Protein 2LAW (pdb70)

B-factor: mean 15.0, std 0.0, range [15.0, 15.0]

Radius of gyration: 9.53 Å; Cα contacts (8 Å, |Δi|>4): 78; chains: 2; bounding box: 22×23×19 Å

Organism: Homo sapiens (NCBI:txid9606)

GO terms:
  GO:0005634 nucleus (C, IDA)
  GO:0035329 hippo signaling (P, IDA)
  GO:0003712 transcription coregulator activity (F, IDA)
  GO:0030307 positive regulation of cell growth (P, IDA)
  GO:0005515 protein binding (F, IPI)
  GO:0003713 transcription coactivator activity (F, IDA)
  GO:0030859 polarized epithelial cell differentiation (P, IC)
  GO:0010628 positive regulation of gene expression (P, IMP)
  GO:0010629 negative regulation of gene expression (P, IMP)
  GO:1904036 negative regulation of epithelial cell apoptotic process (P, IMP)
  GO:0050679 positive regulation of epithelial cell proliferation (P, IMP)
  GO:0045599 negative regulation of fat cell differentiation (P, IMP)
  GO:0045669 positive regulation of osteoblast differentiation (P, IMP)
  GO:0072091 regulation of stem cell proliferation (P, IDA)
  GO:0050767 regulation of neurogenesis (P, IDA)
  GO:0005737 cytoplasm (C, IDA)
  GO:0003714 transcription corepressor activity (F, IDA)
  GO:0032570 response to progesterone (P, IDA)
  GO:0005634 nucleus (C, EXP)
  GO:0005737 cytoplasm (C, EXP)

Sequence (46 aa):
GPLPDGWEQAMTQDGEIYYINHKNKTTSWLDPRLTPPPAYLPPEDPGPLPDGWEQAMTQDGEIYYINHKNKTTSWLDPRLTPPPAYLPPEDPGPLPDGWEQAMTQDGEIYYINHKNKTTSWLDPRLTPPPAYLPPEDPGPLPDGWEQAMTQDGEIYYINHKNKTTSWLDPRLTPPPAYLPPEDPGPLPDGWEQAMTQDGEIYYINHKNKTTSWLDPRLTPPPAYLPPEDPGPLPDGWEQAMTQDGEIYYINHKNKTTSWLDPRLTPPPAYLPPEDPGPLPDGWEQAMTQDGEIYYINHKNKTTSWLDPRLTPPPAYLPPEDPGPLPDGWEQAMTQDGEIYYINHKNKTTSWLDPRLTPPPAYLPPEDPGPLPDGWEQAMTQDGEIYYINHKNKTTSWLDPRLTPPPAYLPPEDPGPLPDGWEQAMTQDGEIYYINHKNKTTSWLDPRLTPPPAYLPPEDPGPLPDGWEQAMTQDGEIYYINHKNKTTSWLDPRLTPPPAYLPPEDPGPLPDGWEQAMTQDGEIYYINHKNKTTSWLDPRLTPPPAYLPPEDPGPLPDGWEQAMTQDGEIYYINHKNKTTSWLDPRLTPPPAYLPPEDPGPLPDGWEQAMTQDGEIYYINHKNKTTSWLDPRLTPPPAYLPPEDPGPLPDGWEQAMTQDGEIYYINHKNKTTSWLDPRLTPPPAYLPPEDPGPLPDGWEQAMTQDGEIYYINHKNKTTSWLDPRLTPPPAYLPPEDPGPLPDGWEQAMTQDGEIYYINHKNKTTSWLDPRLTPPPAYLPPEDPGPLPDGWEQAMTQDGEIYYINHKNKTTSWLDPRLTPPPAYLPPEDPGPLPDGWEQAMTQDGEIYYINHKNKTTSWLDPRLTPPPAYLPPEDPGPLPDGWEQAMTQDGEIYYINHKNKTTSWLDPRLTPPPAYLPPEDP

Nearest PDB structures (foldseek):
  2law-assembly1_A  TM=9.724E-01  e=6.490E-06  Homo sapiens
  2ltv-assembly1_A  TM=7.700E-01  e=6.273E-05  Homo sapiens
  7lp3-assembly2_C  TM=6.851E-01  e=1.088E-02  Homo sapiens
  2lb1-assembly1_A  TM=6.375E-01  e=1.432E-02  Homo sapiens
  2dmv-assembly1_A  TM=6.911E-01  e=2.849E-02  Homo sapiens

Solvent-accessible surface area: 3447 Å² total; per-residue (Å²): 98,95,44,72,72,60,19,78,58,4,128,23,190,107,61,52,70,1,4,4,7,104,156,63,145,64,21,46,57,103,30,56,102,180,151,119,29,41,72,80,68,96,72,66,117,162

InterPro domains:
  IPR001202 WW domain [PF00397] (173-202)
  IPR001202 WW domain [PF00397] (232-261)
  IPR001202 WW domain [PS01159] (177-202)
  IPR001202 WW domain [PS01159] (236-261)
  IPR001202 WW domain [PS50020] (171-204)
  IPR001202 WW domain [PS50020] (230-263)
  IPR001202 WW domain [SM00456] (172-204)
  IPR001202 WW domain [SM00456] (231-263)
  IPR001202 WW domain [cd00201] (174-203)
  IPR001202 WW domain [cd00201] (233-263)
  IPR036020 WW domain superfamily [SSF51045] (167-207)
  IPR036020 WW domain superfamily [SSF51045] (223-263)
  IPR051583 Yes-associated protein 1 [PTHR17616] (23-504)
  IPR053819 TEAD interacting region 3, omega loop [PF15238] (84-99)

Secondary structure (DSSP, 8-state):
---SSS--EEEETTTEEEEEETTTTEEESS-TT-/---S-S-S----

Structure (mmCIF, N/CA/C/O backbone):
data_2LAW
#
_entry.id   2LAW
#
_cell.length_a   1.000
_cell.length_b   1.000
_cell.length_c   1.000
_cell.angle_alpha   90.00
_cell.angle_beta   90.00
_cell.angle_gamma   90.00
#
_symmetry.space_group_name_H-M   'P 1'
#
loop_
_entity.id
_entity.type
_entity.pdbx_description
1 polymer 'Yorkie homolog'
2 polymer 'Mothers against decapentaplegic homolog 1'
#
loop_
_atom_site.group_PDB
_atom_site.id
_atom_site.type_symbol
_atom_site.label_atom_id
_atom_site.label_alt_id
_atom_site.label_comp_id
_atom_site.label_asym_id
_atom_site.label_entity_id
_atom_site.label_seq_id
_atom_site.pdbx_PDB_ins_code
_atom_site.Cartn_x
_atom_site.Cartn_y
_atom_site.Cartn_z
_atom_site.occupancy
_atom_site.B_iso_or_equiv
_atom_site.auth_seq_id
_atom_site.auth_comp_id
_atom_site.auth_asym_id
_atom_site.auth_atom_id
_atom_site.pdbx_PDB_model_num
ATOM 1 N N . GLY A 1 5 ? 6.631 4.034 9.674 1.00 15.00 230 GLY A N 1
ATOM 2 C CA . GLY A 1 5 ? 7.008 4.061 8.243 1.00 15.00 230 GLY A CA 1
ATOM 3 C C . GLY A 1 5 ? 6.815 5.437 7.649 1.00 15.00 230 GLY A C 1
ATOM 4 O O . GLY A 1 5 ? 5.743 6.029 7.786 1.00 15.00 230 GLY A O 1
ATOM 8 N N . PRO A 1 6 ? 7.838 5.987 6.983 1.00 15.00 231 PRO A N 1
ATOM 9 C CA . PRO A 1 6 ? 7.806 7.308 6.404 1.00 15.00 231 PRO A CA 1
ATOM 10 C C . PRO A 1 6 ? 7.556 7.211 4.913 1.00 15.00 231 PRO A C 1
ATOM 11 O O . PRO A 1 6 ? 8.468 6.894 4.145 1.00 15.00 231 PRO A O 1
ATOM 22 N N . LEU A 1 7 ? 6.319 7.405 4.485 1.00 15.00 232 LEU A N 1
ATOM 23 C CA . LEU A 1 7 ? 6.004 7.075 3.113 1.00 15.00 232 LEU A CA 1
ATOM 24 C C . LEU A 1 7 ? 6.459 8.174 2.188 1.00 15.00 232 LEU A C 1
ATOM 25 O O . LEU A 1 7 ? 6.644 9.312 2.614 1.00 15.00 232 LEU A O 1
ATOM 41 N N . PRO A 1 8 ? 6.617 7.855 0.902 1.00 15.00 233 PRO A N 1
ATOM 42 C CA . PRO A 1 8 ? 7.142 8.802 -0.077 1.00 15.00 233 PRO A CA 1
ATOM 43 C C . PRO A 1 8 ? 6.259 10.041 -0.200 1.00 15.00 233 PRO A C 1
ATOM 44 O O . PRO A 1 8 ? 6.709 11.174 -0.019 1.00 15.00 233 PRO A O 1
ATOM 55 N N . ASP A 1 9 ? 4.994 9.800 -0.507 1.00 15.00 234 ASP A N 1
ATOM 56 C CA . ASP A 1 9 ? 4.004 10.857 -0.651 1.00 15.00 234 ASP A CA 1
ATOM 57 C C . ASP A 1 9 ? 3.146 10.930 0.599 1.00 15.00 234 ASP A C 1
ATOM 58 O O . ASP A 1 9 ? 2.336 11.841 0.765 1.00 15.00 234 ASP A O 1
ATOM 67 N N . GLY A 1 10 ? 3.308 9.936 1.458 1.00 15.00 235 GLY A N 1
ATOM 68 C CA . GLY A 1 10 ? 2.446 9.799 2.611 1.00 15.00 235 GLY A CA 1
ATOM 69 C C . GLY A 1 10 ? 1.240 8.949 2.286 1.00 15.00 235 GLY A C 1
ATOM 70 O O . GLY A 1 10 ? 0.101 9.405 2.377 1.00 15.00 235 GLY A O 1
ATOM 74 N N . TRP A 1 11 ? 1.496 7.713 1.878 1.00 15.00 236 TRP A N 1
ATOM 75 C CA . TRP A 1 11 ? 0.437 6.815 1.458 1.00 15.00 236 TRP A CA 1
ATOM 76 C C . TRP A 1 11 ? 0.540 5.463 2.148 1.00 15.00 236 TRP A C 1
ATOM 77 O O . TRP A 1 11 ? 1.626 4.937 2.310 1.00 15.00 236 TRP A O 1
ATOM 98 N N . GLU A 1 12 ? -0.592 4.820 2.378 1.00 15.00 237 GLU A N 1
ATOM 99 C CA . GLU A 1 12 ? -0.744 3.978 3.556 1.00 15.00 237 GLU A CA 1
ATOM 100 C C . GLU A 1 12 ? -0.314 2.552 3.340 1.00 15.00 237 GLU A C 1
ATOM 101 O O . GLU A 1 12 ? -0.524 1.942 2.289 1.00 15.00 237 GLU A O 1
ATOM 113 N N . GLN A 1 13 ? 0.264 2.056 4.413 1.00 15.00 238 GLN A N 1
ATOM 114 C CA . GLN A 1 13 ? 0.801 0.718 4.503 1.00 15.00 238 GLN A CA 1
ATOM 115 C C . GLN A 1 13 ? -0.082 -0.085 5.434 1.00 15.00 238 GLN A C 1
ATOM 116 O O . GLN A 1 13 ? -0.292 0.294 6.589 1.00 15.00 238 GLN A O 1
ATOM 130 N N . ALA A 1 14 ? -0.608 -1.179 4.933 1.00 15.00 239 ALA A N 1
ATOM 131 C CA . ALA A 1 14 ? -1.554 -1.960 5.694 1.00 15.00 239 ALA A CA 1
ATOM 132 C C . ALA A 1 14 ? -1.216 -3.438 5.662 1.00 15.00 239 ALA A C 1
ATOM 133 O O . ALA A 1 14 ? -0.665 -3.940 4.682 1.00 15.00 239 ALA A O 1
ATOM 140 N N . MET A 1 15 ? -1.571 -4.131 6.730 1.00 15.00 240 MET A N 1
ATOM 141 C CA . MET A 1 15 ? -1.267 -5.544 6.863 1.00 15.00 240 MET A CA 1
ATOM 142 C C . MET A 1 15 ? -2.398 -6.384 6.288 1.00 15.00 240 MET A C 1
ATOM 143 O O . MET A 1 15 ? -3.488 -6.444 6.853 1.00 15.00 240 MET A O 1
ATOM 157 N N . THR A 1 16 ? -2.147 -7.001 5.147 1.00 15.00 241 THR A N 1
ATOM 158 C CA . THR A 1 16 ? -3.122 -7.890 4.541 1.00 15.00 241 THR A CA 1
ATOM 159 C C . THR A 1 16 ? -2.798 -9.339 4.898 1.00 15.00 241 THR A C 1
ATOM 160 O O . THR A 1 16 ? -1.630 -9.685 5.112 1.00 15.00 241 THR A O 1
ATOM 171 N N . GLN A 1 17 ? -3.837 -10.169 4.963 1.00 15.00 242 GLN A N 1
ATOM 172 C CA . GLN A 1 17 ? -3.742 -11.546 5.463 1.00 15.00 242 GLN A CA 1
ATOM 173 C C . GLN A 1 17 ? -2.769 -12.383 4.647 1.00 15.00 242 GLN A C 1
ATOM 174 O O . GLN A 1 17 ? -2.252 -13.401 5.114 1.00 15.00 242 GLN A O 1
ATOM 188 N N . ASP A 1 18 ? -2.558 -11.957 3.418 1.00 15.00 243 ASP A N 1
ATOM 189 C CA . ASP A 1 18 ? -1.570 -12.572 2.528 1.00 15.00 243 ASP A CA 1
ATOM 190 C C . ASP A 1 18 ? -0.168 -12.486 3.132 1.00 15.00 243 ASP A C 1
ATOM 191 O O . ASP A 1 18 ? 0.750 -13.200 2.734 1.00 15.00 243 ASP A O 1
ATOM 200 N N . GLY A 1 19 ? -0.031 -11.609 4.109 1.00 15.00 244 GLY A N 1
ATOM 201 C CA . GLY A 1 19 ? 1.229 -11.427 4.802 1.00 15.00 244 GLY A CA 1
ATOM 202 C C . GLY A 1 19 ? 2.077 -10.368 4.144 1.00 15.00 244 GLY A C 1
ATOM 203 O O . GLY A 1 19 ? 3.303 -10.459 4.122 1.00 15.00 244 GLY A O 1
ATOM 207 N N . GLU A 1 20 ? 1.406 -9.347 3.632 1.00 15.00 245 GLU A N 1
ATOM 208 C CA . GLU A 1 20 ? 2.065 -8.242 2.956 1.00 15.00 245 GLU A CA 1
ATOM 209 C C . GLU A 1 20 ? 1.655 -6.923 3.585 1.00 15.00 245 GLU A C 1
ATOM 210 O O . GLU A 1 20 ? 0.472 -6.693 3.850 1.00 15.00 245 GLU A O 1
ATOM 222 N N . ILE A 1 21 ? 2.628 -6.064 3.824 1.00 15.00 246 ILE A N 1
ATOM 223 C CA . ILE A 1 21 ? 2.341 -4.704 4.231 1.00 15.00 246 ILE A CA 1
ATOM 224 C C . ILE A 1 21 ? 2.269 -3.833 2.980 1.00 15.00 246 ILE A C 1
ATOM 225 O O . ILE A 1 21 ? 3.284 -3.401 2.447 1.00 15.00 246 ILE A O 1
ATOM 241 N N . TYR A 1 22 ? 1.059 -3.572 2.512 1.00 15.00 247 TYR A N 1
ATOM 242 C CA . TYR A 1 22 ? 0.883 -3.015 1.182 1.00 15.00 247 TYR A CA 1
ATOM 243 C C . TYR A 1 22 ? 0.902 -1.494 1.230 1.00 15.00 247 TYR A C 1
ATOM 244 O O . TYR A 1 22 ? 0.514 -0.888 2.221 1.00 15.00 247 TYR A O 1
ATOM 262 N N . TYR A 1 23 ? 1.357 -0.908 0.146 1.00 15.00 248 TYR A N 1
ATOM 263 C CA . TYR A 1 23 ? 1.363 0.528 -0.051 1.00 15.00 248 TYR A CA 1
ATOM 264 C C . TYR A 1 23 ? 0.390 0.908 -1.162 1.00 15.00 248 TYR A C 1
ATOM 265 O O . TYR A 1 23 ? 0.569 0.518 -2.315 1.00 15.00 248 TYR A O 1
ATOM 283 N N . ILE A 1 24 ? -0.664 1.647 -0.814 1.00 15.00 249 ILE A N 1
ATOM 284 C CA . ILE A 1 24 ? -1.571 2.185 -1.826 1.00 15.00 249 ILE A CA 1
ATOM 285 C C . ILE A 1 24 ? -1.654 3.697 -1.730 1.00 15.00 249 ILE A C 1
ATOM 286 O O . ILE A 1 24 ? -1.761 4.270 -0.641 1.00 15.00 249 ILE A O 1
ATOM 302 N N . ASN A 1 25 ? -1.589 4.339 -2.878 1.00 15.00 250 ASN A N 1
ATOM 303 C CA . ASN A 1 25 ? -1.589 5.788 -2.947 1.00 15.00 250 ASN A CA 1
ATOM 304 C C . ASN A 1 25 ? -2.757 6.249 -3.795 1.00 15.00 250 ASN A C 1
ATOM 305 O O . ASN A 1 25 ? -2.964 5.730 -4.896 1.00 15.00 250 ASN A O 1
ATOM 316 N N . HIS A 1 26 ? -3.505 7.225 -3.296 1.00 15.00 251 HIS A N 1
ATOM 317 C CA . HIS A 1 26 ? -4.601 7.815 -4.057 1.00 15.00 251 HIS A CA 1
ATOM 318 C C . HIS A 1 26 ? -4.056 8.822 -5.059 1.00 15.00 251 HIS A C 1
ATOM 319 O O . HIS A 1 26 ? -4.730 9.204 -6.013 1.00 15.00 251 HIS A O 1
ATOM 334 N N . LYS A 1 27 ? -2.823 9.250 -4.825 1.00 15.00 252 LYS A N 1
ATOM 335 C CA . LYS A 1 27 ? -2.108 10.098 -5.767 1.00 15.00 252 LYS A CA 1
ATOM 336 C C . LYS A 1 27 ? -1.458 9.233 -6.845 1.00 15.00 252 LYS A C 1
ATOM 337 O O . LYS A 1 27 ? -1.166 9.700 -7.945 1.00 15.00 252 LYS A O 1
ATOM 356 N N . ASN A 1 28 ? -1.241 7.960 -6.522 1.00 15.00 253 ASN A N 1
ATOM 357 C CA . ASN A 1 28 ? -0.663 7.017 -7.474 1.00 15.00 253 ASN A CA 1
ATOM 358 C C . ASN A 1 28 ? -1.747 6.199 -8.156 1.00 15.00 253 ASN A C 1
ATOM 359 O O . ASN A 1 28 ? -1.521 5.630 -9.222 1.00 15.00 253 ASN A O 1
ATOM 370 N N . LYS A 1 29 ? -2.915 6.129 -7.517 1.00 15.00 254 LYS A N 1
ATOM 371 C CA . LYS A 1 29 ? -4.057 5.379 -8.041 1.00 15.00 254 LYS A CA 1
ATOM 372 C C . LYS A 1 29 ? -3.691 3.901 -8.204 1.00 15.00 254 LYS A C 1
ATOM 373 O O . LYS A 1 29 ? -4.258 3.188 -9.029 1.00 15.00 254 LYS A O 1
ATOM 392 N N . THR A 1 30 ? -2.783 3.418 -7.369 1.00 15.00 255 THR A N 1
ATOM 393 C CA . THR A 1 30 ? -2.307 2.050 -7.516 1.00 15.00 255 THR A CA 1
ATOM 394 C C . THR A 1 30 ? -1.906 1.403 -6.233 1.00 15.00 255 THR A C 1
ATOM 395 O O . THR A 1 30 ? -1.509 2.043 -5.253 1.00 15.00 255 THR A O 1
ATOM 406 N N . THR A 1 31 ? -2.070 0.119 -6.284 1.00 15.00 256 THR A N 1
ATOM 407 C CA . THR A 1 31 ? -1.769 -0.761 -5.179 1.00 15.00 256 THR A CA 1
ATOM 408 C C . THR A 1 31 ? -0.430 -1.461 -5.407 1.00 15.00 256 THR A C 1
ATOM 409 O O . THR A 1 31 ? -0.281 -2.274 -6.325 1.00 15.00 256 THR A O 1
ATOM 420 N N . SER A 1 32 ? 0.534 -1.131 -4.570 1.00 15.00 257 SER A N 1
ATOM 421 C CA . SER A 1 32 ? 1.869 -1.691 -4.655 1.00 15.00 257 SER A CA 1
ATOM 422 C C . SER A 1 32 ? 2.161 -2.493 -3.384 1.00 15.00 257 SER A C 1
ATOM 423 O O . SER A 1 32 ? 1.628 -2.182 -2.324 1.00 15.00 257 SER A O 1
ATOM 431 N N . TRP A 1 33 ? 2.989 -3.528 -3.489 1.00 15.00 258 TRP A N 1
ATOM 432 C CA . TRP A 1 33 ? 3.225 -4.426 -2.360 1.00 15.00 258 TRP A CA 1
ATOM 433 C C . TRP A 1 33 ? 4.058 -3.781 -1.253 1.00 15.00 258 TRP A C 1
ATOM 434 O O . TRP A 1 33 ? 3.545 -3.452 -0.195 1.00 15.00 258 TRP A O 1
ATOM 455 N N . LEU A 1 34 ? 5.332 -3.565 -1.535 1.00 15.00 259 LEU A N 1
ATOM 456 C CA . LEU A 1 34 ? 6.329 -3.332 -0.496 1.00 15.00 259 LEU A CA 1
ATOM 457 C C . LEU A 1 34 ? 6.799 -1.882 -0.392 1.00 15.00 259 LEU A C 1
ATOM 458 O O . LEU A 1 34 ? 6.630 -1.096 -1.326 1.00 15.00 259 LEU A O 1
ATOM 474 N N . ASP A 1 35 ? 7.400 -1.542 0.763 1.00 15.00 260 ASP A N 1
ATOM 475 C CA . ASP A 1 35 ? 7.650 -0.168 1.152 1.00 15.00 260 ASP A CA 1
ATOM 476 C C . ASP A 1 35 ? 8.525 0.557 0.138 1.00 15.00 260 ASP A C 1
ATOM 477 O O . ASP A 1 35 ? 9.675 0.199 -0.116 1.00 15.00 260 ASP A O 1
ATOM 486 N N . PRO A 1 36 ? 7.954 1.631 -0.428 1.00 15.00 261 PRO A N 1
ATOM 487 C CA . PRO A 1 36 ? 8.481 2.341 -1.577 1.00 15.00 261 PRO A CA 1
ATOM 488 C C . PRO A 1 36 ? 9.515 3.323 -1.239 1.00 15.00 261 PRO A C 1
ATOM 489 O O . PRO A 1 36 ? 10.184 3.984 -2.032 1.00 15.00 261 PRO A O 1
ATOM 500 N N . ARG A 1 37 ? 9.521 3.369 -0.036 1.00 15.00 262 ARG A N 1
ATOM 501 C CA . ARG A 1 37 ? 10.302 4.312 0.755 1.00 15.00 262 ARG A CA 1
ATOM 502 C C . ARG A 1 37 ? 11.701 3.761 1.015 1.00 15.00 262 ARG A C 1
ATOM 503 O O . ARG A 1 37 ? 12.582 4.467 1.507 1.00 15.00 262 ARG A O 1
ATOM 524 N N . LEU A 1 38 ? 11.891 2.494 0.680 1.00 15.00 263 LEU A N 1
ATOM 525 C CA . LEU A 1 38 ? 13.189 1.860 0.794 1.00 15.00 263 LEU A CA 1
ATOM 526 C C . LEU A 1 38 ? 13.893 1.959 -0.553 1.00 15.00 263 LEU A C 1
ATOM 527 O O . LEU A 1 38 ? 14.656 2.927 -0.753 1.00 15.00 263 LEU A O 1
ATOM 544 N N . THR B 2 1 ? 2.506 -11.002 -8.159 1.00 15.00 222 THR B N 1
ATOM 545 C CA . THR B 2 1 ? 1.068 -11.262 -7.956 1.00 15.00 222 THR B CA 1
ATOM 546 C C . THR B 2 1 ? 0.309 -9.952 -7.760 1.00 15.00 222 THR B C 1
ATOM 547 O O . THR B 2 1 ? 0.918 -8.921 -7.459 1.00 15.00 222 THR B O 1
ATOM 560 N N . PRO B 2 2 ? -1.024 -9.950 -7.953 1.00 15.00 223 PRO B N 1
ATOM 561 C CA . PRO B 2 2 ? -1.848 -8.774 -7.694 1.00 15.00 223 PRO B CA 1
ATOM 562 C C . PRO B 2 2 ? -2.177 -8.632 -6.201 1.00 15.00 223 PRO B C 1
ATOM 563 O O . PRO B 2 2 ? -2.577 -9.615 -5.573 1.00 15.00 223 PRO B O 1
ATOM 574 N N . PRO B 2 3 ? -2.033 -7.433 -5.589 1.00 15.00 224 PRO B N 1
ATOM 575 C CA . PRO B 2 3 ? -2.506 -7.189 -4.236 1.00 15.00 224 PRO B CA 1
ATOM 576 C C . PRO B 2 3 ? -3.961 -6.722 -4.296 1.00 15.00 224 PRO B C 1
ATOM 577 O O . PRO B 2 3 ? -4.530 -6.658 -5.393 1.00 15.00 224 PRO B O 1
ATOM 588 N N . PRO B 2 4 ? -4.606 -6.430 -3.154 1.00 15.00 225 PRO B N 1
ATOM 589 C CA . PRO B 2 4 ? -5.962 -5.868 -3.154 1.00 15.00 225 PRO B CA 1
ATOM 590 C C . PRO B 2 4 ? -6.066 -4.682 -4.113 1.00 15.00 225 PRO B C 1
ATOM 591 O O . PRO B 2 4 ? -5.108 -3.936 -4.279 1.00 15.00 225 PRO B O 1
ATOM 602 N N . ALA B 2 5 ? -7.223 -4.517 -4.746 1.00 15.00 226 ALA B N 1
ATOM 603 C CA . ALA B 2 5 ? -7.403 -3.491 -5.775 1.00 15.00 226 ALA B CA 1
ATOM 604 C C . ALA B 2 5 ? -7.138 -2.087 -5.233 1.00 15.00 226 ALA B C 1
ATOM 605 O O . ALA B 2 5 ? -6.846 -1.909 -4.052 1.00 15.00 226 ALA B O 1
ATOM 612 N N . TYR B 2 6 ? -7.240 -1.085 -6.097 1.00 15.00 227 TYR B N 1
ATOM 613 C CA . TYR B 2 6 ? -7.052 0.287 -5.661 1.00 15.00 227 TYR B CA 1
ATOM 614 C C . TYR B 2 6 ? -8.233 0.691 -4.780 1.00 15.00 227 TYR B C 1
ATOM 615 O O . TYR B 2 6 ? -9.396 0.689 -5.196 1.00 15.00 227 TYR B O 1
ATOM 633 N N . LEU B 2 7 ? -7.878 1.049 -3.564 1.00 15.00 228 LEU B N 1
ATOM 634 C CA . LEU B 2 7 ? -8.739 0.948 -2.401 1.00 15.00 228 LEU B CA 1
ATOM 635 C C . LEU B 2 7 ? -8.394 2.040 -1.399 1.00 15.00 228 LEU B C 1
ATOM 636 O O . LEU B 2 7 ? -7.274 2.536 -1.412 1.00 15.00 228 LEU B O 1
ATOM 652 N N . PRO B 2 8 ? -9.335 2.502 -0.565 1.00 15.00 229 PRO B N 1
ATOM 653 C CA . PRO B 2 8 ? -8.963 3.354 0.547 1.00 15.00 229 PRO B CA 1
ATOM 654 C C . PRO B 2 8 ? -8.624 2.445 1.728 1.00 15.00 229 PRO B C 1
ATOM 655 O O . PRO B 2 8 ? -9.196 1.360 1.875 1.00 15.00 229 PRO B O 1
ATOM 666 N N . PRO B 2 9 ? -7.720 2.882 2.609 1.00 15.00 230 PRO B N 1
ATOM 667 C CA . PRO B 2 9 ? -6.768 1.988 3.260 1.00 15.00 230 PRO B CA 1
ATOM 668 C C . PRO B 2 9 ? -7.254 1.361 4.555 1.00 15.00 230 PRO B C 1
ATOM 669 O O . PRO B 2 9 ? -8.026 1.946 5.319 1.00 15.00 230 PRO B O 1
ATOM 680 N N . GLU B 2 10 ? -6.731 0.165 4.795 1.00 15.00 231 GLU B N 1
ATOM 681 C CA . GLU B 2 10 ? -7.250 -0.749 5.804 1.00 15.00 231 GLU B CA 1
ATOM 682 C C . GLU B 2 10 ? -6.308 -0.872 6.986 1.00 15.00 231 GLU B C 1
ATOM 683 O O . GLU B 2 10 ? -5.099 -0.714 6.859 1.00 15.00 231 GLU B O 1
ATOM 695 N N . ASP B 2 11 ? -6.881 -1.137 8.139 1.00 15.00 232 ASP B N 1
ATOM 696 C CA . ASP B 2 11 ? -6.120 -1.160 9.386 1.00 15.00 232 ASP B CA 1
ATOM 697 C C . ASP B 2 11 ? -6.186 -2.529 10.078 1.00 15.00 232 ASP B C 1
ATOM 698 O O . ASP B 2 11 ? -5.146 -3.107 10.394 1.00 15.00 232 ASP B O 1
ATOM 707 N N . PRO B 2 12 ? -7.399 -3.064 10.349 1.00 15.00 233 PRO B N 1
ATOM 708 C CA . PRO B 2 12 ? -7.556 -4.346 11.043 1.00 15.00 233 PRO B CA 1
ATOM 709 C C . PRO B 2 12 ? -7.177 -5.530 10.162 1.00 15.00 233 PRO B C 1
ATOM 710 O O . PRO B 2 12 ? -6.123 -6.153 10.422 1.00 15.00 233 PRO B O 1
ATOM 722 N N . GLY A 1 5 ? 4.289 3.222 8.599 1.00 15.00 230 GLY A N 2
ATOM 723 C CA . GLY A 1 5 ? 5.629 3.482 8.022 1.00 15.00 230 GLY A CA 2
ATOM 724 C C . GLY A 1 5 ? 5.770 4.911 7.552 1.00 15.00 230 GLY A C 2
ATOM 725 O O . GLY A 1 5 ? 4.822 5.690 7.653 1.00 15.00 230 GLY A O 2
ATOM 729 N N . PRO A 1 6 ? 6.939 5.295 7.017 1.00 15.00 231 PRO A N 2
ATOM 730 C CA . PRO A 1 6 ? 7.200 6.631 6.536 1.00 15.00 231 PRO A CA 2
ATOM 731 C C . PRO A 1 6 ? 7.069 6.662 5.024 1.00 15.00 231 PRO A C 2
ATOM 732 O O . PRO A 1 6 ? 8.008 6.314 4.306 1.00 15.00 231 PRO A O 2
ATOM 743 N N . LEU A 1 7 ? 5.888 6.997 4.529 1.00 15.00 232 LEU A N 2
ATOM 744 C CA . LEU A 1 7 ? 5.624 6.758 3.125 1.00 15.00 232 LEU A CA 2
ATOM 745 C C . LEU A 1 7 ? 6.118 7.908 2.276 1.00 15.00 232 LEU A C 2
ATOM 746 O O . LEU A 1 7 ? 6.285 9.019 2.769 1.00 15.00 232 LEU A O 2
ATOM 762 N N . PRO A 1 8 ? 6.315 7.662 0.974 1.00 15.00 233 PRO A N 2
ATOM 763 C CA . PRO A 1 8 ? 6.907 8.646 0.066 1.00 15.00 233 PRO A CA 2
ATOM 764 C C . PRO A 1 8 ? 6.030 9.886 -0.100 1.00 15.00 233 PRO A C 2
ATOM 765 O O . PRO A 1 8 ? 6.504 11.021 -0.062 1.00 15.00 233 PRO A O 2
ATOM 776 N N . ASP A 1 9 ? 4.745 9.647 -0.301 1.00 15.00 234 ASP A N 2
ATOM 777 C CA . ASP A 1 9 ? 3.771 10.718 -0.463 1.00 15.00 234 ASP A CA 2
ATOM 778 C C . ASP A 1 9 ? 2.863 10.797 0.750 1.00 15.00 234 ASP A C 2
ATOM 779 O O . ASP A 1 9 ? 2.053 11.717 0.877 1.00 15.00 234 ASP A O 2
ATOM 788 N N . GLY A 1 10 ? 2.974 9.797 1.614 1.00 15.00 235 GLY A N 2
ATOM 789 C CA . GLY A 1 10 ? 2.028 9.643 2.700 1.00 15.00 235 GLY A CA 2
ATOM 790 C C . GLY A 1 10 ? 0.862 8.781 2.276 1.00 15.00 235 GLY A C 2
ATOM 791 O O . GLY A 1 10 ? -0.295 9.161 2.430 1.00 15.00 235 GLY A O 2
ATOM 795 N N . TRP A 1 11 ? 1.179 7.618 1.725 1.00 15.00 236 TRP A N 2
ATOM 796 C CA . TRP A 1 11 ? 0.168 6.721 1.197 1.00 15.00 236 TRP A CA 2
ATOM 797 C C . TRP A 1 11 ? 0.252 5.355 1.847 1.00 15.00 236 TRP A C 2
ATOM 798 O O . TRP A 1 11 ? 1.336 4.856 2.067 1.00 15.00 236 TRP A O 2
ATOM 819 N N . GLU A 1 12 ? -0.863 4.660 1.962 1.00 15.00 237 GLU A N 2
ATOM 820 C CA . GLU A 1 12 ? -1.075 3.813 3.123 1.00 15.00 237 GLU A CA 2
ATOM 821 C C . GLU A 1 12 ? -0.538 2.426 2.941 1.00 15.00 237 GLU A C 2
ATOM 822 O O . GLU A 1 12 ? -0.678 1.779 1.903 1.00 15.00 237 GLU A O 2
ATOM 834 N N . GLN A 1 13 ? 0.043 2.003 4.036 1.00 15.00 238 GLN A N 2
ATOM 835 C CA . GLN A 1 13 ? 0.800 0.781 4.135 1.00 15.00 238 GLN A CA 2
ATOM 836 C C . GLN A 1 13 ? 0.258 -0.065 5.274 1.00 15.00 238 GLN A C 2
ATOM 837 O O . GLN A 1 13 ? 0.361 0.296 6.448 1.00 15.00 238 GLN A O 2
ATOM 851 N N . ALA A 1 14 ? -0.325 -1.190 4.913 1.00 15.00 239 ALA A N 2
ATOM 852 C CA . ALA A 1 14 ? -1.039 -2.021 5.858 1.00 15.00 239 ALA A CA 2
ATOM 853 C C . ALA A 1 14 ? -0.750 -3.491 5.604 1.00 15.00 239 ALA A C 2
ATOM 854 O O . ALA A 1 14 ? -0.469 -3.888 4.476 1.00 15.00 239 ALA A O 2
ATOM 861 N N . MET A 1 15 ? -0.801 -4.291 6.656 1.00 15.00 240 MET A N 2
ATOM 862 C CA . MET A 1 15 ? -0.430 -5.694 6.564 1.00 15.00 240 MET A CA 2
ATOM 863 C C . MET A 1 15 ? -1.630 -6.563 6.205 1.00 15.00 240 MET A C 2
ATOM 864 O O . MET A 1 15 ? -2.665 -6.523 6.867 1.00 15.00 240 MET A O 2
ATOM 878 N N . THR A 1 16 ? -1.463 -7.354 5.159 1.00 15.00 241 THR A N 2
ATOM 879 C CA . THR A 1 16 ? -2.478 -8.291 4.720 1.00 15.00 241 THR A CA 2
ATOM 880 C C . THR A 1 16 ? -2.264 -9.609 5.427 1.00 15.00 241 THR A C 2
ATOM 881 O O . THR A 1 16 ? -1.123 -9.945 5.759 1.00 15.00 241 THR A O 2
ATOM 892 N N . GLN A 1 17 ? -3.352 -10.340 5.647 1.00 15.00 242 GLN A N 2
ATOM 893 C CA . GLN A 1 17 ? -3.317 -11.660 6.280 1.00 15.00 242 GLN A CA 2
ATOM 894 C C . GLN A 1 17 ? -2.460 -12.605 5.460 1.00 15.00 242 GLN A C 2
ATOM 895 O O . GLN A 1 17 ? -1.848 -13.543 5.975 1.00 15.00 242 GLN A O 2
ATOM 909 N N . ASP A 1 18 ? -2.479 -12.357 4.164 1.00 15.00 243 ASP A N 2
ATOM 910 C CA . ASP A 1 18 ? -1.607 -13.040 3.203 1.00 15.00 243 ASP A CA 2
ATOM 911 C C . ASP A 1 18 ? -0.136 -12.787 3.540 1.00 15.00 243 ASP A C 2
ATOM 912 O O . ASP A 1 18 ? 0.768 -13.470 3.057 1.00 15.00 243 ASP A O 2
ATOM 921 N N . GLY A 1 19 ? 0.075 -11.784 4.366 1.00 15.00 244 GLY A N 2
ATOM 922 C CA . GLY A 1 19 ? 1.392 -11.455 4.860 1.00 15.00 244 GLY A CA 2
ATOM 923 C C . GLY A 1 19 ? 2.109 -10.466 3.976 1.00 15.00 244 GLY A C 2
ATOM 924 O O . GLY A 1 19 ? 3.279 -10.654 3.654 1.00 15.00 244 GLY A O 2
ATOM 928 N N . GLU A 1 20 ? 1.413 -9.397 3.593 1.00 15.00 245 GLU A N 2
ATOM 929 C CA . GLU A 1 20 ? 2.029 -8.372 2.749 1.00 15.00 245 GLU A CA 2
ATOM 930 C C . GLU A 1 20 ? 1.748 -6.983 3.280 1.00 15.00 245 GLU A C 2
ATOM 931 O O . GLU A 1 20 ? 0.602 -6.598 3.458 1.00 15.00 245 GLU A O 2
ATOM 943 N N . ILE A 1 21 ? 2.790 -6.223 3.516 1.00 15.00 246 ILE A N 2
ATOM 944 C CA . ILE A 1 21 ? 2.631 -4.867 3.992 1.00 15.00 246 ILE A CA 2
ATOM 945 C C . ILE A 1 21 ? 2.553 -3.905 2.788 1.00 15.00 246 ILE A C 2
ATOM 946 O O . ILE A 1 21 ? 3.558 -3.398 2.297 1.00 15.00 246 ILE A O 2
ATOM 962 N N . TYR A 1 22 ? 1.318 -3.672 2.332 1.00 15.00 247 TYR A N 2
ATOM 963 C CA . TYR A 1 22 ? 1.048 -3.089 1.010 1.00 15.00 247 TYR A CA 2
ATOM 964 C C . TYR A 1 22 ? 0.985 -1.557 1.055 1.00 15.00 247 TYR A C 2
ATOM 965 O O . TYR A 1 22 ? 0.596 -0.982 2.061 1.00 15.00 247 TYR A O 2
ATOM 983 N N . TYR A 1 23 ? 1.352 -0.926 -0.059 1.00 15.00 248 TYR A N 2
ATOM 984 C CA . TYR A 1 23 ? 1.267 0.531 -0.240 1.00 15.00 248 TYR A CA 2
ATOM 985 C C . TYR A 1 23 ? 0.220 0.911 -1.299 1.00 15.00 248 TYR A C 2
ATOM 986 O O . TYR A 1 23 ? 0.331 0.504 -2.449 1.00 15.00 248 TYR A O 2
ATOM 1004 N N . ILE A 1 24 ? -0.811 1.674 -0.907 1.00 15.00 249 ILE A N 2
ATOM 1005 C CA . ILE A 1 24 ? -1.766 2.245 -1.876 1.00 15.00 249 ILE A CA 2
ATOM 1006 C C . ILE A 1 24 ? -1.802 3.763 -1.777 1.00 15.00 249 ILE A C 2
ATOM 1007 O O . ILE A 1 24 ? -1.825 4.327 -0.681 1.00 15.00 249 ILE A O 2
ATOM 1023 N N . ASN A 1 25 ? -1.822 4.426 -2.923 1.00 15.00 250 ASN A N 2
ATOM 1024 C CA . ASN A 1 25 ? -1.758 5.881 -2.960 1.00 15.00 250 ASN A CA 2
ATOM 1025 C C . ASN A 1 25 ? -2.955 6.461 -3.697 1.00 15.00 250 ASN A C 2
ATOM 1026 O O . ASN A 1 25 ? -3.240 6.071 -4.828 1.00 15.00 250 ASN A O 2
ATOM 1037 N N . HIS A 1 26 ? -3.629 7.415 -3.057 1.00 15.00 251 HIS A N 2
ATOM 1038 C CA . HIS A 1 26 ? -4.772 8.105 -3.657 1.00 15.00 251 HIS A CA 2
ATOM 1039 C C . HIS A 1 26 ? -4.313 9.220 -4.590 1.00 15.00 251 HIS A C 2
ATOM 1040 O O . HIS A 1 26 ? -5.080 9.715 -5.415 1.00 15.00 251 HIS A O 2
ATOM 1055 N N . LYS A 1 27 ? -3.058 9.610 -4.449 1.00 15.00 252 LYS A N 2
ATOM 1056 C CA . LYS A 1 27 ? -2.453 10.577 -5.348 1.00 15.00 252 LYS A CA 2
ATOM 1057 C C . LYS A 1 27 ? -1.726 9.851 -6.475 1.00 15.00 252 LYS A C 2
ATOM 1058 O O . LYS A 1 27 ? -1.298 10.467 -7.446 1.00 15.00 252 LYS A O 2
ATOM 1077 N N . ASN A 1 28 ? -1.589 8.534 -6.332 1.00 15.00 253 ASN A N 2
ATOM 1078 C CA . ASN A 1 28 ? -0.902 7.733 -7.340 1.00 15.00 253 ASN A CA 2
ATOM 1079 C C . ASN A 1 28 ? -1.863 6.825 -8.097 1.00 15.00 253 ASN A C 2
ATOM 1080 O O . ASN A 1 28 ? -1.553 6.387 -9.207 1.00 15.00 253 ASN A O 2
ATOM 1091 N N . LYS A 1 29 ? -3.014 6.518 -7.488 1.00 15.00 254 LYS A N 2
ATOM 1092 C CA . LYS A 1 29 ? -3.981 5.590 -8.083 1.00 15.00 254 LYS A CA 2
ATOM 1093 C C . LYS A 1 29 ? -3.328 4.206 -8.233 1.00 15.00 254 LYS A C 2
ATOM 1094 O O . LYS A 1 29 ? -3.679 3.410 -9.099 1.00 15.00 254 LYS A O 2
ATOM 1113 N N . THR A 1 30 ? -2.411 3.902 -7.323 1.00 15.00 255 THR A N 2
ATOM 1114 C CA . THR A 1 30 ? -1.580 2.709 -7.454 1.00 15.00 255 THR A CA 2
ATOM 1115 C C . THR A 1 30 ? -1.535 1.897 -6.176 1.00 15.00 255 THR A C 2
ATOM 1116 O O . THR A 1 30 ? -1.664 2.424 -5.067 1.00 15.00 255 THR A O 2
ATOM 1127 N N . THR A 1 31 ? -1.357 0.617 -6.378 1.00 15.00 256 THR A N 2
ATOM 1128 C CA . THR A 1 31 ? -1.055 -0.321 -5.321 1.00 15.00 256 THR A CA 2
ATOM 1129 C C . THR A 1 31 ? 0.282 -0.997 -5.616 1.00 15.00 256 THR A C 2
ATOM 1130 O O . THR A 1 31 ? 0.511 -1.487 -6.725 1.00 15.00 256 THR A O 2
ATOM 1141 N N . SER A 1 32 ? 1.159 -1.004 -4.633 1.00 15.00 257 SER A N 2
ATOM 1142 C CA . SER A 1 32 ? 2.451 -1.648 -4.746 1.00 15.00 257 SER A CA 2
ATOM 1143 C C . SER A 1 32 ? 2.657 -2.553 -3.534 1.00 15.00 257 SER A C 2
ATOM 1144 O O . SER A 1 32 ? 2.279 -2.190 -2.418 1.00 15.00 257 SER A O 2
ATOM 1152 N N . TRP A 1 33 ? 3.255 -3.721 -3.757 1.00 15.00 258 TRP A N 2
ATOM 1153 C CA . TRP A 1 33 ? 3.420 -4.720 -2.703 1.00 15.00 258 TRP A CA 2
ATOM 1154 C C . TRP A 1 33 ? 4.234 -4.199 -1.530 1.00 15.00 258 TRP A C 2
ATOM 1155 O O . TRP A 1 33 ? 3.769 -4.182 -0.398 1.00 15.00 258 TRP A O 2
ATOM 1176 N N . LEU A 1 34 ? 5.452 -3.790 -1.822 1.00 15.00 259 LEU A N 2
ATOM 1177 C CA . LEU A 1 34 ? 6.435 -3.528 -0.790 1.00 15.00 259 LEU A CA 2
ATOM 1178 C C . LEU A 1 34 ? 6.949 -2.095 -0.780 1.00 15.00 259 LEU A C 2
ATOM 1179 O O . LEU A 1 34 ? 6.812 -1.363 -1.765 1.00 15.00 259 LEU A O 2
ATOM 1195 N N . ASP A 1 35 ? 7.545 -1.719 0.353 1.00 15.00 260 ASP A N 2
ATOM 1196 C CA . ASP A 1 35 ? 7.745 -0.342 0.743 1.00 15.00 260 ASP A CA 2
ATOM 1197 C C . ASP A 1 35 ? 8.576 0.446 -0.251 1.00 15.00 260 ASP A C 2
ATOM 1198 O O . ASP A 1 35 ? 9.715 0.110 -0.578 1.00 15.00 260 ASP A O 2
ATOM 1207 N N . PRO A 1 36 ? 7.975 1.551 -0.713 1.00 15.00 261 PRO A N 2
ATOM 1208 C CA . PRO A 1 36 ? 8.531 2.442 -1.703 1.00 15.00 261 PRO A CA 2
ATOM 1209 C C . PRO A 1 36 ? 9.490 3.405 -1.130 1.00 15.00 261 PRO A C 2
ATOM 1210 O O . PRO A 1 36 ? 10.171 4.217 -1.753 1.00 15.00 261 PRO A O 2
ATOM 1221 N N . ARG A 1 37 ? 9.407 3.249 0.071 1.00 15.00 262 ARG A N 2
ATOM 1222 C CA . ARG A 1 37 ? 10.042 4.086 1.091 1.00 15.00 262 ARG A CA 2
ATOM 1223 C C . ARG A 1 37 ? 11.507 3.696 1.265 1.00 15.00 262 ARG A C 2
ATOM 1224 O O . ARG A 1 37 ? 12.282 4.416 1.896 1.00 15.00 262 ARG A O 2
ATOM 1245 N N . LEU A 1 38 ? 11.864 2.538 0.733 1.00 15.00 263 LEU A N 2
ATOM 1246 C CA . LEU A 1 38 ? 13.201 2.003 0.899 1.00 15.00 263 LEU A CA 2
ATOM 1247 C C . LEU A 1 38 ? 14.097 2.474 -0.237 1.00 15.00 263 LEU A C 2
ATOM 1248 O O . LEU A 1 38 ? 14.003 1.909 -1.344 1.00 15.00 263 LEU A O 2
ATOM 1265 N N . THR B 2 1 ? 0.609 -13.212 -7.305 1.00 15.00 222 THR B N 2
ATOM 1266 C CA . THR B 2 1 ? -0.782 -12.715 -7.351 1.00 15.00 222 THR B CA 2
ATOM 1267 C C . THR B 2 1 ? -0.809 -11.200 -7.171 1.00 15.00 222 THR B C 2
ATOM 1268 O O . THR B 2 1 ? 0.168 -10.620 -6.696 1.00 15.00 222 THR B O 2
ATOM 1281 N N . PRO B 2 2 ? -1.904 -10.524 -7.571 1.00 15.00 223 PRO B N 2
ATOM 1282 C CA . PRO B 2 2 ? -2.038 -9.079 -7.387 1.00 15.00 223 PRO B CA 2
ATOM 1283 C C . PRO B 2 2 ? -2.343 -8.723 -5.925 1.00 15.00 223 PRO B C 2
ATOM 1284 O O . PRO B 2 2 ? -2.843 -9.568 -5.181 1.00 15.00 223 PRO B O 2
ATOM 1295 N N . PRO B 2 3 ? -2.084 -7.469 -5.483 1.00 15.00 224 PRO B N 2
ATOM 1296 C CA . PRO B 2 3 ? -2.406 -7.026 -4.136 1.00 15.00 224 PRO B CA 2
ATOM 1297 C C . PRO B 2 3 ? -3.819 -6.461 -4.084 1.00 15.00 224 PRO B C 2
ATOM 1298 O O . PRO B 2 3 ? -4.524 -6.471 -5.097 1.00 15.00 224 PRO B O 2
ATOM 1309 N N . PRO B 2 4 ? -4.279 -6.003 -2.911 1.00 15.00 225 PRO B N 2
ATOM 1310 C CA . PRO B 2 4 ? -5.492 -5.201 -2.823 1.00 15.00 225 PRO B CA 2
ATOM 1311 C C . PRO B 2 4 ? -5.441 -4.069 -3.843 1.00 15.00 225 PRO B C 2
ATOM 1312 O O . PRO B 2 4 ? -4.516 -3.266 -3.819 1.00 15.00 225 PRO B O 2
ATOM 1323 N N . ALA B 2 5 ? -6.405 -4.039 -4.760 1.00 15.00 226 ALA B N 2
ATOM 1324 C CA . ALA B 2 5 ? -6.423 -3.039 -5.833 1.00 15.00 226 ALA B CA 2
ATOM 1325 C C . ALA B 2 5 ? -6.409 -1.624 -5.262 1.00 15.00 226 ALA B C 2
ATOM 1326 O O . ALA B 2 5 ? -6.430 -1.441 -4.045 1.00 15.00 226 ALA B O 2
ATOM 1333 N N . TYR B 2 6 ? -6.385 -0.612 -6.120 1.00 15.00 227 TYR B N 2
ATOM 1334 C CA . TYR B 2 6 ? -6.371 0.744 -5.612 1.00 15.00 227 TYR B CA 2
ATOM 1335 C C . TYR B 2 6 ? -7.728 1.061 -4.982 1.00 15.00 227 TYR B C 2
ATOM 1336 O O . TYR B 2 6 ? -8.765 1.153 -5.644 1.00 15.00 227 TYR B O 2
ATOM 1354 N N . LEU B 2 7 ? -7.659 1.225 -3.676 1.00 15.00 228 LEU B N 2
ATOM 1355 C CA . LEU B 2 7 ? -8.770 1.066 -2.759 1.00 15.00 228 LEU B CA 2
ATOM 1356 C C . LEU B 2 7 ? -8.550 1.994 -1.578 1.00 15.00 228 LEU B C 2
ATOM 1357 O O . LEU B 2 7 ? -7.406 2.343 -1.310 1.00 15.00 228 LEU B O 2
ATOM 1373 N N . PRO B 2 8 ? -9.578 2.480 -0.874 1.00 15.00 229 PRO B N 2
ATOM 1374 C CA . PRO B 2 8 ? -9.325 3.353 0.249 1.00 15.00 229 PRO B CA 2
ATOM 1375 C C . PRO B 2 8 ? -9.119 2.481 1.478 1.00 15.00 229 PRO B C 2
ATOM 1376 O O . PRO B 2 8 ? -9.807 1.478 1.682 1.00 15.00 229 PRO B O 2
ATOM 1387 N N . PRO B 2 9 ? -8.180 2.891 2.336 1.00 15.00 230 PRO B N 2
ATOM 1388 C CA . PRO B 2 9 ? -7.226 1.980 2.966 1.00 15.00 230 PRO B CA 2
ATOM 1389 C C . PRO B 2 9 ? -7.658 1.356 4.275 1.00 15.00 230 PRO B C 2
ATOM 1390 O O . PRO B 2 9 ? -8.414 1.927 5.063 1.00 15.00 230 PRO B O 2
ATOM 1401 N N . GLU B 2 10 ? -7.128 0.160 4.478 1.00 15.00 231 GLU B N 2
ATOM 1402 C CA . GLU B 2 10 ? -7.492 -0.698 5.589 1.00 15.00 231 GLU B CA 2
ATOM 1403 C C . GLU B 2 10 ? -6.521 -0.523 6.741 1.00 15.00 231 GLU B C 2
ATOM 1404 O O . GLU B 2 10 ? -5.343 -0.227 6.540 1.00 15.00 231 GLU B O 2
ATOM 1416 N N . ASP B 2 11 ? -7.025 -0.727 7.940 1.00 15.00 232 ASP B N 2
ATOM 1417 C CA . ASP B 2 11 ? -6.267 -0.432 9.155 1.00 15.00 232 ASP B CA 2
ATOM 1418 C C . ASP B 2 11 ? -5.940 -1.688 9.976 1.00 15.00 232 ASP B C 2
ATOM 1419 O O . ASP B 2 11 ? -4.785 -1.872 10.368 1.00 15.00 232 ASP B O 2
ATOM 1428 N N . PRO B 2 12 ? -6.933 -2.556 10.284 1.00 15.00 233 PRO B N 2
ATOM 1429 C CA . PRO B 2 12 ? -6.704 -3.754 11.094 1.00 15.00 233 PRO B CA 2
ATOM 1430 C C . PRO B 2 12 ? -6.082 -4.893 10.290 1.00 15.00 233 PRO B C 2
ATOM 1431 O O . PRO B 2 12 ? -6.842 -5.706 9.722 1.00 15.00 233 PRO B O 2
ATOM 1443 N N . GLY A 1 5 ? 6.313 4.047 8.769 1.00 15.00 230 GLY A N 3
ATOM 1444 C CA . GLY A 1 5 ? 7.385 4.356 7.792 1.00 15.00 230 GLY A CA 3
ATOM 1445 C C . GLY A 1 5 ? 7.217 5.731 7.186 1.00 15.00 230 GLY A C 3
ATOM 1446 O O . GLY A 1 5 ? 6.191 6.377 7.403 1.00 15.00 230 GLY A O 3
ATOM 1450 N N . PRO A 1 6 ? 8.203 6.207 6.414 1.00 15.00 231 PRO A N 3
ATOM 1451 C CA . PRO A 1 6 ? 8.176 7.498 5.767 1.00 15.00 231 PRO A CA 3
ATOM 1452 C C . PRO A 1 6 ? 7.819 7.334 4.300 1.00 15.00 231 PRO A C 3
ATOM 1453 O O . PRO A 1 6 ? 8.650 6.896 3.501 1.00 15.00 231 PRO A O 3
ATOM 1464 N N . LEU A 1 7 ? 6.579 7.607 3.940 1.00 15.00 232 LEU A N 3
ATOM 1465 C CA . LEU A 1 7 ? 6.134 7.245 2.610 1.00 15.00 232 LEU A CA 3
ATOM 1466 C C . LEU A 1 7 ? 6.507 8.318 1.621 1.00 15.00 232 LEU A C 3
ATOM 1467 O O . LEU A 1 7 ? 6.738 9.467 1.999 1.00 15.00 232 LEU A O 3
ATOM 1483 N N . PRO A 1 8 ? 6.540 7.972 0.332 1.00 15.00 233 PRO A N 3
ATOM 1484 C CA . PRO A 1 8 ? 6.962 8.906 -0.707 1.00 15.00 233 PRO A CA 3
ATOM 1485 C C . PRO A 1 8 ? 6.047 10.127 -0.783 1.00 15.00 233 PRO A C 3
ATOM 1486 O O . PRO A 1 8 ? 6.505 11.262 -0.893 1.00 15.00 233 PRO A O 3
ATOM 1497 N N . ASP A 1 9 ? 4.749 9.870 -0.742 1.00 15.00 234 ASP A N 3
ATOM 1498 C CA . ASP A 1 9 ? 3.743 10.927 -0.746 1.00 15.00 234 ASP A CA 3
ATOM 1499 C C . ASP A 1 9 ? 3.008 10.976 0.588 1.00 15.00 234 ASP A C 3
ATOM 1500 O O . ASP A 1 9 ? 2.220 11.887 0.846 1.00 15.00 234 ASP A O 3
ATOM 1509 N N . GLY A 1 10 ? 3.247 9.971 1.421 1.00 15.00 235 GLY A N 3
ATOM 1510 C CA . GLY A 1 10 ? 2.465 9.800 2.627 1.00 15.00 235 GLY A CA 3
ATOM 1511 C C . GLY A 1 10 ? 1.259 8.927 2.371 1.00 15.00 235 GLY A C 3
ATOM 1512 O O . GLY A 1 10 ? 0.128 9.304 2.674 1.00 15.00 235 GLY A O 3
ATOM 1516 N N . TRP A 1 11 ? 1.507 7.756 1.798 1.00 15.00 236 TRP A N 3
ATOM 1517 C CA . TRP A 1 11 ? 0.443 6.843 1.419 1.00 15.00 236 TRP A CA 3
ATOM 1518 C C . TRP A 1 11 ? 0.541 5.501 2.129 1.00 15.00 236 TRP A C 3
ATOM 1519 O O . TRP A 1 11 ? 1.626 4.982 2.334 1.00 15.00 236 TRP A O 3
ATOM 1540 N N . GLU A 1 12 ? -0.598 4.855 2.345 1.00 15.00 237 GLU A N 3
ATOM 1541 C CA . GLU A 1 12 ? -0.791 4.028 3.530 1.00 15.00 237 GLU A CA 3
ATOM 1542 C C . GLU A 1 12 ? -0.344 2.603 3.334 1.00 15.00 237 GLU A C 3
ATOM 1543 O O . GLU A 1 12 ? -0.540 1.976 2.290 1.00 15.00 237 GLU A O 3
ATOM 1555 N N . GLN A 1 13 ? 0.223 2.128 4.420 1.00 15.00 238 GLN A N 3
ATOM 1556 C CA . GLN A 1 13 ? 0.847 0.826 4.513 1.00 15.00 238 GLN A CA 3
ATOM 1557 C C . GLN A 1 13 ? 0.139 0.031 5.590 1.00 15.00 238 GLN A C 3
ATOM 1558 O O . GLN A 1 13 ? 0.183 0.379 6.771 1.00 15.00 238 GLN A O 3
ATOM 1572 N N . ALA A 1 14 ? -0.533 -1.017 5.179 1.00 15.00 239 ALA A N 3
ATOM 1573 C CA . ALA A 1 14 ? -1.331 -1.806 6.088 1.00 15.00 239 ALA A CA 3
ATOM 1574 C C . ALA A 1 14 ? -1.127 -3.283 5.813 1.00 15.00 239 ALA A C 3
ATOM 1575 O O . ALA A 1 14 ? -0.826 -3.674 4.684 1.00 15.00 239 ALA A O 3
ATOM 1582 N N . MET A 1 15 ? -1.263 -4.092 6.848 1.00 15.00 240 MET A N 3
ATOM 1583 C CA . MET A 1 15 ? -1.000 -5.514 6.737 1.00 15.00 240 MET A CA 3
ATOM 1584 C C . MET A 1 15 ? -2.256 -6.262 6.340 1.00 15.00 240 MET A C 3
ATOM 1585 O O . MET A 1 15 ? -3.246 -6.264 7.063 1.00 15.00 240 MET A O 3
ATOM 1599 N N . THR A 1 16 ? -2.189 -6.910 5.196 1.00 15.00 241 THR A N 3
ATOM 1600 C CA . THR A 1 16 ? -3.294 -7.697 4.697 1.00 15.00 241 THR A CA 3
ATOM 1601 C C . THR A 1 16 ? -3.166 -9.126 5.211 1.00 15.00 241 THR A C 3
ATOM 1602 O O . THR A 1 16 ? -2.052 -9.609 5.446 1.00 15.00 241 THR A O 3
ATOM 1613 N N . GLN A 1 17 ? -4.308 -9.785 5.386 1.00 15.00 242 GLN A N 3
ATOM 1614 C CA . GLN A 1 17 ? -4.375 -11.098 6.032 1.00 15.00 242 GLN A CA 3
ATOM 1615 C C . GLN A 1 17 ? -3.551 -12.144 5.294 1.00 15.00 242 GLN A C 3
ATOM 1616 O O . GLN A 1 17 ? -3.125 -13.137 5.880 1.00 15.00 242 GLN A O 3
ATOM 1630 N N . ASP A 1 18 ? -3.369 -11.921 4.002 1.00 15.00 243 ASP A N 3
ATOM 1631 C CA . ASP A 1 18 ? -2.507 -12.769 3.167 1.00 15.00 243 ASP A CA 3
ATOM 1632 C C . ASP A 1 18 ? -1.067 -12.762 3.687 1.00 15.00 243 ASP A C 3
ATOM 1633 O O . ASP A 1 18 ? -0.242 -13.604 3.331 1.00 15.00 243 ASP A O 3
ATOM 1642 N N . GLY A 1 19 ? -0.787 -11.791 4.530 1.00 15.00 244 GLY A N 3
ATOM 1643 C CA . GLY A 1 19 ? 0.502 -11.689 5.179 1.00 15.00 244 GLY A CA 3
ATOM 1644 C C . GLY A 1 19 ? 1.491 -10.862 4.393 1.00 15.00 244 GLY A C 3
ATOM 1645 O O . GLY A 1 19 ? 2.624 -11.277 4.174 1.00 15.00 244 GLY A O 3
ATOM 1649 N N . GLU A 1 20 ? 1.045 -9.683 3.987 1.00 15.00 245 GLU A N 3
ATOM 1650 C CA . GLU A 1 20 ? 1.912 -8.693 3.342 1.00 15.00 245 GLU A CA 3
ATOM 1651 C C . GLU A 1 20 ? 1.545 -7.312 3.827 1.00 15.00 245 GLU A C 3
ATOM 1652 O O . GLU A 1 20 ? 0.390 -7.051 4.146 1.00 15.00 245 GLU A O 3
ATOM 1664 N N . ILE A 1 21 ? 2.513 -6.429 3.866 1.00 15.00 246 ILE A N 3
ATOM 1665 C CA . ILE A 1 21 ? 2.213 -5.026 4.007 1.00 15.00 246 ILE A CA 3
ATOM 1666 C C . ILE A 1 21 ? 2.060 -4.474 2.603 1.00 15.00 246 ILE A C 3
ATOM 1667 O O . ILE A 1 21 ? 2.649 -5.017 1.672 1.00 15.00 246 ILE A O 3
ATOM 1683 N N . TYR A 1 22 ? 1.244 -3.458 2.425 1.00 15.00 247 TYR A N 3
ATOM 1684 C CA . TYR A 1 22 ? 1.062 -2.899 1.100 1.00 15.00 247 TYR A CA 3
ATOM 1685 C C . TYR A 1 22 ? 1.027 -1.382 1.159 1.00 15.00 247 TYR A C 3
ATOM 1686 O O . TYR A 1 22 ? 0.631 -0.795 2.162 1.00 15.00 247 TYR A O 3
ATOM 1704 N N . TYR A 1 23 ? 1.466 -0.779 0.082 1.00 15.00 248 TYR A N 3
ATOM 1705 C CA . TYR A 1 23 ? 1.390 0.652 -0.131 1.00 15.00 248 TYR A CA 3
ATOM 1706 C C . TYR A 1 23 ? 0.315 0.988 -1.169 1.00 15.00 248 TYR A C 3
ATOM 1707 O O . TYR A 1 23 ? 0.380 0.529 -2.311 1.00 15.00 248 TYR A O 3
ATOM 1725 N N . ILE A 1 24 ? -0.693 1.772 -0.757 1.00 15.00 249 ILE A N 3
ATOM 1726 C CA . ILE A 1 24 ? -1.680 2.324 -1.696 1.00 15.00 249 ILE A CA 3
ATOM 1727 C C . ILE A 1 24 ? -1.775 3.836 -1.559 1.00 15.00 249 ILE A C 3
ATOM 1728 O O . ILE A 1 24 ? -1.808 4.378 -0.448 1.00 15.00 249 ILE A O 3
ATOM 1744 N N . ASN A 1 25 ? -1.817 4.519 -2.691 1.00 15.00 250 ASN A N 3
ATOM 1745 C CA . ASN A 1 25 ? -1.864 5.972 -2.695 1.00 15.00 250 ASN A CA 3
ATOM 1746 C C . ASN A 1 25 ? -3.068 6.464 -3.471 1.00 15.00 250 ASN A C 3
ATOM 1747 O O . ASN A 1 25 ? -3.312 6.017 -4.592 1.00 15.00 250 ASN A O 3
ATOM 1758 N N . HIS A 1 26 ? -3.791 7.404 -2.883 1.00 15.00 251 HIS A N 3
ATOM 1759 C CA . HIS A 1 26 ? -4.906 8.062 -3.555 1.00 15.00 251 HIS A CA 3
ATOM 1760 C C . HIS A 1 26 ? -4.395 9.153 -4.489 1.00 15.00 251 HIS A C 3
ATOM 1761 O O . HIS A 1 26 ? -5.121 9.643 -5.351 1.00 15.00 251 HIS A O 3
ATOM 1776 N N . LYS A 1 27 ? -3.142 9.535 -4.290 1.00 15.00 252 LYS A N 3
ATOM 1777 C CA . LYS A 1 27 ? -2.479 10.512 -5.143 1.00 15.00 252 LYS A CA 3
ATOM 1778 C C . LYS A 1 27 ? -1.703 9.799 -6.249 1.00 15.00 252 LYS A C 3
ATOM 1779 O O . LYS A 1 27 ? -1.315 10.404 -7.246 1.00 15.00 252 LYS A O 3
ATOM 1798 N N . ASN A 1 28 ? -1.474 8.503 -6.060 1.00 15.00 253 ASN A N 3
ATOM 1799 C CA . ASN A 1 28 ? -0.788 7.694 -7.066 1.00 15.00 253 ASN A CA 3
ATOM 1800 C C . ASN A 1 28 ? -1.774 6.816 -7.816 1.00 15.00 253 ASN A C 3
ATOM 1801 O O . ASN A 1 28 ? -1.504 6.395 -8.942 1.00 15.00 253 ASN A O 3
ATOM 1812 N N . LYS A 1 29 ? -2.904 6.520 -7.170 1.00 15.00 254 LYS A N 3
ATOM 1813 C CA . LYS A 1 29 ? -3.935 5.665 -7.750 1.00 15.00 254 LYS A CA 3
ATOM 1814 C C . LYS A 1 29 ? -3.354 4.269 -7.991 1.00 15.00 254 LYS A C 3
ATOM 1815 O O . LYS A 1 29 ? -3.714 3.578 -8.941 1.00 15.00 254 LYS A O 3
ATOM 1834 N N . THR A 1 30 ? -2.483 3.847 -7.075 1.00 15.00 255 THR A N 3
ATOM 1835 C CA . THR A 1 30 ? -1.691 2.630 -7.258 1.00 15.00 255 THR A CA 3
ATOM 1836 C C . THR A 1 30 ? -1.622 1.801 -5.986 1.00 15.00 255 THR A C 3
ATOM 1837 O O . THR A 1 30 ? -1.693 2.328 -4.872 1.00 15.00 255 THR A O 3
ATOM 1848 N N . THR A 1 31 ? -1.488 0.508 -6.189 1.00 15.00 256 THR A N 3
ATOM 1849 C CA . THR A 1 31 ? -1.242 -0.441 -5.121 1.00 15.00 256 THR A CA 3
ATOM 1850 C C . THR A 1 31 ? 0.039 -1.220 -5.408 1.00 15.00 256 THR A C 3
ATOM 1851 O O . THR A 1 31 ? 0.133 -1.922 -6.416 1.00 15.00 256 THR A O 3
ATOM 1862 N N . SER A 1 32 ? 1.018 -1.091 -4.534 1.00 15.00 257 SER A N 3
ATOM 1863 C CA . SER A 1 32 ? 2.257 -1.844 -4.657 1.00 15.00 257 SER A CA 3
ATOM 1864 C C . SER A 1 32 ? 2.514 -2.572 -3.341 1.00 15.00 257 SER A C 3
ATOM 1865 O O . SER A 1 32 ? 2.150 -2.067 -2.289 1.00 15.00 257 SER A O 3
ATOM 1873 N N . TRP A 1 33 ? 3.143 -3.742 -3.402 1.00 15.00 258 TRP A N 3
ATOM 1874 C CA . TRP A 1 33 ? 3.362 -4.551 -2.200 1.00 15.00 258 TRP A CA 3
ATOM 1875 C C . TRP A 1 33 ? 4.197 -3.810 -1.159 1.00 15.00 258 TRP A C 3
ATOM 1876 O O . TRP A 1 33 ? 3.696 -3.352 -0.142 1.00 15.00 258 TRP A O 3
ATOM 1897 N N . LEU A 1 34 ? 5.454 -3.633 -1.478 1.00 15.00 259 LEU A N 3
ATOM 1898 C CA . LEU A 1 34 ? 6.466 -3.335 -0.492 1.00 15.00 259 LEU A CA 3
ATOM 1899 C C . LEU A 1 34 ? 6.927 -1.889 -0.544 1.00 15.00 259 LEU A C 3
ATOM 1900 O O . LEU A 1 34 ? 6.726 -1.206 -1.548 1.00 15.00 259 LEU A O 3
ATOM 1916 N N . ASP A 1 35 ? 7.554 -1.435 0.545 1.00 15.00 260 ASP A N 3
ATOM 1917 C CA . ASP A 1 35 ? 7.746 -0.025 0.804 1.00 15.00 260 ASP A CA 3
ATOM 1918 C C . ASP A 1 35 ? 8.537 0.652 -0.309 1.00 15.00 260 ASP A C 3
ATOM 1919 O O . ASP A 1 35 ? 9.664 0.283 -0.631 1.00 15.00 260 ASP A O 3
ATOM 1928 N N . PRO A 1 36 ? 7.915 1.690 -0.897 1.00 15.00 261 PRO A N 3
ATOM 1929 C CA . PRO A 1 36 ? 8.385 2.360 -2.091 1.00 15.00 261 PRO A CA 3
ATOM 1930 C C . PRO A 1 36 ? 9.450 3.328 -1.813 1.00 15.00 261 PRO A C 3
ATOM 1931 O O . PRO A 1 36 ? 10.088 3.977 -2.638 1.00 15.00 261 PRO A O 3
ATOM 1942 N N . ARG A 1 37 ? 9.506 3.379 -0.607 1.00 15.00 262 ARG A N 3
ATOM 1943 C CA . ARG A 1 37 ? 10.288 4.332 0.161 1.00 15.00 262 ARG A CA 3
ATOM 1944 C C . ARG A 1 37 ? 11.728 3.844 0.278 1.00 15.00 262 ARG A C 3
ATOM 1945 O O . ARG A 1 37 ? 12.613 4.566 0.740 1.00 15.00 262 ARG A O 3
ATOM 1966 N N . LEU A 1 38 ? 11.935 2.598 -0.126 1.00 15.00 263 LEU A N 3
ATOM 1967 C CA . LEU A 1 38 ? 13.235 1.965 -0.051 1.00 15.00 263 LEU A CA 3
ATOM 1968 C C . LEU A 1 38 ? 13.897 2.022 -1.421 1.00 15.00 263 LEU A C 3
ATOM 1969 O O . LEU A 1 38 ? 13.398 1.357 -2.353 1.00 15.00 263 LEU A O 3
ATOM 1986 N N . THR B 2 1 ? 2.232 -12.700 -7.189 1.00 15.00 222 THR B N 3
ATOM 1987 C CA . THR B 2 1 ? 0.783 -12.413 -7.164 1.00 15.00 222 THR B CA 3
ATOM 1988 C C . THR B 2 1 ? 0.542 -10.906 -7.177 1.00 15.00 222 THR B C 3
ATOM 1989 O O . THR B 2 1 ? 1.428 -10.143 -6.787 1.00 15.00 222 THR B O 3
ATOM 2002 N N . PRO B 2 2 ? -0.629 -10.436 -7.649 1.00 15.00 223 PRO B N 3
ATOM 2003 C CA . PRO B 2 2 ? -1.011 -9.038 -7.506 1.00 15.00 223 PRO B CA 3
ATOM 2004 C C . PRO B 2 2 ? -1.657 -8.789 -6.134 1.00 15.00 223 PRO B C 3
ATOM 2005 O O . PRO B 2 2 ? -2.218 -9.718 -5.550 1.00 15.00 223 PRO B O 3
ATOM 2016 N N . PRO B 2 3 ? -1.627 -7.546 -5.599 1.00 15.00 224 PRO B N 3
ATOM 2017 C CA . PRO B 2 3 ? -2.209 -7.227 -4.307 1.00 15.00 224 PRO B CA 3
ATOM 2018 C C . PRO B 2 3 ? -3.660 -6.789 -4.451 1.00 15.00 224 PRO B C 3
ATOM 2019 O O . PRO B 2 3 ? -4.198 -6.772 -5.565 1.00 15.00 224 PRO B O 3
ATOM 2030 N N . PRO B 2 4 ? -4.326 -6.459 -3.332 1.00 15.00 225 PRO B N 3
ATOM 2031 C CA . PRO B 2 4 ? -5.623 -5.787 -3.370 1.00 15.00 225 PRO B CA 3
ATOM 2032 C C . PRO B 2 4 ? -5.573 -4.589 -4.314 1.00 15.00 225 PRO B C 3
ATOM 2033 O O . PRO B 2 4 ? -4.545 -3.926 -4.419 1.00 15.00 225 PRO B O 3
ATOM 2044 N N . ALA B 2 5 ? -6.671 -4.325 -5.007 1.00 15.00 226 ALA B N 3
ATOM 2045 C CA . ALA B 2 5 ? -6.735 -3.214 -5.957 1.00 15.00 226 ALA B CA 3
ATOM 2046 C C . ALA B 2 5 ? -6.484 -1.878 -5.262 1.00 15.00 226 ALA B C 3
ATOM 2047 O O . ALA B 2 5 ? -6.256 -1.827 -4.054 1.00 15.00 226 ALA B O 3
ATOM 2054 N N . TYR B 2 6 ? -6.514 -0.789 -6.017 1.00 15.00 227 TYR B N 3
ATOM 2055 C CA . TYR B 2 6 ? -6.363 0.521 -5.413 1.00 15.00 227 TYR B CA 3
ATOM 2056 C C . TYR B 2 6 ? -7.605 0.836 -4.587 1.00 15.00 227 TYR B C 3
ATOM 2057 O O . TYR B 2 6 ? -8.746 0.749 -5.051 1.00 15.00 227 TYR B O 3
ATOM 2075 N N . LEU B 2 7 ? -7.330 1.242 -3.369 1.00 15.00 228 LEU B N 3
ATOM 2076 C CA . LEU B 2 7 ? -8.213 1.060 -2.239 1.00 15.00 228 LEU B CA 3
ATOM 2077 C C . LEU B 2 7 ? -8.043 2.186 -1.232 1.00 15.00 228 LEU B C 3
ATOM 2078 O O . LEU B 2 7 ? -6.995 2.827 -1.192 1.00 15.00 228 LEU B O 3
ATOM 2094 N N . PRO B 2 8 ? -9.083 2.507 -0.462 1.00 15.00 229 PRO B N 3
ATOM 2095 C CA . PRO B 2 8 ? -8.884 3.284 0.741 1.00 15.00 229 PRO B CA 3
ATOM 2096 C C . PRO B 2 8 ? -8.582 2.290 1.859 1.00 15.00 229 PRO B C 3
ATOM 2097 O O . PRO B 2 8 ? -9.076 1.161 1.840 1.00 15.00 229 PRO B O 3
ATOM 2108 N N . PRO B 2 9 ? -7.800 2.689 2.868 1.00 15.00 230 PRO B N 3
ATOM 2109 C CA . PRO B 2 9 ? -6.856 1.786 3.529 1.00 15.00 230 PRO B CA 3
ATOM 2110 C C . PRO B 2 9 ? -7.440 1.009 4.691 1.00 15.00 230 PRO B C 3
ATOM 2111 O O . PRO B 2 9 ? -8.334 1.469 5.405 1.00 15.00 230 PRO B O 3
ATOM 2122 N N . GLU B 2 10 ? -6.870 -0.178 4.878 1.00 15.00 231 GLU B N 3
ATOM 2123 C CA . GLU B 2 10 ? -7.558 -1.268 5.570 1.00 15.00 231 GLU B CA 3
ATOM 2124 C C . GLU B 2 10 ? -7.109 -1.422 7.015 1.00 15.00 231 GLU B C 3
ATOM 2125 O O . GLU B 2 10 ? -5.964 -1.137 7.368 1.00 15.00 231 GLU B O 3
ATOM 2137 N N . ASP B 2 11 ? -8.036 -1.897 7.831 1.00 15.00 232 ASP B N 3
ATOM 2138 C CA . ASP B 2 11 ? -7.876 -1.915 9.281 1.00 15.00 232 ASP B CA 3
ATOM 2139 C C . ASP B 2 11 ? -7.416 -3.270 9.839 1.00 15.00 232 ASP B C 3
ATOM 2140 O O . ASP B 2 11 ? -6.523 -3.288 10.684 1.00 15.00 232 ASP B O 3
ATOM 2149 N N . PRO B 2 12 ? -8.041 -4.411 9.422 1.00 15.00 233 PRO B N 3
ATOM 2150 C CA . PRO B 2 12 ? -7.734 -5.751 9.961 1.00 15.00 233 PRO B CA 3
ATOM 2151 C C . PRO B 2 12 ? -6.248 -5.993 10.228 1.00 15.00 233 PRO B C 3
ATOM 2152 O O . PRO B 2 12 ? -5.497 -6.223 9.266 1.00 15.00 233 PRO B O 3
ATOM 2164 N N . GLY A 1 5 ? 7.117 4.636 9.699 1.00 15.00 230 GLY A N 4
ATOM 2165 C CA . GLY A 1 5 ? 7.214 4.434 8.231 1.00 15.00 230 GLY A CA 4
ATOM 2166 C C . GLY A 1 5 ? 7.000 5.729 7.473 1.00 15.00 230 GLY A C 4
ATOM 2167 O O . GLY A 1 5 ? 5.936 6.336 7.578 1.00 15.00 230 GLY A O 4
ATOM 2171 N N . PRO A 1 6 ? 7.993 6.181 6.695 1.00 15.00 231 PRO A N 4
ATOM 2172 C CA . PRO A 1 6 ? 7.955 7.439 5.986 1.00 15.00 231 PRO A CA 4
ATOM 2173 C C . PRO A 1 6 ? 7.652 7.219 4.516 1.00 15.00 231 PRO A C 4
ATOM 2174 O O . PRO A 1 6 ? 8.529 6.804 3.753 1.00 15.00 231 PRO A O 4
ATOM 2185 N N . LEU A 1 7 ? 6.415 7.433 4.105 1.00 15.00 232 LEU A N 4
ATOM 2186 C CA . LEU A 1 7 ? 6.051 7.033 2.762 1.00 15.00 232 LEU A CA 4
ATOM 2187 C C . LEU A 1 7 ? 6.467 8.086 1.766 1.00 15.00 232 LEU A C 4
ATOM 2188 O O . LEU A 1 7 ? 6.654 9.247 2.123 1.00 15.00 232 LEU A O 4
ATOM 2204 N N . PRO A 1 8 ? 6.576 7.698 0.491 1.00 15.00 233 PRO A N 4
ATOM 2205 C CA . PRO A 1 8 ? 7.072 8.585 -0.556 1.00 15.00 233 PRO A CA 4
ATOM 2206 C C . PRO A 1 8 ? 6.199 9.826 -0.709 1.00 15.00 233 PRO A C 4
ATOM 2207 O O . PRO A 1 8 ? 6.684 10.955 -0.779 1.00 15.00 233 PRO A O 4
ATOM 2218 N N . ASP A 1 9 ? 4.902 9.588 -0.782 1.00 15.00 234 ASP A N 4
ATOM 2219 C CA . ASP A 1 9 ? 3.917 10.651 -0.910 1.00 15.00 234 ASP A CA 4
ATOM 2220 C C . ASP A 1 9 ? 3.131 10.798 0.382 1.00 15.00 234 ASP A C 4
ATOM 2221 O O . ASP A 1 9 ? 2.343 11.727 0.541 1.00 15.00 234 ASP A O 4
ATOM 2230 N N . GLY A 1 10 ? 3.324 9.843 1.285 1.00 15.00 235 GLY A N 4
ATOM 2231 C CA . GLY A 1 10 ? 2.494 9.755 2.467 1.00 15.00 235 GLY A CA 4
ATOM 2232 C C . GLY A 1 10 ? 1.287 8.883 2.203 1.00 15.00 235 GLY A C 4
ATOM 2233 O O . GLY A 1 10 ? 0.146 9.320 2.346 1.00 15.00 235 GLY A O 4
ATOM 2237 N N . TRP A 1 11 ? 1.544 7.650 1.781 1.00 15.00 236 TRP A N 4
ATOM 2238 C CA . TRP A 1 11 ? 0.474 6.742 1.402 1.00 15.00 236 TRP A CA 4
ATOM 2239 C C . TRP A 1 11 ? 0.590 5.392 2.084 1.00 15.00 236 TRP A C 4
ATOM 2240 O O . TRP A 1 11 ? 1.677 4.870 2.240 1.00 15.00 236 TRP A O 4
ATOM 2261 N N . GLU A 1 12 ? -0.538 4.740 2.316 1.00 15.00 237 GLU A N 4
ATOM 2262 C CA . GLU A 1 12 ? -0.682 3.905 3.497 1.00 15.00 237 GLU A CA 4
ATOM 2263 C C . GLU A 1 12 ? -0.231 2.488 3.279 1.00 15.00 237 GLU A C 4
ATOM 2264 O O . GLU A 1 12 ? -0.463 1.861 2.244 1.00 15.00 237 GLU A O 4
ATOM 2276 N N . GLN A 1 13 ? 0.385 2.019 4.341 1.00 15.00 238 GLN A N 4
ATOM 2277 C CA . GLN A 1 13 ? 0.997 0.713 4.414 1.00 15.00 238 GLN A CA 4
ATOM 2278 C C . GLN A 1 13 ? 0.321 -0.090 5.501 1.00 15.00 238 GLN A C 4
ATOM 2279 O O . GLN A 1 13 ? 0.487 0.176 6.695 1.00 15.00 238 GLN A O 4
ATOM 2293 N N . ALA A 1 14 ? -0.443 -1.062 5.088 1.00 15.00 239 ALA A N 4
ATOM 2294 C CA . ALA A 1 14 ? -1.228 -1.838 6.013 1.00 15.00 239 ALA A CA 4
ATOM 2295 C C . ALA A 1 14 ? -0.914 -3.311 5.874 1.00 15.00 239 ALA A C 4
ATOM 2296 O O . ALA A 1 14 ? -0.544 -3.779 4.796 1.00 15.00 239 ALA A O 4
ATOM 2303 N N . MET A 1 15 ? -1.052 -4.036 6.965 1.00 15.00 240 MET A N 4
ATOM 2304 C CA . MET A 1 15 ? -0.707 -5.440 6.977 1.00 15.00 240 MET A CA 4
ATOM 2305 C C . MET A 1 15 ? -1.917 -6.263 6.582 1.00 15.00 240 MET A C 4
ATOM 2306 O O . MET A 1 15 ? -2.886 -6.369 7.331 1.00 15.00 240 MET A O 4
ATOM 2320 N N . THR A 1 16 ? -1.854 -6.822 5.389 1.00 15.00 241 THR A N 4
ATOM 2321 C CA . THR A 1 16 ? -2.934 -7.624 4.866 1.00 15.00 241 THR A CA 4
ATOM 2322 C C . THR A 1 16 ? -2.700 -9.070 5.287 1.00 15.00 241 THR A C 4
ATOM 2323 O O . THR A 1 16 ? -1.551 -9.474 5.476 1.00 15.00 241 THR A O 4
ATOM 2334 N N . GLN A 1 17 ? -3.781 -9.827 5.452 1.00 15.00 242 GLN A N 4
ATOM 2335 C CA . GLN A 1 17 ? -3.748 -11.111 6.162 1.00 15.00 242 GLN A CA 4
ATOM 2336 C C . GLN A 1 17 ? -2.797 -12.110 5.511 1.00 15.00 242 GLN A C 4
ATOM 2337 O O . GLN A 1 17 ? -2.294 -13.019 6.168 1.00 15.00 242 GLN A O 4
ATOM 2351 N N . ASP A 1 18 ? -2.597 -11.960 4.213 1.00 15.00 243 ASP A N 4
ATOM 2352 C CA . ASP A 1 18 ? -1.632 -12.773 3.466 1.00 15.00 243 ASP A CA 4
ATOM 2353 C C . ASP A 1 18 ? -0.206 -12.559 3.980 1.00 15.00 243 ASP A C 4
ATOM 2354 O O . ASP A 1 18 ? 0.703 -13.340 3.701 1.00 15.00 243 ASP A O 4
ATOM 2363 N N . GLY A 1 19 ? -0.041 -11.494 4.734 1.00 15.00 244 GLY A N 4
ATOM 2364 C CA . GLY A 1 19 ? 1.243 -11.154 5.325 1.00 15.00 244 GLY A CA 4
ATOM 2365 C C . GLY A 1 19 ? 2.073 -10.253 4.435 1.00 15.00 244 GLY A C 4
ATOM 2366 O O . GLY A 1 19 ? 3.284 -10.424 4.308 1.00 15.00 244 GLY A O 4
ATOM 2370 N N . GLU A 1 20 ? 1.408 -9.268 3.844 1.00 15.00 245 GLU A N 4
ATOM 2371 C CA . GLU A 1 20 ? 2.072 -8.252 3.032 1.00 15.00 245 GLU A CA 4
ATOM 2372 C C . GLU A 1 20 ? 1.692 -6.866 3.533 1.00 15.00 245 GLU A C 4
ATOM 2373 O O . GLU A 1 20 ? 0.511 -6.580 3.751 1.00 15.00 245 GLU A O 4
ATOM 2385 N N . ILE A 1 21 ? 2.688 -6.015 3.721 1.00 15.00 246 ILE A N 4
ATOM 2386 C CA . ILE A 1 21 ? 2.437 -4.632 4.090 1.00 15.00 246 ILE A CA 4
ATOM 2387 C C . ILE A 1 21 ? 2.301 -3.792 2.824 1.00 15.00 246 ILE A C 4
ATOM 2388 O O . ILE A 1 21 ? 3.283 -3.308 2.269 1.00 15.00 246 ILE A O 4
ATOM 2404 N N . TYR A 1 22 ? 1.073 -3.596 2.376 1.00 15.00 247 TYR A N 4
ATOM 2405 C CA . TYR A 1 22 ? 0.854 -3.046 1.049 1.00 15.00 247 TYR A CA 4
ATOM 2406 C C . TYR A 1 22 ? 0.799 -1.526 1.110 1.00 15.00 247 TYR A C 4
ATOM 2407 O O . TYR A 1 22 ? 0.397 -0.943 2.116 1.00 15.00 247 TYR A O 4
ATOM 2425 N N . TYR A 1 23 ? 1.212 -0.918 0.023 1.00 15.00 248 TYR A N 4
ATOM 2426 C CA . TYR A 1 23 ? 1.188 0.521 -0.157 1.00 15.00 248 TYR A CA 4
ATOM 2427 C C . TYR A 1 23 ? 0.139 0.915 -1.195 1.00 15.00 248 TYR A C 4
ATOM 2428 O O . TYR A 1 23 ? 0.196 0.468 -2.332 1.00 15.00 248 TYR A O 4
ATOM 2446 N N . ILE A 1 24 ? -0.837 1.732 -0.794 1.00 15.00 249 ILE A N 4
ATOM 2447 C CA . ILE A 1 24 ? -1.794 2.299 -1.751 1.00 15.00 249 ILE A CA 4
ATOM 2448 C C . ILE A 1 24 ? -1.863 3.811 -1.621 1.00 15.00 249 ILE A C 4
ATOM 2449 O O . ILE A 1 24 ? -1.842 4.358 -0.513 1.00 15.00 249 ILE A O 4
ATOM 2465 N N . ASN A 1 25 ? -1.946 4.488 -2.755 1.00 15.00 250 ASN A N 4
ATOM 2466 C CA . ASN A 1 25 ? -1.932 5.940 -2.769 1.00 15.00 250 ASN A CA 4
ATOM 2467 C C . ASN A 1 25 ? -3.051 6.485 -3.637 1.00 15.00 250 ASN A C 4
ATOM 2468 O O . ASN A 1 25 ? -3.190 6.098 -4.803 1.00 15.00 250 ASN A O 4
ATOM 2479 N N . HIS A 1 26 ? -3.824 7.401 -3.053 1.00 15.00 251 HIS A N 4
ATOM 2480 C CA . HIS A 1 26 ? -4.916 8.079 -3.748 1.00 15.00 251 HIS A CA 4
ATOM 2481 C C . HIS A 1 26 ? -4.363 9.140 -4.682 1.00 15.00 251 HIS A C 4
ATOM 2482 O O . HIS A 1 26 ? -5.056 9.638 -5.565 1.00 15.00 251 HIS A O 4
ATOM 2497 N N . LYS A 1 27 ? -3.110 9.495 -4.454 1.00 15.00 252 LYS A N 4
ATOM 2498 C CA . LYS A 1 27 ? -2.404 10.427 -5.314 1.00 15.00 252 LYS A CA 4
ATOM 2499 C C . LYS A 1 27 ? -1.631 9.653 -6.386 1.00 15.00 252 LYS A C 4
ATOM 2500 O O . LYS A 1 27 ? -1.090 10.228 -7.327 1.00 15.00 252 LYS A O 4
ATOM 2519 N N . ASN A 1 28 ? -1.574 8.333 -6.223 1.00 15.00 253 ASN A N 4
ATOM 2520 C CA . ASN A 1 28 ? -0.879 7.471 -7.178 1.00 15.00 253 ASN A CA 4
ATOM 2521 C C . ASN A 1 28 ? -1.857 6.671 -8.031 1.00 15.00 253 ASN A C 4
ATOM 2522 O O . ASN A 1 28 ? -1.530 6.305 -9.161 1.00 15.00 253 ASN A O 4
ATOM 2533 N N . LYS A 1 29 ? -3.040 6.372 -7.469 1.00 15.00 254 LYS A N 4
ATOM 2534 C CA . LYS A 1 29 ? -4.033 5.521 -8.138 1.00 15.00 254 LYS A CA 4
ATOM 2535 C C . LYS A 1 29 ? -3.497 4.083 -8.198 1.00 15.00 254 LYS A C 4
ATOM 2536 O O . LYS A 1 29 ? -3.920 3.273 -9.021 1.00 15.00 254 LYS A O 4
ATOM 2555 N N . THR A 1 30 ? -2.604 3.756 -7.263 1.00 15.00 255 THR A N 4
ATOM 2556 C CA . THR A 1 30 ? -1.826 2.515 -7.356 1.00 15.00 255 THR A CA 4
ATOM 2557 C C . THR A 1 30 ? -1.791 1.733 -6.048 1.00 15.00 255 THR A C 4
ATOM 2558 O O . THR A 1 30 ? -1.880 2.298 -4.954 1.00 15.00 255 THR A O 4
ATOM 2569 N N . THR A 1 31 ? -1.665 0.431 -6.210 1.00 15.00 256 THR A N 4
ATOM 2570 C CA . THR A 1 31 ? -1.416 -0.499 -5.124 1.00 15.00 256 THR A CA 4
ATOM 2571 C C . THR A 1 31 ? -0.111 -1.256 -5.399 1.00 15.00 256 THR A C 4
ATOM 2572 O O . THR A 1 31 ? 0.064 -1.832 -6.473 1.00 15.00 256 THR A O 4
ATOM 2583 N N . SER A 1 32 ? 0.795 -1.238 -4.439 1.00 15.00 257 SER A N 4
ATOM 2584 C CA . SER A 1 32 ? 2.080 -1.909 -4.569 1.00 15.00 257 SER A CA 4
ATOM 2585 C C . SER A 1 32 ? 2.342 -2.770 -3.331 1.00 15.00 257 SER A C 4
ATOM 2586 O O . SER A 1 32 ? 1.912 -2.423 -2.227 1.00 15.00 257 SER A O 4
ATOM 2594 N N . TRP A 1 33 ? 3.050 -3.882 -3.519 1.00 15.00 258 TRP A N 4
ATOM 2595 C CA . TRP A 1 33 ? 3.286 -4.847 -2.446 1.00 15.00 258 TRP A CA 4
ATOM 2596 C C . TRP A 1 33 ? 4.120 -4.286 -1.307 1.00 15.00 258 TRP A C 4
ATOM 2597 O O . TRP A 1 33 ? 3.715 -4.339 -0.151 1.00 15.00 258 TRP A O 4
ATOM 2618 N N . LEU A 1 34 ? 5.297 -3.788 -1.636 1.00 15.00 259 LEU A N 4
ATOM 2619 C CA . LEU A 1 34 ? 6.313 -3.526 -0.633 1.00 15.00 259 LEU A CA 4
ATOM 2620 C C . LEU A 1 34 ? 6.744 -2.062 -0.569 1.00 15.00 259 LEU A C 4
ATOM 2621 O O . LEU A 1 34 ? 6.516 -1.293 -1.504 1.00 15.00 259 LEU A O 4
ATOM 2637 N N . ASP A 1 35 ? 7.361 -1.690 0.562 1.00 15.00 260 ASP A N 4
ATOM 2638 C CA . ASP A 1 35 ? 7.599 -0.309 0.915 1.00 15.00 260 ASP A CA 4
ATOM 2639 C C . ASP A 1 35 ? 8.442 0.427 -0.115 1.00 15.00 260 ASP A C 4
ATOM 2640 O O . ASP A 1 35 ? 9.595 0.086 -0.384 1.00 15.00 260 ASP A O 4
ATOM 2649 N N . PRO A 1 36 ? 7.849 1.494 -0.675 1.00 15.00 261 PRO A N 4
ATOM 2650 C CA . PRO A 1 36 ? 8.431 2.303 -1.725 1.00 15.00 261 PRO A CA 4
ATOM 2651 C C . PRO A 1 36 ? 9.393 3.295 -1.216 1.00 15.00 261 PRO A C 4
ATOM 2652 O O . PRO A 1 36 ? 10.103 4.044 -1.887 1.00 15.00 261 PRO A O 4
ATOM 2663 N N . ARG A 1 37 ? 9.290 3.233 -0.007 1.00 15.00 262 ARG A N 4
ATOM 2664 C CA . ARG A 1 37 ? 9.925 4.127 0.955 1.00 15.00 262 ARG A CA 4
ATOM 2665 C C . ARG A 1 37 ? 11.406 3.786 1.084 1.00 15.00 262 ARG A C 4
ATOM 2666 O O . ARG A 1 37 ? 12.214 4.609 1.514 1.00 15.00 262 ARG A O 4
ATOM 2687 N N . LEU A 1 38 ? 11.743 2.557 0.727 1.00 15.00 263 LEU A N 4
ATOM 2688 C CA . LEU A 1 38 ? 13.087 2.050 0.904 1.00 15.00 263 LEU A CA 4
ATOM 2689 C C . LEU A 1 38 ? 13.751 1.884 -0.456 1.00 15.00 263 LEU A C 4
ATOM 2690 O O . LEU A 1 38 ? 14.496 2.796 -0.868 1.00 15.00 263 LEU A O 4
ATOM 2707 N N . THR B 2 1 ? 1.238 -12.960 -8.086 1.00 15.00 222 THR B N 4
ATOM 2708 C CA . THR B 2 1 ? -0.040 -12.320 -8.452 1.00 15.00 222 THR B CA 4
ATOM 2709 C C . THR B 2 1 ? -0.090 -10.892 -7.923 1.00 15.00 222 THR B C 4
ATOM 2710 O O . THR B 2 1 ? 0.747 -10.507 -7.105 1.00 15.00 222 THR B O 4
ATOM 2723 N N . PRO B 2 2 ? -1.047 -10.076 -8.392 1.00 15.00 223 PRO B N 4
ATOM 2724 C CA . PRO B 2 2 ? -1.199 -8.696 -7.935 1.00 15.00 223 PRO B CA 4
ATOM 2725 C C . PRO B 2 2 ? -1.862 -8.616 -6.551 1.00 15.00 223 PRO B C 4
ATOM 2726 O O . PRO B 2 2 ? -2.465 -9.590 -6.092 1.00 15.00 223 PRO B O 4
ATOM 2737 N N . PRO B 2 3 ? -1.794 -7.446 -5.878 1.00 15.00 224 PRO B N 4
ATOM 2738 C CA . PRO B 2 3 ? -2.393 -7.226 -4.575 1.00 15.00 224 PRO B CA 4
ATOM 2739 C C . PRO B 2 3 ? -3.832 -6.746 -4.713 1.00 15.00 224 PRO B C 4
ATOM 2740 O O . PRO B 2 3 ? -4.346 -6.641 -5.834 1.00 15.00 224 PRO B O 4
ATOM 2751 N N . PRO B 2 4 ? -4.517 -6.493 -3.585 1.00 15.00 225 PRO B N 4
ATOM 2752 C CA . PRO B 2 4 ? -5.837 -5.861 -3.600 1.00 15.00 225 PRO B CA 4
ATOM 2753 C C . PRO B 2 4 ? -5.825 -4.618 -4.484 1.00 15.00 225 PRO B C 4
ATOM 2754 O O . PRO B 2 4 ? -4.793 -3.961 -4.616 1.00 15.00 225 PRO B O 4
ATOM 2765 N N . ALA B 2 5 ? -6.962 -4.295 -5.083 1.00 15.00 226 ALA B N 4
ATOM 2766 C CA . ALA B 2 5 ? -7.044 -3.180 -6.024 1.00 15.00 226 ALA B CA 4
ATOM 2767 C C . ALA B 2 5 ? -6.710 -1.860 -5.340 1.00 15.00 226 ALA B C 4
ATOM 2768 O O . ALA B 2 5 ? -6.429 -1.825 -4.142 1.00 15.00 226 ALA B O 4
ATOM 2775 N N . TYR B 2 6 ? -6.729 -0.769 -6.088 1.00 15.00 227 TYR B N 4
ATOM 2776 C CA . TYR B 2 6 ? -6.508 0.525 -5.478 1.00 15.00 227 TYR B CA 4
ATOM 2777 C C . TYR B 2 6 ? -7.714 0.870 -4.610 1.00 15.00 227 TYR B C 4
ATOM 2778 O O . TYR B 2 6 ? -8.872 0.763 -5.024 1.00 15.00 227 TYR B O 4
ATOM 2796 N N . LEU B 2 7 ? -7.394 1.311 -3.412 1.00 15.00 228 LEU B N 4
ATOM 2797 C CA . LEU B 2 7 ? -8.238 1.154 -2.247 1.00 15.00 228 LEU B CA 4
ATOM 2798 C C . LEU B 2 7 ? -8.034 2.297 -1.262 1.00 15.00 228 LEU B C 4
ATOM 2799 O O . LEU B 2 7 ? -6.984 2.940 -1.267 1.00 15.00 228 LEU B O 4
ATOM 2815 N N . PRO B 2 8 ? -9.049 2.631 -0.467 1.00 15.00 229 PRO B N 4
ATOM 2816 C CA . PRO B 2 8 ? -8.816 3.416 0.727 1.00 15.00 229 PRO B CA 4
ATOM 2817 C C . PRO B 2 8 ? -8.493 2.428 1.842 1.00 15.00 229 PRO B C 4
ATOM 2818 O O . PRO B 2 8 ? -8.986 1.299 1.835 1.00 15.00 229 PRO B O 4
ATOM 2829 N N . PRO B 2 9 ? -7.684 2.822 2.832 1.00 15.00 230 PRO B N 4
ATOM 2830 C CA . PRO B 2 9 ? -6.745 1.910 3.480 1.00 15.00 230 PRO B CA 4
ATOM 2831 C C . PRO B 2 9 ? -7.319 1.148 4.662 1.00 15.00 230 PRO B C 4
ATOM 2832 O O . PRO B 2 9 ? -8.196 1.625 5.383 1.00 15.00 230 PRO B O 4
ATOM 2843 N N . GLU B 2 10 ? -6.767 -0.048 4.847 1.00 15.00 231 GLU B N 4
ATOM 2844 C CA . GLU B 2 10 ? -7.404 -1.094 5.641 1.00 15.00 231 GLU B CA 4
ATOM 2845 C C . GLU B 2 10 ? -6.743 -1.244 6.997 1.00 15.00 231 GLU B C 4
ATOM 2846 O O . GLU B 2 10 ? -5.547 -1.001 7.155 1.00 15.00 231 GLU B O 4
ATOM 2858 N N . ASP B 2 11 ? -7.539 -1.661 7.959 1.00 15.00 232 ASP B N 4
ATOM 2859 C CA . ASP B 2 11 ? -7.104 -1.719 9.353 1.00 15.00 232 ASP B CA 4
ATOM 2860 C C . ASP B 2 11 ? -7.152 -3.143 9.917 1.00 15.00 232 ASP B C 4
ATOM 2861 O O . ASP B 2 11 ? -6.173 -3.605 10.504 1.00 15.00 232 ASP B O 4
ATOM 2870 N N . PRO B 2 12 ? -8.292 -3.858 9.797 1.00 15.00 233 PRO B N 4
ATOM 2871 C CA . PRO B 2 12 ? -8.416 -5.216 10.310 1.00 15.00 233 PRO B CA 4
ATOM 2872 C C . PRO B 2 12 ? -7.873 -6.249 9.327 1.00 15.00 233 PRO B C 4
ATOM 2873 O O . PRO B 2 12 ? -6.738 -6.734 9.532 1.00 15.00 233 PRO B O 4
ATOM 2885 N N . GLY A 1 5 ? 7.824 3.660 9.214 1.00 15.00 230 GLY A N 5
ATOM 2886 C CA . GLY A 1 5 ? 8.255 4.049 7.850 1.00 15.00 230 GLY A CA 5
ATOM 2887 C C . GLY A 1 5 ? 7.636 5.358 7.413 1.00 15.00 230 GLY A C 5
ATOM 2888 O O . GLY A 1 5 ? 6.458 5.602 7.667 1.00 15.00 230 GLY A O 5
ATOM 2892 N N . PRO A 1 6 ? 8.415 6.228 6.758 1.00 15.00 231 PRO A N 5
ATOM 2893 C CA . PRO A 1 6 ? 7.972 7.522 6.282 1.00 15.00 231 PRO A CA 5
ATOM 2894 C C . PRO A 1 6 ? 7.663 7.451 4.797 1.00 15.00 231 PRO A C 5
ATOM 2895 O O . PRO A 1 6 ? 8.563 7.219 3.987 1.00 15.00 231 PRO A O 5
ATOM 2906 N N . LEU A 1 7 ? 6.407 7.605 4.418 1.00 15.00 232 LEU A N 5
ATOM 2907 C CA . LEU A 1 7 ? 6.047 7.258 3.056 1.00 15.00 232 LEU A CA 5
ATOM 2908 C C . LEU A 1 7 ? 6.430 8.366 2.102 1.00 15.00 232 LEU A C 5
ATOM 2909 O O . LEU A 1 7 ? 6.588 9.515 2.511 1.00 15.00 232 LEU A O 5
ATOM 2925 N N . PRO A 1 8 ? 6.544 8.044 0.808 1.00 15.00 233 PRO A N 5
ATOM 2926 C CA . PRO A 1 8 ? 6.971 9.015 -0.188 1.00 15.00 233 PRO A CA 5
ATOM 2927 C C . PRO A 1 8 ? 5.975 10.166 -0.330 1.00 15.00 233 PRO A C 5
ATOM 2928 O O . PRO A 1 8 ? 6.341 11.336 -0.240 1.00 15.00 233 PRO A O 5
ATOM 2939 N N . ASP A 1 9 ? 4.714 9.818 -0.552 1.00 15.00 234 ASP A N 5
ATOM 2940 C CA . ASP A 1 9 ? 3.641 10.806 -0.666 1.00 15.00 234 ASP A CA 5
ATOM 2941 C C . ASP A 1 9 ? 2.873 10.896 0.647 1.00 15.00 234 ASP A C 5
ATOM 2942 O O . ASP A 1 9 ? 2.021 11.767 0.831 1.00 15.00 234 ASP A O 5
ATOM 2951 N N . GLY A 1 10 ? 3.161 9.963 1.545 1.00 15.00 235 GLY A N 5
ATOM 2952 C CA . GLY A 1 10 ? 2.379 9.830 2.759 1.00 15.00 235 GLY A CA 5
ATOM 2953 C C . GLY A 1 10 ? 1.203 8.903 2.539 1.00 15.00 235 GLY A C 5
ATOM 2954 O O . GLY A 1 10 ? 0.065 9.232 2.863 1.00 15.00 235 GLY A O 5
ATOM 2958 N N . TRP A 1 11 ? 1.494 7.738 1.986 1.00 15.00 236 TRP A N 5
ATOM 2959 C CA . TRP A 1 11 ? 0.466 6.812 1.553 1.00 15.00 236 TRP A CA 5
ATOM 2960 C C . TRP A 1 11 ? 0.581 5.463 2.233 1.00 15.00 236 TRP A C 5
ATOM 2961 O O . TRP A 1 11 ? 1.675 4.967 2.435 1.00 15.00 236 TRP A O 5
ATOM 2982 N N . GLU A 1 12 ? -0.535 4.778 2.409 1.00 15.00 237 GLU A N 5
ATOM 2983 C CA . GLU A 1 12 ? -0.718 3.948 3.584 1.00 15.00 237 GLU A CA 5
ATOM 2984 C C . GLU A 1 12 ? -0.203 2.550 3.392 1.00 15.00 237 GLU A C 5
ATOM 2985 O O . GLU A 1 12 ? -0.425 1.874 2.383 1.00 15.00 237 GLU A O 5
ATOM 2997 N N . GLN A 1 13 ? 0.475 2.172 4.447 1.00 15.00 238 GLN A N 5
ATOM 2998 C CA . GLN A 1 13 ? 1.181 0.925 4.581 1.00 15.00 238 GLN A CA 5
ATOM 2999 C C . GLN A 1 13 ? 0.346 0.012 5.453 1.00 15.00 238 GLN A C 5
ATOM 3000 O O . GLN A 1 13 ? 0.393 0.087 6.682 1.00 15.00 238 GLN A O 5
ATOM 3014 N N . ALA A 1 14 ? -0.468 -0.795 4.818 1.00 15.00 239 ALA A N 5
ATOM 3015 C CA . ALA A 1 14 ? -1.478 -1.544 5.529 1.00 15.00 239 ALA A CA 5
ATOM 3016 C C . ALA A 1 14 ? -1.251 -3.036 5.420 1.00 15.00 239 ALA A C 5
ATOM 3017 O O . ALA A 1 14 ? -0.707 -3.525 4.427 1.00 15.00 239 ALA A O 5
ATOM 3024 N N . MET A 1 15 ? -1.664 -3.754 6.446 1.00 15.00 240 MET A N 5
ATOM 3025 C CA . MET A 1 15 ? -1.522 -5.192 6.469 1.00 15.00 240 MET A CA 5
ATOM 3026 C C . MET A 1 15 ? -2.749 -5.825 5.856 1.00 15.00 240 MET A C 5
ATOM 3027 O O . MET A 1 15 ? -3.851 -5.700 6.386 1.00 15.00 240 MET A O 5
ATOM 3041 N N . THR A 1 16 ? -2.570 -6.481 4.731 1.00 15.00 241 THR A N 5
ATOM 3042 C CA . THR A 1 16 ? -3.664 -7.193 4.119 1.00 15.00 241 THR A CA 5
ATOM 3043 C C . THR A 1 16 ? -3.670 -8.612 4.670 1.00 15.00 241 THR A C 5
ATOM 3044 O O . THR A 1 16 ? -2.606 -9.149 4.994 1.00 15.00 241 THR A O 5
ATOM 3055 N N . GLN A 1 17 ? -4.858 -9.210 4.772 1.00 15.00 242 GLN A N 5
ATOM 3056 C CA . GLN A 1 17 ? -5.046 -10.466 5.506 1.00 15.00 242 GLN A CA 5
ATOM 3057 C C . GLN A 1 17 ? -4.199 -11.592 4.926 1.00 15.00 242 GLN A C 5
ATOM 3058 O O . GLN A 1 17 ? -3.861 -12.555 5.616 1.00 15.00 242 GLN A O 5
ATOM 3072 N N . ASP A 1 18 ? -3.901 -11.472 3.643 1.00 15.00 243 ASP A N 5
ATOM 3073 C CA . ASP A 1 18 ? -3.000 -12.394 2.946 1.00 15.00 243 ASP A CA 5
ATOM 3074 C C . ASP A 1 18 ? -1.607 -12.392 3.580 1.00 15.00 243 ASP A C 5
ATOM 3075 O O . ASP A 1 18 ? -0.789 -13.281 3.345 1.00 15.00 243 ASP A O 5
ATOM 3084 N N . GLY A 1 19 ? -1.360 -11.376 4.380 1.00 15.00 244 GLY A N 5
ATOM 3085 C CA . GLY A 1 19 ? -0.107 -11.250 5.097 1.00 15.00 244 GLY A CA 5
ATOM 3086 C C . GLY A 1 19 ? 0.935 -10.480 4.320 1.00 15.00 244 GLY A C 5
ATOM 3087 O O . GLY A 1 19 ? 2.116 -10.826 4.332 1.00 15.00 244 GLY A O 5
ATOM 3091 N N . GLU A 1 20 ? 0.499 -9.414 3.664 1.00 15.00 245 GLU A N 5
ATOM 3092 C CA . GLU A 1 20 ? 1.417 -8.520 2.967 1.00 15.00 245 GLU A CA 5
ATOM 3093 C C . GLU A 1 20 ? 1.218 -7.102 3.457 1.00 15.00 245 GLU A C 5
ATOM 3094 O O . GLU A 1 20 ? 0.083 -6.644 3.615 1.00 15.00 245 GLU A O 5
ATOM 3106 N N . ILE A 1 21 ? 2.316 -6.411 3.685 1.00 15.00 246 ILE A N 5
ATOM 3107 C CA . ILE A 1 21 ? 2.265 -5.029 4.106 1.00 15.00 246 ILE A CA 5
ATOM 3108 C C . ILE A 1 21 ? 2.358 -4.108 2.878 1.00 15.00 246 ILE A C 5
ATOM 3109 O O . ILE A 1 21 ? 3.440 -3.785 2.399 1.00 15.00 246 ILE A O 5
ATOM 3125 N N . TYR A 1 22 ? 1.197 -3.710 2.372 1.00 15.00 247 TYR A N 5
ATOM 3126 C CA . TYR A 1 22 ? 1.095 -3.047 1.073 1.00 15.00 247 TYR A CA 5
ATOM 3127 C C . TYR A 1 22 ? 1.085 -1.518 1.210 1.00 15.00 247 TYR A C 5
ATOM 3128 O O . TYR A 1 22 ? 0.647 -0.974 2.225 1.00 15.00 247 TYR A O 5
ATOM 3146 N N . TYR A 1 23 ? 1.590 -0.854 0.186 1.00 15.00 248 TYR A N 5
ATOM 3147 C CA . TYR A 1 23 ? 1.508 0.598 0.032 1.00 15.00 248 TYR A CA 5
ATOM 3148 C C . TYR A 1 23 ? 0.488 0.980 -1.047 1.00 15.00 248 TYR A C 5
ATOM 3149 O O . TYR A 1 23 ? 0.621 0.577 -2.197 1.00 15.00 248 TYR A O 5
ATOM 3167 N N . ILE A 1 24 ? -0.540 1.754 -0.676 1.00 15.00 249 ILE A N 5
ATOM 3168 C CA . ILE A 1 24 ? -1.465 2.321 -1.671 1.00 15.00 249 ILE A CA 5
ATOM 3169 C C . ILE A 1 24 ? -1.652 3.818 -1.467 1.00 15.00 249 ILE A C 5
ATOM 3170 O O . ILE A 1 24 ? -1.635 4.317 -0.336 1.00 15.00 249 ILE A O 5
ATOM 3186 N N . ASN A 1 25 ? -1.832 4.530 -2.570 1.00 15.00 250 ASN A N 5
ATOM 3187 C CA . ASN A 1 25 ? -2.013 5.974 -2.532 1.00 15.00 250 ASN A CA 5
ATOM 3188 C C . ASN A 1 25 ? -3.119 6.396 -3.489 1.00 15.00 250 ASN A C 5
ATOM 3189 O O . ASN A 1 25 ? -3.282 5.796 -4.558 1.00 15.00 250 ASN A O 5
ATOM 3200 N N . HIS A 1 26 ? -3.840 7.453 -3.112 1.00 15.00 251 HIS A N 5
ATOM 3201 C CA . HIS A 1 26 ? -5.020 7.901 -3.851 1.00 15.00 251 HIS A CA 5
ATOM 3202 C C . HIS A 1 26 ? -4.696 8.916 -4.951 1.00 15.00 251 HIS A C 5
ATOM 3203 O O . HIS A 1 26 ? -5.510 9.141 -5.843 1.00 15.00 251 HIS A O 5
ATOM 3218 N N . LYS A 1 27 ? -3.524 9.540 -4.896 1.00 15.00 252 LYS A N 5
ATOM 3219 C CA . LYS A 1 27 ? -3.080 10.380 -6.008 1.00 15.00 252 LYS A CA 5
ATOM 3220 C C . LYS A 1 27 ? -2.150 9.578 -6.909 1.00 15.00 252 LYS A C 5
ATOM 3221 O O . LYS A 1 27 ? -1.841 9.984 -8.028 1.00 15.00 252 LYS A O 5
ATOM 3240 N N . ASN A 1 28 ? -1.688 8.444 -6.394 1.00 15.00 253 ASN A N 5
ATOM 3241 C CA . ASN A 1 28 ? -0.893 7.512 -7.179 1.00 15.00 253 ASN A CA 5
ATOM 3242 C C . ASN A 1 28 ? -1.805 6.471 -7.818 1.00 15.00 253 ASN A C 5
ATOM 3243 O O . ASN A 1 28 ? -1.449 5.852 -8.820 1.00 15.00 253 ASN A O 5
ATOM 3254 N N . LYS A 1 29 ? -2.982 6.297 -7.211 1.00 15.00 254 LYS A N 5
ATOM 3255 C CA . LYS A 1 29 ? -4.023 5.388 -7.705 1.00 15.00 254 LYS A CA 5
ATOM 3256 C C . LYS A 1 29 ? -3.465 3.981 -7.924 1.00 15.00 254 LYS A C 5
ATOM 3257 O O . LYS A 1 29 ? -3.799 3.307 -8.901 1.00 15.00 254 LYS A O 5
ATOM 3276 N N . THR A 1 30 ? -2.645 3.512 -6.998 1.00 15.00 255 THR A N 5
ATOM 3277 C CA . THR A 1 30 ? -2.009 2.213 -7.183 1.00 15.00 255 THR A CA 5
ATOM 3278 C C . THR A 1 30 ? -1.713 1.482 -5.911 1.00 15.00 255 THR A C 5
ATOM 3279 O O . THR A 1 30 ? -1.505 2.062 -4.841 1.00 15.00 255 THR A O 5
ATOM 3290 N N . THR A 1 31 ? -1.735 0.189 -6.086 1.00 15.00 256 THR A N 5
ATOM 3291 C CA . THR A 1 31 ? -1.460 -0.754 -5.025 1.00 15.00 256 THR A CA 5
ATOM 3292 C C . THR A 1 31 ? -0.099 -1.406 -5.252 1.00 15.00 256 THR A C 5
ATOM 3293 O O . THR A 1 31 ? 0.051 -2.302 -6.086 1.00 15.00 256 THR A O 5
ATOM 3304 N N . SER A 1 32 ? 0.888 -0.925 -4.525 1.00 15.00 257 SER A N 5
ATOM 3305 C CA . SER A 1 32 ? 2.249 -1.414 -4.624 1.00 15.00 257 SER A CA 5
ATOM 3306 C C . SER A 1 32 ? 2.537 -2.308 -3.417 1.00 15.00 257 SER A C 5
ATOM 3307 O O . SER A 1 32 ? 2.112 -1.997 -2.308 1.00 15.00 257 SER A O 5
ATOM 3315 N N . TRP A 1 33 ? 3.255 -3.407 -3.629 1.00 15.00 258 TRP A N 5
ATOM 3316 C CA . TRP A 1 33 ? 3.487 -4.389 -2.567 1.00 15.00 258 TRP A CA 5
ATOM 3317 C C . TRP A 1 33 ? 4.211 -3.800 -1.363 1.00 15.00 258 TRP A C 5
ATOM 3318 O O . TRP A 1 33 ? 3.643 -3.653 -0.293 1.00 15.00 258 TRP A O 5
ATOM 3339 N N . LEU A 1 34 ? 5.461 -3.458 -1.570 1.00 15.00 259 LEU A N 5
ATOM 3340 C CA . LEU A 1 34 ? 6.402 -3.229 -0.488 1.00 15.00 259 LEU A CA 5
ATOM 3341 C C . LEU A 1 34 ? 6.943 -1.809 -0.458 1.00 15.00 259 LEU A C 5
ATOM 3342 O O . LEU A 1 34 ? 6.852 -1.078 -1.450 1.00 15.00 259 LEU A O 5
ATOM 3358 N N . ASP A 1 35 ? 7.499 -1.426 0.696 1.00 15.00 260 ASP A N 5
ATOM 3359 C CA . ASP A 1 35 ? 7.707 -0.040 1.064 1.00 15.00 260 ASP A CA 5
ATOM 3360 C C . ASP A 1 35 ? 8.587 0.689 0.060 1.00 15.00 260 ASP A C 5
ATOM 3361 O O . ASP A 1 35 ? 9.729 0.323 -0.205 1.00 15.00 260 ASP A O 5
ATOM 3370 N N . PRO A 1 36 ? 8.021 1.775 -0.494 1.00 15.00 261 PRO A N 5
ATOM 3371 C CA . PRO A 1 36 ? 8.550 2.496 -1.633 1.00 15.00 261 PRO A CA 5
ATOM 3372 C C . PRO A 1 36 ? 9.578 3.474 -1.276 1.00 15.00 261 PRO A C 5
ATOM 3373 O O . PRO A 1 36 ? 10.241 4.153 -2.052 1.00 15.00 261 PRO A O 5
ATOM 3384 N N . ARG A 1 37 ? 9.580 3.505 -0.073 1.00 15.00 262 ARG A N 5
ATOM 3385 C CA . ARG A 1 37 ? 10.323 4.467 0.730 1.00 15.00 262 ARG A CA 5
ATOM 3386 C C . ARG A 1 37 ? 11.731 3.950 1.008 1.00 15.00 262 ARG A C 5
ATOM 3387 O O . ARG A 1 37 ? 12.587 4.676 1.519 1.00 15.00 262 ARG A O 5
ATOM 3408 N N . LEU A 1 38 ? 11.950 2.686 0.672 1.00 15.00 263 LEU A N 5
ATOM 3409 C CA . LEU A 1 38 ? 13.232 2.037 0.883 1.00 15.00 263 LEU A CA 5
ATOM 3410 C C . LEU A 1 38 ? 14.125 2.238 -0.335 1.00 15.00 263 LEU A C 5
ATOM 3411 O O . LEU A 1 38 ? 15.101 3.010 -0.241 1.00 15.00 263 LEU A O 5
ATOM 3428 N N . THR B 2 1 ? 1.845 -13.050 -8.297 1.00 15.00 222 THR B N 5
ATOM 3429 C CA . THR B 2 1 ? 0.454 -12.777 -7.887 1.00 15.00 222 THR B CA 5
ATOM 3430 C C . THR B 2 1 ? 0.327 -11.325 -7.424 1.00 15.00 222 THR B C 5
ATOM 3431 O O . THR B 2 1 ? 1.087 -10.877 -6.570 1.00 15.00 222 THR B O 5
ATOM 3444 N N . PRO B 2 2 ? -0.607 -10.560 -8.015 1.00 15.00 223 PRO B N 5
ATOM 3445 C CA . PRO B 2 2 ? -0.797 -9.137 -7.687 1.00 15.00 223 PRO B CA 5
ATOM 3446 C C . PRO B 2 2 ? -1.433 -8.927 -6.303 1.00 15.00 223 PRO B C 5
ATOM 3447 O O . PRO B 2 2 ? -1.976 -9.868 -5.717 1.00 15.00 223 PRO B O 5
ATOM 3458 N N . PRO B 2 3 ? -1.415 -7.681 -5.775 1.00 15.00 224 PRO B N 5
ATOM 3459 C CA . PRO B 2 3 ? -1.973 -7.345 -4.474 1.00 15.00 224 PRO B CA 5
ATOM 3460 C C . PRO B 2 3 ? -3.444 -6.954 -4.625 1.00 15.00 224 PRO B C 5
ATOM 3461 O O . PRO B 2 3 ? -3.978 -6.993 -5.737 1.00 15.00 224 PRO B O 5
ATOM 3472 N N . PRO B 2 4 ? -4.131 -6.607 -3.525 1.00 15.00 225 PRO B N 5
ATOM 3473 C CA . PRO B 2 4 ? -5.491 -6.061 -3.591 1.00 15.00 225 PRO B CA 5
ATOM 3474 C C . PRO B 2 4 ? -5.589 -4.927 -4.610 1.00 15.00 225 PRO B C 5
ATOM 3475 O O . PRO B 2 4 ? -4.589 -4.279 -4.923 1.00 15.00 225 PRO B O 5
ATOM 3486 N N . ALA B 2 5 ? -6.783 -4.687 -5.131 1.00 15.00 226 ALA B N 5
ATOM 3487 C CA . ALA B 2 5 ? -6.988 -3.596 -6.081 1.00 15.00 226 ALA B CA 5
ATOM 3488 C C . ALA B 2 5 ? -6.703 -2.246 -5.430 1.00 15.00 226 ALA B C 5
ATOM 3489 O O . ALA B 2 5 ? -6.378 -2.178 -4.244 1.00 15.00 226 ALA B O 5
ATOM 3496 N N . TYR B 2 6 ? -6.834 -1.170 -6.190 1.00 15.00 227 TYR B N 5
ATOM 3497 C CA . TYR B 2 6 ? -6.640 0.155 -5.631 1.00 15.00 227 TYR B CA 5
ATOM 3498 C C . TYR B 2 6 ? -7.793 0.461 -4.686 1.00 15.00 227 TYR B C 5
ATOM 3499 O O . TYR B 2 6 ? -8.970 0.441 -5.056 1.00 15.00 227 TYR B O 5
ATOM 3517 N N . LEU B 2 7 ? -7.402 0.771 -3.474 1.00 15.00 228 LEU B N 5
ATOM 3518 C CA . LEU B 2 7 ? -8.212 0.586 -2.288 1.00 15.00 228 LEU B CA 5
ATOM 3519 C C . LEU B 2 7 ? -8.093 1.769 -1.338 1.00 15.00 228 LEU B C 5
ATOM 3520 O O . LEU B 2 7 ? -7.096 2.488 -1.367 1.00 15.00 228 LEU B O 5
ATOM 3536 N N . PRO B 2 8 ? -9.124 2.042 -0.536 1.00 15.00 229 PRO B N 5
ATOM 3537 C CA . PRO B 2 8 ? -8.928 2.850 0.650 1.00 15.00 229 PRO B CA 5
ATOM 3538 C C . PRO B 2 8 ? -8.533 1.895 1.775 1.00 15.00 229 PRO B C 5
ATOM 3539 O O . PRO B 2 8 ? -8.995 0.751 1.818 1.00 15.00 229 PRO B O 5
ATOM 3550 N N . PRO B 2 9 ? -7.702 2.351 2.719 1.00 15.00 230 PRO B N 5
ATOM 3551 C CA . PRO B 2 9 ? -6.699 1.498 3.355 1.00 15.00 230 PRO B CA 5
ATOM 3552 C C . PRO B 2 9 ? -7.179 0.753 4.590 1.00 15.00 230 PRO B C 5
ATOM 3553 O O . PRO B 2 9 ? -8.028 1.229 5.350 1.00 15.00 230 PRO B O 5
ATOM 3564 N N . GLU B 2 10 ? -6.570 -0.413 4.791 1.00 15.00 231 GLU B N 5
ATOM 3565 C CA . GLU B 2 10 ? -7.064 -1.405 5.741 1.00 15.00 231 GLU B CA 5
ATOM 3566 C C . GLU B 2 10 ? -6.277 -1.373 7.039 1.00 15.00 231 GLU B C 5
ATOM 3567 O O . GLU B 2 10 ? -5.095 -1.038 7.059 1.00 15.00 231 GLU B O 5
ATOM 3579 N N . ASP B 2 11 ? -6.953 -1.729 8.114 1.00 15.00 232 ASP B N 5
ATOM 3580 C CA . ASP B 2 11 ? -6.459 -1.476 9.463 1.00 15.00 232 ASP B CA 5
ATOM 3581 C C . ASP B 2 11 ? -5.825 -2.713 10.123 1.00 15.00 232 ASP B C 5
ATOM 3582 O O . ASP B 2 11 ? -4.695 -2.632 10.601 1.00 15.00 232 ASP B O 5
ATOM 3591 N N . PRO B 2 12 ? -6.528 -3.866 10.186 1.00 15.00 233 PRO B N 5
ATOM 3592 C CA . PRO B 2 12 ? -6.040 -5.037 10.903 1.00 15.00 233 PRO B CA 5
ATOM 3593 C C . PRO B 2 12 ? -5.259 -6.009 10.016 1.00 15.00 233 PRO B C 5
ATOM 3594 O O . PRO B 2 12 ? -5.876 -6.956 9.482 1.00 15.00 233 PRO B O 5
ATOM 3606 N N . GLY A 1 5 ? 6.065 3.050 8.965 1.00 15.00 230 GLY A N 6
ATOM 3607 C CA . GLY A 1 5 ? 7.020 3.447 7.901 1.00 15.00 230 GLY A CA 6
ATOM 3608 C C . GLY A 1 5 ? 6.866 4.903 7.507 1.00 15.00 230 GLY A C 6
ATOM 3609 O O . GLY A 1 5 ? 5.836 5.518 7.794 1.00 15.00 230 GLY A O 6
ATOM 3613 N N . PRO A 1 6 ? 7.885 5.491 6.861 1.00 15.00 231 PRO A N 6
ATOM 3614 C CA . PRO A 1 6 ? 7.866 6.857 6.381 1.00 15.00 231 PRO A CA 6
ATOM 3615 C C . PRO A 1 6 ? 7.606 6.885 4.883 1.00 15.00 231 PRO A C 6
ATOM 3616 O O . PRO A 1 6 ? 8.497 6.575 4.091 1.00 15.00 231 PRO A O 6
ATOM 3627 N N . LEU A 1 7 ? 6.387 7.197 4.477 1.00 15.00 232 LEU A N 6
ATOM 3628 C CA . LEU A 1 7 ? 6.024 6.952 3.092 1.00 15.00 232 LEU A CA 6
ATOM 3629 C C . LEU A 1 7 ? 6.420 8.109 2.208 1.00 15.00 232 LEU A C 6
ATOM 3630 O O . LEU A 1 7 ? 6.601 9.230 2.683 1.00 15.00 232 LEU A O 6
ATOM 3646 N N . PRO A 1 8 ? 6.522 7.855 0.895 1.00 15.00 233 PRO A N 6
ATOM 3647 C CA . PRO A 1 8 ? 6.992 8.857 -0.060 1.00 15.00 233 PRO A CA 6
ATOM 3648 C C . PRO A 1 8 ? 6.104 10.100 -0.065 1.00 15.00 233 PRO A C 6
ATOM 3649 O O . PRO A 1 8 ? 6.560 11.215 0.183 1.00 15.00 233 PRO A O 6
ATOM 3660 N N . ASP A 1 9 ? 4.825 9.882 -0.334 1.00 15.00 234 ASP A N 6
ATOM 3661 C CA . ASP A 1 9 ? 3.836 10.951 -0.335 1.00 15.00 234 ASP A CA 6
ATOM 3662 C C . ASP A 1 9 ? 3.052 10.923 0.970 1.00 15.00 234 ASP A C 6
ATOM 3663 O O . ASP A 1 9 ? 2.265 11.822 1.258 1.00 15.00 234 ASP A O 6
ATOM 3672 N N . GLY A 1 10 ? 3.261 9.861 1.741 1.00 15.00 235 GLY A N 6
ATOM 3673 C CA . GLY A 1 10 ? 2.471 9.632 2.935 1.00 15.00 235 GLY A CA 6
ATOM 3674 C C . GLY A 1 10 ? 1.242 8.805 2.627 1.00 15.00 235 GLY A C 6
ATOM 3675 O O . GLY A 1 10 ? 0.112 9.241 2.841 1.00 15.00 235 GLY A O 6
ATOM 3679 N N . TRP A 1 11 ? 1.468 7.601 2.122 1.00 15.00 236 TRP A N 6
ATOM 3680 C CA . TRP A 1 11 ? 0.385 6.731 1.700 1.00 15.00 236 TRP A CA 6
ATOM 3681 C C . TRP A 1 11 ? 0.511 5.343 2.302 1.00 15.00 236 TRP A C 6
ATOM 3682 O O . TRP A 1 11 ? 1.603 4.816 2.408 1.00 15.00 236 TRP A O 6
ATOM 3703 N N . GLU A 1 12 ? -0.609 4.679 2.522 1.00 15.00 237 GLU A N 6
ATOM 3704 C CA . GLU A 1 12 ? -0.736 3.805 3.680 1.00 15.00 237 GLU A CA 6
ATOM 3705 C C . GLU A 1 12 ? -0.281 2.388 3.423 1.00 15.00 237 GLU A C 6
ATOM 3706 O O . GLU A 1 12 ? -0.543 1.776 2.387 1.00 15.00 237 GLU A O 6
ATOM 3718 N N . GLN A 1 13 ? 0.375 1.907 4.460 1.00 15.00 238 GLN A N 6
ATOM 3719 C CA . GLN A 1 13 ? 1.006 0.595 4.511 1.00 15.00 238 GLN A CA 6
ATOM 3720 C C . GLN A 1 13 ? 0.247 -0.272 5.494 1.00 15.00 238 GLN A C 6
ATOM 3721 O O . GLN A 1 13 ? 0.066 0.100 6.654 1.00 15.00 238 GLN A O 6
ATOM 3735 N N . ALA A 1 14 ? -0.181 -1.426 5.051 1.00 15.00 239 ALA A N 6
ATOM 3736 C CA . ALA A 1 14 ? -1.037 -2.249 5.867 1.00 15.00 239 ALA A CA 6
ATOM 3737 C C . ALA A 1 14 ? -0.720 -3.719 5.729 1.00 15.00 239 ALA A C 6
ATOM 3738 O O . ALA A 1 14 ? -0.269 -4.173 4.678 1.00 15.00 239 ALA A O 6
ATOM 3745 N N . MET A 1 15 ? -0.967 -4.452 6.799 1.00 15.00 240 MET A N 6
ATOM 3746 C CA . MET A 1 15 ? -0.650 -5.862 6.857 1.00 15.00 240 MET A CA 6
ATOM 3747 C C . MET A 1 15 ? -1.830 -6.690 6.371 1.00 15.00 240 MET A C 6
ATOM 3748 O O . MET A 1 15 ? -2.838 -6.826 7.064 1.00 15.00 240 MET A O 6
ATOM 3762 N N . THR A 1 16 ? -1.709 -7.226 5.172 1.00 15.00 241 THR A N 6
ATOM 3763 C CA . THR A 1 16 ? -2.729 -8.103 4.633 1.00 15.00 241 THR A CA 6
ATOM 3764 C C . THR A 1 16 ? -2.415 -9.543 5.018 1.00 15.00 241 THR A C 6
ATOM 3765 O O . THR A 1 16 ? -1.250 -9.899 5.208 1.00 15.00 241 THR A O 6
ATOM 3776 N N . GLN A 1 17 ? -3.463 -10.350 5.158 1.00 15.00 242 GLN A N 6
ATOM 3777 C CA . GLN A 1 17 ? -3.357 -11.721 5.669 1.00 15.00 242 GLN A CA 6
ATOM 3778 C C . GLN A 1 17 ? -2.446 -12.576 4.802 1.00 15.00 242 GLN A C 6
ATOM 3779 O O . GLN A 1 17 ? -1.904 -13.588 5.246 1.00 15.00 242 GLN A O 6
ATOM 3793 N N . ASP A 1 18 ? -2.332 -12.172 3.551 1.00 15.00 243 ASP A N 6
ATOM 3794 C CA . ASP A 1 18 ? -1.411 -12.793 2.593 1.00 15.00 243 ASP A CA 6
ATOM 3795 C C . ASP A 1 18 ? 0.040 -12.663 3.059 1.00 15.00 243 ASP A C 6
ATOM 3796 O O . ASP A 1 18 ? 0.940 -13.334 2.556 1.00 15.00 243 ASP A O 6
ATOM 3805 N N . GLY A 1 19 ? 0.242 -11.774 4.012 1.00 15.00 244 GLY A N 6
ATOM 3806 C CA . GLY A 1 19 ? 1.550 -11.571 4.613 1.00 15.00 244 GLY A CA 6
ATOM 3807 C C . GLY A 1 19 ? 2.360 -10.513 3.896 1.00 15.00 244 GLY A C 6
ATOM 3808 O O . GLY A 1 19 ? 3.563 -10.668 3.686 1.00 15.00 244 GLY A O 6
ATOM 3812 N N . GLU A 1 20 ? 1.695 -9.418 3.554 1.00 15.00 245 GLU A N 6
ATOM 3813 C CA . GLU A 1 20 ? 2.335 -8.303 2.861 1.00 15.00 245 GLU A CA 6
ATOM 3814 C C . GLU A 1 20 ? 1.939 -6.980 3.493 1.00 15.00 245 GLU A C 6
ATOM 3815 O O . GLU A 1 20 ? 0.802 -6.812 3.937 1.00 15.00 245 GLU A O 6
ATOM 3827 N N . ILE A 1 21 ? 2.876 -6.046 3.530 1.00 15.00 246 ILE A N 6
ATOM 3828 C CA . ILE A 1 21 ? 2.573 -4.689 3.946 1.00 15.00 246 ILE A CA 6
ATOM 3829 C C . ILE A 1 21 ? 2.402 -3.814 2.706 1.00 15.00 246 ILE A C 6
ATOM 3830 O O . ILE A 1 21 ? 3.372 -3.330 2.132 1.00 15.00 246 ILE A O 6
ATOM 3846 N N . TYR A 1 22 ? 1.161 -3.587 2.311 1.00 15.00 247 TYR A N 6
ATOM 3847 C CA . TYR A 1 22 ? 0.892 -3.019 0.999 1.00 15.00 247 TYR A CA 6
ATOM 3848 C C . TYR A 1 22 ? 0.874 -1.498 1.074 1.00 15.00 247 TYR A C 6
ATOM 3849 O O . TYR A 1 22 ? 0.543 -0.919 2.105 1.00 15.00 247 TYR A O 6
ATOM 3867 N N . TYR A 1 23 ? 1.248 -0.879 -0.025 1.00 15.00 248 TYR A N 6
ATOM 3868 C CA . TYR A 1 23 ? 1.241 0.565 -0.182 1.00 15.00 248 TYR A CA 6
ATOM 3869 C C . TYR A 1 23 ? 0.225 0.980 -1.240 1.00 15.00 248 TYR A C 6
ATOM 3870 O O . TYR A 1 23 ? 0.349 0.604 -2.401 1.00 15.00 248 TYR A O 6
ATOM 3888 N N . ILE A 1 24 ? -0.801 1.732 -0.834 1.00 15.00 249 ILE A N 6
ATOM 3889 C CA . ILE A 1 24 ? -1.747 2.304 -1.795 1.00 15.00 249 ILE A CA 6
ATOM 3890 C C . ILE A 1 24 ? -1.879 3.808 -1.606 1.00 15.00 249 ILE A C 6
ATOM 3891 O O . ILE A 1 24 ? -2.026 4.306 -0.485 1.00 15.00 249 ILE A O 6
ATOM 3907 N N . ASN A 1 25 ? -1.798 4.530 -2.710 1.00 15.00 250 ASN A N 6
ATOM 3908 C CA . ASN A 1 25 ? -1.908 5.976 -2.686 1.00 15.00 250 ASN A CA 6
ATOM 3909 C C . ASN A 1 25 ? -3.055 6.411 -3.576 1.00 15.00 250 ASN A C 6
ATOM 3910 O O . ASN A 1 25 ? -3.230 5.872 -4.668 1.00 15.00 250 ASN A O 6
ATOM 3921 N N . HIS A 1 26 ? -3.809 7.396 -3.115 1.00 15.00 251 HIS A N 6
ATOM 3922 C CA . HIS A 1 26 ? -4.893 7.973 -3.897 1.00 15.00 251 HIS A CA 6
ATOM 3923 C C . HIS A 1 26 ? -4.353 9.040 -4.842 1.00 15.00 251 HIS A C 6
ATOM 3924 O O . HIS A 1 26 ? -5.022 9.450 -5.791 1.00 15.00 251 HIS A O 6
ATOM 3939 N N . LYS A 1 27 ? -3.141 9.495 -4.558 1.00 15.00 252 LYS A N 6
ATOM 3940 C CA . LYS A 1 27 ? -2.421 10.388 -5.452 1.00 15.00 252 LYS A CA 6
ATOM 3941 C C . LYS A 1 27 ? -1.740 9.578 -6.551 1.00 15.00 252 LYS A C 6
ATOM 3942 O O . LYS A 1 27 ? -1.609 10.028 -7.691 1.00 15.00 252 LYS A O 6
ATOM 3961 N N . ASN A 1 28 ? -1.310 8.374 -6.192 1.00 15.00 253 ASN A N 6
ATOM 3962 C CA . ASN A 1 28 ? -0.633 7.486 -7.131 1.00 15.00 253 ASN A CA 6
ATOM 3963 C C . ASN A 1 28 ? -1.641 6.584 -7.828 1.00 15.00 253 ASN A C 6
ATOM 3964 O O . ASN A 1 28 ? -1.350 6.003 -8.872 1.00 15.00 253 ASN A O 6
ATOM 3975 N N . LYS A 1 29 ? -2.822 6.460 -7.220 1.00 15.00 254 LYS A N 6
ATOM 3976 C CA . LYS A 1 29 ? -3.923 5.670 -7.767 1.00 15.00 254 LYS A CA 6
ATOM 3977 C C . LYS A 1 29 ? -3.483 4.219 -7.999 1.00 15.00 254 LYS A C 6
ATOM 3978 O O . LYS A 1 29 ? -3.978 3.544 -8.899 1.00 15.00 254 LYS A O 6
ATOM 3997 N N . THR A 1 30 ? -2.598 3.716 -7.147 1.00 15.00 255 THR A N 6
ATOM 3998 C CA . THR A 1 30 ? -2.042 2.386 -7.366 1.00 15.00 255 THR A CA 6
ATOM 3999 C C . THR A 1 30 ? -1.671 1.651 -6.119 1.00 15.00 255 THR A C 6
ATOM 4000 O O . THR A 1 30 ? -1.347 2.223 -5.073 1.00 15.00 255 THR A O 6
ATOM 4011 N N . THR A 1 31 ? -1.764 0.365 -6.287 1.00 15.00 256 THR A N 6
ATOM 4012 C CA . THR A 1 31 ? -1.462 -0.597 -5.245 1.00 15.00 256 THR A CA 6
ATOM 4013 C C . THR A 1 31 ? -0.101 -1.247 -5.506 1.00 15.00 256 THR A C 6
ATOM 4014 O O . THR A 1 31 ? 0.126 -1.842 -6.562 1.00 15.00 256 THR A O 6
ATOM 4025 N N . SER A 1 32 ? 0.796 -1.111 -4.549 1.00 15.00 257 SER A N 6
ATOM 4026 C CA . SER A 1 32 ? 2.129 -1.676 -4.642 1.00 15.00 257 SER A CA 6
ATOM 4027 C C . SER A 1 32 ? 2.379 -2.589 -3.440 1.00 15.00 257 SER A C 6
ATOM 4028 O O . SER A 1 32 ? 1.926 -2.297 -2.335 1.00 15.00 257 SER A O 6
ATOM 4036 N N . TRP A 1 33 ? 3.093 -3.688 -3.663 1.00 15.00 258 TRP A N 6
ATOM 4037 C CA . TRP A 1 33 ? 3.339 -4.674 -2.611 1.00 15.00 258 TRP A CA 6
ATOM 4038 C C . TRP A 1 33 ? 4.158 -4.122 -1.452 1.00 15.00 258 TRP A C 6
ATOM 4039 O O . TRP A 1 33 ? 3.738 -4.184 -0.307 1.00 15.00 258 TRP A O 6
ATOM 4060 N N . LEU A 1 34 ? 5.335 -3.611 -1.764 1.00 15.00 259 LEU A N 6
ATOM 4061 C CA . LEU A 1 34 ? 6.343 -3.342 -0.752 1.00 15.00 259 LEU A CA 6
ATOM 4062 C C . LEU A 1 34 ? 6.754 -1.873 -0.680 1.00 15.00 259 LEU A C 6
ATOM 4063 O O . LEU A 1 34 ? 6.537 -1.113 -1.627 1.00 15.00 259 LEU A O 6
ATOM 4079 N N . ASP A 1 35 ? 7.367 -1.492 0.450 1.00 15.00 260 ASP A N 6
ATOM 4080 C CA . ASP A 1 35 ? 7.575 -0.103 0.810 1.00 15.00 260 ASP A CA 6
ATOM 4081 C C . ASP A 1 35 ? 8.398 0.631 -0.235 1.00 15.00 260 ASP A C 6
ATOM 4082 O O . ASP A 1 35 ? 9.521 0.257 -0.566 1.00 15.00 260 ASP A O 6
ATOM 4091 N N . PRO A 1 36 ? 7.815 1.722 -0.751 1.00 15.00 261 PRO A N 6
ATOM 4092 C CA . PRO A 1 36 ? 8.318 2.468 -1.888 1.00 15.00 261 PRO A CA 6
ATOM 4093 C C . PRO A 1 36 ? 9.363 3.436 -1.540 1.00 15.00 261 PRO A C 6
ATOM 4094 O O . PRO A 1 36 ? 10.012 4.123 -2.325 1.00 15.00 261 PRO A O 6
ATOM 4105 N N . ARG A 1 37 ? 9.396 3.444 -0.336 1.00 15.00 262 ARG A N 6
ATOM 4106 C CA . ARG A 1 37 ? 10.186 4.370 0.472 1.00 15.00 262 ARG A CA 6
ATOM 4107 C C . ARG A 1 37 ? 11.580 3.811 0.728 1.00 15.00 262 ARG A C 6
ATOM 4108 O O . ARG A 1 37 ? 12.452 4.501 1.253 1.00 15.00 262 ARG A O 6
ATOM 4129 N N . LEU A 1 38 ? 11.764 2.545 0.375 1.00 15.00 263 LEU A N 6
ATOM 4130 C CA . LEU A 1 38 ? 13.026 1.863 0.585 1.00 15.00 263 LEU A CA 6
ATOM 4131 C C . LEU A 1 38 ? 14.091 2.414 -0.352 1.00 15.00 263 LEU A C 6
ATOM 4132 O O . LEU A 1 38 ? 14.018 2.135 -1.566 1.00 15.00 263 LEU A O 6
ATOM 4149 N N . THR B 2 1 ? 1.857 -12.458 -7.996 1.00 15.00 222 THR B N 6
ATOM 4150 C CA . THR B 2 1 ? 0.419 -12.479 -7.655 1.00 15.00 222 THR B CA 6
ATOM 4151 C C . THR B 2 1 ? -0.001 -11.087 -7.190 1.00 15.00 222 THR B C 6
ATOM 4152 O O . THR B 2 1 ? 0.642 -10.524 -6.319 1.00 15.00 222 THR B O 6
ATOM 4165 N N . PRO B 2 2 ? -1.050 -10.494 -7.788 1.00 15.00 223 PRO B N 6
ATOM 4166 C CA . PRO B 2 2 ? -1.441 -9.106 -7.487 1.00 15.00 223 PRO B CA 6
ATOM 4167 C C . PRO B 2 2 ? -1.988 -8.919 -6.054 1.00 15.00 223 PRO B C 6
ATOM 4168 O O . PRO B 2 2 ? -2.531 -9.865 -5.475 1.00 15.00 223 PRO B O 6
ATOM 4179 N N . PRO B 2 3 ? -1.908 -7.688 -5.472 1.00 15.00 224 PRO B N 6
ATOM 4180 C CA . PRO B 2 3 ? -2.433 -7.381 -4.148 1.00 15.00 224 PRO B CA 6
ATOM 4181 C C . PRO B 2 3 ? -3.872 -6.886 -4.253 1.00 15.00 224 PRO B C 6
ATOM 4182 O O . PRO B 2 3 ? -4.420 -6.834 -5.355 1.00 15.00 224 PRO B O 6
ATOM 4193 N N . PRO B 2 4 ? -4.518 -6.546 -3.127 1.00 15.00 225 PRO B N 6
ATOM 4194 C CA . PRO B 2 4 ? -5.840 -5.912 -3.157 1.00 15.00 225 PRO B CA 6
ATOM 4195 C C . PRO B 2 4 ? -5.857 -4.736 -4.134 1.00 15.00 225 PRO B C 6
ATOM 4196 O O . PRO B 2 4 ? -4.866 -4.019 -4.261 1.00 15.00 225 PRO B O 6
ATOM 4207 N N . ALA B 2 5 ? -6.970 -4.567 -4.842 1.00 15.00 226 ALA B N 6
ATOM 4208 C CA . ALA B 2 5 ? -7.105 -3.522 -5.864 1.00 15.00 226 ALA B CA 6
ATOM 4209 C C . ALA B 2 5 ? -6.843 -2.126 -5.298 1.00 15.00 226 ALA B C 6
ATOM 4210 O O . ALA B 2 5 ? -6.559 -1.968 -4.111 1.00 15.00 226 ALA B O 6
ATOM 4217 N N . TYR B 2 6 ? -6.941 -1.104 -6.141 1.00 15.00 227 TYR B N 6
ATOM 4218 C CA . TYR B 2 6 ? -6.746 0.256 -5.672 1.00 15.00 227 TYR B CA 6
ATOM 4219 C C . TYR B 2 6 ? -7.917 0.637 -4.779 1.00 15.00 227 TYR B C 6
ATOM 4220 O O . TYR B 2 6 ? -9.087 0.546 -5.156 1.00 15.00 227 TYR B O 6
ATOM 4238 N N . LEU B 2 7 ? -7.553 1.084 -3.599 1.00 15.00 228 LEU B N 6
ATOM 4239 C CA . LEU B 2 7 ? -8.385 1.005 -2.422 1.00 15.00 228 LEU B CA 6
ATOM 4240 C C . LEU B 2 7 ? -8.141 2.186 -1.499 1.00 15.00 228 LEU B C 6
ATOM 4241 O O . LEU B 2 7 ? -7.066 2.784 -1.525 1.00 15.00 228 LEU B O 6
ATOM 4257 N N . PRO B 2 8 ? -9.142 2.585 -0.715 1.00 15.00 229 PRO B N 6
ATOM 4258 C CA . PRO B 2 8 ? -8.891 3.444 0.420 1.00 15.00 229 PRO B CA 6
ATOM 4259 C C . PRO B 2 8 ? -8.573 2.533 1.593 1.00 15.00 229 PRO B C 6
ATOM 4260 O O . PRO B 2 8 ? -9.092 1.414 1.670 1.00 15.00 229 PRO B O 6
ATOM 4271 N N . PRO B 2 9 ? -7.754 2.976 2.551 1.00 15.00 230 PRO B N 6
ATOM 4272 C CA . PRO B 2 9 ? -6.863 2.071 3.253 1.00 15.00 230 PRO B CA 6
ATOM 4273 C C . PRO B 2 9 ? -7.505 1.444 4.464 1.00 15.00 230 PRO B C 6
ATOM 4274 O O . PRO B 2 9 ? -8.344 2.039 5.143 1.00 15.00 230 PRO B O 6
ATOM 4285 N N . GLU B 2 10 ? -7.056 0.233 4.730 1.00 15.00 231 GLU B N 6
ATOM 4286 C CA . GLU B 2 10 ? -7.842 -0.726 5.488 1.00 15.00 231 GLU B CA 6
ATOM 4287 C C . GLU B 2 10 ? -7.777 -0.449 6.980 1.00 15.00 231 GLU B C 6
ATOM 4288 O O . GLU B 2 10 ? -6.777 0.055 7.498 1.00 15.00 231 GLU B O 6
ATOM 4300 N N . ASP B 2 11 ? -8.860 -0.811 7.648 1.00 15.00 232 ASP B N 6
ATOM 4301 C CA . ASP B 2 11 ? -9.160 -0.341 8.999 1.00 15.00 232 ASP B CA 6
ATOM 4302 C C . ASP B 2 11 ? -8.152 -0.801 10.061 1.00 15.00 232 ASP B C 6
ATOM 4303 O O . ASP B 2 11 ? -7.604 0.037 10.780 1.00 15.00 232 ASP B O 6
ATOM 4312 N N . PRO B 2 12 ? -7.899 -2.120 10.208 1.00 15.00 233 PRO B N 6
ATOM 4313 C CA . PRO B 2 12 ? -7.059 -2.637 11.288 1.00 15.00 233 PRO B CA 6
ATOM 4314 C C . PRO B 2 12 ? -5.568 -2.481 11.000 1.00 15.00 233 PRO B C 6
ATOM 4315 O O . PRO B 2 12 ? -5.029 -1.374 11.216 1.00 15.00 233 PRO B O 6
ATOM 4327 N N . GLY A 1 5 ? 7.953 4.756 9.883 1.00 15.00 230 GLY A N 7
ATOM 4328 C CA . GLY A 1 5 ? 7.635 4.484 8.459 1.00 15.00 230 GLY A CA 7
ATOM 4329 C C . GLY A 1 5 ? 7.215 5.741 7.728 1.00 15.00 230 GLY A C 7
ATOM 4330 O O . GLY A 1 5 ? 6.130 6.265 7.970 1.00 15.00 230 GLY A O 7
ATOM 4334 N N . PRO A 1 6 ? 8.064 6.255 6.828 1.00 15.00 231 PRO A N 7
ATOM 4335 C CA . PRO A 1 6 ? 7.840 7.490 6.108 1.00 15.00 231 PRO A CA 7
ATOM 4336 C C . PRO A 1 6 ? 7.490 7.218 4.651 1.00 15.00 231 PRO A C 7
ATOM 4337 O O . PRO A 1 6 ? 8.319 6.703 3.897 1.00 15.00 231 PRO A O 7
ATOM 4348 N N . LEU A 1 7 ? 6.272 7.510 4.232 1.00 15.00 232 LEU A N 7
ATOM 4349 C CA . LEU A 1 7 ? 5.912 7.135 2.878 1.00 15.00 232 LEU A CA 7
ATOM 4350 C C . LEU A 1 7 ? 6.335 8.213 1.911 1.00 15.00 232 LEU A C 7
ATOM 4351 O O . LEU A 1 7 ? 6.515 9.363 2.300 1.00 15.00 232 LEU A O 7
ATOM 4367 N N . PRO A 1 8 ? 6.455 7.865 0.629 1.00 15.00 233 PRO A N 7
ATOM 4368 C CA . PRO A 1 8 ? 6.962 8.788 -0.383 1.00 15.00 233 PRO A CA 7
ATOM 4369 C C . PRO A 1 8 ? 6.085 10.032 -0.502 1.00 15.00 233 PRO A C 7
ATOM 4370 O O . PRO A 1 8 ? 6.548 11.161 -0.330 1.00 15.00 233 PRO A O 7
ATOM 4381 N N . ASP A 1 9 ? 4.813 9.803 -0.787 1.00 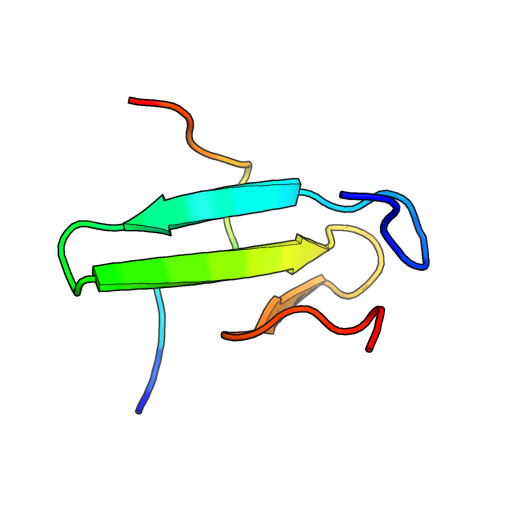15.00 234 ASP A N 7
ATOM 4382 C CA . ASP A 1 9 ? 3.823 10.870 -0.871 1.00 15.00 234 ASP A CA 7
ATOM 4383 C C . ASP A 1 9 ? 3.034 10.944 0.427 1.00 15.00 234 ASP A C 7
ATOM 4384 O O . ASP A 1 9 ? 2.257 11.871 0.650 1.00 15.00 234 ASP A O 7
ATOM 4393 N N . GLY A 1 10 ? 3.230 9.943 1.275 1.00 15.00 235 GLY A N 7
ATOM 4394 C CA . GLY A 1 10 ? 2.415 9.800 2.466 1.00 15.00 235 GLY A CA 7
ATOM 4395 C C . GLY A 1 10 ? 1.195 8.950 2.189 1.00 15.00 235 GLY A C 7
ATOM 4396 O O . GLY A 1 10 ? 0.059 9.405 2.316 1.00 15.00 235 GLY A O 7
ATOM 4400 N N . TRP A 1 11 ? 1.443 7.708 1.800 1.00 15.00 236 TRP A N 7
ATOM 4401 C CA . TRP A 1 11 ? 0.386 6.802 1.393 1.00 15.00 236 TRP A CA 7
ATOM 4402 C C . TRP A 1 11 ? 0.534 5.440 2.036 1.00 15.00 236 TRP A C 7
ATOM 4403 O O . TRP A 1 11 ? 1.634 4.941 2.171 1.00 15.00 236 TRP A O 7
ATOM 4424 N N . GLU A 1 12 ? -0.571 4.758 2.256 1.00 15.00 237 GLU A N 7
ATOM 4425 C CA . GLU A 1 12 ? -0.704 3.931 3.438 1.00 15.00 237 GLU A CA 7
ATOM 4426 C C . GLU A 1 12 ? -0.202 2.532 3.245 1.00 15.00 237 GLU A C 7
ATOM 4427 O O . GLU A 1 12 ? -0.466 1.850 2.251 1.00 15.00 237 GLU A O 7
ATOM 4439 N N . GLN A 1 13 ? 0.510 2.148 4.279 1.00 15.00 238 GLN A N 7
ATOM 4440 C CA . GLN A 1 13 ? 1.103 0.840 4.412 1.00 15.00 238 GLN A CA 7
ATOM 4441 C C . GLN A 1 13 ? 0.193 0.024 5.290 1.00 15.00 238 GLN A C 7
ATOM 4442 O O . GLN A 1 13 ? 0.086 0.248 6.496 1.00 15.00 238 GLN A O 7
ATOM 4456 N N . ALA A 1 14 ? -0.507 -0.880 4.672 1.00 15.00 239 ALA A N 7
ATOM 4457 C CA . ALA A 1 14 ? -1.532 -1.608 5.345 1.00 15.00 239 ALA A CA 7
ATOM 4458 C C . ALA A 1 14 ? -1.181 -3.074 5.427 1.00 15.00 239 ALA A C 7
ATOM 4459 O O . ALA A 1 14 ? -0.695 -3.660 4.462 1.00 15.00 239 ALA A O 7
ATOM 4466 N N . MET A 1 15 ? -1.440 -3.667 6.570 1.00 15.00 240 MET A N 7
ATOM 4467 C CA . MET A 1 15 ? -1.123 -5.059 6.771 1.00 15.00 240 MET A CA 7
ATOM 4468 C C . MET A 1 15 ? -2.310 -5.894 6.349 1.00 15.00 240 MET A C 7
ATOM 4469 O O . MET A 1 15 ? -3.334 -5.928 7.029 1.00 15.00 240 MET A O 7
ATOM 4483 N N . THR A 1 16 ? -2.183 -6.538 5.206 1.00 15.00 241 THR A N 7
ATOM 4484 C CA . THR A 1 16 ? -3.279 -7.306 4.672 1.00 15.00 241 THR A CA 7
ATOM 4485 C C . THR A 1 16 ? -3.187 -8.730 5.202 1.00 15.00 241 THR A C 7
ATOM 4486 O O . THR A 1 16 ? -2.086 -9.235 5.449 1.00 15.00 241 THR A O 7
ATOM 4497 N N . GLN A 1 17 ? -4.345 -9.351 5.391 1.00 15.00 242 GLN A N 7
ATOM 4498 C CA . GLN A 1 17 ? -4.455 -10.643 6.069 1.00 15.00 242 GLN A CA 7
ATOM 4499 C C . GLN A 1 17 ? -3.717 -11.722 5.302 1.00 15.00 242 GLN A C 7
ATOM 4500 O O . GLN A 1 17 ? -3.240 -12.703 5.868 1.00 15.00 242 GLN A O 7
ATOM 4514 N N . ASP A 1 18 ? -3.682 -11.534 3.999 1.00 15.00 243 ASP A N 7
ATOM 4515 C CA . ASP A 1 18 ? -2.912 -12.391 3.089 1.00 15.00 243 ASP A CA 7
ATOM 4516 C C . ASP A 1 18 ? -1.422 -12.363 3.444 1.00 15.00 243 ASP A C 7
ATOM 4517 O O . ASP A 1 18 ? -0.630 -13.176 2.973 1.00 15.00 243 ASP A O 7
ATOM 4526 N N . GLY A 1 19 ? -1.066 -11.397 4.266 1.00 15.00 244 GLY A N 7
ATOM 4527 C CA . GLY A 1 19 ? 0.267 -11.319 4.828 1.00 15.00 244 GLY A CA 7
ATOM 4528 C C . GLY A 1 19 ? 1.227 -10.509 3.987 1.00 15.00 244 GLY A C 7
ATOM 4529 O O . GLY A 1 19 ? 2.270 -11.007 3.575 1.00 15.00 244 GLY A O 7
ATOM 4533 N N . GLU A 1 20 ? 0.862 -9.255 3.740 1.00 15.00 245 GLU A N 7
ATOM 4534 C CA . GLU A 1 20 ? 1.736 -8.296 3.057 1.00 15.00 245 GLU A CA 7
ATOM 4535 C C . GLU A 1 20 ? 1.433 -6.888 3.546 1.00 15.00 245 GLU A C 7
ATOM 4536 O O . GLU A 1 20 ? 0.278 -6.567 3.836 1.00 15.00 245 GLU A O 7
ATOM 4548 N N . ILE A 1 21 ? 2.455 -6.050 3.627 1.00 15.00 246 ILE A N 7
ATOM 4549 C CA . ILE A 1 21 ? 2.261 -4.662 4.015 1.00 15.00 246 ILE A CA 7
ATOM 4550 C C . ILE A 1 21 ? 2.218 -3.780 2.764 1.00 15.00 246 ILE A C 7
ATOM 4551 O O . ILE A 1 21 ? 3.235 -3.299 2.275 1.00 15.00 246 ILE A O 7
ATOM 4567 N N . TYR A 1 22 ? 1.018 -3.556 2.257 1.00 15.00 247 TYR A N 7
ATOM 4568 C CA . TYR A 1 22 ? 0.857 -2.972 0.937 1.00 15.00 247 TYR A CA 7
ATOM 4569 C C . TYR A 1 22 ? 0.807 -1.454 1.026 1.00 15.00 247 TYR A C 7
ATOM 4570 O O . TYR A 1 22 ? 0.374 -0.889 2.023 1.00 15.00 247 TYR A O 7
ATOM 4588 N N . TYR A 1 23 ? 1.265 -0.821 -0.028 1.00 15.00 248 TYR A N 7
ATOM 4589 C CA . TYR A 1 23 ? 1.220 0.622 -0.184 1.00 15.00 248 TYR A CA 7
ATOM 4590 C C . TYR A 1 23 ? 0.181 1.018 -1.229 1.00 15.00 248 TYR A C 7
ATOM 4591 O O . TYR A 1 23 ? 0.284 0.627 -2.389 1.00 15.00 248 TYR A O 7
ATOM 4609 N N . ILE A 1 24 ? -0.843 1.768 -0.808 1.00 15.00 249 ILE A N 7
ATOM 4610 C CA . ILE A 1 24 ? -1.768 2.387 -1.762 1.00 15.00 249 ILE A CA 7
ATOM 4611 C C . ILE A 1 24 ? -1.813 3.888 -1.585 1.00 15.00 249 ILE A C 7
ATOM 4612 O O . ILE A 1 24 ? -1.841 4.405 -0.464 1.00 15.00 249 ILE A O 7
ATOM 4628 N N . ASN A 1 25 ? -1.821 4.587 -2.699 1.00 15.00 250 ASN A N 7
ATOM 4629 C CA . ASN A 1 25 ? -1.883 6.031 -2.689 1.00 15.00 250 ASN A CA 7
ATOM 4630 C C . ASN A 1 25 ? -3.101 6.485 -3.457 1.00 15.00 250 ASN A C 7
ATOM 4631 O O . ASN A 1 25 ? -3.428 5.912 -4.493 1.00 15.00 250 ASN A O 7
ATOM 4642 N N . HIS A 1 26 ? -3.770 7.504 -2.943 1.00 15.00 251 HIS A N 7
ATOM 4643 C CA . HIS A 1 26 ? -4.904 8.105 -3.630 1.00 15.00 251 HIS A CA 7
ATOM 4644 C C . HIS A 1 26 ? -4.434 9.178 -4.610 1.00 15.00 251 HIS A C 7
ATOM 4645 O O . HIS A 1 26 ? -5.212 9.689 -5.410 1.00 15.00 251 HIS A O 7
ATOM 4660 N N . LYS A 1 27 ? -3.154 9.519 -4.530 1.00 15.00 252 LYS A N 7
ATOM 4661 C CA . LYS A 1 27 ? -2.525 10.401 -5.510 1.00 15.00 252 LYS A CA 7
ATOM 4662 C C . LYS A 1 27 ? -1.931 9.565 -6.647 1.00 15.00 252 LYS A C 7
ATOM 4663 O O . LYS A 1 27 ? -2.179 9.825 -7.824 1.00 15.00 252 LYS A O 7
ATOM 4682 N N . ASN A 1 28 ? -1.142 8.560 -6.279 1.00 15.00 253 ASN A N 7
ATOM 4683 C CA . ASN A 1 28 ? -0.600 7.602 -7.242 1.00 15.00 253 ASN A CA 7
ATOM 4684 C C . ASN A 1 28 ? -1.702 6.711 -7.806 1.00 15.00 253 ASN A C 7
ATOM 4685 O O . ASN A 1 28 ? -1.601 6.216 -8.928 1.00 15.00 253 ASN A O 7
ATOM 4696 N N . LYS A 1 29 ? -2.744 6.513 -7.003 1.00 15.00 254 LYS A N 7
ATOM 4697 C CA . LYS A 1 29 ? -3.826 5.578 -7.309 1.00 15.00 254 LYS A CA 7
ATOM 4698 C C . LYS A 1 29 ? -3.261 4.220 -7.709 1.00 15.00 254 LYS A C 7
ATOM 4699 O O . LYS A 1 29 ? -3.404 3.767 -8.845 1.00 15.00 254 LYS A O 7
ATOM 4718 N N . THR A 1 30 ? -2.569 3.605 -6.767 1.00 15.00 255 THR A N 7
ATOM 4719 C CA . THR A 1 30 ? -1.833 2.375 -7.034 1.00 15.00 255 THR A CA 7
ATOM 4720 C C . THR A 1 30 ? -1.752 1.512 -5.796 1.00 15.00 255 THR A C 7
ATOM 4721 O O . THR A 1 30 ? -1.768 2.019 -4.676 1.00 15.00 255 THR A O 7
ATOM 4732 N N . THR A 1 31 ? -1.675 0.224 -6.020 1.00 15.00 256 THR A N 7
ATOM 4733 C CA . THR A 1 31 ? -1.437 -0.739 -4.962 1.00 15.00 256 THR A CA 7
ATOM 4734 C C . THR A 1 31 ? -0.126 -1.482 -5.221 1.00 15.00 256 THR A C 7
ATOM 4735 O O . THR A 1 31 ? -0.015 -2.260 -6.170 1.00 15.00 256 THR A O 7
ATOM 4746 N N . SER A 1 32 ? 0.867 -1.220 -4.392 1.00 15.00 257 SER A N 7
ATOM 4747 C CA . SER A 1 32 ? 2.168 -1.859 -4.518 1.00 15.00 257 SER A CA 7
ATOM 4748 C C . SER A 1 32 ? 2.429 -2.748 -3.302 1.00 15.00 257 SER A C 7
ATOM 4749 O O . SER A 1 32 ? 2.024 -2.409 -2.193 1.00 15.00 257 SER A O 7
ATOM 4757 N N . TRP A 1 33 ? 3.112 -3.870 -3.517 1.00 15.00 258 TRP A N 7
ATOM 4758 C CA . TRP A 1 33 ? 3.363 -4.844 -2.453 1.00 15.00 258 TRP A CA 7
ATOM 4759 C C . TRP A 1 33 ? 4.158 -4.263 -1.294 1.00 15.00 258 TRP A C 7
ATOM 4760 O O . TRP A 1 33 ? 3.705 -4.271 -0.156 1.00 15.00 258 TRP A O 7
ATOM 4781 N N . LEU A 1 34 ? 5.350 -3.784 -1.594 1.00 15.00 259 LEU A N 7
ATOM 4782 C CA . LEU A 1 34 ? 6.329 -3.466 -0.571 1.00 15.00 259 LEU A CA 7
ATOM 4783 C C . LEU A 1 34 ? 6.756 -2.000 -0.571 1.00 15.00 259 LEU A C 7
ATOM 4784 O O . LEU A 1 34 ? 6.571 -1.287 -1.560 1.00 15.00 259 LEU A O 7
ATOM 4800 N N . ASP A 1 35 ? 7.335 -1.567 0.555 1.00 15.00 260 ASP A N 7
ATOM 4801 C CA . ASP A 1 35 ? 7.521 -0.168 0.872 1.00 15.00 260 ASP A CA 7
ATOM 4802 C C . ASP A 1 35 ? 8.359 0.561 -0.164 1.00 15.00 260 ASP A C 7
ATOM 4803 O O . ASP A 1 35 ? 9.480 0.175 -0.485 1.00 15.00 260 ASP A O 7
ATOM 4812 N N . PRO A 1 36 ? 7.795 1.662 -0.678 1.00 15.00 261 PRO A N 7
ATOM 4813 C CA . PRO A 1 36 ? 8.383 2.478 -1.715 1.00 15.00 261 PRO A CA 7
ATOM 4814 C C . PRO A 1 36 ? 9.359 3.454 -1.201 1.00 15.00 261 PRO A C 7
ATOM 4815 O O . PRO A 1 36 ? 10.077 4.192 -1.872 1.00 15.00 261 PRO A O 7
ATOM 4826 N N . ARG A 1 37 ? 9.266 3.386 0.006 1.00 15.00 262 ARG A N 7
ATOM 4827 C CA . ARG A 1 37 ? 9.935 4.263 0.965 1.00 15.00 262 ARG A CA 7
ATOM 4828 C C . ARG A 1 37 ? 11.408 3.882 1.048 1.00 15.00 262 ARG A C 7
ATOM 4829 O O . ARG A 1 37 ? 12.249 4.655 1.506 1.00 15.00 262 ARG A O 7
ATOM 4850 N N . LEU A 1 38 ? 11.690 2.662 0.615 1.00 15.00 263 LEU A N 7
ATOM 4851 C CA . LEU A 1 38 ? 13.011 2.083 0.731 1.00 15.00 263 LEU A CA 7
ATOM 4852 C C . LEU A 1 38 ? 13.876 2.515 -0.445 1.00 15.00 263 LEU A C 7
ATOM 4853 O O . LEU A 1 38 ? 14.828 3.294 -0.233 1.00 15.00 263 LEU A O 7
ATOM 4870 N N . THR B 2 1 ? 1.742 -12.966 -8.683 1.00 15.00 222 THR B N 7
ATOM 4871 C CA . THR B 2 1 ? 0.462 -12.664 -8.019 1.00 15.00 222 THR B CA 7
ATOM 4872 C C . THR B 2 1 ? 0.390 -11.193 -7.619 1.00 15.00 222 THR B C 7
ATOM 4873 O O . THR B 2 1 ? 1.316 -10.660 -7.007 1.00 15.00 222 THR B O 7
ATOM 4886 N N . PRO B 2 2 ? -0.698 -10.508 -8.001 1.00 15.00 223 PRO B N 7
ATOM 4887 C CA . PRO B 2 2 ? -0.904 -9.102 -7.671 1.00 15.00 223 PRO B CA 7
ATOM 4888 C C . PRO B 2 2 ? -1.590 -8.919 -6.310 1.00 15.00 223 PRO B C 7
ATOM 4889 O O . PRO B 2 2 ? -2.173 -9.868 -5.777 1.00 15.00 223 PRO B O 7
ATOM 4900 N N . PRO B 2 3 ? -1.565 -7.695 -5.737 1.00 15.00 224 PRO B N 7
ATOM 4901 C CA . PRO B 2 3 ? -2.174 -7.391 -4.455 1.00 15.00 224 PRO B CA 7
ATOM 4902 C C . PRO B 2 3 ? -3.618 -6.937 -4.644 1.00 15.00 224 PRO B C 7
ATOM 4903 O O . PRO B 2 3 ? -4.114 -6.915 -5.772 1.00 15.00 224 PRO B O 7
ATOM 4914 N N . PRO B 2 4 ? -4.328 -6.611 -3.553 1.00 15.00 225 PRO B N 7
ATOM 4915 C CA . PRO B 2 4 ? -5.652 -5.995 -3.646 1.00 15.00 225 PRO B CA 7
ATOM 4916 C C . PRO B 2 4 ? -5.640 -4.811 -4.611 1.00 15.00 225 PRO B C 7
ATOM 4917 O O . PRO B 2 4 ? -4.628 -4.132 -4.751 1.00 15.00 225 PRO B O 7
ATOM 4928 N N . ALA B 2 5 ? -6.761 -4.572 -5.277 1.00 15.00 226 ALA B N 7
ATOM 4929 C CA . ALA B 2 5 ? -6.880 -3.457 -6.214 1.00 15.00 226 ALA B CA 7
ATOM 4930 C C . ALA B 2 5 ? -6.659 -2.122 -5.502 1.00 15.00 226 ALA B C 7
ATOM 4931 O O . ALA B 2 5 ? -6.413 -2.089 -4.298 1.00 15.00 226 ALA B O 7
ATOM 4938 N N . TYR B 2 6 ? -6.744 -1.020 -6.231 1.00 15.00 227 TYR B N 7
ATOM 4939 C CA . TYR B 2 6 ? -6.619 0.284 -5.600 1.00 15.00 227 TYR B CA 7
ATOM 4940 C C . TYR B 2 6 ? -7.845 0.552 -4.728 1.00 15.00 227 TYR B C 7
ATOM 4941 O O . TYR B 2 6 ? -8.996 0.380 -5.137 1.00 15.00 227 TYR B O 7
ATOM 4959 N N . LEU B 2 7 ? -7.533 1.019 -3.535 1.00 15.00 228 LEU B N 7
ATOM 4960 C CA . LEU B 2 7 ? -8.332 0.813 -2.346 1.00 15.00 228 LEU B CA 7
ATOM 4961 C C . LEU B 2 7 ? -8.177 1.978 -1.377 1.00 15.00 228 LEU B C 7
ATOM 4962 O O . LEU B 2 7 ? -7.182 2.698 -1.433 1.00 15.00 228 LEU B O 7
ATOM 4978 N N . PRO B 2 8 ? -9.186 2.252 -0.547 1.00 15.00 229 PRO B N 7
ATOM 4979 C CA . PRO B 2 8 ? -8.949 3.038 0.649 1.00 15.00 229 PRO B CA 7
ATOM 4980 C C . PRO B 2 8 ? -8.545 2.059 1.757 1.00 15.00 229 PRO B C 7
ATOM 4981 O O . PRO B 2 8 ? -8.981 0.906 1.760 1.00 15.00 229 PRO B O 7
ATOM 4992 N N . PRO B 2 9 ? -7.721 2.496 2.718 1.00 15.00 230 PRO B N 7
ATOM 4993 C CA . PRO B 2 9 ? -6.736 1.626 3.363 1.00 15.00 230 PRO B CA 7
ATOM 4994 C C . PRO B 2 9 ? -7.234 0.869 4.586 1.00 15.00 230 PRO B C 7
ATOM 4995 O O . PRO B 2 9 ? -8.090 1.334 5.340 1.00 15.00 230 PRO B O 7
ATOM 5006 N N . GLU B 2 10 ? -6.632 -0.301 4.777 1.00 15.00 231 GLU B N 7
ATOM 5007 C CA . GLU B 2 10 ? -7.112 -1.298 5.730 1.00 15.00 231 GLU B CA 7
ATOM 5008 C C . GLU B 2 10 ? -6.095 -1.532 6.829 1.00 15.00 231 GLU B C 7
ATOM 5009 O O . GLU B 2 10 ? -4.897 -1.376 6.626 1.00 15.00 231 GLU B O 7
ATOM 5021 N N . ASP B 2 11 ? -6.580 -1.887 7.994 1.00 15.00 232 ASP B N 7
ATOM 5022 C CA . ASP B 2 11 ? -5.719 -1.987 9.170 1.00 15.00 232 ASP B CA 7
ATOM 5023 C C . ASP B 2 11 ? -5.693 -3.395 9.798 1.00 15.00 232 ASP B C 7
ATOM 5024 O O . ASP B 2 11 ? -4.616 -3.892 10.124 1.00 15.00 232 ASP B O 7
ATOM 5033 N N . PRO B 2 12 ? -6.865 -4.041 10.029 1.00 15.00 233 PRO B N 7
ATOM 5034 C CA . PRO B 2 12 ? -6.921 -5.353 10.704 1.00 15.00 233 PRO B CA 7
ATOM 5035 C C . PRO B 2 12 ? -6.347 -6.497 9.867 1.00 15.00 233 PRO B C 7
ATOM 5036 O O . PRO B 2 12 ? -5.185 -6.881 10.109 1.00 15.00 233 PRO B O 7
ATOM 5048 N N . GLY A 1 5 ? 4.593 4.009 8.826 1.00 15.00 230 GLY A N 8
ATOM 5049 C CA . GLY A 1 5 ? 5.926 4.239 8.218 1.00 15.00 230 GLY A CA 8
ATOM 5050 C C . GLY A 1 5 ? 6.056 5.635 7.655 1.00 15.00 230 GLY A C 8
ATOM 5051 O O . GLY A 1 5 ? 5.110 6.418 7.733 1.00 15.00 230 GLY A O 8
ATOM 5055 N N . PRO A 1 6 ? 7.211 5.982 7.064 1.00 15.00 231 PRO A N 8
ATOM 5056 C CA . PRO A 1 6 ? 7.476 7.291 6.514 1.00 15.00 231 PRO A CA 8
ATOM 5057 C C . PRO A 1 6 ? 7.371 7.245 4.998 1.00 15.00 231 PRO A C 8
ATOM 5058 O O . PRO A 1 6 ? 8.340 6.919 4.310 1.00 15.00 231 PRO A O 8
ATOM 5069 N N . LEU A 1 7 ? 6.185 7.489 4.463 1.00 15.00 232 LEU A N 8
ATOM 5070 C CA . LEU A 1 7 ? 5.962 7.128 3.080 1.00 15.00 232 LEU A CA 8
ATOM 5071 C C . LEU A 1 7 ? 6.416 8.219 2.138 1.00 15.00 232 LEU A C 8
ATOM 5072 O O . LEU A 1 7 ? 6.510 9.382 2.522 1.00 15.00 232 LEU A O 8
ATOM 5088 N N . PRO A 1 8 ? 6.646 7.853 0.867 1.00 15.00 233 PRO A N 8
ATOM 5089 C CA . PRO A 1 8 ? 7.193 8.769 -0.130 1.00 15.00 233 PRO A CA 8
ATOM 5090 C C . PRO A 1 8 ? 6.296 9.983 -0.352 1.00 15.00 233 PRO A C 8
ATOM 5091 O O . PRO A 1 8 ? 6.754 11.126 -0.382 1.00 15.00 233 PRO A O 8
ATOM 5102 N N . ASP A 1 9 ? 5.017 9.706 -0.538 1.00 15.00 234 ASP A N 8
ATOM 5103 C CA . ASP A 1 9 ? 4.014 10.738 -0.773 1.00 15.00 234 ASP A CA 8
ATOM 5104 C C . ASP A 1 9 ? 3.103 10.876 0.433 1.00 15.00 234 ASP A C 8
ATOM 5105 O O . ASP A 1 9 ? 2.275 11.778 0.498 1.00 15.00 234 ASP A O 8
ATOM 5114 N N . GLY A 1 10 ? 3.237 9.943 1.363 1.00 15.00 235 GLY A N 8
ATOM 5115 C CA . GLY A 1 10 ? 2.296 9.846 2.458 1.00 15.00 235 GLY A CA 8
ATOM 5116 C C . GLY A 1 10 ? 1.152 8.929 2.094 1.00 15.00 235 GLY A C 8
ATOM 5117 O O . GLY A 1 10 ? -0.013 9.323 2.130 1.00 15.00 235 GLY A O 8
ATOM 5121 N N . TRP A 1 11 ? 1.495 7.708 1.706 1.00 15.00 236 TRP A N 8
ATOM 5122 C CA . TRP A 1 11 ? 0.503 6.742 1.270 1.00 15.00 236 TRP A CA 8
ATOM 5123 C C . TRP A 1 11 ? 0.702 5.400 1.944 1.00 15.00 236 TRP A C 8
ATOM 5124 O O . TRP A 1 11 ? 1.817 4.923 2.045 1.00 15.00 236 TRP A O 8
ATOM 5145 N N . GLU A 1 12 ? -0.381 4.701 2.224 1.00 15.00 237 GLU A N 8
ATOM 5146 C CA . GLU A 1 12 ? -0.429 3.866 3.410 1.00 15.00 237 GLU A CA 8
ATOM 5147 C C . GLU A 1 12 ? 0.070 2.471 3.183 1.00 15.00 237 GLU A C 8
ATOM 5148 O O . GLU A 1 12 ? -0.190 1.820 2.168 1.00 15.00 237 GLU A O 8
ATOM 5160 N N . GLN A 1 13 ? 0.762 2.044 4.212 1.00 15.00 238 GLN A N 8
ATOM 5161 C CA . GLN A 1 13 ? 1.302 0.710 4.313 1.00 15.00 238 GLN A CA 8
ATOM 5162 C C . GLN A 1 13 ? 0.333 -0.098 5.132 1.00 15.00 238 GLN A C 8
ATOM 5163 O O . GLN A 1 13 ? 0.400 -0.130 6.362 1.00 15.00 238 GLN A O 8
ATOM 5177 N N . ALA A 1 14 ? -0.598 -0.697 4.456 1.00 15.00 239 ALA A N 8
ATOM 5178 C CA . ALA A 1 14 ? -1.689 -1.340 5.120 1.00 15.00 239 ALA A CA 8
ATOM 5179 C C . ALA A 1 14 ? -1.518 -2.839 5.067 1.00 15.00 239 ALA A C 8
ATOM 5180 O O . ALA A 1 14 ? -1.064 -3.392 4.064 1.00 15.00 239 ALA A O 8
ATOM 5187 N N . MET A 1 15 ? -1.867 -3.489 6.154 1.00 15.00 240 MET A N 8
ATOM 5188 C CA . MET A 1 15 ? -1.628 -4.908 6.291 1.00 15.00 240 MET A CA 8
ATOM 5189 C C . MET A 1 15 ? -2.811 -5.695 5.772 1.00 15.00 240 MET A C 8
ATOM 5190 O O . MET A 1 15 ? -3.914 -5.620 6.313 1.00 15.00 240 MET A O 8
ATOM 5204 N N . THR A 1 16 ? -2.579 -6.440 4.708 1.00 15.00 241 THR A N 8
ATOM 5205 C CA . THR A 1 16 ? -3.598 -7.320 4.187 1.00 15.00 241 THR A CA 8
ATOM 5206 C C . THR A 1 16 ? -3.456 -8.674 4.862 1.00 15.00 241 THR A C 8
ATOM 5207 O O . THR A 1 16 ? -2.344 -9.073 5.234 1.00 15.00 241 THR A O 8
ATOM 5218 N N . GLN A 1 17 ? -4.581 -9.369 5.003 1.00 15.00 242 GLN A N 8
ATOM 5219 C CA . GLN A 1 17 ? -4.664 -10.603 5.784 1.00 15.00 242 GLN A CA 8
AT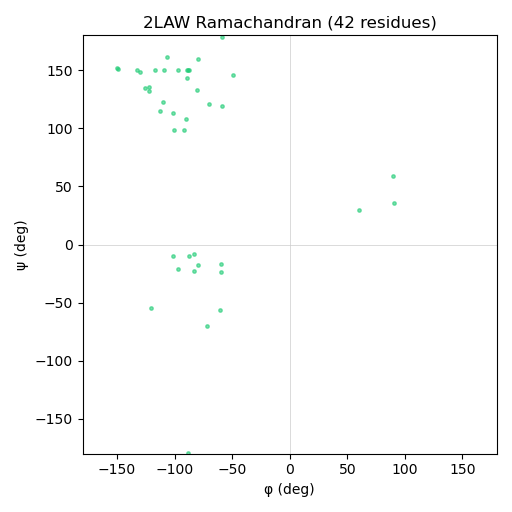OM 5220 C C . GLN A 1 17 ? -3.734 -11.678 5.247 1.00 15.00 242 GLN A C 8
ATOM 5221 O O . GLN A 1 17 ? -3.353 -12.605 5.960 1.00 15.00 242 GLN A O 8
ATOM 5235 N N . ASP A 1 18 ? -3.413 -11.564 3.972 1.00 15.00 243 ASP A N 8
ATOM 5236 C CA . ASP A 1 18 ? -2.442 -12.452 3.327 1.00 15.00 243 ASP A CA 8
ATOM 5237 C C . ASP A 1 18 ? -1.079 -12.353 4.007 1.00 15.00 243 ASP A C 8
ATOM 5238 O O . ASP A 1 18 ? -0.235 -13.238 3.886 1.00 15.00 243 ASP A O 8
ATOM 5247 N N . GLY A 1 19 ? -0.893 -11.272 4.739 1.00 15.00 244 GLY A N 8
ATOM 5248 C CA . GLY A 1 19 ? 0.346 -11.041 5.448 1.00 15.00 244 GLY A CA 8
ATOM 5249 C C . GLY A 1 19 ? 1.343 -10.274 4.614 1.00 15.00 244 GLY A C 8
ATOM 5250 O O . GLY A 1 19 ? 2.506 -10.657 4.510 1.00 15.00 244 GLY A O 8
ATOM 5254 N N . GLU A 1 20 ? 0.879 -9.179 4.027 1.00 15.00 245 GLU A N 8
ATOM 5255 C CA . GLU A 1 20 ? 1.744 -8.289 3.256 1.00 15.00 245 GLU A CA 8
ATOM 5256 C C . GLU A 1 20 ? 1.475 -6.847 3.644 1.00 15.00 245 GLU A C 8
ATOM 5257 O O . GLU A 1 20 ? 0.318 -6.441 3.776 1.00 15.00 245 GLU A O 8
ATOM 5269 N N . ILE A 1 21 ? 2.534 -6.071 3.817 1.00 15.00 246 ILE A N 8
ATOM 5270 C CA . ILE A 1 21 ? 2.382 -4.652 4.070 1.00 15.00 246 ILE A CA 8
ATOM 5271 C C . ILE A 1 21 ? 2.370 -3.908 2.740 1.00 15.00 246 ILE A C 8
ATOM 5272 O O . ILE A 1 21 ? 3.408 -3.594 2.164 1.00 15.00 246 ILE A O 8
ATOM 5288 N N . TYR A 1 22 ? 1.180 -3.652 2.238 1.00 15.00 247 TYR A N 8
ATOM 5289 C CA . TYR A 1 22 ? 1.041 -3.100 0.908 1.00 15.00 247 TYR A CA 8
ATOM 5290 C C . TYR A 1 22 ? 1.052 -1.580 0.973 1.00 15.00 247 TYR A C 8
ATOM 5291 O O . TYR A 1 22 ? 0.635 -0.986 1.963 1.00 15.00 247 TYR A O 8
ATOM 5309 N N . TYR A 1 23 ? 1.531 -0.973 -0.084 1.00 15.00 248 TYR A N 8
ATOM 5310 C CA . TYR A 1 23 ? 1.523 0.468 -0.239 1.00 15.00 248 TYR A CA 8
ATOM 5311 C C . TYR A 1 23 ? 0.536 0.885 -1.324 1.00 15.00 248 TYR A C 8
ATOM 5312 O O . TYR A 1 23 ? 0.693 0.529 -2.484 1.00 15.00 248 TYR A O 8
ATOM 5330 N N . ILE A 1 24 ? -0.504 1.620 -0.940 1.00 15.00 249 ILE A N 8
ATOM 5331 C CA . ILE A 1 24 ? -1.428 2.192 -1.918 1.00 15.00 249 ILE A CA 8
ATOM 5332 C C . ILE A 1 24 ? -1.554 3.689 -1.719 1.00 15.00 249 ILE A C 8
ATOM 5333 O O . ILE A 1 24 ? -1.549 4.187 -0.591 1.00 15.00 249 ILE A O 8
ATOM 5349 N N . ASN A 1 25 ? -1.660 4.404 -2.818 1.00 15.00 250 ASN A N 8
ATOM 5350 C CA . ASN A 1 25 ? -1.755 5.846 -2.768 1.00 15.00 250 ASN A CA 8
ATOM 5351 C C . ASN A 1 25 ? -3.000 6.305 -3.499 1.00 15.00 250 ASN A C 8
ATOM 5352 O O . ASN A 1 25 ? -3.251 5.881 -4.629 1.00 15.00 250 ASN A O 8
ATOM 5363 N N . HIS A 1 26 ? -3.761 7.181 -2.856 1.00 15.00 251 HIS A N 8
ATOM 5364 C CA . HIS A 1 26 ? -4.949 7.767 -3.467 1.00 15.00 251 HIS A CA 8
ATOM 5365 C C . HIS A 1 26 ? -4.563 8.880 -4.428 1.00 15.00 251 HIS A C 8
ATOM 5366 O O . HIS A 1 26 ? -5.356 9.293 -5.269 1.00 15.00 251 HIS A O 8
ATOM 5381 N N . LYS A 1 27 ? -3.340 9.374 -4.289 1.00 15.00 252 LYS A N 8
ATOM 5382 C CA . LYS A 1 27 ? -2.825 10.380 -5.200 1.00 15.00 252 LYS A CA 8
ATOM 5383 C C . LYS A 1 27 ? -2.083 9.705 -6.349 1.00 15.00 252 LYS A C 8
ATOM 5384 O O . LYS A 1 27 ? -1.944 10.274 -7.428 1.00 15.00 252 LYS A O 8
ATOM 5403 N N . ASN A 1 28 ? -1.605 8.486 -6.101 1.00 15.00 253 ASN A N 8
ATOM 5404 C CA . ASN A 1 28 ? -0.917 7.707 -7.130 1.00 15.00 253 ASN A CA 8
ATOM 5405 C C . ASN A 1 28 ? -1.895 6.793 -7.852 1.00 15.00 253 ASN A C 8
ATOM 5406 O O . ASN A 1 28 ? -1.610 6.312 -8.946 1.00 15.00 253 ASN A O 8
ATOM 5417 N N . LYS A 1 29 ? -3.040 6.541 -7.210 1.00 15.00 254 LYS A N 8
ATOM 5418 C CA . LYS A 1 29 ? -4.132 5.779 -7.817 1.00 15.00 254 LYS A CA 8
ATOM 5419 C C . LYS A 1 29 ? -3.718 4.319 -8.056 1.00 15.00 254 LYS A C 8
ATOM 5420 O O . LYS A 1 29 ? -4.260 3.639 -8.926 1.00 15.00 254 LYS A O 8
ATOM 5439 N N . THR A 1 30 ? -2.802 3.809 -7.245 1.00 15.00 255 THR A N 8
ATOM 5440 C CA . THR A 1 30 ? -2.271 2.473 -7.500 1.00 15.00 255 THR A CA 8
ATOM 5441 C C . THR A 1 30 ? -1.840 1.723 -6.280 1.00 15.00 255 THR A C 8
ATOM 5442 O O . THR A 1 30 ? -1.455 2.282 -5.247 1.00 15.00 255 THR A O 8
ATOM 5453 N N . THR A 1 31 ? -1.957 0.438 -6.451 1.00 15.00 256 THR A N 8
ATOM 5454 C CA . THR A 1 31 ? -1.584 -0.530 -5.443 1.00 15.00 256 THR A CA 8
ATOM 5455 C C . THR A 1 31 ? -0.211 -1.129 -5.761 1.00 15.00 256 THR A C 8
ATOM 5456 O O . THR A 1 31 ? -0.023 -1.776 -6.793 1.00 15.00 256 THR A O 8
ATOM 5467 N N . SER A 1 32 ? 0.736 -0.898 -4.871 1.00 15.00 257 SER A N 8
ATOM 5468 C CA . SER A 1 32 ? 2.091 -1.391 -5.021 1.00 15.00 257 SER A CA 8
ATOM 5469 C C . SER A 1 32 ? 2.452 -2.235 -3.792 1.00 15.00 257 SER A C 8
ATOM 5470 O O . SER A 1 32 ? 2.116 -1.869 -2.669 1.00 15.00 257 SER A O 8
ATOM 5478 N N . TRP A 1 33 ? 3.135 -3.358 -4.006 1.00 15.00 258 TRP A N 8
ATOM 5479 C CA . TRP A 1 33 ? 3.364 -4.345 -2.941 1.00 15.00 258 TRP A CA 8
ATOM 5480 C C . TRP A 1 33 ? 4.133 -3.798 -1.742 1.00 15.00 258 TRP A C 8
ATOM 5481 O O . TRP A 1 33 ? 3.575 -3.597 -0.671 1.00 15.00 258 TRP A O 8
ATOM 5502 N N . LEU A 1 34 ? 5.405 -3.531 -1.957 1.00 15.00 259 LEU A N 8
ATOM 5503 C CA . LEU A 1 34 ? 6.367 -3.398 -0.874 1.00 15.00 259 LEU A CA 8
ATOM 5504 C C . LEU A 1 34 ? 6.906 -1.984 -0.713 1.00 15.00 259 LEU A C 8
ATOM 5505 O O . LEU A 1 34 ? 6.810 -1.166 -1.630 1.00 15.00 259 LEU A O 8
ATOM 5521 N N . ASP A 1 35 ? 7.477 -1.715 0.468 1.00 15.00 260 ASP A N 8
ATOM 5522 C CA . ASP A 1 35 ? 7.732 -0.371 0.938 1.00 15.00 260 ASP A CA 8
ATOM 5523 C C . ASP A 1 35 ? 8.635 0.407 -0.005 1.00 15.00 260 ASP A C 8
ATOM 5524 O O . ASP A 1 35 ? 9.768 0.028 -0.293 1.00 15.00 260 ASP A O 8
ATOM 5533 N N . PRO A 1 36 ? 8.100 1.541 -0.486 1.00 15.00 261 PRO A N 8
ATOM 5534 C CA . PRO A 1 36 ? 8.712 2.385 -1.488 1.00 15.00 261 PRO A CA 8
ATOM 5535 C C . PRO A 1 36 ? 9.723 3.297 -0.936 1.00 15.00 261 PRO A C 8
ATOM 5536 O O . PRO A 1 36 ? 10.449 4.056 -1.574 1.00 15.00 261 PRO A O 8
ATOM 5547 N N . ARG A 1 37 ? 9.633 3.174 0.267 1.00 15.00 262 ARG A N 8
ATOM 5548 C CA . ARG A 1 37 ? 10.365 3.951 1.263 1.00 15.00 262 ARG A CA 8
ATOM 5549 C C . ARG A 1 37 ? 11.810 3.466 1.313 1.00 15.00 262 ARG A C 8
ATOM 5550 O O . ARG A 1 37 ? 12.689 4.127 1.869 1.00 15.00 262 ARG A O 8
ATOM 5571 N N . LEU A 1 38 ? 12.025 2.290 0.739 1.00 15.00 263 LEU A N 8
ATOM 5572 C CA . LEU A 1 38 ? 13.308 1.623 0.779 1.00 15.00 263 LEU A CA 8
ATOM 5573 C C . LEU A 1 38 ? 14.054 1.869 -0.527 1.00 15.00 263 LEU A C 8
ATOM 5574 O O . LEU A 1 38 ? 15.118 2.521 -0.489 1.00 15.00 263 LEU A O 8
ATOM 5591 N N . THR B 2 1 ? 2.529 -12.434 -7.698 1.00 15.00 222 THR B N 8
ATOM 5592 C CA . THR B 2 1 ? 1.085 -12.326 -7.395 1.00 15.00 222 THR B CA 8
ATOM 5593 C C . THR B 2 1 ? 0.631 -10.872 -7.422 1.00 15.00 222 THR B C 8
ATOM 5594 O O . THR B 2 1 ? 1.434 -9.963 -7.205 1.00 15.00 222 THR B O 8
ATOM 5607 N N . PRO B 2 2 ? -0.653 -10.626 -7.725 1.00 15.00 223 PRO B N 8
ATOM 5608 C CA . PRO B 2 2 ? -1.234 -9.291 -7.655 1.00 15.00 223 PRO B CA 8
ATOM 5609 C C . PRO B 2 2 ? -1.776 -8.981 -6.248 1.00 15.00 223 PRO B C 8
ATOM 5610 O O . PRO B 2 2 ? -2.233 -9.897 -5.561 1.00 15.00 223 PRO B O 8
ATOM 5621 N N . PRO B 2 3 ? -1.772 -7.707 -5.785 1.00 15.00 224 PRO B N 8
ATOM 5622 C CA . PRO B 2 3 ? -2.303 -7.345 -4.481 1.00 15.00 224 PRO B CA 8
ATOM 5623 C C . PRO B 2 3 ? -3.761 -6.905 -4.600 1.00 15.00 224 PRO B C 8
ATOM 5624 O O . PRO B 2 3 ? -4.326 -6.927 -5.697 1.00 15.00 224 PRO B O 8
ATOM 5635 N N . PRO B 2 4 ? -4.406 -6.534 -3.484 1.00 15.00 225 PRO B N 8
ATOM 5636 C CA . PRO B 2 4 ? -5.727 -5.905 -3.523 1.00 15.00 225 PRO B CA 8
ATOM 5637 C C . PRO B 2 4 ? -5.773 -4.749 -4.526 1.00 15.00 225 PRO B C 8
ATOM 5638 O O . PRO B 2 4 ? -4.786 -4.042 -4.706 1.00 15.00 225 PRO B O 8
ATOM 5649 N N . ALA B 2 5 ? -6.918 -4.565 -5.173 1.00 15.00 226 ALA B N 8
ATOM 5650 C CA . ALA B 2 5 ? -7.105 -3.477 -6.138 1.00 15.00 226 ALA B CA 8
ATOM 5651 C C . ALA B 2 5 ? -6.899 -2.106 -5.484 1.00 15.00 226 ALA B C 8
ATOM 5652 O O . ALA B 2 5 ? -6.605 -2.019 -4.293 1.00 15.00 226 ALA B O 8
ATOM 5659 N N . TYR B 2 6 ? -7.049 -1.033 -6.258 1.00 15.00 227 TYR B N 8
ATOM 5660 C CA . TYR B 2 6 ? -6.918 0.307 -5.701 1.00 15.00 227 TYR B CA 8
ATOM 5661 C C . TYR B 2 6 ? -8.111 0.577 -4.786 1.00 15.00 227 TYR B C 8
ATOM 5662 O O . TYR B 2 6 ? -9.272 0.548 -5.191 1.00 15.00 227 TYR B O 8
ATOM 5680 N N . LEU B 2 7 ? -7.757 0.848 -3.546 1.00 15.00 228 LEU B N 8
ATOM 5681 C CA . LEU B 2 7 ? -8.581 0.590 -2.379 1.00 15.00 228 LEU B CA 8
ATOM 5682 C C . LEU B 2 7 ? -8.276 1.607 -1.285 1.00 15.00 228 LEU B C 8
ATOM 5683 O O . LEU B 2 7 ? -7.198 2.188 -1.299 1.00 15.00 228 LEU B O 8
ATOM 5699 N N . PRO B 2 8 ? -9.213 1.937 -0.383 1.00 15.00 229 PRO B N 8
ATOM 5700 C CA . PRO B 2 8 ? -8.858 2.754 0.767 1.00 15.00 229 PRO B CA 8
ATOM 5701 C C . PRO B 2 8 ? -8.378 1.827 1.891 1.00 15.00 229 PRO B C 8
ATOM 5702 O O . PRO B 2 8 ? -8.839 0.692 2.011 1.00 15.00 229 PRO B O 8
ATOM 5713 N N . PRO B 2 9 ? -7.471 2.315 2.754 1.00 15.00 230 PRO B N 8
ATOM 5714 C CA . PRO B 2 9 ? -6.433 1.496 3.381 1.00 15.00 230 PRO B CA 8
ATOM 5715 C C . PRO B 2 9 ? -6.841 0.839 4.690 1.00 15.00 230 PRO B C 8
ATOM 5716 O O . PRO B 2 9 ? -7.648 1.363 5.462 1.00 15.00 230 PRO B O 8
ATOM 5727 N N . GLU B 2 10 ? -6.225 -0.314 4.933 1.00 15.00 231 GLU B N 8
ATOM 5728 C CA . GLU B 2 10 ? -6.716 -1.264 5.926 1.00 15.00 231 GLU B CA 8
ATOM 5729 C C . GLU B 2 10 ? -5.802 -1.336 7.136 1.00 15.00 231 GLU B C 8
ATOM 5730 O O . GLU B 2 10 ? -4.588 -1.155 7.042 1.00 15.00 231 GLU B O 8
ATOM 5742 N N . ASP B 2 11 ? -6.406 -1.635 8.268 1.00 15.00 232 ASP B N 8
ATOM 5743 C CA . ASP B 2 11 ? -5.770 -1.433 9.567 1.00 15.00 232 ASP B CA 8
ATOM 5744 C C . ASP B 2 11 ? -5.389 -2.737 10.296 1.00 15.00 232 ASP B C 8
ATOM 5745 O O . ASP B 2 11 ? -4.328 -2.787 10.916 1.00 15.00 232 ASP B O 8
ATOM 5754 N N . PRO B 2 12 ? -6.240 -3.793 10.286 1.00 15.00 233 PRO B N 8
ATOM 5755 C CA . PRO B 2 12 ? -5.969 -5.020 11.046 1.00 15.00 233 PRO B CA 8
ATOM 5756 C C . PRO B 2 12 ? -4.839 -5.860 10.447 1.00 15.00 233 PRO B C 8
ATOM 5757 O O . PRO B 2 12 ? -5.131 -6.771 9.643 1.00 15.00 233 PRO B O 8
ATOM 5769 N N . GLY A 1 5 ? 5.607 3.063 9.033 1.00 15.00 230 GLY A N 9
ATOM 5770 C CA . GLY A 1 5 ? 6.675 3.382 8.055 1.00 15.00 230 GLY A CA 9
ATOM 5771 C C . GLY A 1 5 ? 6.604 4.824 7.604 1.00 15.00 230 GLY A C 9
ATOM 5772 O O . GLY A 1 5 ? 5.608 5.500 7.864 1.00 15.00 230 GLY A O 9
ATOM 5776 N N . PRO A 1 6 ? 7.645 5.331 6.925 1.00 15.00 231 PRO A N 9
ATOM 5777 C CA . PRO A 1 6 ? 7.711 6.691 6.439 1.00 15.00 231 PRO A CA 9
ATOM 5778 C C . PRO A 1 6 ? 7.450 6.731 4.940 1.00 15.00 231 PRO A C 9
ATOM 5779 O O . PRO A 1 6 ? 8.341 6.419 4.145 1.00 15.00 231 PRO A O 9
ATOM 5790 N N . LEU A 1 7 ? 6.234 7.053 4.533 1.00 15.00 232 LEU A N 9
ATOM 5791 C CA . LEU A 1 7 ? 5.888 6.854 3.137 1.00 15.00 232 LEU A CA 9
ATOM 5792 C C . LEU A 1 7 ? 6.297 8.049 2.308 1.00 15.00 232 LEU A C 9
ATOM 5793 O O . LEU A 1 7 ? 6.471 9.147 2.836 1.00 15.00 232 LEU A O 9
ATOM 5809 N N . PRO A 1 8 ? 6.421 7.857 0.988 1.00 15.00 233 PRO A N 9
ATOM 5810 C CA . PRO A 1 8 ? 6.933 8.892 0.092 1.00 15.00 233 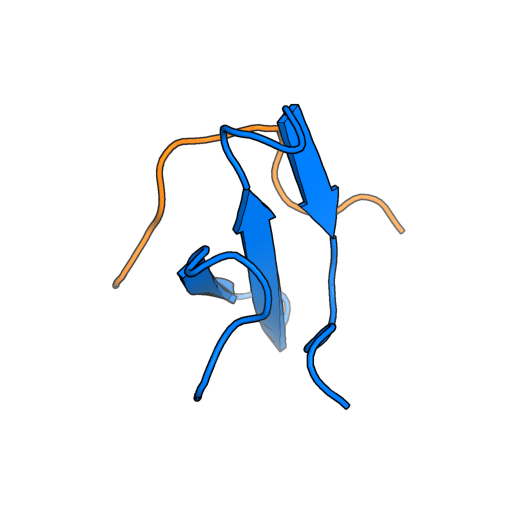PRO A CA 9
ATOM 5811 C C . PRO A 1 8 ? 6.033 10.124 0.074 1.00 15.00 233 PRO A C 9
ATOM 5812 O O . PRO A 1 8 ? 6.454 11.225 0.422 1.00 15.00 233 PRO A O 9
ATOM 5823 N N . ASP A 1 9 ? 4.785 9.910 -0.310 1.00 15.00 234 ASP A N 9
ATOM 5824 C CA . ASP A 1 9 ? 3.797 10.978 -0.385 1.00 15.00 234 ASP A CA 9
ATOM 5825 C C . ASP A 1 9 ? 2.947 10.987 0.875 1.00 15.00 234 ASP A C 9
ATOM 5826 O O . ASP A 1 9 ? 2.153 11.900 1.105 1.00 15.00 234 ASP A O 9
ATOM 5835 N N . GLY A 1 10 ? 3.107 9.946 1.676 1.00 15.00 235 GLY A N 9
ATOM 5836 C CA . GLY A 1 10 ? 2.235 9.741 2.813 1.00 15.00 235 GLY A CA 9
ATOM 5837 C C . GLY A 1 10 ? 1.037 8.901 2.427 1.00 15.00 235 GLY A C 9
ATOM 5838 O O . GLY A 1 10 ? -0.110 9.334 2.545 1.00 15.00 235 GLY A O 9
ATOM 5842 N N . TRP A 1 11 ? 1.315 7.696 1.949 1.00 15.00 236 TRP A N 9
ATOM 5843 C CA . TRP A 1 11 ? 0.277 6.800 1.475 1.00 15.00 236 TRP A CA 9
ATOM 5844 C C . TRP A 1 11 ? 0.392 5.443 2.123 1.00 15.00 236 TRP A C 9
ATOM 5845 O O . TRP A 1 11 ? 1.485 4.943 2.293 1.00 15.00 236 TRP A O 9
ATOM 5866 N N . GLU A 1 12 ? -0.717 4.751 2.292 1.00 15.00 237 GLU A N 9
ATOM 5867 C CA . GLU A 1 12 ? -0.873 3.922 3.469 1.00 15.00 237 GLU A CA 9
ATOM 5868 C C . GLU A 1 12 ? -0.340 2.532 3.279 1.00 15.00 237 GLU A C 9
ATOM 5869 O O . GLU A 1 12 ? -0.593 1.833 2.294 1.00 15.00 237 GLU A O 9
ATOM 5881 N N . GLN A 1 13 ? 0.389 2.187 4.311 1.00 15.00 238 GLN A N 9
ATOM 5882 C CA . GLN A 1 13 ? 1.155 0.971 4.415 1.00 15.00 238 GLN A CA 9
ATOM 5883 C C . GLN A 1 13 ? 0.490 0.088 5.454 1.00 15.00 238 GLN A C 9
ATOM 5884 O O . GLN A 1 13 ? 0.542 0.362 6.656 1.00 15.00 238 GLN A O 9
ATOM 5898 N N . ALA A 1 14 ? -0.160 -0.949 4.985 1.00 15.00 239 ALA A N 9
ATOM 5899 C CA . ALA A 1 14 ? -1.070 -1.704 5.815 1.00 15.00 239 ALA A CA 9
ATOM 5900 C C . ALA A 1 14 ? -0.817 -3.195 5.722 1.00 15.00 239 ALA A C 9
ATOM 5901 O O . ALA A 1 14 ? -0.354 -3.693 4.693 1.00 15.00 239 ALA A O 9
ATOM 5908 N N . MET A 1 15 ? -1.118 -3.900 6.801 1.00 15.00 240 MET A N 9
ATOM 5909 C CA . MET A 1 15 ? -0.894 -5.332 6.862 1.00 15.00 240 MET A CA 9
ATOM 5910 C C . MET A 1 15 ? -2.133 -6.048 6.350 1.00 15.00 240 MET A C 9
ATOM 5911 O O . MET A 1 15 ? -3.160 -6.118 7.028 1.00 15.00 240 MET A O 9
ATOM 5925 N N . THR A 1 16 ? -2.026 -6.562 5.139 1.00 15.00 241 THR A N 9
ATOM 5926 C CA . THR A 1 16 ? -3.156 -7.159 4.459 1.00 15.00 241 THR A CA 9
ATOM 5927 C C . THR A 1 16 ? -3.237 -8.642 4.787 1.00 15.00 241 THR A C 9
ATOM 5928 O O . THR A 1 16 ? -2.214 -9.279 5.053 1.00 15.00 241 THR A O 9
ATOM 5939 N N . GLN A 1 17 ? -4.457 -9.173 4.773 1.00 15.00 242 GLN A N 9
ATOM 5940 C CA . GLN A 1 17 ? -4.750 -10.517 5.281 1.00 15.00 242 GLN A CA 9
ATOM 5941 C C . GLN A 1 17 ? -3.959 -11.589 4.540 1.00 15.00 242 GLN A C 9
ATOM 5942 O O . GLN A 1 17 ? -3.712 -12.671 5.069 1.00 15.00 242 GLN A O 9
ATOM 5956 N N . ASP A 1 18 ? -3.602 -11.292 3.302 1.00 15.00 243 ASP A N 9
ATOM 5957 C CA . ASP A 1 18 ? -2.755 -12.178 2.497 1.00 15.00 243 ASP A CA 9
ATOM 5958 C C . ASP A 1 18 ? -1.373 -12.348 3.132 1.00 15.00 243 ASP A C 9
ATOM 5959 O O . ASP A 1 18 ? -0.618 -13.261 2.803 1.00 15.00 243 ASP A O 9
ATOM 5968 N N . GLY A 1 19 ? -1.063 -11.447 4.037 1.00 15.00 244 GLY A N 9
ATOM 5969 C CA . GLY A 1 19 ? 0.198 -11.481 4.747 1.00 15.00 244 GLY A CA 9
ATOM 5970 C C . GLY A 1 19 ? 1.271 -10.691 4.038 1.00 15.00 244 GLY A C 9
ATOM 5971 O O . GLY A 1 19 ? 2.368 -11.189 3.796 1.00 15.00 244 GLY A O 9
ATOM 5975 N N . GLU A 1 20 ? 0.937 -9.445 3.717 1.00 15.00 245 GLU A N 9
ATOM 5976 C CA . GLU A 1 20 ? 1.868 -8.515 3.080 1.00 15.00 245 GLU A CA 9
ATOM 5977 C C . GLU A 1 20 ? 1.631 -7.111 3.597 1.00 15.00 245 GLU A C 9
ATOM 5978 O O . GLU A 1 20 ? 0.500 -6.744 3.920 1.00 15.00 245 GLU A O 9
ATOM 5990 N N . ILE A 1 21 ? 2.688 -6.326 3.656 1.00 15.00 246 ILE A N 9
ATOM 5991 C CA . ILE A 1 21 ? 2.574 -4.938 4.054 1.00 15.00 246 ILE A CA 9
ATOM 5992 C C . ILE A 1 21 ? 2.551 -4.041 2.807 1.00 15.00 246 ILE A C 9
ATOM 5993 O O . ILE A 1 21 ? 3.591 -3.676 2.262 1.00 15.00 246 ILE A O 9
ATOM 6009 N N . TYR A 1 22 ? 1.344 -3.706 2.359 1.00 15.00 247 TYR A N 9
ATOM 6010 C CA . TYR A 1 22 ? 1.137 -3.066 1.055 1.00 15.00 247 TYR A CA 9
ATOM 6011 C C . TYR A 1 22 ? 1.152 -1.533 1.155 1.00 15.00 247 TYR A C 9
ATOM 6012 O O . TYR A 1 22 ? 0.803 -0.961 2.188 1.00 15.00 247 TYR A O 9
ATOM 6030 N N . TYR A 1 23 ? 1.578 -0.899 0.072 1.00 15.00 248 TYR A N 9
ATOM 6031 C CA . TYR A 1 23 ? 1.494 0.551 -0.118 1.00 15.00 248 TYR A CA 9
ATOM 6032 C C . TYR A 1 23 ? 0.454 0.904 -1.189 1.00 15.00 248 TYR A C 9
ATOM 6033 O O . TYR A 1 23 ? 0.587 0.502 -2.344 1.00 15.00 248 TYR A O 9
ATOM 6051 N N . ILE A 1 24 ? -0.596 1.642 -0.804 1.00 15.00 249 ILE A N 9
ATOM 6052 C CA . ILE A 1 24 ? -1.556 2.176 -1.786 1.00 15.00 249 ILE A CA 9
ATOM 6053 C C . ILE A 1 24 ? -1.706 3.684 -1.650 1.00 15.00 249 ILE A C 9
ATOM 6054 O O . ILE A 1 24 ? -1.838 4.223 -0.545 1.00 15.00 249 ILE A O 9
ATOM 6070 N N . ASN A 1 25 ? -1.679 4.364 -2.783 1.00 15.00 250 ASN A N 9
ATOM 6071 C CA . ASN A 1 25 ? -1.747 5.816 -2.806 1.00 15.00 250 ASN A CA 9
ATOM 6072 C C . ASN A 1 25 ? -2.949 6.269 -3.613 1.00 15.00 250 ASN A C 9
ATOM 6073 O O . ASN A 1 25 ? -3.176 5.775 -4.715 1.00 15.00 250 ASN A O 9
ATOM 6084 N N . HIS A 1 26 ? -3.702 7.218 -3.069 1.00 15.00 251 HIS A N 9
ATOM 6085 C CA . HIS A 1 26 ? -4.833 7.810 -3.779 1.00 15.00 251 HIS A CA 9
ATOM 6086 C C . HIS A 1 26 ? -4.354 8.890 -4.742 1.00 15.00 251 HIS A C 9
ATOM 6087 O O . HIS A 1 26 ? -5.043 9.245 -5.696 1.00 15.00 251 HIS A O 9
ATOM 6102 N N . LYS A 1 27 ? -3.165 9.412 -4.482 1.00 15.00 252 LYS A N 9
ATOM 6103 C CA . LYS A 1 27 ? -2.537 10.388 -5.361 1.00 15.00 252 LYS A CA 9
ATOM 6104 C C . LYS A 1 27 ? -1.774 9.661 -6.465 1.00 15.00 252 LYS A C 9
ATOM 6105 O O . LYS A 1 27 ? -1.385 10.250 -7.470 1.00 15.00 252 LYS A O 9
ATOM 6124 N N . ASN A 1 28 ? -1.540 8.372 -6.253 1.00 15.00 253 ASN A N 9
ATOM 6125 C CA . ASN A 1 28 ? -0.848 7.546 -7.241 1.00 15.00 253 ASN A CA 9
ATOM 6126 C C . ASN A 1 28 ? -1.820 6.576 -7.905 1.00 15.00 253 ASN A C 9
ATOM 6127 O O . ASN A 1 28 ? -1.525 6.015 -8.960 1.00 15.00 253 ASN A O 9
ATOM 6138 N N . LYS A 1 29 ? -2.973 6.375 -7.258 1.00 15.00 254 LYS A N 9
ATOM 6139 C CA . LYS A 1 29 ? -4.036 5.504 -7.766 1.00 15.00 254 LYS A CA 9
ATOM 6140 C C . LYS A 1 29 ? -3.502 4.091 -8.038 1.00 15.00 254 LYS A C 9
ATOM 6141 O O . LYS A 1 29 ? -3.991 3.375 -8.912 1.00 15.00 254 LYS A O 9
ATOM 6160 N N . THR A 1 30 ? -2.542 3.663 -7.230 1.00 15.00 255 THR A N 9
ATOM 6161 C CA . THR A 1 30 ? -1.909 2.371 -7.452 1.00 15.00 255 THR A CA 9
ATOM 6162 C C . THR A 1 30 ? -1.566 1.638 -6.196 1.00 15.00 255 THR A C 9
ATOM 6163 O O . THR A 1 30 ? -1.326 2.213 -5.126 1.00 15.00 255 THR A O 9
ATOM 6174 N N . THR A 1 31 ? -1.584 0.353 -6.379 1.00 15.00 256 THR A N 9
ATOM 6175 C CA . THR A 1 31 ? -1.276 -0.600 -5.337 1.00 15.00 256 THR A CA 9
ATOM 6176 C C . THR A 1 31 ? 0.095 -1.223 -5.585 1.00 15.00 256 THR A C 9
ATOM 6177 O O . THR A 1 31 ? 0.299 -1.928 -6.577 1.00 15.00 256 THR A O 9
ATOM 6188 N N . SER A 1 32 ? 1.027 -0.948 -4.694 1.00 15.00 257 SER A N 9
ATOM 6189 C CA . SER A 1 32 ? 2.369 -1.492 -4.784 1.00 15.00 257 SER A CA 9
ATOM 6190 C C . SER A 1 32 ? 2.642 -2.324 -3.529 1.00 15.00 257 SER A C 9
ATOM 6191 O O . SER A 1 32 ? 2.269 -1.916 -2.433 1.00 15.00 257 SER A O 9
ATOM 6199 N N . TRP A 1 33 ? 3.275 -3.485 -3.682 1.00 15.00 258 TRP A N 9
ATOM 6200 C CA . TRP A 1 33 ? 3.503 -4.385 -2.545 1.00 15.00 258 TRP A CA 9
ATOM 6201 C C . TRP A 1 33 ? 4.331 -3.732 -1.444 1.00 15.00 258 TRP A C 9
ATOM 6202 O O . TRP A 1 33 ? 3.826 -3.383 -0.386 1.00 15.00 258 TRP A O 9
ATOM 6223 N N . LEU A 1 34 ? 5.595 -3.528 -1.748 1.00 15.00 259 LEU A N 9
ATOM 6224 C CA . LEU A 1 34 ? 6.610 -3.246 -0.746 1.00 15.00 259 LEU A CA 9
ATOM 6225 C C . LEU A 1 34 ? 7.149 -1.829 -0.811 1.00 15.00 259 LEU A C 9
ATOM 6226 O O . LEU A 1 34 ? 7.005 -1.142 -1.825 1.00 15.00 259 LEU A O 9
ATOM 6242 N N . ASP A 1 35 ? 7.781 -1.408 0.290 1.00 15.00 260 ASP A N 9
ATOM 6243 C CA . ASP A 1 35 ? 7.954 -0.010 0.629 1.00 15.00 260 ASP A CA 9
ATOM 6244 C C . ASP A 1 35 ? 8.706 0.754 -0.445 1.00 15.00 260 ASP A C 9
ATOM 6245 O O . ASP A 1 35 ? 9.807 0.403 -0.864 1.00 15.00 260 ASP A O 9
ATOM 6254 N N . PRO A 1 36 ? 8.064 1.837 -0.894 1.00 15.00 261 PRO A N 9
ATOM 6255 C CA . PRO A 1 36 ? 8.500 2.659 -2.001 1.00 15.00 261 PRO A CA 9
ATOM 6256 C C . PRO A 1 36 ? 9.507 3.655 -1.617 1.00 15.00 261 PRO A C 9
ATOM 6257 O O . PRO A 1 36 ? 10.133 4.399 -2.371 1.00 15.00 261 PRO A O 9
ATOM 6268 N N . ARG A 1 37 ? 9.558 3.595 -0.412 1.00 15.00 262 ARG A N 9
ATOM 6269 C CA . ARG A 1 37 ? 10.284 4.522 0.444 1.00 15.00 262 ARG A CA 9
ATOM 6270 C C . ARG A 1 37 ? 11.747 4.113 0.527 1.00 15.00 262 ARG A C 9
ATOM 6271 O O . ARG A 1 37 ? 12.585 4.856 1.043 1.00 15.00 262 ARG A O 9
ATOM 6292 N N . LEU A 1 38 ? 12.038 2.924 0.029 1.00 15.00 263 LEU A N 9
ATOM 6293 C CA . LEU A 1 38 ? 13.374 2.367 0.085 1.00 15.00 263 LEU A CA 9
ATOM 6294 C C . LEU A 1 38 ? 14.202 2.871 -1.093 1.00 15.00 263 LEU A C 9
ATOM 6295 O O . LEU A 1 38 ? 15.241 3.524 -0.857 1.00 15.00 263 LEU A O 9
ATOM 6312 N N . THR B 2 1 ? 2.044 -12.920 -7.194 1.00 15.00 222 THR B N 9
ATOM 6313 C CA . THR B 2 1 ? 0.592 -12.659 -7.205 1.00 15.00 222 THR B CA 9
ATOM 6314 C C . THR B 2 1 ? 0.328 -11.160 -7.083 1.00 15.00 222 THR B C 9
ATOM 6315 O O . THR B 2 1 ? 1.231 -10.404 -6.724 1.00 15.00 222 THR B O 9
ATOM 6328 N N . PRO B 2 2 ? -0.887 -10.690 -7.421 1.00 15.00 223 PRO B N 9
ATOM 6329 C CA . PRO B 2 2 ? -1.255 -9.287 -7.257 1.00 15.00 223 PRO B CA 9
ATOM 6330 C C . PRO B 2 2 ? -1.773 -9.004 -5.840 1.00 15.00 223 PRO B C 9
ATOM 6331 O O . PRO B 2 2 ? -2.269 -9.917 -5.179 1.00 15.00 223 PRO B O 9
ATOM 6342 N N . PRO B 2 3 ? -1.710 -7.743 -5.350 1.00 15.00 224 PRO B N 9
ATOM 6343 C CA . PRO B 2 3 ? -2.204 -7.382 -4.033 1.00 15.00 224 PRO B CA 9
ATOM 6344 C C . PRO B 2 3 ? -3.648 -6.898 -4.132 1.00 15.00 224 PRO B C 9
ATOM 6345 O O . PRO B 2 3 ? -4.220 -6.892 -5.227 1.00 15.00 224 PRO B O 9
ATOM 6356 N N . PRO B 2 4 ? -4.278 -6.517 -3.008 1.00 15.00 225 PRO B N 9
ATOM 6357 C CA . PRO B 2 4 ? -5.584 -5.859 -3.048 1.00 15.00 225 PRO B CA 9
ATOM 6358 C C . PRO B 2 4 ? -5.580 -4.708 -4.051 1.00 15.00 225 PRO B C 9
ATOM 6359 O O . PRO B 2 4 ? -4.626 -3.937 -4.104 1.00 15.00 225 PRO B O 9
ATOM 6370 N N . ALA B 2 5 ? -6.637 -4.608 -4.850 1.00 15.00 226 ALA B N 9
ATOM 6371 C CA . ALA B 2 5 ? -6.734 -3.580 -5.889 1.00 15.00 226 ALA B CA 9
ATOM 6372 C C . ALA B 2 5 ? -6.648 -2.173 -5.295 1.00 15.00 226 ALA B C 9
ATOM 6373 O O . ALA B 2 5 ? -6.509 -2.009 -4.084 1.00 15.00 226 ALA B O 9
ATOM 6380 N N . TYR B 2 6 ? -6.729 -1.150 -6.137 1.00 15.00 227 TYR B N 9
ATOM 6381 C CA . TYR B 2 6 ? -6.665 0.211 -5.635 1.00 15.00 227 TYR B CA 9
ATOM 6382 C C . TYR B 2 6 ? -7.939 0.514 -4.853 1.00 15.00 227 TYR B C 9
ATOM 6383 O O . TYR B 2 6 ? -9.056 0.504 -5.376 1.00 15.00 227 TYR B O 9
ATOM 6401 N N . LEU B 2 7 ? -7.713 0.775 -3.582 1.00 15.00 228 LEU B N 9
ATOM 6402 C CA . LEU B 2 7 ? -8.683 0.614 -2.520 1.00 15.00 228 LEU B CA 9
ATOM 6403 C C . LEU B 2 7 ? -8.393 1.630 -1.429 1.00 15.00 228 LEU B C 9
ATOM 6404 O O . LEU B 2 7 ? -7.261 2.083 -1.325 1.00 15.00 228 LEU B O 9
ATOM 6420 N N . PRO B 2 8 ? -9.375 2.083 -0.638 1.00 15.00 229 PRO B N 9
ATOM 6421 C CA . PRO B 2 8 ? -9.051 2.943 0.482 1.00 15.00 229 PRO B CA 9
ATOM 6422 C C . PRO B 2 8 ? -8.741 2.048 1.678 1.00 15.00 229 PRO B C 9
ATOM 6423 O O . PRO B 2 8 ? -9.297 0.953 1.808 1.00 15.00 229 PRO B O 9
ATOM 6434 N N . PRO B 2 9 ? -7.871 2.510 2.582 1.00 15.00 230 PRO B N 9
ATOM 6435 C CA . PRO B 2 9 ? -6.897 1.648 3.245 1.00 15.00 230 PRO B CA 9
ATOM 6436 C C . PRO B 2 9 ? -7.379 0.991 4.523 1.00 15.00 230 PRO B C 9
ATOM 6437 O O . PRO B 2 9 ? -8.196 1.532 5.271 1.00 15.00 230 PRO B O 9
ATOM 6448 N N . GLU B 2 10 ? -6.808 -0.184 4.762 1.00 15.00 231 GLU B N 9
ATOM 6449 C CA . GLU B 2 10 ? -7.299 -1.108 5.776 1.00 15.00 231 GLU B CA 9
ATOM 6450 C C . GLU B 2 10 ? -6.454 -1.051 7.035 1.00 15.00 231 GLU B C 9
ATOM 6451 O O . GLU B 2 10 ? -5.250 -0.800 6.987 1.00 15.00 231 GLU B O 9
ATOM 6463 N N . ASP B 2 11 ? -7.099 -1.326 8.152 1.00 15.00 232 ASP B N 9
ATOM 6464 C CA . ASP B 2 11 ? -6.499 -1.102 9.463 1.00 15.00 232 ASP B CA 9
ATOM 6465 C C . ASP B 2 11 ? -6.287 -2.405 10.246 1.00 15.00 232 ASP B C 9
ATOM 6466 O O . ASP B 2 11 ? -5.180 -2.648 10.729 1.00 15.00 232 ASP B O 9
ATOM 6475 N N . PRO B 2 12 ? -7.333 -3.252 10.411 1.00 15.00 233 PRO B N 9
ATOM 6476 C CA . PRO B 2 12 ? -7.206 -4.509 11.162 1.00 15.00 233 PRO B CA 9
ATOM 6477 C C . PRO B 2 12 ? -6.261 -5.505 10.487 1.00 15.00 233 PRO B C 9
ATOM 6478 O O . PRO B 2 12 ? -6.655 -6.114 9.472 1.00 15.00 233 PRO B O 9
ATOM 6490 N N . GLY A 1 5 ? 4.889 3.063 8.764 1.00 15.00 230 GLY A N 10
ATOM 6491 C CA . GLY A 1 5 ? 6.069 3.482 7.972 1.00 15.00 230 GLY A CA 10
ATOM 6492 C C . GLY A 1 5 ? 5.986 4.935 7.561 1.00 15.00 230 GLY A C 10
ATOM 6493 O O . GLY A 1 5 ? 4.931 5.556 7.692 1.00 15.00 230 GLY A O 10
ATOM 6497 N N . PRO A 1 6 ? 7.088 5.513 7.060 1.00 15.00 231 PRO A N 10
ATOM 6498 C CA . PRO A 1 6 ? 7.151 6.883 6.598 1.00 15.00 231 PRO A CA 10
ATOM 6499 C C . PRO A 1 6 ? 7.071 6.918 5.081 1.00 15.00 231 PRO A C 10
ATOM 6500 O O . PRO A 1 6 ? 8.037 6.578 4.396 1.00 15.00 231 PRO A O 10
ATOM 6511 N N . LEU A 1 7 ? 5.915 7.262 4.541 1.00 15.00 232 LEU A N 10
ATOM 6512 C CA . LEU A 1 7 ? 5.702 6.996 3.134 1.00 15.00 232 LEU A CA 10
ATOM 6513 C C . LEU A 1 7 ? 6.213 8.133 2.278 1.00 15.00 232 LEU A C 10
ATOM 6514 O O . LEU A 1 7 ? 6.360 9.259 2.750 1.00 15.00 232 LEU A O 10
ATOM 6530 N N . PRO A 1 8 ? 6.455 7.856 0.988 1.00 15.00 233 PRO A N 10
ATOM 6531 C CA . PRO A 1 8 ? 7.059 8.829 0.076 1.00 15.00 233 PRO A CA 10
ATOM 6532 C C . PRO A 1 8 ? 6.182 10.063 -0.101 1.00 15.00 233 PRO A C 10
ATOM 6533 O O . PRO A 1 8 ? 6.634 11.199 0.052 1.00 15.00 233 PRO A O 10
ATOM 6544 N N . ASP A 1 9 ? 4.922 9.814 -0.421 1.00 15.00 234 ASP A N 10
ATOM 6545 C CA . ASP A 1 9 ? 3.941 10.870 -0.635 1.00 15.00 234 ASP A CA 10
ATOM 6546 C C . ASP A 1 9 ? 3.008 10.967 0.560 1.00 15.00 234 ASP A C 10
ATOM 6547 O O . ASP A 1 9 ? 2.207 11.892 0.663 1.00 15.00 234 ASP A O 10
ATOM 6556 N N . GLY A 1 10 ? 3.108 9.990 1.452 1.00 15.00 235 GLY A N 10
ATOM 6557 C CA . GLY A 1 10 ? 2.141 9.859 2.524 1.00 15.00 235 GLY A CA 10
ATOM 6558 C C . GLY A 1 10 ? 0.984 8.977 2.110 1.00 15.00 235 GLY A C 10
ATOM 6559 O O . GLY A 1 10 ? -0.181 9.334 2.271 1.00 15.00 235 GLY A O 10
ATOM 6563 N N . TRP A 1 11 ? 1.321 7.816 1.568 1.00 15.00 236 TRP A N 10
ATOM 6564 C CA . TRP A 1 11 ? 0.330 6.877 1.078 1.00 15.00 236 TRP A CA 10
ATOM 6565 C C . TRP A 1 11 ? 0.489 5.535 1.757 1.00 15.00 236 TRP A C 10
ATOM 6566 O O . TRP A 1 11 ? 1.590 5.019 1.833 1.00 15.00 236 TRP A O 10
ATOM 6587 N N . GLU A 1 12 ? -0.612 4.878 2.069 1.00 15.00 237 GLU A N 10
ATOM 6588 C CA . GLU A 1 12 ? -0.669 4.091 3.287 1.00 15.00 237 GLU A CA 10
ATOM 6589 C C . GLU A 1 12 ? -0.202 2.672 3.108 1.00 15.00 237 GLU A C 10
ATOM 6590 O O . GLU A 1 12 ? -0.446 2.006 2.099 1.00 15.00 237 GLU A O 10
ATOM 6602 N N . GLN A 1 13 ? 0.440 2.248 4.172 1.00 15.00 238 GLN A N 10
ATOM 6603 C CA . GLN A 1 13 ? 1.108 0.974 4.270 1.00 15.00 238 GLN A CA 10
ATOM 6604 C C . GLN A 1 13 ? 0.399 0.113 5.302 1.00 15.00 238 GLN A C 10
ATOM 6605 O O . GLN A 1 13 ? 0.428 0.401 6.502 1.00 15.00 238 GLN A O 10
ATOM 6619 N N . ALA A 1 14 ? -0.249 -0.930 4.831 1.00 15.00 239 ALA A N 10
ATOM 6620 C CA . ALA A 1 14 ? -1.073 -1.755 5.686 1.00 15.00 239 ALA A CA 10
ATOM 6621 C C . ALA A 1 14 ? -0.972 -3.216 5.287 1.00 15.00 239 ALA A C 10
ATOM 6622 O O . ALA A 1 14 ? -0.739 -3.534 4.124 1.00 15.00 239 ALA A O 10
ATOM 6629 N N . MET A 1 15 ? -1.130 -4.100 6.252 1.00 15.00 240 MET A N 10
ATOM 6630 C CA . MET A 1 15 ? -0.964 -5.518 6.003 1.00 15.00 240 MET A CA 10
ATOM 6631 C C . MET A 1 15 ? -2.271 -6.175 5.584 1.00 15.00 240 MET A C 10
ATOM 6632 O O . MET A 1 15 ? -3.293 -6.067 6.260 1.00 15.00 240 MET A O 10
ATOM 6646 N N . THR A 1 16 ? -2.196 -6.893 4.479 1.00 15.00 241 THR A N 10
ATOM 6647 C CA . THR A 1 16 ? -3.298 -7.702 3.996 1.00 15.00 241 THR A CA 10
ATOM 6648 C C . THR A 1 16 ? -3.160 -9.085 4.616 1.00 15.00 241 THR A C 10
ATOM 6649 O O . THR A 1 16 ? -2.043 -9.510 4.910 1.00 15.00 241 THR A O 10
ATOM 6660 N N . GLN A 1 17 ? -4.285 -9.769 4.824 1.00 15.00 242 GLN A N 10
ATOM 6661 C CA . GLN A 1 17 ? -4.346 -10.931 5.719 1.00 15.00 242 GLN A CA 10
ATOM 6662 C C . GLN A 1 17 ? -3.401 -12.053 5.292 1.00 15.00 242 GLN A C 10
ATOM 6663 O O . GLN A 1 17 ? -2.936 -12.832 6.124 1.00 15.00 242 GLN A O 10
ATOM 6677 N N . ASP A 1 18 ? -3.144 -12.145 3.996 1.00 15.00 243 ASP A N 10
ATOM 6678 C CA . ASP A 1 18 ? -2.192 -13.127 3.454 1.00 15.00 243 ASP A CA 10
ATOM 6679 C C . ASP A 1 18 ? -0.776 -12.834 3.945 1.00 15.00 243 ASP A C 10
ATOM 6680 O O . ASP A 1 18 ? 0.138 -13.642 3.816 1.00 15.00 243 ASP A O 10
ATOM 6689 N N . GLY A 1 19 ? -0.636 -11.659 4.510 1.00 15.00 244 GLY A N 10
ATOM 6690 C CA . GLY A 1 19 ? 0.595 -11.234 5.145 1.00 15.00 244 GLY A CA 10
ATOM 6691 C C . GLY A 1 19 ? 1.549 -10.509 4.218 1.00 15.00 244 GLY A C 10
ATOM 6692 O O . GLY A 1 19 ? 2.734 -10.827 4.157 1.00 15.00 244 GLY A O 10
ATOM 6696 N N . GLU A 1 20 ? 1.025 -9.504 3.523 1.00 15.00 245 GLU A N 10
ATOM 6697 C CA . GLU A 1 20 ? 1.858 -8.553 2.785 1.00 15.00 245 GLU A CA 10
ATOM 6698 C C . GLU A 1 20 ? 1.574 -7.145 3.273 1.00 15.00 245 GLU A C 10
ATOM 6699 O O . GLU A 1 20 ? 0.418 -6.775 3.486 1.00 15.00 245 GLU A O 10
ATOM 6711 N N . ILE A 1 21 ? 2.620 -6.357 3.427 1.00 15.00 246 ILE A N 10
ATOM 6712 C CA . ILE A 1 21 ? 2.479 -4.992 3.896 1.00 15.00 246 ILE A CA 10
ATOM 6713 C C . ILE A 1 21 ? 2.509 -4.019 2.705 1.00 15.00 246 ILE A C 10
ATOM 6714 O O . ILE A 1 21 ? 3.564 -3.613 2.227 1.00 15.00 246 ILE A O 10
ATOM 6730 N N . TYR A 1 22 ? 1.311 -3.672 2.233 1.00 15.00 247 TYR A N 10
ATOM 6731 C CA . TYR A 1 22 ? 1.118 -3.004 0.943 1.00 15.00 247 TYR A CA 10
ATOM 6732 C C . TYR A 1 22 ? 1.158 -1.476 1.062 1.00 15.00 247 TYR A C 10
ATOM 6733 O O . TYR A 1 22 ? 0.809 -0.913 2.099 1.00 15.00 247 TYR A O 10
ATOM 6751 N N . TYR A 1 23 ? 1.596 -0.833 -0.012 1.00 15.00 248 TYR A N 10
ATOM 6752 C CA . TYR A 1 23 ? 1.517 0.621 -0.182 1.00 15.00 248 TYR A CA 10
ATOM 6753 C C . TYR A 1 23 ? 0.491 0.990 -1.257 1.00 15.00 248 TYR A C 10
ATOM 6754 O O . TYR A 1 23 ? 0.652 0.632 -2.418 1.00 15.00 248 TYR A O 10
ATOM 6772 N N . ILE A 1 24 ? -0.588 1.678 -0.869 1.00 15.00 249 ILE A N 10
ATOM 6773 C CA . ILE A 1 24 ? -1.545 2.203 -1.850 1.00 15.00 249 ILE A CA 10
ATOM 6774 C C . ILE A 1 24 ? -1.592 3.715 -1.799 1.00 15.00 249 ILE A C 10
ATOM 6775 O O . ILE A 1 24 ? -1.589 4.320 -0.724 1.00 15.00 249 ILE A O 10
ATOM 6791 N N . ASN A 1 25 ? -1.641 4.323 -2.967 1.00 15.00 250 ASN A N 10
ATOM 6792 C CA . ASN A 1 25 ? -1.586 5.767 -3.069 1.00 15.00 250 ASN A CA 10
ATOM 6793 C C . ASN A 1 25 ? -2.812 6.298 -3.790 1.00 15.00 250 ASN A C 10
ATOM 6794 O O . ASN A 1 25 ? -3.169 5.802 -4.860 1.00 15.00 250 ASN A O 10
ATOM 6805 N N . HIS A 1 26 ? -3.428 7.326 -3.217 1.00 15.00 251 HIS A N 10
ATOM 6806 C CA . HIS A 1 26 ? -4.614 7.944 -3.801 1.00 15.00 251 HIS A CA 10
ATOM 6807 C C . HIS A 1 26 ? -4.248 8.964 -4.877 1.00 15.00 251 HIS A C 10
ATOM 6808 O O . HIS A 1 26 ? -5.078 9.305 -5.719 1.00 15.00 251 HIS A O 10
ATOM 6823 N N . LYS A 1 27 ? -3.017 9.474 -4.843 1.00 15.00 252 LYS A N 10
ATOM 6824 C CA . LYS A 1 27 ? -2.547 10.367 -5.902 1.00 15.00 252 LYS A CA 10
ATOM 6825 C C . LYS A 1 27 ? -1.823 9.568 -6.978 1.00 15.00 252 LYS A C 10
ATOM 6826 O O . LYS A 1 27 ? -1.522 10.085 -8.054 1.00 15.00 252 LYS A O 10
ATOM 6845 N N . ASN A 1 28 ? -1.534 8.308 -6.670 1.00 15.00 253 ASN A N 10
ATOM 6846 C CA . ASN A 1 28 ? -0.909 7.408 -7.634 1.00 15.00 253 ASN A CA 10
ATOM 6847 C C . ASN A 1 28 ? -1.941 6.455 -8.218 1.00 15.00 253 ASN A C 10
ATOM 6848 O O . ASN A 1 28 ? -1.719 5.859 -9.273 1.00 15.00 253 ASN A O 10
ATOM 6859 N N . LYS A 1 29 ? -3.063 6.309 -7.511 1.00 15.00 254 LYS A N 10
ATOM 6860 C CA . LYS A 1 29 ? -4.180 5.481 -7.963 1.00 15.00 254 LYS A CA 10
ATOM 6861 C C . LYS A 1 29 ? -3.730 4.025 -8.160 1.00 15.00 254 LYS A C 10
ATOM 6862 O O . LYS A 1 29 ? -4.259 3.295 -8.998 1.00 15.00 254 LYS A O 10
ATOM 6881 N N . THR A 1 30 ? -2.787 3.579 -7.344 1.00 15.00 255 THR A N 10
ATOM 6882 C CA . THR A 1 30 ? -2.253 2.235 -7.508 1.00 15.00 255 THR A CA 10
ATOM 6883 C C . THR A 1 30 ? -1.849 1.580 -6.227 1.00 15.00 255 THR A C 10
ATOM 6884 O O . THR A 1 30 ? -1.490 2.216 -5.230 1.00 15.00 255 THR A O 10
ATOM 6895 N N . THR A 1 31 ? -1.961 0.288 -6.302 1.00 15.00 256 THR A N 10
ATOM 6896 C CA . THR A 1 31 ? -1.613 -0.597 -5.217 1.00 15.00 256 THR A CA 10
ATOM 6897 C C . THR A 1 31 ? -0.278 -1.269 -5.514 1.00 15.00 256 THR A C 10
ATOM 6898 O O . THR A 1 31 ? -0.148 -2.027 -6.478 1.00 15.00 256 THR A O 10
ATOM 6909 N N . SER A 1 32 ? 0.710 -0.972 -4.695 1.00 15.00 257 SER A N 10
ATOM 6910 C CA . SER A 1 32 ? 2.048 -1.491 -4.871 1.00 15.00 257 SER A CA 10
ATOM 6911 C C . SER A 1 32 ? 2.419 -2.329 -3.645 1.00 15.00 257 SER A C 10
ATOM 6912 O O . SER A 1 32 ? 2.077 -1.967 -2.523 1.00 15.00 257 SER A O 10
ATOM 6920 N N . TRP A 1 33 ? 3.116 -3.442 -3.861 1.00 15.00 258 TRP A N 10
ATOM 6921 C CA . TRP A 1 33 ? 3.376 -4.414 -2.795 1.00 15.00 258 TRP A CA 10
ATOM 6922 C C . TRP A 1 33 ? 4.160 -3.833 -1.620 1.00 15.00 258 TRP A C 10
ATOM 6923 O O . TRP A 1 33 ? 3.621 -3.648 -0.538 1.00 15.00 258 TRP A O 10
ATOM 6944 N N . LEU A 1 34 ? 5.424 -3.541 -1.857 1.00 15.00 259 LEU A N 10
ATOM 6945 C CA . LEU A 1 34 ? 6.390 -3.343 -0.786 1.00 15.00 259 LEU A CA 10
ATOM 6946 C C . LEU A 1 34 ? 6.940 -1.924 -0.712 1.00 15.00 259 LEU A C 10
ATOM 6947 O O . LEU A 1 34 ? 6.847 -1.159 -1.674 1.00 15.00 259 LEU A O 10
ATOM 6963 N N . ASP A 1 35 ? 7.518 -1.588 0.451 1.00 15.00 260 ASP A N 10
ATOM 6964 C CA . ASP A 1 35 ? 7.758 -0.218 0.860 1.00 15.00 260 ASP A CA 10
ATOM 6965 C C . ASP A 1 35 ? 8.635 0.537 -0.118 1.00 15.00 260 ASP A C 10
ATOM 6966 O O . ASP A 1 35 ? 9.756 0.147 -0.438 1.00 15.00 260 ASP A O 10
ATOM 6975 N N . PRO A 1 36 ? 8.096 1.666 -0.583 1.00 15.00 261 PRO A N 10
ATOM 6976 C CA . PRO A 1 36 ? 8.689 2.513 -1.592 1.00 15.00 261 PRO A CA 10
ATOM 6977 C C . PRO A 1 36 ? 9.660 3.470 -1.041 1.00 15.00 261 PRO A C 10
ATOM 6978 O O . PRO A 1 36 ? 10.381 4.230 -1.683 1.00 15.00 261 PRO A O 10
ATOM 6989 N N . ARG A 1 37 ? 9.556 3.363 0.161 1.00 15.00 262 ARG A N 10
ATOM 6990 C CA . ARG A 1 37 ? 10.164 4.249 1.146 1.00 15.00 262 ARG A CA 10
ATOM 6991 C C . ARG A 1 37 ? 11.579 3.787 1.487 1.00 15.00 262 ARG A C 10
ATOM 6992 O O . ARG A 1 37 ? 12.336 4.499 2.147 1.00 15.00 262 ARG A O 10
ATOM 7013 N N . LEU A 1 38 ? 11.925 2.588 1.036 1.00 15.00 263 LEU A N 10
ATOM 7014 C CA . LEU A 1 38 ? 13.262 2.051 1.230 1.00 15.00 263 LEU A CA 10
ATOM 7015 C C . LEU A 1 38 ? 13.900 1.737 -0.116 1.00 15.00 263 LEU A C 10
ATOM 7016 O O . LEU A 1 38 ? 14.578 2.632 -0.671 1.00 15.00 263 LEU A O 10
ATOM 7033 N N . THR B 2 1 ? 2.188 -12.262 -8.265 1.00 15.00 222 THR B N 10
ATOM 7034 C CA . THR B 2 1 ? 0.899 -12.164 -7.551 1.00 15.00 222 THR B CA 10
ATOM 7035 C C . THR B 2 1 ? 0.425 -10.714 -7.503 1.00 15.00 222 THR B C 10
ATOM 7036 O O . THR B 2 1 ? 1.244 -9.800 -7.381 1.00 15.00 222 THR B O 10
ATOM 7049 N N . PRO B 2 2 ? -0.892 -10.478 -7.631 1.00 15.00 223 PRO B N 10
ATOM 7050 C CA . PRO B 2 2 ? -1.471 -9.148 -7.496 1.00 15.00 223 PRO B CA 10
ATOM 7051 C C . PRO B 2 2 ? -1.906 -8.857 -6.047 1.00 15.00 223 PRO B C 10
ATOM 7052 O O . PRO B 2 2 ? -2.356 -9.773 -5.352 1.00 15.00 223 PRO B O 10
ATOM 7063 N N . PRO B 2 3 ? -1.819 -7.596 -5.550 1.00 15.00 224 PRO B N 10
ATOM 7064 C CA . PRO B 2 3 ? -2.273 -7.249 -4.212 1.00 15.00 224 PRO B CA 10
ATOM 7065 C C . PRO B 2 3 ? -3.733 -6.794 -4.259 1.00 15.00 224 PRO B C 10
ATOM 7066 O O . PRO B 2 3 ? -4.346 -6.822 -5.330 1.00 15.00 224 PRO B O 10
ATOM 7077 N N . PRO B 2 4 ? -4.333 -6.427 -3.116 1.00 15.00 225 PRO B N 10
ATOM 7078 C CA . PRO B 2 4 ? -5.670 -5.822 -3.100 1.00 15.00 225 PRO B CA 10
ATOM 7079 C C . PRO B 2 4 ? -5.773 -4.676 -4.109 1.00 15.00 225 PRO B C 10
ATOM 7080 O O . PRO B 2 4 ? -4.791 -3.993 -4.372 1.00 15.00 225 PRO B O 10
ATOM 7091 N N . ALA B 2 5 ? -6.958 -4.467 -4.670 1.00 15.00 226 ALA B N 10
ATOM 7092 C CA . ALA B 2 5 ? -7.157 -3.417 -5.671 1.00 15.00 226 ALA B CA 10
ATOM 7093 C C . ALA B 2 5 ? -6.899 -2.031 -5.080 1.00 15.00 226 ALA B C 10
ATOM 7094 O O . ALA B 2 5 ? -6.571 -1.903 -3.902 1.00 15.00 226 ALA B O 10
ATOM 7101 N N . TYR B 2 6 ? -7.046 -0.991 -5.892 1.00 15.00 227 TYR B N 10
ATOM 7102 C CA . TYR B 2 6 ? -6.865 0.372 -5.408 1.00 15.00 227 TYR B CA 10
ATOM 7103 C C . TYR B 2 6 ? -8.013 0.725 -4.467 1.00 15.00 227 TYR B C 10
ATOM 7104 O O . TYR B 2 6 ? -9.193 0.618 -4.803 1.00 15.00 227 TYR B O 10
ATOM 7122 N N . LEU B 2 7 ? -7.618 1.174 -3.296 1.00 15.00 228 LEU B N 10
ATOM 7123 C CA . LEU B 2 7 ? -8.406 1.062 -2.086 1.00 15.00 228 LEU B CA 10
ATOM 7124 C C . LEU B 2 7 ? -8.129 2.227 -1.147 1.00 15.00 228 LEU B C 10
ATOM 7125 O O . LEU B 2 7 ? -7.065 2.836 -1.219 1.00 15.00 228 LEU B O 10
ATOM 7141 N N . PRO B 2 8 ? -9.092 2.613 -0.303 1.00 15.00 229 PRO B N 10
ATOM 7142 C CA . PRO B 2 8 ? -8.769 3.442 0.841 1.00 15.00 229 PRO B CA 10
ATOM 7143 C C . PRO B 2 8 ? -8.396 2.506 1.989 1.00 15.00 229 PRO B C 10
ATOM 7144 O O . PRO B 2 8 ? -8.921 1.395 2.086 1.00 15.00 229 PRO B O 10
ATOM 7155 N N . PRO B 2 9 ? -7.519 2.945 2.900 1.00 15.00 230 PRO B N 10
ATOM 7156 C CA . PRO B 2 9 ? -6.545 2.063 3.544 1.00 15.00 230 PRO B CA 10
ATOM 7157 C C . PRO B 2 9 ? -7.031 1.383 4.813 1.00 15.00 230 PRO B C 10
ATOM 7158 O O . PRO B 2 9 ? -7.838 1.919 5.580 1.00 15.00 230 PRO B O 10
ATOM 7169 N N . GLU B 2 10 ? -6.468 0.197 5.027 1.00 15.00 231 GLU B N 10
ATOM 7170 C CA . GLU B 2 10 ? -6.999 -0.784 5.968 1.00 15.00 231 GLU B CA 10
ATOM 7171 C C . GLU B 2 10 ? -6.170 -0.863 7.237 1.00 15.00 231 GLU B C 10
ATOM 7172 O O . GLU B 2 10 ? -4.967 -0.628 7.232 1.00 15.00 231 GLU B O 10
ATOM 7184 N N . ASP B 2 11 ? -6.838 -1.205 8.323 1.00 15.00 232 ASP B N 10
ATOM 7185 C CA . ASP B 2 11 ? -6.242 -1.134 9.653 1.00 15.00 232 ASP B CA 10
ATOM 7186 C C . ASP B 2 11 ? -5.918 -2.518 10.243 1.00 15.00 232 ASP B C 10
ATOM 7187 O O . ASP B 2 11 ? -4.803 -2.730 10.719 1.00 15.00 232 ASP B O 10
ATOM 7196 N N . PRO B 2 12 ? -6.878 -3.473 10.266 1.00 15.00 233 PRO B N 10
ATOM 7197 C CA . PRO B 2 12 ? -6.656 -4.794 10.855 1.00 15.00 233 PRO B CA 10
ATOM 7198 C C . PRO B 2 12 ? -5.938 -5.754 9.905 1.00 15.00 233 PRO B C 10
ATOM 7199 O O . PRO B 2 12 ? -6.624 -6.445 9.123 1.00 15.00 233 PRO B O 10
ATOM 7211 N N . GLY A 1 5 ? 8.629 3.741 9.360 1.00 15.00 230 GLY A N 11
ATOM 7212 C CA . GLY A 1 5 ? 8.581 3.836 7.880 1.00 15.00 230 GLY A CA 11
ATOM 7213 C C . GLY A 1 5 ? 7.938 5.125 7.413 1.00 15.00 230 GLY A C 11
ATOM 7214 O O . GLY A 1 5 ? 6.773 5.381 7.717 1.00 15.00 230 GLY A O 11
ATOM 7218 N N . PRO A 1 6 ? 8.672 5.961 6.668 1.00 15.00 231 PRO A N 11
ATOM 7219 C CA . PRO A 1 6 ? 8.196 7.234 6.177 1.00 15.00 231 PRO A CA 11
ATOM 7220 C C . PRO A 1 6 ? 7.803 7.126 4.714 1.00 15.00 231 PRO A C 11
ATOM 7221 O O . PRO A 1 6 ? 8.666 6.938 3.855 1.00 15.00 231 PRO A O 11
ATOM 7232 N N . LEU A 1 7 ? 6.516 7.194 4.406 1.00 15.00 232 LEU A N 11
ATOM 7233 C CA . LEU A 1 7 ? 6.119 6.903 3.041 1.00 15.00 232 LEU A CA 11
ATOM 7234 C C . LEU A 1 7 ? 6.526 8.040 2.138 1.00 15.00 232 LEU A C 11
ATOM 7235 O O . LEU A 1 7 ? 6.720 9.163 2.599 1.00 15.00 232 LEU A O 11
ATOM 7251 N N . PRO A 1 8 ? 6.618 7.778 0.834 1.00 15.00 233 PRO A N 11
ATOM 7252 C CA . PRO A 1 8 ? 7.128 8.754 -0.121 1.00 15.00 233 PRO A CA 11
ATOM 7253 C C . PRO A 1 8 ? 6.258 10.006 -0.167 1.00 15.00 233 PRO A C 11
ATOM 7254 O O . PRO A 1 8 ? 6.748 11.132 -0.259 1.00 15.00 233 PRO A O 11
ATOM 7265 N N . ASP A 1 9 ? 4.958 9.779 -0.125 1.00 15.00 234 ASP A N 11
ATOM 7266 C CA . ASP A 1 9 ? 3.973 10.852 -0.124 1.00 15.00 234 ASP A CA 11
ATOM 7267 C C . ASP A 1 9 ? 3.179 10.867 1.178 1.00 15.00 234 ASP A C 11
ATOM 7268 O O . ASP A 1 9 ? 2.402 11.787 1.431 1.00 15.00 234 ASP A O 11
ATOM 7277 N N . GLY A 1 10 ? 3.356 9.830 1.989 1.00 15.00 235 GLY A N 11
ATOM 7278 C CA . GLY A 1 10 ? 2.507 9.634 3.146 1.00 15.00 235 GLY A CA 11
ATOM 7279 C C . GLY A 1 10 ? 1.298 8.794 2.797 1.00 15.00 235 GLY A C 11
ATOM 7280 O O . GLY A 1 10 ? 0.172 9.108 3.181 1.00 15.00 235 GLY A O 11
ATOM 7284 N N . TRP A 1 11 ? 1.542 7.716 2.068 1.00 15.00 236 TRP A N 11
ATOM 7285 C CA . TRP A 1 11 ? 0.480 6.851 1.593 1.00 15.00 236 TRP A CA 11
ATOM 7286 C C . TRP A 1 11 ? 0.551 5.475 2.218 1.00 15.00 236 TRP A C 11
ATOM 7287 O O . TRP A 1 11 ? 1.628 4.941 2.408 1.00 15.00 236 TRP A O 11
ATOM 7308 N N . GLU A 1 12 ? -0.588 4.824 2.370 1.00 15.00 237 GLU A N 11
ATOM 7309 C CA . GLU A 1 12 ? -0.800 3.968 3.520 1.00 15.00 237 GLU A CA 11
ATOM 7310 C C . GLU A 1 12 ? -0.335 2.559 3.296 1.00 15.00 237 GLU A C 11
ATOM 7311 O O . GLU A 1 12 ? -0.581 1.919 2.271 1.00 15.00 237 GLU A O 11
ATOM 7323 N N . GLN A 1 13 ? 0.333 2.124 4.337 1.00 15.00 238 GLN A N 11
ATOM 7324 C CA . GLN A 1 13 ? 0.953 0.823 4.420 1.00 15.00 238 GLN A CA 11
ATOM 7325 C C . GLN A 1 13 ? 0.221 0.031 5.474 1.00 15.00 238 GLN A C 11
ATOM 7326 O O . GLN A 1 13 ? 0.201 0.399 6.650 1.00 15.00 238 GLN A O 11
ATOM 7340 N N . ALA A 1 14 ? -0.402 -1.033 5.047 1.00 15.00 239 ALA A N 11
ATOM 7341 C CA . ALA A 1 14 ? -1.284 -1.776 5.904 1.00 15.00 239 ALA A CA 11
ATOM 7342 C C . ALA A 1 14 ? -1.103 -3.259 5.683 1.00 15.00 239 ALA A C 11
ATOM 7343 O O . ALA A 1 14 ? -0.746 -3.694 4.584 1.00 15.00 239 ALA A O 11
ATOM 7350 N N . MET A 1 15 ? -1.343 -4.031 6.723 1.00 15.00 240 MET A N 11
ATOM 7351 C CA . MET A 1 15 ? -1.097 -5.453 6.670 1.00 15.00 240 MET A CA 11
ATOM 7352 C C . MET A 1 15 ? -2.338 -6.168 6.172 1.00 15.00 240 MET A C 11
ATOM 7353 O O . MET A 1 15 ? -3.364 -6.218 6.847 1.00 15.00 240 MET A O 11
ATOM 7367 N N . THR A 1 16 ? -2.225 -6.703 4.972 1.00 15.00 241 THR A N 11
ATOM 7368 C CA . THR A 1 16 ? -3.311 -7.412 4.332 1.00 15.00 241 THR A CA 11
ATOM 7369 C C . THR A 1 16 ? -3.240 -8.884 4.701 1.00 15.00 241 THR A C 11
ATOM 7370 O O . THR A 1 16 ? -2.157 -9.404 4.977 1.00 15.00 241 THR A O 11
ATOM 7381 N N . GLN A 1 17 ? -4.401 -9.531 4.731 1.00 15.00 242 GLN A N 11
ATOM 7382 C CA . GLN A 1 17 ? -4.535 -10.916 5.185 1.00 15.00 242 GLN A CA 11
ATOM 7383 C C . GLN A 1 17 ? -3.690 -11.860 4.341 1.00 15.00 242 GLN A C 11
ATOM 7384 O O . GLN A 1 17 ? -3.391 -12.984 4.745 1.00 15.00 242 GLN A O 11
ATOM 7398 N N . ASP A 1 18 ? -3.363 -11.397 3.149 1.00 15.00 243 ASP A N 11
ATOM 7399 C CA . ASP A 1 18 ? -2.417 -12.081 2.263 1.00 15.00 243 ASP A CA 11
ATOM 7400 C C . ASP A 1 18 ? -1.040 -12.208 2.927 1.00 15.00 243 ASP A C 11
ATOM 7401 O O . ASP A 1 18 ? -0.207 -13.022 2.530 1.00 15.00 243 ASP A O 11
ATOM 7410 N N . GLY A 1 19 ? -0.828 -11.391 3.946 1.00 15.00 244 GLY A N 11
ATOM 7411 C CA . GLY A 1 19 ? 0.413 -11.395 4.698 1.00 15.00 244 GLY A CA 11
ATOM 7412 C C . GLY A 1 19 ? 1.445 -10.440 4.133 1.00 15.00 244 GLY A C 11
ATOM 7413 O O . GLY A 1 19 ? 2.639 -10.736 4.122 1.00 15.00 244 GLY A O 11
ATOM 7417 N N . GLU A 1 20 ? 0.987 -9.270 3.702 1.00 15.00 245 GLU A N 11
ATOM 7418 C CA . GLU A 1 20 ? 1.875 -8.262 3.121 1.00 15.00 245 GLU A CA 11
ATOM 7419 C C . GLU A 1 20 ? 1.571 -6.881 3.675 1.00 15.00 245 GLU A C 11
ATOM 7420 O O . GLU A 1 20 ? 0.426 -6.583 4.018 1.00 15.00 245 GLU A O 11
ATOM 7432 N N . ILE A 1 21 ? 2.596 -6.042 3.744 1.00 15.00 246 ILE A N 11
ATOM 7433 C CA . ILE A 1 21 ? 2.405 -4.641 4.071 1.00 15.00 246 ILE A CA 11
ATOM 7434 C C . ILE A 1 21 ? 2.358 -3.831 2.773 1.00 15.00 246 ILE A C 11
ATOM 7435 O O . ILE A 1 21 ? 3.382 -3.481 2.197 1.00 15.00 246 ILE A O 11
ATOM 7451 N N . TYR A 1 22 ? 1.156 -3.559 2.300 1.00 15.00 247 TYR A N 11
ATOM 7452 C CA . TYR A 1 22 ? 0.987 -2.979 0.976 1.00 15.00 247 TYR A CA 11
ATOM 7453 C C . TYR A 1 22 ? 1.010 -1.453 1.052 1.00 15.00 247 TYR A C 11
ATOM 7454 O O . TYR A 1 22 ? 0.632 -0.865 2.064 1.00 15.00 247 TYR A O 11
ATOM 7472 N N . TYR A 1 23 ? 1.466 -0.838 -0.019 1.00 15.00 248 TYR A N 11
ATOM 7473 C CA . TYR A 1 23 ? 1.437 0.607 -0.189 1.00 15.00 248 TYR A CA 11
ATOM 7474 C C . TYR A 1 23 ? 0.414 1.000 -1.256 1.00 15.00 248 TYR A C 11
ATOM 7475 O O . TYR A 1 23 ? 0.527 0.592 -2.413 1.00 15.00 248 TYR A O 11
ATOM 7493 N N . ILE A 1 24 ? -0.603 1.776 -0.860 1.00 15.00 249 ILE A N 11
ATOM 7494 C CA . ILE A 1 24 ? -1.547 2.354 -1.823 1.00 15.00 249 ILE A CA 11
ATOM 7495 C C . ILE A 1 24 ? -1.741 3.846 -1.577 1.00 15.00 249 ILE A C 11
ATOM 7496 O O . ILE A 1 24 ? -1.775 4.309 -0.432 1.00 15.00 249 ILE A O 11
ATOM 7512 N N . ASN A 1 25 ? -1.853 4.596 -2.660 1.00 15.00 250 ASN A N 11
ATOM 7513 C CA . ASN A 1 25 ? -2.110 6.024 -2.573 1.00 15.00 250 ASN A CA 11
ATOM 7514 C C . ASN A 1 25 ? -3.272 6.382 -3.475 1.00 15.00 250 ASN A C 11
ATOM 7515 O O . ASN A 1 25 ? -3.405 5.831 -4.568 1.00 15.00 250 ASN A O 11
ATOM 7526 N N . HIS A 1 26 ? -4.091 7.314 -3.017 1.00 15.00 251 HIS A N 11
ATOM 7527 C CA . HIS A 1 26 ? -5.208 7.825 -3.799 1.00 15.00 251 HIS A CA 11
ATOM 7528 C C . HIS A 1 26 ? -4.738 8.905 -4.766 1.00 15.00 251 HIS A C 11
ATOM 7529 O O . HIS A 1 26 ? -5.423 9.230 -5.737 1.00 15.00 251 HIS A O 11
ATOM 7544 N N . LYS A 1 27 ? -3.569 9.465 -4.491 1.00 15.00 252 LYS A N 11
ATOM 7545 C CA . LYS A 1 27 ? -2.954 10.428 -5.395 1.00 15.00 252 LYS A CA 11
ATOM 7546 C C . LYS A 1 27 ? -2.139 9.693 -6.454 1.00 15.00 252 LYS A C 11
ATOM 7547 O O . LYS A 1 27 ? -1.843 10.231 -7.520 1.00 15.00 252 LYS A O 11
ATOM 7566 N N . ASN A 1 28 ? -1.759 8.460 -6.139 1.00 15.00 253 ASN A N 11
ATOM 7567 C CA . ASN A 1 28 ? -1.024 7.625 -7.081 1.00 15.00 253 ASN A CA 11
ATOM 7568 C C . ASN A 1 28 ? -1.968 6.651 -7.776 1.00 15.00 253 ASN A C 11
ATOM 7569 O O . ASN A 1 28 ? -1.660 6.135 -8.852 1.00 15.00 253 ASN A O 11
ATOM 7580 N N . LYS A 1 29 ? -3.110 6.397 -7.135 1.00 15.00 254 LYS A N 11
ATOM 7581 C CA . LYS A 1 29 ? -4.136 5.495 -7.658 1.00 15.00 254 LYS A CA 11
ATOM 7582 C C . LYS A 1 29 ? -3.537 4.112 -7.942 1.00 15.00 254 LYS A C 11
ATOM 7583 O O . LYS A 1 29 ? -3.865 3.462 -8.934 1.00 15.00 254 LYS A O 11
ATOM 7602 N N . THR A 1 30 ? -2.682 3.639 -7.045 1.00 15.00 255 THR A N 11
ATOM 7603 C CA . THR A 1 30 ? -1.986 2.381 -7.293 1.00 15.00 255 THR A CA 11
ATOM 7604 C C . THR A 1 30 ? -1.648 1.609 -6.059 1.00 15.00 255 THR A C 11
ATOM 7605 O O . THR A 1 30 ? -1.459 2.144 -4.964 1.00 15.00 255 THR A O 11
ATOM 7616 N N . THR A 1 31 ? -1.609 0.331 -6.299 1.00 15.00 256 THR A N 11
ATOM 7617 C CA . THR A 1 31 ? -1.325 -0.660 -5.280 1.00 15.00 256 THR A CA 11
ATOM 7618 C C . THR A 1 31 ? 0.040 -1.296 -5.523 1.00 15.00 256 THR A C 11
ATOM 7619 O O . THR A 1 31 ? 0.211 -2.082 -6.457 1.00 15.00 256 THR A O 11
ATOM 7630 N N . SER A 1 32 ? 1.004 -0.948 -4.695 1.00 15.00 257 SER A N 11
ATOM 7631 C CA . SER A 1 32 ? 2.333 -1.520 -4.782 1.00 15.00 257 SER A CA 11
ATOM 7632 C C . SER A 1 32 ? 2.575 -2.388 -3.551 1.00 15.00 257 SER A C 11
ATOM 7633 O O . SER A 1 32 ? 2.160 -2.023 -2.454 1.00 15.00 257 SER A O 11
ATOM 7641 N N . TRP A 1 33 ? 3.241 -3.525 -3.728 1.00 15.00 258 TRP A N 11
ATOM 7642 C CA . TRP A 1 33 ? 3.467 -4.457 -2.624 1.00 15.00 258 TRP A CA 11
ATOM 7643 C C . TRP A 1 33 ? 4.301 -3.832 -1.519 1.00 15.00 258 TRP A C 11
ATOM 7644 O O . TRP A 1 33 ? 3.808 -3.512 -0.448 1.00 15.00 258 TRP A O 11
ATOM 7665 N N . LEU A 1 34 ? 5.560 -3.627 -1.831 1.00 15.00 259 LEU A N 11
ATOM 7666 C CA . LEU A 1 34 ? 6.580 -3.370 -0.834 1.00 15.00 259 LEU A CA 11
ATOM 7667 C C . LEU A 1 34 ? 7.076 -1.933 -0.829 1.00 15.00 259 LEU A C 11
ATOM 7668 O O . LEU A 1 34 ? 6.901 -1.195 -1.801 1.00 15.00 259 LEU A O 11
ATOM 7684 N N . ASP A 1 35 ? 7.713 -1.560 0.283 1.00 15.00 260 ASP A N 11
ATOM 7685 C CA . ASP A 1 35 ? 7.917 -0.185 0.678 1.00 15.00 260 ASP A CA 11
ATOM 7686 C C . ASP A 1 35 ? 8.692 0.612 -0.355 1.00 15.00 260 ASP A C 11
ATOM 7687 O O . ASP A 1 35 ? 9.813 0.281 -0.733 1.00 15.00 260 ASP A O 11
ATOM 7696 N N . PRO A 1 36 ? 8.061 1.704 -0.814 1.00 15.00 261 PRO A N 11
ATOM 7697 C CA . PRO A 1 36 ? 8.567 2.576 -1.851 1.00 15.00 261 PRO A CA 11
ATOM 7698 C C . PRO A 1 36 ? 9.486 3.605 -1.337 1.00 15.00 261 PRO A C 11
ATOM 7699 O O . PRO A 1 36 ? 10.142 4.402 -2.006 1.00 15.00 261 PRO A O 11
ATOM 7710 N N . ARG A 1 37 ? 9.421 3.507 -0.131 1.00 15.00 262 ARG A N 11
ATOM 7711 C CA . ARG A 1 37 ? 9.983 4.445 0.840 1.00 15.00 262 ARG A CA 11
ATOM 7712 C C . ARG A 1 37 ? 11.464 4.173 1.041 1.00 15.00 262 ARG A C 11
ATOM 7713 O O . ARG A 1 37 ? 12.172 4.949 1.680 1.00 15.00 262 ARG A O 11
ATOM 7734 N N . LEU A 1 38 ? 11.913 3.056 0.503 1.00 15.00 263 LEU A N 11
ATOM 7735 C CA . LEU A 1 38 ? 13.296 2.659 0.617 1.00 15.00 263 LEU A CA 11
ATOM 7736 C C . LEU A 1 38 ? 13.937 2.717 -0.763 1.00 15.00 263 LEU A C 11
ATOM 7737 O O . LEU A 1 38 ? 14.526 3.764 -1.095 1.00 15.00 263 LEU A O 11
ATOM 7754 N N . THR B 2 1 ? 1.489 -13.676 -6.522 1.00 15.00 222 THR B N 11
ATOM 7755 C CA . THR B 2 1 ? 0.106 -13.187 -6.688 1.00 15.00 222 THR B CA 11
ATOM 7756 C C . THR B 2 1 ? 0.066 -11.669 -6.500 1.00 15.00 222 THR B C 11
ATOM 7757 O O . THR B 2 1 ? 0.745 -11.143 -5.622 1.00 15.00 222 THR B O 11
ATOM 7770 N N . PRO B 2 2 ? -0.673 -10.933 -7.354 1.00 15.00 223 PRO B N 11
ATOM 7771 C CA . PRO B 2 2 ? -0.892 -9.490 -7.167 1.00 15.00 223 PRO B CA 11
ATOM 7772 C C . PRO B 2 2 ? -1.620 -9.178 -5.850 1.00 15.00 223 PRO B C 11
ATOM 7773 O O . PRO B 2 2 ? -2.209 -10.070 -5.235 1.00 15.00 223 PRO B O 11
ATOM 7784 N N . PRO B 2 3 ? -1.624 -7.899 -5.411 1.00 15.00 224 PRO B N 11
ATOM 7785 C CA . PRO B 2 3 ? -2.225 -7.473 -4.161 1.00 15.00 224 PRO B CA 11
ATOM 7786 C C . PRO B 2 3 ? -3.666 -7.026 -4.374 1.00 15.00 224 PRO B C 11
ATOM 7787 O O . PRO B 2 3 ? -4.180 -7.090 -5.498 1.00 15.00 224 PRO B O 11
ATOM 7798 N N . PRO B 2 4 ? -4.348 -6.603 -3.302 1.00 15.00 225 PRO B N 11
ATOM 7799 C CA . PRO B 2 4 ? -5.649 -5.945 -3.414 1.00 15.00 225 PRO B CA 11
ATOM 7800 C C . PRO B 2 4 ? -5.618 -4.828 -4.456 1.00 15.00 225 PRO B C 11
ATOM 7801 O O . PRO B 2 4 ? -4.615 -4.138 -4.601 1.00 15.00 225 PRO B O 11
ATOM 7812 N N . ALA B 2 5 ? -6.710 -4.674 -5.193 1.00 15.00 226 ALA B N 11
ATOM 7813 C CA . ALA B 2 5 ? -6.843 -3.608 -6.186 1.00 15.00 226 ALA B CA 11
ATOM 7814 C C . ALA B 2 5 ? -6.673 -2.232 -5.545 1.00 15.00 226 ALA B C 11
ATOM 7815 O O . ALA B 2 5 ? -6.442 -2.122 -4.342 1.00 15.00 226 ALA B O 11
ATOM 7822 N N . TYR B 2 6 ? -6.780 -1.177 -6.338 1.00 15.00 227 TYR B N 11
ATOM 7823 C CA . TYR B 2 6 ? -6.692 0.156 -5.776 1.00 15.00 227 TYR B CA 11
ATOM 7824 C C . TYR B 2 6 ? -7.937 0.423 -4.933 1.00 15.00 227 TYR B C 11
ATOM 7825 O O . TYR B 2 6 ? -9.079 0.299 -5.384 1.00 15.00 227 TYR B O 11
ATOM 7843 N N . LEU B 2 7 ? -7.658 0.798 -3.702 1.00 15.00 228 LEU B N 11
ATOM 7844 C CA . LEU B 2 7 ? -8.547 0.619 -2.572 1.00 15.00 228 LEU B CA 11
ATOM 7845 C C . LEU B 2 7 ? -8.319 1.724 -1.552 1.00 15.00 228 LEU B C 11
ATOM 7846 O O . LEU B 2 7 ? -7.240 2.307 -1.522 1.00 15.00 228 LEU B O 11
ATOM 7862 N N . PRO B 2 8 ? -9.323 2.099 -0.752 1.00 15.00 229 PRO B N 11
ATOM 7863 C CA . PRO B 2 8 ? -9.056 2.950 0.388 1.00 15.00 229 PRO B CA 11
ATOM 7864 C C . PRO B 2 8 ? -8.700 2.039 1.557 1.00 15.00 229 PRO B C 11
ATOM 7865 O O . PRO B 2 8 ? -9.221 0.927 1.669 1.00 15.00 229 PRO B O 11
ATOM 7876 N N . PRO B 2 9 ? -7.834 2.502 2.465 1.00 15.00 230 PRO B N 11
ATOM 7877 C CA . PRO B 2 9 ? -6.870 1.635 3.132 1.00 15.00 230 PRO B CA 11
ATOM 7878 C C . PRO B 2 9 ? -7.382 0.990 4.404 1.00 15.00 230 PRO B C 11
ATOM 7879 O O . PRO B 2 9 ? -8.202 1.548 5.135 1.00 15.00 230 PRO B O 11
ATOM 7890 N N . GLU B 2 10 ? -6.840 -0.191 4.665 1.00 15.00 231 GLU B N 11
ATOM 7891 C CA . GLU B 2 10 ? -7.415 -1.107 5.643 1.00 15.00 231 GLU B CA 11
ATOM 7892 C C . GLU B 2 10 ? -6.684 -1.029 6.967 1.00 15.00 231 GLU B C 11
ATOM 7893 O O . GLU B 2 10 ? -5.489 -0.744 7.023 1.00 15.00 231 GLU B O 11
ATOM 7905 N N . ASP B 2 11 ? -7.422 -1.295 8.024 1.00 15.00 232 ASP B N 11
ATOM 7906 C CA . ASP B 2 11 ? -6.968 -1.017 9.383 1.00 15.00 232 ASP B CA 11
ATOM 7907 C C . ASP B 2 11 ? -6.743 -2.294 10.210 1.00 15.00 232 ASP B C 11
ATOM 7908 O O . ASP B 2 11 ? -5.693 -2.431 10.844 1.00 15.00 232 ASP B O 11
ATOM 7917 N N . PRO B 2 12 ? -7.718 -3.233 10.257 1.00 15.00 233 PRO B N 11
ATOM 7918 C CA . PRO B 2 12 ? -7.602 -4.452 11.051 1.00 15.00 233 PRO B CA 11
ATOM 7919 C C . PRO B 2 12 ? -6.952 -5.598 10.280 1.00 15.00 233 PRO B C 11
ATOM 7920 O O . PRO B 2 12 ? -5.719 -5.762 10.386 1.00 15.00 233 PRO B O 11
ATOM 7932 N N . GLY A 1 5 ? 6.534 3.157 9.269 1.00 15.00 230 GLY A N 12
ATOM 7933 C CA . GLY A 1 5 ? 6.963 3.410 7.873 1.00 15.00 230 GLY A CA 12
ATOM 7934 C C . GLY A 1 5 ? 6.797 4.865 7.488 1.00 15.00 230 GLY A C 12
ATOM 7935 O O . GLY A 1 5 ? 5.765 5.467 7.779 1.00 15.00 230 GLY A O 12
ATOM 7939 N N . PRO A 1 6 ? 7.805 5.467 6.844 1.00 15.00 231 PRO A N 12
ATOM 7940 C CA . PRO A 1 6 ? 7.765 6.835 6.377 1.00 15.00 231 PRO A CA 12
ATOM 7941 C C . PRO A 1 6 ? 7.502 6.869 4.878 1.00 15.00 231 PRO A C 12
ATOM 7942 O O . PRO A 1 6 ? 8.390 6.560 4.083 1.00 15.00 231 PRO A O 12
ATOM 7953 N N . LEU A 1 7 ? 6.281 7.185 4.474 1.00 15.00 232 LEU A N 12
ATOM 7954 C CA . LEU A 1 7 ? 5.922 6.963 3.085 1.00 15.00 232 LEU A CA 12
ATOM 7955 C C . LEU A 1 7 ? 6.329 8.142 2.238 1.00 15.00 232 LEU A C 12
ATOM 7956 O O . LEU A 1 7 ? 6.512 9.246 2.750 1.00 15.00 232 LEU A O 12
ATOM 7972 N N . PRO A 1 8 ? 6.441 7.931 0.923 1.00 15.00 233 PRO A N 12
ATOM 7973 C CA . PRO A 1 8 ? 6.949 8.953 0.011 1.00 15.00 233 PRO A CA 12
ATOM 7974 C C . PRO A 1 8 ? 6.055 10.189 -0.008 1.00 15.00 233 PRO A C 12
ATOM 7975 O O . PRO A 1 8 ? 6.479 11.290 0.341 1.00 15.00 233 PRO A O 12
ATOM 7986 N N . ASP A 1 9 ? 4.802 9.982 -0.384 1.00 15.00 234 ASP A N 12
ATOM 7987 C CA . ASP A 1 9 ? 3.818 11.052 -0.458 1.00 15.00 234 ASP A CA 12
ATOM 7988 C C . ASP A 1 9 ? 2.984 11.063 0.812 1.00 15.00 234 ASP A C 12
ATOM 7989 O O . ASP A 1 9 ? 2.189 11.969 1.045 1.00 15.00 234 ASP A O 12
ATOM 7998 N N . GLY A 1 10 ? 3.156 10.020 1.614 1.00 15.00 235 GLY A N 12
ATOM 7999 C CA . GLY A 1 10 ? 2.299 9.805 2.760 1.00 15.00 235 GLY A CA 12
ATOM 8000 C C . GLY A 1 10 ? 1.101 8.959 2.389 1.00 15.00 235 GLY A C 12
ATOM 8001 O O . GLY A 1 10 ? -0.046 9.399 2.482 1.00 15.00 235 GLY A O 12
ATOM 8005 N N . TRP A 1 11 ? 1.374 7.741 1.946 1.00 15.00 236 TRP A N 12
ATOM 8006 C CA . TRP A 1 11 ? 0.335 6.841 1.477 1.00 15.00 236 TRP A CA 12
ATOM 8007 C C . TRP A 1 11 ? 0.472 5.466 2.089 1.00 15.00 236 TRP A C 12
ATOM 8008 O O . TRP A 1 11 ? 1.571 4.969 2.240 1.00 15.00 236 TRP A O 12
ATOM 8029 N N . GLU A 1 12 ? -0.636 4.771 2.259 1.00 15.00 237 GLU A N 12
ATOM 8030 C CA . GLU A 1 12 ? -0.783 3.899 3.407 1.00 15.00 237 GLU A CA 12
ATOM 8031 C C . GLU A 1 12 ? -0.271 2.512 3.172 1.00 15.00 237 GLU A C 12
ATOM 8032 O O . GLU A 1 12 ? -0.519 1.865 2.153 1.00 15.00 237 GLU A O 12
ATOM 8044 N N . GLN A 1 13 ? 0.428 2.099 4.202 1.00 15.00 238 GLN A N 12
ATOM 8045 C CA . GLN A 1 13 ? 1.069 0.805 4.284 1.00 15.00 238 GLN A CA 12
ATOM 8046 C C . GLN A 1 13 ? 0.238 -0.056 5.202 1.00 15.00 238 GLN A C 12
ATOM 8047 O O . GLN A 1 13 ? 0.411 -0.050 6.423 1.00 15.00 238 GLN A O 12
ATOM 8061 N N . ALA A 1 14 ? -0.705 -0.746 4.617 1.00 15.00 239 ALA A N 12
ATOM 8062 C CA . ALA A 1 14 ? -1.681 -1.471 5.384 1.00 15.00 239 ALA A CA 12
ATOM 8063 C C . ALA A 1 14 ? -1.370 -2.948 5.369 1.00 15.00 239 ALA A C 12
ATOM 8064 O O . ALA A 1 14 ? -0.841 -3.473 4.387 1.00 15.00 239 ALA A O 12
ATOM 8071 N N . MET A 1 15 ? -1.690 -3.615 6.458 1.00 15.00 240 MET A N 12
ATOM 8072 C CA . MET A 1 15 ? -1.418 -5.025 6.572 1.00 15.00 240 MET A CA 12
ATOM 8073 C C . MET A 1 15 ? -2.599 -5.822 6.057 1.00 15.00 240 MET A C 12
ATOM 8074 O O . MET A 1 15 ? -3.668 -5.831 6.658 1.00 15.00 240 MET A O 12
ATOM 8088 N N . THR A 1 16 ? -2.402 -6.466 4.927 1.00 15.00 241 THR A N 12
ATOM 8089 C CA . THR A 1 16 ? -3.419 -7.322 4.359 1.00 15.00 241 THR A CA 12
ATOM 8090 C C . THR A 1 16 ? -3.232 -8.724 4.908 1.00 15.00 241 THR A C 12
ATOM 8091 O O . THR A 1 16 ? -2.110 -9.114 5.235 1.00 15.00 241 THR A O 12
ATOM 8102 N N . GLN A 1 17 ? -4.332 -9.461 5.013 1.00 15.00 242 GLN A N 12
ATOM 8103 C CA . GLN A 1 17 ? -4.387 -10.729 5.743 1.00 15.00 242 GLN A CA 12
ATOM 8104 C C . GLN A 1 17 ? -3.406 -11.731 5.162 1.00 15.00 242 GLN A C 12
ATOM 8105 O O . GLN A 1 17 ? -2.945 -12.651 5.839 1.00 15.00 242 GLN A O 12
ATOM 8119 N N . ASP A 1 18 ? -3.133 -11.547 3.889 1.00 15.00 243 ASP A N 12
ATOM 8120 C CA . ASP A 1 18 ? -2.128 -12.339 3.163 1.00 15.00 243 ASP A CA 12
ATOM 8121 C C . ASP A 1 18 ? -0.742 -12.186 3.798 1.00 15.00 243 ASP A C 12
ATOM 8122 O O . ASP A 1 18 ? 0.179 -12.962 3.538 1.00 15.00 243 ASP A O 12
ATOM 8131 N N . GLY A 1 19 ? -0.612 -11.157 4.613 1.00 15.00 244 GLY A N 12
ATOM 8132 C CA . GLY A 1 19 ? 0.608 -10.916 5.359 1.00 15.00 244 GLY A CA 12
ATOM 8133 C C . GLY A 1 19 ? 1.582 -10.038 4.607 1.00 15.00 244 GLY A C 12
ATOM 8134 O O . GLY A 1 19 ? 2.782 -10.298 4.599 1.00 15.00 244 GLY A O 12
ATOM 8138 N N . GLU A 1 20 ? 1.060 -8.987 3.989 1.00 15.00 245 GLU A N 12
ATOM 8139 C CA . GLU A 1 20 ? 1.891 -8.039 3.246 1.00 15.00 245 GLU A CA 12
ATOM 8140 C C . GLU A 1 20 ? 1.601 -6.621 3.713 1.00 15.00 245 GLU A C 12
ATOM 8141 O O . GLU A 1 20 ? 0.438 -6.257 3.915 1.00 15.00 245 GLU A O 12
ATOM 8153 N N . ILE A 1 21 ? 2.645 -5.824 3.869 1.00 15.00 246 ILE A N 12
ATOM 8154 C CA . ILE A 1 21 ? 2.480 -4.416 4.193 1.00 15.00 246 ILE A CA 12
ATOM 8155 C C . ILE A 1 21 ? 2.438 -3.600 2.900 1.00 15.00 246 ILE A C 12
ATOM 8156 O O . ILE A 1 21 ? 3.458 -3.139 2.394 1.00 15.00 246 ILE A O 12
ATOM 8172 N N . TYR A 1 22 ? 1.243 -3.420 2.367 1.00 15.00 247 TYR A N 12
ATOM 8173 C CA . TYR A 1 22 ? 1.100 -2.881 1.024 1.00 15.00 247 TYR A CA 12
ATOM 8174 C C . TYR A 1 22 ? 1.016 -1.360 1.060 1.00 15.00 247 TYR A C 12
ATOM 8175 O O . TYR A 1 22 ? 0.523 -0.777 2.019 1.00 15.00 247 TYR A O 12
ATOM 8193 N N . TYR A 1 23 ? 1.485 -0.745 -0.002 1.00 15.00 248 TYR A N 12
ATOM 8194 C CA . TYR A 1 23 ? 1.425 0.694 -0.192 1.00 15.00 248 TYR A CA 12
ATOM 8195 C C . TYR A 1 23 ? 0.404 1.052 -1.268 1.00 15.00 248 TYR A C 12
ATOM 8196 O O . TYR A 1 23 ? 0.539 0.641 -2.416 1.00 15.00 248 TYR A O 12
ATOM 8214 N N . ILE A 1 24 ? -0.638 1.796 -0.889 1.00 15.00 249 ILE A N 12
ATOM 8215 C CA . ILE A 1 24 ? -1.586 2.343 -1.868 1.00 15.00 249 ILE A CA 12
ATOM 8216 C C . ILE A 1 24 ? -1.697 3.850 -1.728 1.00 15.00 249 ILE A C 12
ATOM 8217 O O . ILE A 1 24 ? -1.799 4.381 -0.619 1.00 15.00 249 ILE A O 12
ATOM 8233 N N . ASN A 1 25 ? -1.671 4.540 -2.852 1.00 15.00 250 ASN A N 12
ATOM 8234 C CA . ASN A 1 25 ? -1.744 5.991 -2.852 1.00 15.00 250 ASN A CA 12
ATOM 8235 C C . ASN A 1 25 ? -2.947 6.446 -3.656 1.00 15.00 250 ASN A C 12
ATOM 8236 O O . ASN A 1 25 ? -3.168 5.965 -4.770 1.00 15.00 250 ASN A O 12
ATOM 8247 N N . HIS A 1 26 ? -3.703 7.382 -3.087 1.00 15.00 251 HIS A N 12
ATOM 8248 C CA . HIS A 1 26 ? -4.851 7.983 -3.762 1.00 15.00 251 HIS A CA 12
ATOM 8249 C C . HIS A 1 26 ? -4.406 9.010 -4.795 1.00 15.00 251 HIS A C 12
ATOM 8250 O O . HIS A 1 26 ? -5.178 9.404 -5.665 1.00 15.00 251 HIS A O 12
ATOM 8265 N N . LYS A 1 27 ? -3.159 9.445 -4.692 1.00 15.00 252 LYS A N 12
ATOM 8266 C CA . LYS A 1 27 ? -2.598 10.374 -5.659 1.00 15.00 252 LYS A CA 12
ATOM 8267 C C . LYS A 1 27 ? -1.814 9.613 -6.723 1.00 15.00 252 LYS A C 12
ATOM 8268 O O . LYS A 1 27 ? -1.704 10.050 -7.866 1.00 15.00 252 LYS A O 12
ATOM 8287 N N . ASN A 1 28 ? -1.247 8.476 -6.328 1.00 15.00 253 ASN A N 12
ATOM 8288 C CA . ASN A 1 28 ? -0.523 7.616 -7.263 1.00 15.00 253 ASN A CA 12
ATOM 8289 C C . ASN A 1 28 ? -1.489 6.666 -7.955 1.00 15.00 253 ASN A C 12
ATOM 8290 O O . ASN A 1 28 ? -1.183 6.114 -9.015 1.00 15.00 253 ASN A O 12
ATOM 8301 N N . LYS A 1 29 ? -2.646 6.466 -7.318 1.00 15.00 254 LYS A N 12
ATOM 8302 C CA . LYS A 1 29 ? -3.710 5.617 -7.849 1.00 15.00 254 LYS A CA 12
ATOM 8303 C C . LYS A 1 29 ? -3.198 4.186 -8.056 1.00 15.00 254 LYS A C 12
ATOM 8304 O O . LYS A 1 29 ? -3.592 3.496 -8.995 1.00 15.00 254 LYS A O 12
ATOM 8323 N N . THR A 1 30 ? -2.354 3.716 -7.146 1.00 15.00 255 THR A N 12
ATOM 8324 C CA . THR A 1 30 ? -1.708 2.419 -7.346 1.00 15.00 255 THR A CA 12
ATOM 8325 C C . THR A 1 30 ? -1.377 1.673 -6.092 1.00 15.00 255 THR A C 12
ATOM 8326 O O . THR A 1 30 ? -1.161 2.233 -5.014 1.00 15.00 255 THR A O 12
ATOM 8337 N N . THR A 1 31 ? -1.385 0.388 -6.300 1.00 15.00 256 THR A N 12
ATOM 8338 C CA . THR A 1 31 ? -1.124 -0.594 -5.259 1.00 15.00 256 THR A CA 12
ATOM 8339 C C . THR A 1 31 ? 0.243 -1.261 -5.468 1.00 15.00 256 THR A C 12
ATOM 8340 O O . THR A 1 31 ? 0.514 -1.840 -6.524 1.00 15.00 256 THR A O 12
ATOM 8351 N N . SER A 1 32 ? 1.090 -1.173 -4.455 1.00 15.00 257 SER A N 12
ATOM 8352 C CA . SER A 1 32 ? 2.414 -1.777 -4.475 1.00 15.00 257 SER A CA 12
ATOM 8353 C C . SER A 1 32 ? 2.574 -2.702 -3.267 1.00 15.00 257 SER A C 12
ATOM 8354 O O . SER A 1 32 ? 2.096 -2.383 -2.179 1.00 15.00 257 SER A O 12
ATOM 8362 N N . TRP A 1 33 ? 3.248 -3.836 -3.453 1.00 15.00 258 TRP A N 12
ATOM 8363 C CA . TRP A 1 33 ? 3.453 -4.795 -2.363 1.00 15.00 258 TRP A CA 12
ATOM 8364 C C . TRP A 1 33 ? 4.298 -4.205 -1.243 1.00 15.00 258 TRP A C 12
ATOM 8365 O O . TRP A 1 33 ? 3.909 -4.218 -0.082 1.00 15.00 258 TRP A O 12
ATOM 8386 N N . LEU A 1 34 ? 5.466 -3.715 -1.612 1.00 15.00 259 LEU A N 12
ATOM 8387 C CA . LEU A 1 34 ? 6.499 -3.369 -0.653 1.00 15.00 259 LEU A CA 12
ATOM 8388 C C . LEU A 1 34 ? 6.907 -1.897 -0.701 1.00 15.00 259 LEU A C 12
ATOM 8389 O O . LEU A 1 34 ? 6.649 -1.201 -1.688 1.00 15.00 259 LEU A O 12
ATOM 8405 N N . ASP A 1 35 ? 7.551 -1.440 0.381 1.00 15.00 260 ASP A N 12
ATOM 8406 C CA . ASP A 1 35 ? 7.750 -0.031 0.673 1.00 15.00 260 ASP A CA 12
ATOM 8407 C C . ASP A 1 35 ? 8.521 0.692 -0.423 1.00 15.00 260 ASP A C 12
ATOM 8408 O O . ASP A 1 35 ? 9.603 0.283 -0.840 1.00 15.00 260 ASP A O 12
ATOM 8417 N N . PRO A 1 36 ? 7.945 1.817 -0.870 1.00 15.00 261 PRO A N 12
ATOM 8418 C CA . PRO A 1 36 ? 8.437 2.618 -1.975 1.00 15.00 261 PRO A CA 12
ATOM 8419 C C . PRO A 1 36 ? 9.453 3.604 -1.575 1.00 15.00 261 PRO A C 12
ATOM 8420 O O . PRO A 1 36 ? 10.100 4.333 -2.323 1.00 15.00 261 PRO A O 12
ATOM 8431 N N . ARG A 1 37 ? 9.474 3.560 -0.370 1.00 15.00 262 ARG A N 12
ATOM 8432 C CA . ARG A 1 37 ? 10.151 4.514 0.504 1.00 15.00 262 ARG A CA 12
ATOM 8433 C C . ARG A 1 37 ? 11.629 4.179 0.628 1.00 15.00 262 ARG A C 12
ATOM 8434 O O . ARG A 1 37 ? 12.420 4.974 1.134 1.00 15.00 262 ARG A O 12
ATOM 8455 N N . LEU A 1 38 ? 11.989 2.991 0.177 1.00 15.00 263 LEU A N 12
ATOM 8456 C CA . LEU A 1 38 ? 13.350 2.515 0.296 1.00 15.00 263 LEU A CA 12
ATOM 8457 C C . LEU A 1 38 ? 14.010 2.512 -1.078 1.00 15.00 263 LEU A C 12
ATOM 8458 O O . LEU A 1 38 ? 13.849 1.521 -1.815 1.00 15.00 263 LEU A O 12
ATOM 8475 N N . THR B 2 1 ? 0.314 -13.932 -6.766 1.00 15.00 222 THR B N 12
ATOM 8476 C CA . THR B 2 1 ? -0.949 -13.180 -6.908 1.00 15.00 222 THR B CA 12
ATOM 8477 C C . THR B 2 1 ? -0.717 -11.694 -6.654 1.00 15.00 222 THR B C 12
ATOM 8478 O O . THR B 2 1 ? -0.003 -11.332 -5.722 1.00 15.00 222 THR B O 12
ATOM 8491 N N . PRO B 2 2 ? -1.271 -10.815 -7.513 1.00 15.00 223 PRO B N 12
ATOM 8492 C CA . PRO B 2 2 ? -1.265 -9.359 -7.284 1.00 15.00 223 PRO B CA 12
ATOM 8493 C C . PRO B 2 2 ? -1.947 -8.991 -5.959 1.00 15.00 223 PRO B C 12
ATOM 8494 O O . PRO B 2 2 ? -2.658 -9.810 -5.378 1.00 15.00 223 PRO B O 12
ATOM 8505 N N . PRO B 2 3 ? -1.779 -7.743 -5.479 1.00 15.00 224 PRO B N 12
ATOM 8506 C CA . PRO B 2 3 ? -2.313 -7.297 -4.204 1.00 15.00 224 PRO B CA 12
ATOM 8507 C C . PRO B 2 3 ? -3.726 -6.747 -4.364 1.00 15.00 224 PRO B C 12
ATOM 8508 O O . PRO B 2 3 ? -4.246 -6.692 -5.482 1.00 15.00 224 PRO B O 12
ATOM 8519 N N . PRO B 2 4 ? -4.376 -6.354 -3.257 1.00 15.00 225 PRO B N 12
ATOM 8520 C CA . PRO B 2 4 ? -5.668 -5.672 -3.314 1.00 15.00 225 PRO B CA 12
ATOM 8521 C C . PRO B 2 4 ? -5.638 -4.509 -4.305 1.00 15.00 225 PRO B C 12
ATOM 8522 O O . PRO B 2 4 ? -4.634 -3.811 -4.413 1.00 15.00 225 PRO B O 12
ATOM 8533 N N . ALA B 2 5 ? -6.734 -4.315 -5.029 1.00 15.00 226 ALA B N 12
ATOM 8534 C CA . ALA B 2 5 ? -6.833 -3.235 -6.014 1.00 15.00 226 ALA B CA 12
ATOM 8535 C C . ALA B 2 5 ? -6.622 -1.867 -5.366 1.00 15.00 226 ALA B C 12
ATOM 8536 O O . ALA B 2 5 ? -6.379 -1.769 -4.163 1.00 15.00 226 ALA B O 12
ATOM 8543 N N . TYR B 2 6 ? -6.694 -0.806 -6.155 1.00 15.00 227 TYR B N 12
ATOM 8544 C CA . TYR B 2 6 ? -6.567 0.526 -5.597 1.00 15.00 227 TYR B CA 12
ATOM 8545 C C . TYR B 2 6 ? -7.808 0.830 -4.760 1.00 15.00 227 TYR B C 12
ATOM 8546 O O . TYR B 2 6 ? -8.949 0.782 -5.230 1.00 15.00 227 TYR B O 12
ATOM 8564 N N . LEU B 2 7 ? -7.521 1.160 -3.518 1.00 15.00 228 LEU B N 12
ATOM 8565 C CA . LEU B 2 7 ? -8.399 0.938 -2.385 1.00 15.00 228 LEU B CA 12
ATOM 8566 C C . LEU B 2 7 ? -8.180 2.001 -1.316 1.00 15.00 228 LEU B C 12
ATOM 8567 O O . LEU B 2 7 ? -7.110 2.602 -1.266 1.00 15.00 228 LEU B O 12
ATOM 8583 N N . PRO B 2 8 ? -9.186 2.324 -0.500 1.00 15.00 229 PRO B N 12
ATOM 8584 C CA . PRO B 2 8 ? -8.930 3.073 0.717 1.00 15.00 229 PRO B CA 12
ATOM 8585 C C . PRO B 2 8 ? -8.601 2.060 1.819 1.00 15.00 229 PRO B C 12
ATOM 8586 O O . PRO B 2 8 ? -9.105 0.935 1.807 1.00 15.00 229 PRO B O 12
ATOM 8597 N N . PRO B 2 9 ? -7.775 2.447 2.801 1.00 15.00 230 PRO B N 12
ATOM 8598 C CA . PRO B 2 9 ? -6.807 1.548 3.434 1.00 15.00 230 PRO B CA 12
ATOM 8599 C C . PRO B 2 9 ? -7.330 0.768 4.632 1.00 15.00 230 PRO B C 12
ATOM 8600 O O . PRO B 2 9 ? -8.208 1.215 5.373 1.00 15.00 230 PRO B O 12
ATOM 8611 N N . GLU B 2 10 ? -6.740 -0.411 4.799 1.00 15.00 231 GLU B N 12
ATOM 8612 C CA . GLU B 2 10 ? -7.293 -1.464 5.650 1.00 15.00 231 GLU B CA 12
ATOM 8613 C C . GLU B 2 10 ? -6.458 -1.695 6.899 1.00 15.00 231 GLU B C 12
ATOM 8614 O O . GLU B 2 10 ? -5.245 -1.501 6.903 1.00 15.00 231 GLU B O 12
ATOM 8626 N N . ASP B 2 11 ? -7.131 -2.125 7.951 1.00 15.00 232 ASP B N 12
ATOM 8627 C CA . ASP B 2 11 ? -6.529 -2.189 9.285 1.00 15.00 232 ASP B CA 12
ATOM 8628 C C . ASP B 2 11 ? -6.077 -3.605 9.692 1.00 15.00 232 ASP B C 12
ATOM 8629 O O . ASP B 2 11 ? -4.934 -3.767 10.114 1.00 15.00 232 ASP B O 12
ATOM 8638 N N . PRO B 2 12 ? -6.950 -4.643 9.601 1.00 15.00 233 PRO B N 12
ATOM 8639 C CA . PRO B 2 12 ? -6.653 -5.986 10.144 1.00 15.00 233 PRO B CA 12
ATOM 8640 C C . PRO B 2 12 ? -5.549 -6.731 9.390 1.00 15.00 233 PRO B C 12
ATOM 8641 O O . PRO B 2 12 ? -4.391 -6.728 9.871 1.00 15.00 233 PRO B O 12
ATOM 8653 N N . GLY A 1 5 ? 6.092 3.799 9.503 1.00 15.00 230 GLY A N 13
ATOM 8654 C CA . GLY A 1 5 ? 7.060 3.939 8.385 1.00 15.00 230 GLY A CA 13
ATOM 8655 C C . GLY A 1 5 ? 6.933 5.290 7.710 1.00 15.00 230 GLY A C 13
ATOM 8656 O O . GLY A 1 5 ? 5.939 5.984 7.917 1.00 15.00 230 GLY A O 13
ATOM 8660 N N . PRO A 1 6 ? 7.915 5.704 6.895 1.00 15.00 231 PRO A N 13
ATOM 8661 C CA . PRO A 1 6 ? 7.944 7.005 6.269 1.00 15.00 231 PRO A CA 13
ATOM 8662 C C . PRO A 1 6 ? 7.593 6.901 4.793 1.00 15.00 231 PRO A C 13
ATOM 8663 O O . PRO A 1 6 ? 8.430 6.509 3.977 1.00 15.00 231 PRO A O 13
ATOM 8674 N N . LEU A 1 7 ? 6.351 7.183 4.431 1.00 15.00 232 LEU A N 13
ATOM 8675 C CA . LEU A 1 7 ? 5.963 6.934 3.058 1.00 15.00 232 LEU A CA 13
ATOM 8676 C C . LEU A 1 7 ? 6.366 8.093 2.185 1.00 15.00 232 LEU A C 13
ATOM 8677 O O . LEU A 1 7 ? 6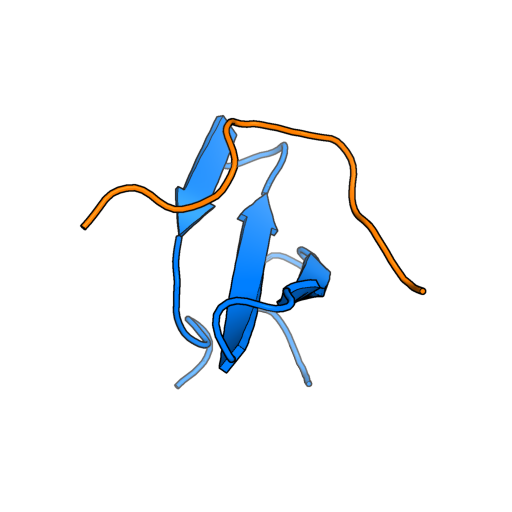.577 9.200 2.675 1.00 15.00 232 LEU A O 13
ATOM 8693 N N . PRO A 1 8 ? 6.454 7.860 0.874 1.00 15.00 233 PRO A N 13
ATOM 8694 C CA . PRO A 1 8 ? 6.911 8.878 -0.063 1.00 15.00 233 PRO A CA 13
ATOM 8695 C C . PRO A 1 8 ? 5.998 10.101 -0.051 1.00 15.00 233 PRO A C 13
ATOM 8696 O O . PRO A 1 8 ? 6.460 11.241 -0.001 1.00 15.00 233 PRO A O 13
ATOM 8707 N N . ASP A 1 9 ? 4.697 9.844 -0.102 1.00 15.00 234 ASP A N 13
ATOM 8708 C CA . ASP A 1 9 ? 3.689 10.899 -0.037 1.00 15.00 234 ASP A CA 13
ATOM 8709 C C . ASP A 1 9 ? 2.942 10.835 1.288 1.00 15.00 234 ASP A C 13
ATOM 8710 O O . ASP A 1 9 ? 2.165 11.729 1.626 1.00 15.00 234 ASP A O 13
ATOM 8719 N N . GLY A 1 10 ? 3.171 9.761 2.030 1.00 15.00 235 GLY A N 13
ATOM 8720 C CA . GLY A 1 10 ? 2.379 9.490 3.210 1.00 15.00 235 GLY A CA 13
ATOM 8721 C C . GLY A 1 10 ? 1.164 8.653 2.871 1.00 15.00 235 GLY A C 13
ATOM 8722 O O . GLY A 1 10 ? 0.053 8.930 3.320 1.00 15.00 235 GLY A O 13
ATOM 8726 N N . TRP A 1 11 ? 1.386 7.618 2.076 1.00 15.00 236 TRP A N 13
ATOM 8727 C CA . TRP A 1 11 ? 0.312 6.762 1.609 1.00 15.00 236 TRP A CA 13
ATOM 8728 C C . TRP A 1 11 ? 0.410 5.371 2.205 1.00 15.00 236 TRP A C 13
ATOM 8729 O O . TRP A 1 11 ? 1.497 4.843 2.360 1.00 15.00 236 TRP A O 13
ATOM 8750 N N . GLU A 1 12 ? -0.717 4.705 2.377 1.00 15.00 237 GLU A N 13
ATOM 8751 C CA . GLU A 1 12 ? -0.880 3.817 3.514 1.00 15.00 237 GLU A CA 13
ATOM 8752 C C . GLU A 1 12 ? -0.416 2.413 3.246 1.00 15.00 237 GLU A C 13
ATOM 8753 O O . GLU A 1 12 ? -0.683 1.797 2.213 1.00 15.00 237 GLU A O 13
ATOM 8765 N N . GLN A 1 13 ? 0.268 1.953 4.271 1.00 15.00 238 GLN A N 13
ATOM 8766 C CA . GLN A 1 13 ? 0.903 0.652 4.322 1.00 15.00 238 GLN A CA 13
ATOM 8767 C C . GLN A 1 13 ? 0.209 -0.178 5.374 1.00 15.00 238 GLN A C 13
ATOM 8768 O O . GLN A 1 13 ? 0.409 0.014 6.574 1.00 15.00 238 GLN A O 13
ATOM 8782 N N . ALA A 1 14 ? -0.641 -1.061 4.926 1.00 15.00 239 ALA A N 13
ATOM 8783 C CA . ALA A 1 14 ? -1.456 -1.833 5.828 1.00 15.00 239 ALA A CA 13
ATOM 8784 C C . ALA A 1 14 ? -1.085 -3.298 5.765 1.00 15.00 239 ALA A C 13
ATOM 8785 O O . ALA A 1 14 ? -0.636 -3.790 4.725 1.00 15.00 239 ALA A O 13
ATOM 8792 N N . MET A 1 15 ? -1.268 -3.988 6.875 1.00 15.00 240 MET A N 13
ATOM 8793 C CA . MET A 1 15 ? -0.854 -5.370 6.980 1.00 15.00 240 MET A CA 13
ATOM 8794 C C . MET A 1 15 ? -1.990 -6.272 6.532 1.00 15.00 240 MET A C 13
ATOM 8795 O O . MET A 1 15 ? -2.963 -6.462 7.258 1.00 15.00 240 MET A O 13
ATOM 8809 N N . THR A 1 16 ? -1.882 -6.798 5.324 1.00 15.00 241 THR A N 13
ATOM 8810 C CA . THR A 1 16 ? -2.911 -7.672 4.803 1.00 15.00 241 THR A CA 13
ATOM 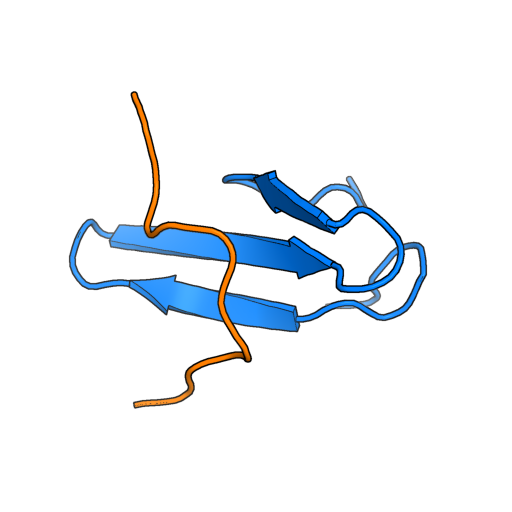8811 C C . THR A 1 16 ? -2.589 -9.114 5.176 1.00 15.00 241 THR A C 13
ATOM 8812 O O . THR A 1 16 ? -1.417 -9.484 5.304 1.00 15.00 241 THR A O 13
ATOM 8823 N N . GLN A 1 17 ? -3.635 -9.912 5.337 1.00 15.00 242 GLN A N 13
ATOM 8824 C CA . GLN A 1 17 ? -3.537 -11.248 5.921 1.00 15.00 242 GLN A CA 13
ATOM 8825 C C . GLN A 1 17 ? -2.700 -12.198 5.079 1.00 15.00 242 GLN A C 13
ATOM 8826 O O . GLN A 1 17 ? -2.161 -13.181 5.587 1.00 15.00 242 GLN A O 13
ATOM 8840 N N . ASP A 1 18 ? -2.640 -11.922 3.791 1.00 15.00 243 ASP A N 13
ATOM 8841 C CA . ASP A 1 18 ? -1.753 -12.651 2.874 1.00 15.00 243 ASP A CA 13
ATOM 8842 C C . ASP A 1 18 ? -0.290 -12.502 3.298 1.00 15.00 243 ASP A C 13
ATOM 8843 O O . ASP A 1 18 ? 0.585 -13.257 2.873 1.00 15.00 243 ASP A O 13
ATOM 8852 N N . GLY A 1 19 ? -0.050 -11.515 4.142 1.00 15.00 244 GLY A N 13
ATOM 8853 C CA . GLY A 1 19 ? 1.269 -11.292 4.697 1.00 15.00 244 GLY A CA 13
ATOM 8854 C C . GLY A 1 19 ? 2.093 -10.352 3.851 1.00 15.00 244 GLY A C 13
ATOM 8855 O O . GLY A 1 19 ? 3.225 -10.663 3.477 1.00 15.00 244 GLY A O 13
ATOM 8859 N N . GLU A 1 20 ? 1.516 -9.195 3.562 1.00 15.00 245 GLU A N 13
ATOM 8860 C CA . GLU A 1 20 ? 2.188 -8.163 2.781 1.00 15.00 245 GLU A CA 13
ATOM 8861 C C . GLU A 1 20 ? 1.910 -6.794 3.378 1.00 15.00 245 GLU A C 13
ATOM 8862 O O . GLU A 1 20 ? 0.790 -6.522 3.825 1.00 15.00 245 GLU A O 13
ATOM 8874 N N . ILE A 1 21 ? 2.913 -5.934 3.376 1.00 15.00 246 ILE A N 13
ATOM 8875 C CA . ILE A 1 21 ? 2.725 -4.559 3.797 1.00 15.00 246 ILE A CA 13
ATOM 8876 C C . ILE A 1 21 ? 2.517 -3.684 2.560 1.00 15.00 246 ILE A C 13
ATOM 8877 O O . ILE A 1 21 ? 3.460 -3.183 1.957 1.00 15.00 246 ILE A O 13
ATOM 8893 N N . TYR A 1 22 ? 1.260 -3.486 2.189 1.00 15.00 247 TYR A N 13
ATOM 8894 C CA . TYR A 1 22 ? 0.953 -2.943 0.874 1.00 15.00 247 TYR A CA 13
ATOM 8895 C C . TYR A 1 22 ? 0.906 -1.418 0.930 1.00 15.00 247 TYR A C 13
ATOM 8896 O O . TYR A 1 22 ? 0.560 -0.836 1.952 1.00 15.00 247 TYR A O 13
ATOM 8914 N N . TYR A 1 23 ? 1.246 -0.800 -0.185 1.00 15.00 248 TYR A N 13
ATOM 8915 C CA . TYR A 1 23 ? 1.228 0.649 -0.339 1.00 15.00 248 TYR A CA 13
ATOM 8916 C C . TYR A 1 23 ? 0.200 1.066 -1.384 1.00 15.00 248 TYR A C 13
ATOM 8917 O O . TYR A 1 23 ? 0.322 0.708 -2.549 1.00 15.00 248 TYR A O 13
ATOM 8935 N N . ILE A 1 24 ? -0.827 1.805 -0.965 1.00 15.00 249 ILE A N 13
ATOM 8936 C CA . ILE A 1 24 ? -1.789 2.367 -1.915 1.00 15.00 249 ILE A CA 13
ATOM 8937 C C . ILE A 1 24 ? -1.906 3.879 -1.745 1.00 15.00 249 ILE A C 13
ATOM 8938 O O . ILE A 1 24 ? -2.046 4.388 -0.628 1.00 15.00 249 ILE A O 13
ATOM 8954 N N . ASN A 1 25 ? -1.832 4.594 -2.854 1.00 15.00 250 ASN A N 13
ATOM 8955 C CA . ASN A 1 25 ? -1.940 6.045 -2.835 1.00 15.00 250 ASN A CA 13
ATOM 8956 C C . ASN A 1 25 ? -3.086 6.481 -3.727 1.00 15.00 250 ASN A C 13
ATOM 8957 O O . ASN A 1 25 ? -3.236 5.974 -4.842 1.00 15.00 250 ASN A O 13
ATOM 8968 N N . HIS A 1 26 ? -3.866 7.436 -3.235 1.00 15.00 251 HIS A N 13
ATOM 8969 C CA . HIS A 1 26 ? -4.989 7.996 -3.978 1.00 15.00 251 HIS A CA 13
ATOM 8970 C C . HIS A 1 26 ? -4.515 9.003 -5.018 1.00 15.00 251 HIS A C 13
ATOM 8971 O O . HIS A 1 26 ? -5.201 9.258 -6.003 1.00 15.00 251 HIS A O 13
ATOM 8986 N N . LYS A 1 27 ? -3.346 9.582 -4.791 1.00 15.00 252 LYS A N 13
ATOM 8987 C CA . LYS A 1 27 ? -2.763 10.508 -5.750 1.00 15.00 252 LYS A CA 13
ATOM 8988 C C . LYS A 1 27 ? -1.888 9.749 -6.743 1.00 15.00 252 LYS A C 13
ATOM 8989 O O . LYS A 1 27 ? -1.670 10.194 -7.870 1.00 15.00 252 LYS A O 13
ATOM 9008 N N . ASN A 1 28 ? -1.378 8.601 -6.316 1.00 15.00 253 ASN A N 13
ATOM 9009 C CA . ASN A 1 28 ? -0.591 7.755 -7.203 1.00 15.00 253 ASN A CA 13
ATOM 9010 C C . ASN A 1 28 ? -1.495 6.774 -7.934 1.00 15.00 253 ASN A C 13
ATOM 9011 O O . ASN A 1 28 ? -1.106 6.204 -8.955 1.00 15.00 253 ASN A O 13
ATOM 9022 N N . LYS A 1 29 ? -2.706 6.587 -7.398 1.00 15.00 254 LYS A N 13
ATOM 9023 C CA . LYS A 1 29 ? -3.704 5.697 -7.985 1.00 15.00 254 LYS A CA 13
ATOM 9024 C C . LYS A 1 29 ? -3.102 4.309 -8.229 1.00 15.00 254 LYS A C 13
ATOM 9025 O O . LYS A 1 29 ? -3.382 3.656 -9.235 1.00 15.00 254 LYS A O 13
ATOM 9044 N N . THR A 1 30 ? -2.290 3.845 -7.290 1.00 15.00 255 THR A N 13
ATOM 9045 C CA . THR A 1 30 ? -1.586 2.588 -7.488 1.00 15.00 255 THR A CA 13
ATOM 9046 C C . THR A 1 30 ? -1.303 1.838 -6.232 1.00 15.00 255 THR A C 13
ATOM 9047 O O . THR A 1 30 ? -1.166 2.391 -5.135 1.00 15.00 255 THR A O 13
ATOM 9058 N N . THR A 1 31 ? -1.252 0.563 -6.454 1.00 15.00 256 THR A N 13
ATOM 9059 C CA . THR A 1 31 ? -1.050 -0.421 -5.414 1.00 15.00 256 THR A CA 13
ATOM 9060 C C . THR A 1 31 ? 0.297 -1.119 -5.592 1.00 15.00 256 THR A C 13
ATOM 9061 O O . THR A 1 31 ? 0.556 -1.756 -6.614 1.00 15.00 256 THR A O 13
ATOM 9072 N N . SER A 1 32 ? 1.149 -0.977 -4.598 1.00 15.00 257 SER A N 13
ATOM 9073 C CA . SER A 1 32 ? 2.461 -1.597 -4.598 1.00 15.00 257 SER A CA 13
ATOM 9074 C C . SER A 1 32 ? 2.551 -2.614 -3.464 1.00 15.00 257 SER A C 13
ATOM 9075 O O . SER A 1 32 ? 2.069 -2.356 -2.359 1.00 15.00 257 SER A O 13
ATOM 9083 N N . TRP A 1 33 ? 3.168 -3.764 -3.738 1.00 15.00 258 TRP A N 13
ATOM 9084 C CA . TRP A 1 33 ? 3.391 -4.782 -2.712 1.00 15.00 258 TRP A CA 13
ATOM 9085 C C . TRP A 1 33 ? 4.231 -4.263 -1.561 1.00 15.00 258 TRP A C 13
ATOM 9086 O O . TRP A 1 33 ? 3.835 -4.342 -0.410 1.00 15.00 258 TRP A O 13
ATOM 9107 N N . LEU A 1 34 ? 5.407 -3.770 -1.894 1.00 15.00 259 LEU A N 13
ATOM 9108 C CA . LEU A 1 34 ? 6.414 -3.462 -0.899 1.00 15.00 259 LEU A CA 13
ATOM 9109 C C . LEU A 1 34 ? 6.823 -1.993 -0.894 1.00 15.00 259 LEU A C 13
ATOM 9110 O O . LEU A 1 34 ? 6.593 -1.266 -1.868 1.00 15.00 259 LEU A O 13
ATOM 9126 N N . ASP A 1 35 ? 7.436 -1.571 0.216 1.00 15.00 260 ASP A N 13
ATOM 9127 C CA . ASP A 1 35 ? 7.617 -0.176 0.556 1.00 15.00 260 ASP A CA 13
ATOM 9128 C C . ASP A 1 35 ? 8.416 0.589 -0.486 1.00 15.00 260 ASP A C 13
ATOM 9129 O O . ASP A 1 35 ? 9.507 0.196 -0.888 1.00 15.00 260 ASP A O 13
ATOM 9138 N N . PRO A 1 36 ? 7.855 1.735 -0.910 1.00 15.00 261 PRO A N 13
ATOM 9139 C CA . PRO A 1 36 ? 8.395 2.572 -1.957 1.00 15.00 261 PRO A CA 13
ATOM 9140 C C . PRO A 1 36 ? 9.446 3.491 -1.487 1.00 15.00 261 PRO A C 13
ATOM 9141 O O . PRO A 1 36 ? 10.122 4.243 -2.183 1.00 15.00 261 PRO A O 13
ATOM 9152 N N . ARG A 1 37 ? 9.449 3.379 -0.280 1.00 15.00 262 ARG A N 13
ATOM 9153 C CA . ARG A 1 37 ? 10.239 4.186 0.646 1.00 15.00 262 ARG A CA 13
ATOM 9154 C C . ARG A 1 37 ? 11.691 3.702 0.639 1.00 15.00 262 ARG A C 13
ATOM 9155 O O . ARG A 1 37 ? 12.613 4.425 1.021 1.00 15.00 262 ARG A O 13
ATOM 9176 N N . LEU A 1 38 ? 11.871 2.454 0.221 1.00 15.00 263 LEU A N 13
ATOM 9177 C CA . LEU A 1 38 ? 13.161 1.792 0.264 1.00 15.00 263 LEU A CA 13
ATOM 9178 C C . LEU A 1 38 ? 13.390 1.009 -1.021 1.00 15.00 263 LEU A C 13
ATOM 9179 O O . LEU A 1 38 ? 14.145 1.497 -1.893 1.00 15.00 263 LEU A O 13
ATOM 9196 N N . THR B 2 1 ? 0.933 -13.548 -6.717 1.00 15.00 222 THR B N 13
ATOM 9197 C CA . THR B 2 1 ? -0.464 -13.065 -6.689 1.00 15.00 222 THR B CA 13
ATOM 9198 C C . THR B 2 1 ? -0.470 -11.537 -6.616 1.00 15.00 222 THR B C 13
ATOM 9199 O O . THR B 2 1 ? 0.415 -10.960 -5.997 1.00 15.00 222 THR B O 13
ATOM 9212 N N . PRO B 2 2 ? -1.401 -10.852 -7.311 1.00 15.00 223 PRO B N 13
ATOM 9213 C CA . PRO B 2 2 ? -1.602 -9.403 -7.144 1.00 15.00 223 PRO B CA 13
ATOM 9214 C C . PRO B 2 2 ? -2.146 -9.058 -5.750 1.00 15.00 223 PRO B C 13
ATOM 9215 O O . PRO B 2 2 ? -2.706 -9.919 -5.068 1.00 15.00 223 PRO B O 13
ATOM 9226 N N . PRO B 2 3 ? -2.024 -7.784 -5.324 1.00 15.00 224 PRO B N 13
ATOM 9227 C CA . PRO B 2 3 ? -2.517 -7.319 -4.032 1.00 15.00 224 PRO B CA 13
ATOM 9228 C C . PRO B 2 3 ? -3.964 -6.862 -4.143 1.00 15.00 224 PRO B C 13
ATOM 9229 O O . PRO B 2 3 ? -4.567 -6.957 -5.216 1.00 15.00 224 PRO B O 13
ATOM 9240 N N . PRO B 2 4 ? -4.561 -6.401 -3.038 1.00 15.00 225 PRO B N 13
ATOM 9241 C CA . PRO B 2 4 ? -5.812 -5.657 -3.102 1.00 15.00 225 PRO B CA 13
ATOM 9242 C C . PRO B 2 4 ? -5.708 -4.538 -4.140 1.00 15.00 225 PRO B C 13
ATOM 9243 O O . PRO B 2 4 ? -4.674 -3.878 -4.238 1.00 15.00 225 PRO B O 13
ATOM 9254 N N . ALA B 2 5 ? -6.763 -4.353 -4.925 1.00 15.00 226 ALA B N 13
ATOM 9255 C CA . ALA B 2 5 ? -6.807 -3.310 -5.955 1.00 15.00 226 ALA B CA 13
ATOM 9256 C C . ALA B 2 5 ? -6.579 -1.923 -5.352 1.00 15.00 226 ALA B C 13
ATOM 9257 O O . ALA B 2 5 ? -6.378 -1.788 -4.146 1.00 15.00 226 ALA B O 13
ATOM 9264 N N . TYR B 2 6 ? -6.600 -0.885 -6.177 1.00 15.00 227 TYR B N 13
ATOM 9265 C CA . TYR B 2 6 ? -6.448 0.456 -5.646 1.00 15.00 227 TYR B CA 13
ATOM 9266 C C . TYR B 2 6 ? -7.698 0.811 -4.848 1.00 15.00 227 TYR B C 13
ATOM 9267 O O . TYR B 2 6 ? -8.831 0.739 -5.328 1.00 15.00 227 TYR B O 13
ATOM 9285 N N . LEU B 2 7 ? -7.431 1.217 -3.624 1.00 15.00 228 LEU B N 13
ATOM 9286 C CA . LEU B 2 7 ? -8.335 1.076 -2.502 1.00 15.00 228 LEU B CA 13
ATOM 9287 C C . LEU B 2 7 ? -8.127 2.198 -1.497 1.00 15.00 228 LEU B C 13
ATOM 9288 O O . LEU B 2 7 ? -7.050 2.788 -1.448 1.00 15.00 228 LEU B O 13
ATOM 9304 N N . PRO B 2 8 ? -9.155 2.573 -0.736 1.00 15.00 229 PRO B N 13
ATOM 9305 C CA . PRO B 2 8 ? -8.923 3.365 0.451 1.00 15.00 229 PRO B CA 13
ATOM 9306 C C . PRO B 2 8 ? -8.663 2.384 1.592 1.00 15.00 229 PRO B C 13
ATOM 9307 O O . PRO B 2 8 ? -9.200 1.277 1.595 1.00 15.00 229 PRO B O 13
ATOM 9318 N N . PRO B 2 9 ? -7.861 2.772 2.588 1.00 15.00 230 PRO B N 13
ATOM 9319 C CA . PRO B 2 9 ? -6.974 1.838 3.272 1.00 15.00 230 PRO B CA 13
ATOM 9320 C C . PRO B 2 9 ? -7.592 1.129 4.462 1.00 15.00 230 PRO B C 13
ATOM 9321 O O . PRO B 2 9 ? -8.447 1.666 5.173 1.00 15.00 230 PRO B O 13
ATOM 9332 N N . GLU B 2 10 ? -7.092 -0.082 4.681 1.00 15.00 231 GLU B N 13
ATOM 9333 C CA . GLU B 2 10 ? -7.739 -1.050 5.560 1.00 15.00 231 GLU B CA 13
ATOM 9334 C C . GLU B 2 10 ? -7.084 -1.073 6.929 1.00 15.00 231 GLU B C 13
ATOM 9335 O O . GLU B 2 10 ? -5.889 -0.817 7.070 1.00 15.00 231 GLU B O 13
ATOM 9347 N N . ASP B 2 11 ? -7.888 -1.392 7.925 1.00 15.00 232 ASP B N 13
ATOM 9348 C CA . ASP B 2 11 ? -7.516 -1.200 9.323 1.00 15.00 232 ASP B CA 13
ATOM 9349 C C . ASP B 2 11 ? -7.047 -2.491 10.013 1.00 15.00 232 ASP B C 13
ATOM 9350 O O . ASP B 2 11 ? -6.008 -2.483 10.678 1.00 15.00 232 ASP B O 13
ATOM 9359 N N . PRO B 2 12 ? -7.800 -3.610 9.907 1.00 15.00 233 PRO B N 13
ATOM 9360 C CA . PRO B 2 12 ? -7.451 -4.845 10.588 1.00 15.00 233 PRO B CA 13
ATOM 9361 C C . PRO B 2 12 ? -6.596 -5.778 9.730 1.00 15.00 233 PRO B C 13
ATOM 9362 O O . PRO B 2 12 ? -7.168 -6.593 8.972 1.00 15.00 233 PRO B O 13
ATOM 9374 N N . GLY A 1 5 ? 7.797 3.665 9.417 1.00 15.00 230 GLY A N 14
ATOM 9375 C CA . GLY A 1 5 ? 7.819 3.715 7.937 1.00 15.00 230 GLY A CA 14
ATOM 9376 C C . GLY A 1 5 ? 7.192 4.986 7.406 1.00 15.00 230 GLY A C 14
ATOM 9377 O O . GLY A 1 5 ? 5.992 5.198 7.572 1.00 15.00 230 GLY A O 14
ATOM 9381 N N . PRO A 1 6 ? 7.981 5.854 6.762 1.00 15.00 231 PRO A N 14
ATOM 9382 C CA . PRO A 1 6 ? 7.535 7.130 6.247 1.00 15.00 231 PRO A CA 14
ATOM 9383 C C . PRO A 1 6 ? 7.285 7.035 4.751 1.00 15.00 231 PRO A C 14
ATOM 9384 O O . PRO A 1 6 ? 8.225 6.866 3.974 1.00 15.00 231 PRO A O 14
ATOM 9395 N N . LEU A 1 7 ? 6.033 7.092 4.332 1.00 15.00 232 LEU A N 14
ATOM 9396 C CA . LEU A 1 7 ? 5.740 6.747 2.952 1.00 15.00 232 LEU A CA 14
ATOM 9397 C C . LEU A 1 7 ? 6.205 7.838 2.016 1.00 15.00 232 LEU A C 14
ATOM 9398 O O . LEU A 1 7 ? 6.373 8.985 2.423 1.00 15.00 232 LEU A O 14
ATOM 9414 N N . PRO A 1 8 ? 6.378 7.502 0.733 1.00 15.00 233 PRO A N 14
ATOM 9415 C CA . PRO A 1 8 ? 6.953 8.424 -0.242 1.00 15.00 233 PRO A CA 14
ATOM 9416 C C . PRO A 1 8 ? 6.100 9.678 -0.408 1.00 15.00 233 PRO A C 14
ATOM 9417 O O . PRO A 1 8 ? 6.586 10.802 -0.310 1.00 15.00 233 PRO A O 14
ATOM 9428 N N . ASP A 1 9 ? 4.822 9.456 -0.656 1.00 15.00 234 ASP A N 14
ATOM 9429 C CA . ASP A 1 9 ? 3.859 10.534 -0.833 1.00 15.00 234 ASP A CA 14
ATOM 9430 C C . ASP A 1 9 ? 3.000 10.666 0.414 1.00 15.00 234 ASP A C 14
ATOM 9431 O O . ASP A 1 9 ? 2.219 11.606 0.550 1.00 15.00 234 ASP A O 14
ATOM 9440 N N . GLY A 1 10 ? 3.137 9.693 1.307 1.00 15.00 235 GLY A N 14
ATOM 9441 C CA . GLY A 1 10 ? 2.246 9.589 2.447 1.00 15.00 235 GLY A CA 14
ATOM 9442 C C . GLY A 1 10 ? 1.042 8.731 2.122 1.00 15.00 235 GLY A C 14
ATOM 9443 O O . GLY A 1 10 ? -0.102 9.161 2.254 1.00 15.00 235 GLY A O 14
ATOM 9447 N N . TRP A 1 11 ? 1.313 7.505 1.692 1.00 15.00 236 TRP A N 14
ATOM 9448 C CA . TRP A 1 11 ? 0.270 6.600 1.240 1.00 15.00 236 TRP A CA 14
ATOM 9449 C C . TRP A 1 11 ? 0.386 5.236 1.898 1.00 15.00 236 TRP A C 14
ATOM 9450 O O . TRP A 1 11 ? 1.478 4.737 2.073 1.00 15.00 236 TRP A O 14
ATOM 9471 N N . GLU A 1 12 ? -0.729 4.548 2.079 1.00 15.00 237 GLU A N 14
ATOM 9472 C CA . GLU A 1 12 ? -0.906 3.720 3.262 1.00 15.00 237 GLU A CA 14
ATOM 9473 C C . GLU A 1 12 ? -0.392 2.325 3.091 1.00 15.00 237 GLU A C 14
ATOM 9474 O O . GLU A 1 12 ? -0.570 1.664 2.069 1.00 15.00 237 GLU A O 14
ATOM 9486 N N . GLN A 1 13 ? 0.207 1.913 4.182 1.00 15.00 238 GLN A N 14
ATOM 9487 C CA . GLN A 1 13 ? 0.860 0.632 4.319 1.00 15.00 238 GLN A CA 14
ATOM 9488 C C . GLN A 1 13 ? 0.204 -0.145 5.432 1.00 15.00 238 GLN A C 14
ATOM 9489 O O . GLN A 1 13 ? 0.344 0.181 6.611 1.00 15.00 238 GLN A O 14
ATOM 9503 N N . ALA A 1 14 ? -0.509 -1.164 5.053 1.00 15.00 239 ALA A N 14
ATOM 9504 C CA . ALA A 1 14 ? -1.266 -1.944 5.992 1.00 15.00 239 ALA A CA 14
ATOM 9505 C C . ALA A 1 14 ? -1.009 -3.414 5.753 1.00 15.00 239 ALA A C 14
ATOM 9506 O O . ALA A 1 14 ? -0.704 -3.818 4.629 1.00 15.00 239 ALA A O 14
ATOM 9513 N N . MET A 1 15 ? -1.101 -4.209 6.797 1.00 15.00 240 MET A N 14
ATOM 9514 C CA . MET A 1 15 ? -0.787 -5.614 6.676 1.00 15.00 240 MET A CA 14
ATOM 9515 C C . MET A 1 15 ? -2.033 -6.377 6.285 1.00 15.00 240 MET A C 14
ATOM 9516 O O . MET A 1 15 ? -3.004 -6.453 7.036 1.00 15.00 240 MET A O 14
ATOM 9530 N N . THR A 1 16 ? -1.982 -6.937 5.095 1.00 15.00 241 THR A N 14
ATOM 9531 C CA . THR A 1 16 ? -3.100 -7.658 4.536 1.00 15.00 241 THR A CA 14
ATOM 9532 C C . THR A 1 16 ? -2.996 -9.114 4.955 1.00 15.00 241 THR A C 14
ATOM 9533 O O . THR A 1 16 ? -1.889 -9.613 5.180 1.00 15.00 241 THR A O 14
ATOM 9544 N N . GLN A 1 17 ? -4.142 -9.774 5.085 1.00 15.00 242 GLN A N 14
ATOM 9545 C CA . GLN A 1 17 ? -4.223 -11.116 5.658 1.00 15.00 242 GLN A CA 14
ATOM 9546 C C . GLN A 1 17 ? -3.393 -12.114 4.862 1.00 15.00 242 GLN A C 14
ATOM 9547 O O . GLN A 1 17 ? -2.944 -13.133 5.391 1.00 15.00 242 GLN A O 14
ATOM 9561 N N . ASP A 1 18 ? -3.224 -11.820 3.581 1.00 15.00 243 ASP A N 14
ATOM 9562 C CA . ASP A 1 18 ? -2.341 -12.591 2.700 1.00 15.00 243 ASP A CA 14
ATOM 9563 C C . ASP A 1 18 ? -0.893 -12.559 3.203 1.00 15.00 243 ASP A C 14
ATOM 9564 O O . ASP A 1 18 ? -0.054 -13.370 2.807 1.00 15.00 243 ASP A O 14
ATOM 9573 N N . GLY A 1 19 ? -0.625 -11.604 4.074 1.00 15.00 244 GLY A N 14
ATOM 9574 C CA . GLY A 1 19 ? 0.678 -11.467 4.694 1.00 15.00 244 GLY A CA 14
ATOM 9575 C C . GLY A 1 19 ? 1.610 -10.566 3.911 1.00 15.00 244 GLY A C 14
ATOM 9576 O O . GLY A 1 19 ? 2.685 -10.988 3.500 1.00 15.00 244 GLY A O 14
ATOM 9580 N N . GLU A 1 20 ? 1.189 -9.316 3.726 1.00 15.00 245 GLU A N 14
ATOM 9581 C CA . GLU A 1 20 ? 2.011 -8.297 3.058 1.00 15.00 245 GLU A CA 14
ATOM 9582 C C . GLU A 1 20 ? 1.703 -6.917 3.617 1.00 15.00 245 GLU A C 14
ATOM 9583 O O . GLU A 1 20 ? 0.544 -6.604 3.897 1.00 15.00 245 GLU A O 14
ATOM 9595 N N . ILE A 1 21 ? 2.728 -6.088 3.757 1.00 15.00 246 ILE A N 14
ATOM 9596 C CA . ILE A 1 21 ? 2.524 -4.700 4.134 1.00 15.00 246 ILE A CA 14
ATOM 9597 C C . ILE A 1 21 ? 2.350 -3.863 2.869 1.00 15.00 246 ILE A C 14
ATOM 9598 O O . ILE A 1 21 ? 3.309 -3.377 2.282 1.00 15.00 246 ILE A O 14
ATOM 9614 N N . TYR A 1 22 ? 1.110 -3.687 2.455 1.00 15.00 247 TYR A N 14
ATOM 9615 C CA . TYR A 1 22 ? 0.833 -3.176 1.123 1.00 15.00 247 TYR A CA 14
ATOM 9616 C C . TYR A 1 22 ? 0.763 -1.650 1.134 1.00 15.00 247 TYR A C 14
ATOM 9617 O O . TYR A 1 22 ? 0.370 -1.048 2.128 1.00 15.00 247 TYR A O 14
ATOM 9635 N N . TYR A 1 23 ? 1.129 -1.054 0.012 1.00 15.00 248 TYR A N 14
ATOM 9636 C CA . TYR A 1 23 ? 1.116 0.394 -0.182 1.00 15.00 248 TYR A CA 14
ATOM 9637 C C . TYR A 1 23 ? 0.070 0.810 -1.225 1.00 15.00 248 TYR A C 14
ATOM 9638 O O . TYR A 1 23 ? 0.113 0.357 -2.360 1.00 15.00 248 TYR A O 14
ATOM 9656 N N . ILE A 1 24 ? -0.883 1.667 -0.832 1.00 15.00 249 ILE A N 14
ATOM 9657 C CA . ILE A 1 24 ? -1.834 2.254 -1.794 1.00 15.00 249 ILE A CA 14
ATOM 9658 C C . ILE A 1 24 ? -1.903 3.770 -1.651 1.00 15.00 249 ILE A C 14
ATOM 9659 O O . ILE A 1 24 ? -1.857 4.302 -0.541 1.00 15.00 249 ILE A O 14
ATOM 9675 N N . ASN A 1 25 ? -2.021 4.457 -2.778 1.00 15.00 250 ASN A N 14
ATOM 9676 C CA . ASN A 1 25 ? -2.093 5.914 -2.781 1.00 15.00 250 ASN A CA 14
ATOM 9677 C C . ASN A 1 25 ? -3.281 6.380 -3.606 1.00 15.00 250 ASN A C 14
ATOM 9678 O O . ASN A 1 25 ? -3.513 5.872 -4.705 1.00 15.00 250 ASN A O 14
ATOM 9689 N N . HIS A 1 26 ? -4.000 7.366 -3.081 1.00 15.00 251 HIS A N 14
ATOM 9690 C CA . HIS A 1 26 ? -5.148 7.955 -3.764 1.00 15.00 251 HIS A CA 14
ATOM 9691 C C . HIS A 1 26 ? -4.708 8.980 -4.803 1.00 15.00 251 HIS A C 14
ATOM 9692 O O . HIS A 1 26 ? -5.447 9.276 -5.740 1.00 15.00 251 HIS A O 14
ATOM 9707 N N . LYS A 1 27 ? -3.513 9.529 -4.629 1.00 15.00 252 LYS A N 14
ATOM 9708 C CA . LYS A 1 27 ? -2.956 10.458 -5.605 1.00 15.00 252 LYS A CA 14
ATOM 9709 C C . LYS A 1 27 ? -2.117 9.705 -6.635 1.00 15.00 252 LYS A C 14
ATOM 9710 O O . LYS A 1 27 ? -1.897 10.184 -7.749 1.00 15.00 252 LYS A O 14
ATOM 9729 N N . ASN A 1 28 ? -1.631 8.529 -6.252 1.00 15.00 253 ASN A N 14
ATOM 9730 C CA . ASN A 1 28 ? -0.887 7.688 -7.184 1.00 15.00 253 ASN A CA 14
ATOM 9731 C C . ASN A 1 28 ? -1.834 6.735 -7.903 1.00 15.00 253 ASN A C 14
ATOM 9732 O O . ASN A 1 28 ? -1.530 6.251 -8.996 1.00 15.00 253 ASN A O 14
ATOM 9743 N N . LYS A 1 29 ? -2.984 6.472 -7.276 1.00 15.00 254 LYS A N 14
ATOM 9744 C CA . LYS A 1 29 ? -3.981 5.544 -7.809 1.00 15.00 254 LYS A CA 14
ATOM 9745 C C . LYS A 1 29 ? -3.339 4.172 -8.042 1.00 15.00 254 LYS A C 14
ATOM 9746 O O . LYS A 1 29 ? -3.659 3.460 -8.990 1.00 15.00 254 LYS A O 14
ATOM 9765 N N . THR A 1 30 ? -2.461 3.787 -7.131 1.00 15.00 255 THR A N 14
ATOM 9766 C CA . THR A 1 30 ? -1.670 2.574 -7.311 1.00 15.00 255 THR A CA 14
ATOM 9767 C C . THR A 1 30 ? -1.610 1.746 -6.047 1.00 15.00 255 THR A C 14
ATOM 9768 O O . THR A 1 30 ? -1.680 2.270 -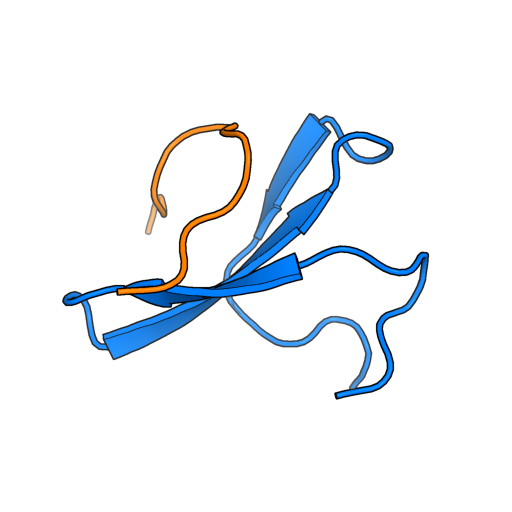4.931 1.00 15.00 255 THR A O 14
ATOM 9779 N N . THR A 1 31 ? -1.476 0.459 -6.254 1.00 15.00 256 THR A N 14
ATOM 9780 C CA . THR A 1 31 ? -1.189 -0.474 -5.191 1.00 15.00 256 THR A CA 14
ATOM 9781 C C . THR A 1 31 ? 0.127 -1.192 -5.474 1.00 15.00 256 THR A C 14
ATOM 9782 O O . THR A 1 31 ? 0.287 -1.847 -6.509 1.00 15.00 256 THR A O 14
ATOM 9793 N N . SER A 1 32 ? 1.059 -1.055 -4.555 1.00 15.00 257 SER A N 14
ATOM 9794 C CA . SER A 1 32 ? 2.355 -1.686 -4.656 1.00 15.00 257 SER A CA 14
ATOM 9795 C C . SER A 1 32 ? 2.584 -2.564 -3.422 1.00 15.00 257 SER A C 14
ATOM 9796 O O . SER A 1 32 ? 2.168 -2.200 -2.322 1.00 15.00 257 SER A O 14
ATOM 9804 N N . TRP A 1 33 ? 3.240 -3.706 -3.613 1.00 15.00 258 TRP A N 14
ATOM 9805 C CA . TRP A 1 33 ? 3.465 -4.662 -2.526 1.00 15.00 258 TRP A CA 14
ATOM 9806 C C . TRP A 1 33 ? 4.258 -4.061 -1.378 1.00 15.00 258 TRP A C 14
ATOM 9807 O O . TRP A 1 33 ? 3.727 -3.806 -0.307 1.00 15.00 258 TRP A O 14
ATOM 9828 N N . LEU A 1 34 ? 5.523 -3.807 -1.639 1.00 15.00 259 LEU A N 14
ATOM 9829 C CA . LEU A 1 34 ? 6.496 -3.555 -0.594 1.00 15.00 259 LEU A CA 14
ATOM 9830 C C . LEU A 1 34 ? 6.941 -2.100 -0.514 1.00 15.00 259 LEU A C 14
ATOM 9831 O O . LEU A 1 34 ? 6.755 -1.330 -1.462 1.00 15.00 259 LEU A O 14
ATOM 9847 N N . ASP A 1 35 ? 7.519 -1.733 0.638 1.00 15.00 260 ASP A N 14
ATOM 9848 C CA . ASP A 1 35 ? 7.704 -0.355 1.034 1.00 15.00 260 ASP A CA 14
ATOM 9849 C C . ASP A 1 35 ? 8.543 0.419 0.031 1.00 15.00 260 ASP A C 14
ATOM 9850 O O . ASP A 1 35 ? 9.724 0.150 -0.193 1.00 15.00 260 ASP A O 14
ATOM 9859 N N . PRO A 1 36 ? 7.897 1.428 -0.570 1.00 15.00 261 PRO A N 14
ATOM 9860 C CA . PRO A 1 36 ? 8.433 2.244 -1.641 1.00 15.00 261 PRO A CA 14
ATOM 9861 C C . PRO A 1 36 ? 9.322 3.311 -1.153 1.00 15.00 261 PRO A C 14
ATOM 9862 O O . PRO A 1 36 ? 9.978 4.091 -1.836 1.00 15.00 261 PRO A O 14
ATOM 9873 N N . ARG A 1 37 ? 9.205 3.275 0.050 1.00 15.00 262 ARG A N 14
ATOM 9874 C CA . ARG A 1 37 ? 9.745 4.250 0.986 1.00 15.00 262 ARG A CA 14
ATOM 9875 C C . ARG A 1 37 ? 11.156 3.864 1.407 1.00 15.00 262 ARG A C 14
ATOM 9876 O O . ARG A 1 37 ? 11.848 4.627 2.079 1.00 15.00 262 ARG A O 14
ATOM 9897 N N . LEU A 1 38 ? 11.557 2.658 1.037 1.00 15.00 263 LEU A N 14
ATOM 9898 C CA . LEU A 1 38 ? 12.906 2.194 1.289 1.00 15.00 263 LEU A CA 14
ATOM 9899 C C . LEU A 1 38 ? 13.818 2.704 0.176 1.00 15.00 263 LEU A C 14
ATOM 9900 O O . LEU A 1 38 ? 14.537 3.697 0.406 1.00 15.00 263 LEU A O 14
ATOM 9917 N N . THR B 2 1 ? 1.767 -12.682 -8.248 1.00 15.00 222 THR B N 14
ATOM 9918 C CA . THR B 2 1 ? 0.458 -12.348 -7.651 1.00 15.00 222 THR B CA 14
ATOM 9919 C C . THR B 2 1 ? 0.295 -10.840 -7.507 1.00 15.00 222 THR B C 14
ATOM 9920 O O . THR B 2 1 ? 1.239 -10.141 -7.133 1.00 15.00 222 THR B O 14
ATOM 9933 N N . PRO B 2 2 ? -0.891 -10.314 -7.841 1.00 15.00 223 PRO B N 14
ATOM 9934 C CA . PRO B 2 2 ? -1.199 -8.904 -7.658 1.00 15.00 223 PRO B CA 14
ATOM 9935 C C . PRO B 2 2 ? -1.742 -8.622 -6.247 1.00 15.00 223 PRO B C 14
ATOM 9936 O O . PRO B 2 2 ? -2.359 -9.504 -5.642 1.00 15.00 223 PRO B O 14
ATOM 9947 N N . PRO B 2 3 ? -1.562 -7.399 -5.694 1.00 15.00 224 PRO B N 14
ATOM 9948 C CA . PRO B 2 3 ? -2.069 -7.056 -4.375 1.00 15.00 224 PRO B CA 14
ATOM 9949 C C . PRO B 2 3 ? -3.511 -6.576 -4.466 1.00 15.00 224 PRO B C 14
ATOM 9950 O O . PRO B 2 3 ? -4.071 -6.520 -5.563 1.00 15.00 224 PRO B O 14
ATOM 9961 N N . PRO B 2 4 ? -4.146 -6.253 -3.328 1.00 15.00 225 PRO B N 14
ATOM 9962 C CA . PRO B 2 4 ? -5.456 -5.609 -3.336 1.00 15.00 225 PRO B CA 14
ATOM 9963 C C . PRO B 2 4 ? -5.451 -4.422 -4.290 1.00 15.00 225 PRO B C 14
ATOM 9964 O O . PRO B 2 4 ? -4.524 -3.624 -4.262 1.00 15.00 225 PRO B O 14
ATOM 9975 N N . ALA B 2 5 ? -6.461 -4.320 -5.150 1.00 15.00 226 ALA B N 14
ATOM 9976 C CA . ALA B 2 5 ? -6.538 -3.224 -6.120 1.00 15.00 226 ALA B CA 14
ATOM 9977 C C . ALA B 2 5 ? -6.473 -1.866 -5.422 1.00 15.00 226 ALA B C 14
ATOM 9978 O O . ALA B 2 5 ? -6.409 -1.795 -4.195 1.00 15.00 226 ALA B O 14
ATOM 9985 N N . TYR B 2 6 ? -6.507 -0.781 -6.178 1.00 15.00 227 TYR B N 14
ATOM 9986 C CA . TYR B 2 6 ? -6.451 0.523 -5.547 1.00 15.00 227 TYR B CA 14
ATOM 9987 C C . TYR B 2 6 ? -7.752 0.777 -4.788 1.00 15.00 227 TYR B C 14
ATOM 9988 O O . TYR B 2 6 ? -8.860 0.699 -5.328 1.00 15.00 227 TYR B O 14
ATOM 10006 N N . LEU B 2 7 ? -7.554 1.110 -3.529 1.00 15.00 228 LEU B N 14
ATOM 10007 C CA . LEU B 2 7 ? -8.509 0.903 -2.461 1.00 15.00 228 LEU B CA 14
ATOM 10008 C C . LEU B 2 7 ? -8.332 1.980 -1.398 1.00 15.00 228 LEU B C 14
ATOM 10009 O O . LEU B 2 7 ? -7.252 2.555 -1.296 1.00 15.00 228 LEU B O 14
ATOM 10025 N N . PRO B 2 8 ? -9.372 2.350 -0.642 1.00 15.00 229 PRO B N 14
ATOM 10026 C CA . PRO B 2 8 ? -9.147 3.168 0.537 1.00 15.00 229 PRO B CA 14
ATOM 10027 C C . PRO B 2 8 ? -8.854 2.234 1.704 1.00 15.00 229 PRO B C 14
ATOM 10028 O O . PRO B 2 8 ? -9.407 1.134 1.787 1.00 15.00 229 PRO B O 14
ATOM 10039 N N . PRO B 2 9 ? -8.005 2.672 2.641 1.00 15.00 230 PRO B N 14
ATOM 10040 C CA . PRO B 2 9 ? -7.071 1.791 3.335 1.00 15.00 230 PRO B CA 14
ATOM 10041 C C . PRO B 2 9 ? -7.615 1.147 4.597 1.00 15.00 230 PRO B C 14
ATOM 10042 O O . PRO B 2 9 ? -8.445 1.712 5.313 1.00 15.00 230 PRO B O 14
ATOM 10053 N N . GLU B 2 10 ? -7.090 -0.040 4.866 1.00 15.00 231 GLU B N 14
ATOM 10054 C CA . GLU B 2 10 ? -7.637 -0.916 5.889 1.00 15.00 231 GLU B CA 14
ATOM 10055 C C . GLU B 2 10 ? -6.894 -0.748 7.205 1.00 15.00 231 GLU B C 14
ATOM 10056 O O . GLU B 2 10 ? -5.703 -0.442 7.232 1.00 15.00 231 GLU B O 14
ATOM 10068 N N . ASP B 2 11 ? -7.618 -0.976 8.287 1.00 15.00 232 ASP B N 14
ATOM 10069 C CA . ASP B 2 11 ? -7.200 -0.529 9.615 1.00 15.00 232 ASP B CA 14
ATOM 10070 C C . ASP B 2 11 ? -6.405 -1.553 10.464 1.00 15.00 232 ASP B C 14
ATOM 10071 O O . ASP B 2 11 ? -5.877 -1.150 11.502 1.00 15.00 232 ASP B O 14
ATOM 10080 N N . PRO B 2 12 ? -6.318 -2.871 10.124 1.00 15.00 233 PRO B N 14
ATOM 10081 C CA . PRO B 2 12 ? -5.537 -3.816 10.940 1.00 15.00 233 PRO B CA 14
ATOM 10082 C C . PRO B 2 12 ? -4.050 -3.462 10.982 1.00 15.00 233 PRO B C 14
ATOM 10083 O O . PRO B 2 12 ? -3.617 -2.798 11.949 1.00 15.00 233 PRO B O 14
ATOM 10095 N N . GLY A 1 5 ? 6.896 3.146 9.655 1.00 15.00 230 GLY A N 15
ATOM 10096 C CA . GLY A 1 5 ? 7.502 3.483 8.343 1.00 15.00 230 GLY A CA 15
ATOM 10097 C C . GLY A 1 5 ? 7.027 4.824 7.824 1.00 15.00 230 GLY A C 15
ATOM 10098 O O . GLY A 1 5 ? 5.910 5.242 8.127 1.00 15.00 230 GLY A O 15
ATOM 10102 N N . PRO A 1 6 ? 7.860 5.524 7.043 1.00 15.00 231 PRO A N 15
ATOM 10103 C CA . PRO A 1 6 ? 7.568 6.836 6.508 1.00 15.00 231 PRO A CA 15
ATOM 10104 C C . PRO A 1 6 ? 7.262 6.754 5.020 1.00 15.00 231 PRO A C 15
ATOM 10105 O O . PRO A 1 6 ? 8.155 6.460 4.218 1.00 15.00 231 PRO A O 15
ATOM 10116 N N . LEU A 1 7 ? 6.019 6.955 4.622 1.00 15.00 232 LEU A N 15
ATOM 10117 C CA . LEU A 1 7 ? 5.710 6.708 3.230 1.00 15.00 232 LEU A CA 15
ATOM 10118 C C . LEU A 1 7 ? 6.158 7.876 2.378 1.00 15.00 232 LEU A C 15
ATOM 10119 O O . LEU A 1 7 ? 6.288 8.997 2.870 1.00 15.00 232 LEU A O 15
ATOM 10135 N N . PRO A 1 8 ? 6.353 7.640 1.075 1.00 15.00 233 PRO A N 15
ATOM 10136 C CA . PRO A 1 8 ? 6.924 8.641 0.175 1.00 15.00 233 PRO A CA 15
ATOM 10137 C C . PRO A 1 8 ? 6.049 9.889 0.077 1.00 15.00 233 PRO A C 15
ATOM 10138 O O . PRO A 1 8 ? 6.510 11.011 0.281 1.00 15.00 233 PRO A O 15
ATOM 10149 N N . ASP A 1 9 ? 4.783 9.673 -0.238 1.00 15.00 234 ASP A N 15
ATOM 10150 C CA . ASP A 1 9 ? 3.806 10.752 -0.329 1.00 15.00 234 ASP A CA 15
ATOM 10151 C C . ASP A 1 9 ? 2.973 10.796 0.942 1.00 15.00 234 ASP A C 15
ATOM 10152 O O . ASP A 1 9 ? 2.184 11.715 1.163 1.00 15.00 234 ASP A O 15
ATOM 10161 N N . GLY A 1 10 ? 3.139 9.770 1.766 1.00 15.00 235 GLY A N 15
ATOM 10162 C CA . GLY A 1 10 ? 2.291 9.600 2.927 1.00 15.00 235 GLY A CA 15
ATOM 10163 C C . GLY A 1 10 ? 1.074 8.767 2.589 1.00 15.00 235 GLY A C 15
ATOM 10164 O O . GLY A 1 10 ? -0.057 9.135 2.910 1.00 15.00 235 GLY A O 15
ATOM 10168 N N . TRP A 1 11 ? 1.315 7.635 1.941 1.00 15.00 236 TRP A N 15
ATOM 10169 C CA . TRP A 1 11 ? 0.244 6.787 1.455 1.00 15.00 236 TRP A CA 15
ATOM 10170 C C . TRP A 1 11 ? 0.304 5.411 2.078 1.00 15.00 236 TRP A C 15
ATOM 10171 O O . TRP A 1 11 ? 1.373 4.858 2.227 1.00 15.00 236 TRP A O 15
ATOM 10192 N N . GLU A 1 12 ? -0.838 4.769 2.235 1.00 15.00 237 GLU A N 15
ATOM 10193 C CA . GLU A 1 12 ? -1.038 3.909 3.386 1.00 15.00 237 GLU A CA 15
ATOM 10194 C C . GLU A 1 12 ? -0.586 2.498 3.148 1.00 15.00 237 GLU A C 15
ATOM 10195 O O . GLU A 1 12 ? -0.854 1.866 2.124 1.00 15.00 237 GLU A O 15
ATOM 10207 N N . GLN A 1 13 ? 0.095 2.048 4.177 1.00 15.00 238 GLN A N 15
ATOM 10208 C CA . GLN A 1 13 ? 0.737 0.754 4.222 1.00 15.00 238 GLN A CA 15
ATOM 10209 C C . GLN A 1 13 ? 0.103 -0.068 5.318 1.00 15.00 238 GLN A C 15
ATOM 10210 O O . GLN A 1 13 ? 0.220 0.249 6.502 1.00 15.00 238 GLN A O 15
ATOM 10224 N N . ALA A 1 14 ? -0.572 -1.113 4.923 1.00 15.00 239 ALA A N 15
ATOM 10225 C CA . ALA A 1 14 ? -1.296 -1.925 5.863 1.00 15.00 239 ALA A CA 15
ATOM 10226 C C . ALA A 1 14 ? -0.833 -3.363 5.790 1.00 15.00 239 ALA A C 15
ATOM 10227 O O . ALA A 1 14 ? -0.416 -3.840 4.731 1.00 15.00 239 ALA A O 15
ATOM 10234 N N . MET A 1 15 ? -0.911 -4.048 6.915 1.00 15.00 240 MET A N 15
ATOM 10235 C CA . MET A 1 15 ? -0.502 -5.434 6.989 1.00 15.00 240 MET A CA 15
ATOM 10236 C C . MET A 1 15 ? -1.682 -6.330 6.671 1.00 15.00 240 MET A C 15
ATOM 10237 O O . MET A 1 15 ? -2.588 -6.488 7.484 1.00 15.00 240 MET A O 15
ATOM 10251 N N . THR A 1 16 ? -1.672 -6.916 5.490 1.00 15.00 241 THR A N 15
ATOM 10252 C CA . THR A 1 16 ? -2.766 -7.766 5.076 1.00 15.00 241 THR A CA 15
ATOM 10253 C C . THR A 1 16 ? -2.464 -9.192 5.515 1.00 15.00 241 THR A C 15
ATOM 10254 O O . THR A 1 16 ? -1.298 -9.573 5.624 1.00 15.00 241 THR A O 15
ATOM 10265 N N . GLN A 1 17 ? -3.514 -9.959 5.786 1.00 15.00 242 GLN A N 15
ATOM 10266 C CA . GLN A 1 17 ? -3.395 -11.253 6.464 1.00 15.00 242 GLN A CA 15
ATOM 10267 C C . GLN A 1 17 ? -2.522 -12.244 5.698 1.00 15.00 242 GLN A C 15
ATOM 10268 O O . GLN A 1 17 ? -1.939 -13.152 6.288 1.00 15.00 242 GLN A O 15
ATOM 10282 N N . ASP A 1 18 ? -2.471 -12.087 4.385 1.00 15.00 243 ASP A N 15
ATOM 10283 C CA . ASP A 1 18 ? -1.564 -12.876 3.538 1.00 15.00 243 ASP A CA 15
ATOM 10284 C C . ASP A 1 18 ? -0.101 -12.632 3.918 1.00 15.00 243 ASP A C 15
ATOM 10285 O O . ASP A 1 18 ? 0.799 -13.388 3.551 1.00 15.00 243 ASP A O 15
ATOM 10294 N N . GLY A 1 19 ? 0.109 -11.555 4.645 1.00 15.00 244 GLY A N 15
ATOM 10295 C CA . GLY A 1 19 ? 1.428 -11.194 5.121 1.00 15.00 244 GLY A CA 15
ATOM 10296 C C . GLY A 1 19 ? 2.170 -10.298 4.156 1.00 15.00 244 GLY A C 15
ATOM 10297 O O . GLY A 1 19 ? 3.334 -10.535 3.840 1.00 15.00 244 GLY A O 15
ATOM 10301 N N . GLU A 1 20 ? 1.484 -9.256 3.706 1.00 15.00 245 GLU A N 15
ATOM 10302 C CA . GLU A 1 20 ? 2.076 -8.237 2.846 1.00 15.00 245 GLU A CA 15
ATOM 10303 C C . GLU A 1 20 ? 1.716 -6.858 3.366 1.00 15.00 245 GLU A C 15
ATOM 10304 O O . GLU A 1 20 ? 0.550 -6.591 3.673 1.00 15.00 245 GLU A O 15
ATOM 10316 N N . ILE A 1 21 ? 2.708 -5.992 3.476 1.00 15.00 246 ILE A N 15
ATOM 10317 C CA . ILE A 1 21 ? 2.455 -4.604 3.811 1.00 15.00 246 ILE A CA 15
ATOM 10318 C C . ILE A 1 21 ? 2.304 -3.801 2.524 1.00 15.00 246 ILE A C 15
ATOM 10319 O O . ILE A 1 21 ? 3.282 -3.404 1.904 1.00 15.00 246 ILE A O 15
ATOM 10335 N N . TYR A 1 22 ? 1.067 -3.556 2.124 1.00 15.00 247 TYR A N 15
ATOM 10336 C CA . TYR A 1 22 ? 0.806 -2.994 0.809 1.00 15.00 247 TYR A CA 15
ATOM 10337 C C . TYR A 1 22 ? 0.812 -1.474 0.889 1.00 15.00 247 TYR A C 15
ATOM 10338 O O . TYR A 1 22 ? 0.492 -0.897 1.923 1.00 15.00 247 TYR A O 15
ATOM 10356 N N . TYR A 1 23 ? 1.194 -0.851 -0.203 1.00 15.00 248 TYR A N 15
ATOM 10357 C CA . TYR A 1 23 ? 1.190 0.595 -0.337 1.00 15.00 248 TYR A CA 15
ATOM 10358 C C . TYR A 1 23 ? 0.184 1.035 -1.390 1.00 15.00 248 TYR A C 15
ATOM 10359 O O . TYR A 1 23 ? 0.319 0.700 -2.561 1.00 15.00 248 TYR A O 15
ATOM 10377 N N . ILE A 1 24 ? -0.845 1.771 -0.970 1.00 15.00 249 ILE A N 15
ATOM 10378 C CA . ILE A 1 24 ? -1.794 2.348 -1.922 1.00 15.00 249 ILE A CA 15
ATOM 10379 C C . ILE A 1 24 ? -1.917 3.854 -1.731 1.00 15.00 249 ILE A C 15
ATOM 10380 O O . ILE A 1 24 ? -2.060 4.352 -0.609 1.00 15.00 249 ILE A O 15
ATOM 10396 N N . ASN A 1 25 ? -1.840 4.578 -2.836 1.00 15.00 250 ASN A N 15
ATOM 10397 C CA . ASN A 1 25 ? -1.941 6.028 -2.806 1.00 15.00 250 ASN A CA 15
ATOM 10398 C C . ASN A 1 25 ? -3.105 6.480 -3.667 1.00 15.00 250 ASN A C 15
ATOM 10399 O O . ASN A 1 25 ? -3.280 5.992 -4.783 1.00 15.00 250 ASN A O 15
ATOM 10410 N N . HIS A 1 26 ? -3.876 7.424 -3.147 1.00 15.00 251 HIS A N 15
ATOM 10411 C CA . HIS A 1 26 ? -4.984 8.019 -3.880 1.00 15.00 251 HIS A CA 15
ATOM 10412 C C . HIS A 1 26 ? -4.492 9.094 -4.840 1.00 15.00 251 HIS A C 15
ATOM 10413 O O . HIS A 1 26 ? -5.184 9.458 -5.787 1.00 15.00 251 HIS A O 15
ATOM 10428 N N . LYS A 1 27 ? -3.297 9.606 -4.583 1.00 15.00 252 LYS A N 15
ATOM 10429 C CA . LYS A 1 27 ? -2.689 10.590 -5.463 1.00 15.00 252 LYS A CA 15
ATOM 10430 C C . LYS A 1 27 ? -1.848 9.889 -6.528 1.00 15.00 252 LYS A C 15
ATOM 10431 O O . LYS A 1 27 ? -1.650 10.409 -7.626 1.00 15.00 252 LYS A O 15
ATOM 10450 N N . ASN A 1 28 ? -1.337 8.709 -6.189 1.00 15.00 253 ASN A N 15
ATOM 10451 C CA . ASN A 1 28 ? -0.593 7.901 -7.153 1.00 15.00 253 ASN A CA 15
ATOM 10452 C C . ASN A 1 28 ? -1.541 6.956 -7.879 1.00 15.00 253 ASN A C 15
ATOM 10453 O O . ASN A 1 28 ? -1.221 6.446 -8.951 1.00 15.00 253 ASN A O 15
ATOM 10464 N N . LYS A 1 29 ? -2.701 6.723 -7.264 1.00 15.00 254 LYS A N 15
ATOM 10465 C CA . LYS A 1 29 ? -3.757 5.885 -7.836 1.00 15.00 254 LYS A CA 15
ATOM 10466 C C . LYS A 1 29 ? -3.225 4.487 -8.170 1.00 15.00 254 LYS A C 15
ATOM 10467 O O . LYS A 1 29 ? -3.580 3.893 -9.189 1.00 15.00 254 LYS A O 15
ATOM 10486 N N . THR A 1 30 ? -2.405 3.942 -7.279 1.00 15.00 255 THR A N 15
ATOM 10487 C CA . THR A 1 30 ? -1.799 2.636 -7.525 1.00 15.00 255 THR A CA 15
ATOM 10488 C C . THR A 1 30 ? -1.519 1.849 -6.283 1.00 15.00 255 THR A C 15
ATOM 10489 O O . THR A 1 30 ? -1.292 2.379 -5.191 1.00 15.00 255 THR A O 15
ATOM 10500 N N . THR A 1 31 ? -1.570 0.570 -6.513 1.00 15.00 256 THR A N 15
ATOM 10501 C CA . THR A 1 31 ? -1.350 -0.428 -5.488 1.00 15.00 256 THR A CA 15
ATOM 10502 C C . THR A 1 31 ? -0.003 -1.123 -5.693 1.00 15.00 256 THR A C 15
ATOM 10503 O O . THR A 1 31 ? 0.185 -1.894 -6.637 1.00 15.00 256 THR A O 15
ATOM 10514 N N . SER A 1 32 ? 0.929 -0.829 -4.807 1.00 15.00 257 SER A N 15
ATOM 10515 C CA . SER A 1 32 ? 2.256 -1.411 -4.844 1.00 15.00 257 SER A CA 15
ATOM 10516 C C . SER A 1 32 ? 2.410 -2.397 -3.686 1.00 15.00 257 SER A C 15
ATOM 10517 O O . SER A 1 32 ? 1.978 -2.110 -2.571 1.00 15.00 257 SER A O 15
ATOM 10525 N N . TRP A 1 33 ? 3.027 -3.548 -3.952 1.00 15.00 258 TRP A N 15
ATOM 10526 C CA . TRP A 1 33 ? 3.230 -4.563 -2.920 1.00 15.00 258 TRP A CA 15
ATOM 10527 C C . TRP A 1 33 ? 4.056 -4.041 -1.760 1.00 15.00 258 TRP A C 15
ATOM 10528 O O . TRP A 1 33 ? 3.543 -3.814 -0.676 1.00 15.00 258 TRP A O 15
ATOM 10549 N N . LEU A 1 34 ? 5.328 -3.820 -2.020 1.00 15.00 259 LEU A N 15
ATOM 10550 C CA . LEU A 1 34 ? 6.296 -3.585 -0.968 1.00 15.00 259 LEU A CA 15
ATOM 10551 C C . LEU A 1 34 ? 6.788 -2.146 -0.910 1.00 15.00 259 LEU A C 15
ATOM 10552 O O . LEU A 1 34 ? 6.648 -1.386 -1.874 1.00 15.00 259 LEU A O 15
ATOM 10568 N N . ASP A 1 35 ? 7.363 -1.790 0.241 1.00 15.00 260 ASP A N 15
ATOM 10569 C CA . ASP A 1 35 ? 7.554 -0.419 0.653 1.00 15.00 260 ASP A CA 15
ATOM 10570 C C . ASP A 1 35 ? 8.405 0.383 -0.319 1.00 15.00 260 ASP A C 15
ATOM 10571 O O . ASP A 1 35 ? 9.533 0.033 -0.649 1.00 15.00 260 ASP A O 15
ATOM 10580 N N . PRO A 1 36 ? 7.838 1.521 -0.753 1.00 15.00 261 PRO A N 15
ATOM 10581 C CA . PRO A 1 36 ? 8.411 2.405 -1.745 1.00 15.00 261 PRO A CA 15
ATOM 10582 C C . PRO A 1 36 ? 9.425 3.314 -1.187 1.00 15.00 261 PRO A C 15
ATOM 10583 O O . PRO A 1 36 ? 10.133 4.096 -1.818 1.00 15.00 261 PRO A O 15
ATOM 10594 N N . ARG A 1 37 ? 9.366 3.149 0.015 1.00 15.00 262 ARG A N 15
ATOM 10595 C CA . ARG A 1 37 ? 10.099 3.914 1.021 1.00 15.00 262 ARG A CA 15
ATOM 10596 C C . ARG A 1 37 ? 11.541 3.416 1.073 1.00 15.00 262 ARG A C 15
ATOM 10597 O O . ARG A 1 37 ? 12.420 4.042 1.669 1.00 15.00 262 ARG A O 15
ATOM 10618 N N . LEU A 1 38 ? 11.752 2.260 0.464 1.00 15.00 263 LEU A N 15
ATOM 10619 C CA . LEU A 1 38 ? 13.022 1.568 0.512 1.00 15.00 263 LEU A CA 15
ATOM 10620 C C . LEU A 1 38 ? 13.903 2.028 -0.640 1.00 15.00 263 LEU A C 15
ATOM 10621 O O . LEU A 1 38 ? 13.474 1.896 -1.805 1.00 15.00 263 LEU A O 15
ATOM 10638 N N . THR B 2 1 ? 2.011 -12.615 -7.181 1.00 15.00 222 THR B N 15
ATOM 10639 C CA . THR B 2 1 ? 0.546 -12.471 -7.065 1.00 15.00 222 THR B CA 15
ATOM 10640 C C . THR B 2 1 ? 0.147 -11.002 -7.179 1.00 15.00 222 THR B C 15
ATOM 10641 O O . THR B 2 1 ? 0.996 -10.125 -7.049 1.00 15.00 222 THR B O 15
ATOM 10654 N N . PRO B 2 2 ? -1.134 -10.704 -7.459 1.00 15.00 223 PRO B N 15
ATOM 10655 C CA . PRO B 2 2 ? -1.646 -9.343 -7.414 1.00 15.00 223 PRO B CA 15
ATOM 10656 C C . PRO B 2 2 ? -2.169 -8.997 -6.011 1.00 15.00 223 PRO B C 15
ATOM 10657 O O . PRO B 2 2 ? -2.672 -9.881 -5.314 1.00 15.00 223 PRO B O 15
ATOM 10668 N N . PRO B 2 3 ? -2.093 -7.720 -5.561 1.00 15.00 224 PRO B N 15
ATOM 10669 C CA . PRO B 2 3 ? -2.600 -7.320 -4.261 1.00 15.00 224 PRO B CA 15
ATOM 10670 C C . PRO B 2 3 ? -4.034 -6.817 -4.395 1.00 15.00 224 PRO B C 15
ATOM 10671 O O . PRO B 2 3 ? -4.594 -6.834 -5.498 1.00 15.00 224 PRO B O 15
ATOM 10682 N N . PRO B 2 4 ? -4.666 -6.399 -3.292 1.00 15.00 225 PRO B N 15
ATOM 10683 C CA . PRO B 2 4 ? -5.944 -5.693 -3.359 1.00 15.00 225 PRO B CA 15
ATOM 10684 C C . PRO B 2 4 ? -5.880 -4.557 -4.378 1.00 15.00 225 PRO B C 15
ATOM 10685 O O . PRO B 2 4 ? -4.855 -3.889 -4.492 1.00 15.00 225 PRO B O 15
ATOM 10696 N N . ALA B 2 5 ? -6.963 -4.351 -5.120 1.00 15.00 226 ALA B N 15
ATOM 10697 C CA . ALA B 2 5 ? -7.023 -3.299 -6.140 1.00 15.00 226 ALA B CA 15
ATOM 10698 C C . ALA B 2 5 ? -6.761 -1.919 -5.538 1.00 15.00 226 ALA B C 15
ATOM 10699 O O . ALA B 2 5 ? -6.522 -1.790 -4.340 1.00 15.00 226 ALA B O 15
ATOM 10706 N N . TYR B 2 6 ? -6.792 -0.880 -6.361 1.00 15.00 227 TYR B N 15
ATOM 10707 C CA . TYR B 2 6 ? -6.633 0.461 -5.832 1.00 15.00 227 TYR B CA 15
ATOM 10708 C C . TYR B 2 6 ? -7.876 0.819 -5.025 1.00 15.00 227 TYR B C 15
ATOM 10709 O O . TYR B 2 6 ? -9.006 0.797 -5.515 1.00 15.00 227 TYR B O 15
ATOM 10727 N N . LEU B 2 7 ? -7.613 1.182 -3.791 1.00 15.00 228 LEU B N 15
ATOM 10728 C CA . LEU B 2 7 ? -8.540 1.024 -2.693 1.00 15.00 228 LEU B CA 15
ATOM 10729 C C . LEU B 2 7 ? -8.372 2.142 -1.679 1.00 15.00 228 LEU B C 15
ATOM 10730 O O . LEU B 2 7 ? -7.294 2.729 -1.590 1.00 15.00 228 LEU B O 15
ATOM 10746 N N . PRO B 2 8 ? -9.424 2.507 -0.935 1.00 15.00 229 PRO B N 15
ATOM 10747 C CA . PRO B 2 8 ? -9.229 3.338 0.231 1.00 15.00 229 PRO B CA 15
ATOM 10748 C C . PRO B 2 8 ? -8.947 2.403 1.398 1.00 15.00 229 PRO B C 15
ATOM 10749 O O . PRO B 2 8 ? -9.530 1.321 1.498 1.00 15.00 229 PRO B O 15
ATOM 10760 N N . PRO B 2 9 ? -8.074 2.820 2.316 1.00 15.00 230 PRO B N 15
ATOM 10761 C CA . PRO B 2 9 ? -7.140 1.915 2.976 1.00 15.00 230 PRO B CA 15
ATOM 10762 C C . PRO B 2 9 ? -7.660 1.259 4.237 1.00 15.00 230 PRO B C 15
ATOM 10763 O O . PRO B 2 9 ? -8.463 1.820 4.985 1.00 15.00 230 PRO B O 15
ATOM 10774 N N . GLU B 2 10 ? -7.137 0.060 4.461 1.00 15.00 231 GLU B N 15
ATOM 10775 C CA . GLU B 2 10 ? -7.639 -0.839 5.487 1.00 15.00 231 GLU B CA 15
ATOM 10776 C C . GLU B 2 10 ? -6.759 -0.780 6.719 1.00 15.00 231 GLU B C 15
ATOM 10777 O O . GLU B 2 10 ? -5.557 -0.537 6.632 1.00 15.00 231 GLU B O 15
ATOM 10789 N N . ASP B 2 11 ? -7.373 -1.021 7.856 1.00 15.00 232 ASP B N 15
ATOM 10790 C CA . ASP B 2 11 ? -6.735 -0.785 9.145 1.00 15.00 232 ASP B CA 15
ATOM 10791 C C . ASP B 2 11 ? -6.287 -2.081 9.848 1.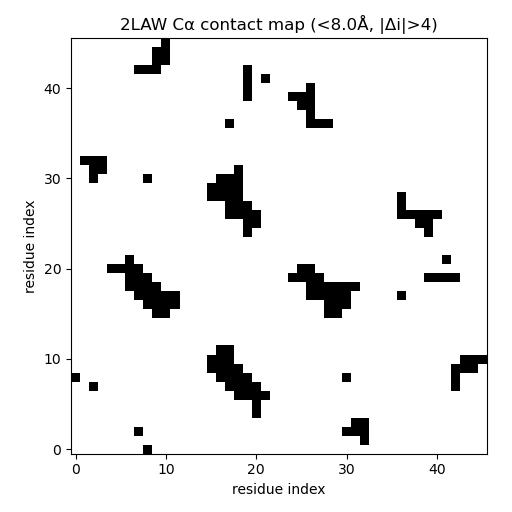00 15.00 232 ASP B C 15
ATOM 10792 O O . ASP B 2 11 ? -5.192 -2.117 10.413 1.00 15.00 232 ASP B O 15
ATOM 10801 N N . PRO B 2 12 ? -7.121 -3.149 9.880 1.00 15.00 233 PRO B N 15
ATOM 10802 C CA . PRO B 2 12 ? -6.742 -4.411 10.529 1.00 15.00 233 PRO B CA 15
ATOM 10803 C C . PRO B 2 12 ? -5.734 -5.223 9.713 1.00 15.00 233 PRO B C 15
ATOM 10804 O O . PRO B 2 12 ? -6.110 -5.745 8.642 1.00 15.00 233 PRO B O 15
ATOM 10816 N N . GLY A 1 5 ? 7.327 3.456 9.057 1.00 15.00 230 GLY A N 16
ATOM 10817 C CA . GLY A 1 5 ? 8.189 4.150 8.072 1.00 15.00 230 GLY A CA 16
ATOM 10818 C C . GLY A 1 5 ? 7.599 5.470 7.628 1.00 15.00 230 GLY A C 16
ATOM 10819 O O . GLY A 1 5 ? 6.449 5.771 7.942 1.00 15.00 230 GLY A O 16
ATOM 10823 N N . PRO A 1 6 ? 8.367 6.285 6.896 1.00 15.00 231 PRO A N 16
ATOM 10824 C CA . PRO A 1 6 ? 7.941 7.575 6.395 1.00 15.00 231 PRO A CA 16
ATOM 10825 C C . PRO A 1 6 ? 7.597 7.476 4.919 1.00 15.00 231 PRO A C 16
ATOM 10826 O O . PRO A 1 6 ? 8.484 7.256 4.088 1.00 15.00 231 PRO A O 16
ATOM 10837 N N . LEU A 1 7 ? 6.327 7.575 4.564 1.00 15.00 232 LEU A N 16
ATOM 10838 C CA . LEU A 1 7 ? 5.982 7.270 3.193 1.00 15.00 232 LEU A CA 16
ATOM 10839 C C . LEU A 1 7 ? 6.330 8.435 2.295 1.00 15.00 232 LEU A C 16
ATOM 10840 O O . LEU A 1 7 ? 6.407 9.574 2.749 1.00 15.00 232 LEU A O 16
ATOM 10856 N N . PRO A 1 8 ? 6.501 8.173 0.996 1.00 15.00 233 PRO A N 16
ATOM 10857 C CA . PRO A 1 8 ? 6.959 9.187 0.053 1.00 15.00 233 PRO A CA 16
ATOM 10858 C C . PRO A 1 8 ? 5.993 10.365 -0.022 1.00 15.00 233 PRO A C 16
ATOM 10859 O O . PRO A 1 8 ? 6.396 11.527 -0.012 1.00 15.00 233 PRO A O 16
ATOM 10870 N N . ASP A 1 9 ? 4.715 10.042 -0.111 1.00 15.00 234 ASP A N 16
ATOM 10871 C CA . ASP A 1 9 ? 3.653 11.040 -0.123 1.00 15.00 234 ASP A CA 16
ATOM 10872 C C . ASP A 1 9 ? 2.852 10.985 1.164 1.00 15.00 234 ASP A C 16
ATOM 10873 O O . ASP A 1 9 ? 2.007 11.840 1.418 1.00 15.00 234 ASP A O 16
ATOM 10882 N N . GLY A 1 10 ? 3.103 9.956 1.957 1.00 15.00 235 GLY A N 16
ATOM 10883 C CA . GLY A 1 10 ? 2.287 9.700 3.123 1.00 15.00 235 GLY A CA 16
ATOM 10884 C C . GLY A 1 10 ? 1.124 8.797 2.784 1.00 15.00 235 GLY A C 16
ATOM 10885 O O . GLY A 1 10 ? -0.019 9.069 3.144 1.00 15.00 235 GLY A O 16
ATOM 10889 N N . TRP A 1 11 ? 1.427 7.712 2.084 1.00 15.00 236 TRP A N 16
ATOM 10890 C CA . TRP A 1 11 ? 0.405 6.799 1.615 1.00 15.00 236 TRP A CA 16
ATOM 10891 C C . TRP A 1 11 ? 0.494 5.453 2.296 1.00 15.00 236 TRP A C 16
ATOM 10892 O O . TRP A 1 11 ? 1.577 4.953 2.530 1.00 15.00 236 TRP A O 16
ATOM 10913 N N . GLU A 1 12 ? -0.630 4.778 2.445 1.00 15.00 237 GLU A N 16
ATOM 10914 C CA . GLU A 1 12 ? -0.817 3.925 3.601 1.00 15.00 237 GLU A CA 16
ATOM 10915 C C . GLU A 1 12 ? -0.311 2.532 3.374 1.00 15.00 237 GLU A C 16
ATOM 10916 O O . GLU A 1 12 ? -0.551 1.878 2.357 1.00 15.00 237 GLU A O 16
ATOM 10928 N N . GLN A 1 13 ? 0.389 2.124 4.400 1.00 15.00 238 GLN A N 16
ATOM 10929 C CA . GLN A 1 13 ? 1.117 0.881 4.444 1.00 15.00 238 GLN A CA 16
ATOM 10930 C C . GLN A 1 13 ? 0.494 -0.017 5.491 1.00 15.00 238 GLN A C 16
ATOM 10931 O O . GLN A 1 13 ? 0.646 0.201 6.696 1.00 15.00 238 GLN A O 16
ATOM 10945 N N . ALA A 1 14 ? -0.228 -1.001 5.030 1.00 15.00 239 ALA A N 16
ATOM 10946 C CA . ALA A 1 14 ? -0.981 -1.859 5.911 1.00 15.00 239 ALA A CA 16
ATOM 10947 C C . ALA A 1 14 ? -0.665 -3.311 5.626 1.00 15.00 239 ALA A C 16
ATOM 10948 O O . ALA A 1 14 ? -0.322 -3.668 4.498 1.00 15.00 239 ALA A O 16
ATOM 10955 N N . MET A 1 15 ? -0.756 -4.139 6.647 1.00 15.00 240 MET A N 16
ATOM 10956 C CA . MET A 1 15 ? -0.513 -5.552 6.475 1.00 15.00 240 MET A CA 16
ATOM 10957 C C . MET A 1 15 ? -1.815 -6.230 6.122 1.00 15.00 240 MET A C 16
ATOM 10958 O O . MET A 1 15 ? -2.752 -6.261 6.915 1.00 15.00 240 MET A O 16
ATOM 10972 N N . THR A 1 16 ? -1.858 -6.766 4.923 1.00 15.00 241 THR A N 16
ATOM 10973 C CA . THR A 1 16 ? -3.062 -7.346 4.393 1.00 15.00 241 THR A CA 16
ATOM 10974 C C . THR A 1 16 ? -3.107 -8.818 4.776 1.00 15.00 241 THR A C 16
ATOM 10975 O O . THR A 1 16 ? -2.060 -9.446 4.933 1.00 15.00 241 THR A O 16
ATOM 10986 N N . GLN A 1 17 ? -4.316 -9.342 4.935 1.00 15.00 242 GLN A N 16
ATOM 10987 C CA . GLN A 1 17 ? -4.542 -10.678 5.489 1.00 15.00 242 GLN A CA 16
ATOM 10988 C C . GLN A 1 17 ? -3.875 -11.767 4.653 1.00 15.00 242 GLN A C 16
ATOM 10989 O O . GLN A 1 17 ? -3.573 -12.851 5.152 1.00 15.00 242 GLN A O 16
ATOM 11003 N N . ASP A 1 18 ? -3.701 -11.487 3.372 1.00 15.00 243 ASP A N 16
ATOM 11004 C CA . ASP A 1 18 ? -2.948 -12.366 2.468 1.00 15.00 243 ASP A CA 16
ATOM 11005 C C . ASP A 1 18 ? -1.493 -12.501 2.930 1.00 15.00 243 ASP A C 16
ATOM 11006 O O . ASP A 1 18 ? -0.759 -13.397 2.509 1.00 15.00 243 ASP A O 16
ATOM 11015 N N . GLY A 1 19 ? -1.115 -11.594 3.808 1.00 15.00 244 GLY A N 16
ATOM 11016 C CA . GLY A 1 19 ? 0.190 -11.603 4.445 1.00 15.00 244 GLY A CA 16
ATOM 11017 C C . GLY A 1 19 ? 1.237 -10.810 3.689 1.00 15.00 244 GLY A C 16
ATOM 11018 O O . GLY A 1 19 ? 2.372 -11.256 3.531 1.00 15.00 244 GLY A O 16
ATOM 11022 N N . GLU A 1 20 ? 0.860 -9.610 3.258 1.00 15.00 245 GLU A N 16
ATOM 11023 C CA . GLU A 1 20 ? 1.801 -8.676 2.631 1.00 15.00 245 GLU A CA 16
ATOM 11024 C C . GLU A 1 20 ? 1.599 -7.274 3.187 1.00 15.00 245 GLU A C 16
ATOM 11025 O O . GLU A 1 20 ? 0.471 -6.839 3.393 1.00 15.00 245 GLU A O 16
ATOM 11037 N N . ILE A 1 21 ? 2.689 -6.560 3.394 1.00 15.00 246 ILE A N 16
ATOM 11038 C CA . ILE A 1 21 ? 2.626 -5.178 3.848 1.00 15.00 246 ILE A CA 16
ATOM 11039 C C . ILE A 1 21 ? 2.635 -4.226 2.636 1.00 15.00 246 ILE A C 16
ATOM 11040 O O . ILE A 1 21 ? 3.676 -3.972 2.039 1.00 15.00 246 ILE A O 16
ATOM 11056 N N . TYR A 1 22 ? 1.449 -3.718 2.282 1.00 15.00 247 TYR A N 16
ATOM 11057 C CA . TYR A 1 22 ? 1.235 -3.031 0.998 1.00 15.00 247 TYR A CA 16
ATOM 11058 C C . TYR A 1 22 ? 1.281 -1.497 1.123 1.00 15.00 247 TYR A C 16
ATOM 11059 O O . TYR A 1 22 ? 0.955 -0.935 2.168 1.00 15.00 247 TYR A O 16
ATOM 11077 N N . TYR A 1 23 ? 1.701 -0.853 0.038 1.00 15.00 248 TYR A N 16
ATOM 11078 C CA . TYR A 1 23 ? 1.660 0.607 -0.132 1.00 15.00 248 TYR A CA 16
ATOM 11079 C C . TYR A 1 23 ? 0.651 1.011 -1.220 1.00 15.00 248 TYR A C 16
ATOM 11080 O O . TYR A 1 23 ? 0.837 0.690 -2.391 1.00 15.00 248 TYR A O 16
ATOM 11098 N N . ILE A 1 24 ? -0.429 1.710 -0.836 1.00 15.00 249 ILE A N 16
ATOM 11099 C CA . ILE A 1 24 ? -1.371 2.258 -1.830 1.00 15.00 249 ILE A CA 16
ATOM 11100 C C . ILE A 1 24 ? -1.531 3.765 -1.668 1.00 15.00 249 ILE A C 16
ATOM 11101 O O . ILE A 1 24 ? -1.593 4.283 -0.549 1.00 15.00 249 ILE A O 16
ATOM 11117 N N . ASN A 1 25 ? -1.582 4.467 -2.792 1.00 15.00 250 ASN A N 16
ATOM 11118 C CA . ASN A 1 25 ? -1.750 5.914 -2.784 1.00 15.00 250 ASN A CA 16
ATOM 11119 C C . ASN A 1 25 ? -2.818 6.325 -3.780 1.00 15.00 250 ASN A C 16
ATOM 11120 O O . ASN A 1 25 ? -2.880 5.794 -4.895 1.00 15.00 250 ASN A O 16
ATOM 11131 N N . HIS A 1 26 ? -3.633 7.294 -3.374 1.00 15.00 251 HIS A N 16
ATOM 11132 C CA . HIS A 1 26 ? -4.766 7.749 -4.170 1.00 15.00 251 HIS A CA 16
ATOM 11133 C C . HIS A 1 26 ? -4.344 8.735 -5.257 1.00 15.00 251 HIS A C 16
ATOM 11134 O O . HIS A 1 26 ? -5.092 8.984 -6.199 1.00 15.00 251 HIS A O 16
ATOM 11149 N N . LYS A 1 27 ? -3.153 9.301 -5.124 1.00 15.00 252 LYS A N 16
ATOM 11150 C CA . LYS A 1 27 ? -2.601 10.152 -6.174 1.00 15.00 252 LYS A CA 16
ATOM 11151 C C . LYS A 1 27 ? -1.789 9.294 -7.135 1.00 15.00 252 LYS A C 16
ATOM 11152 O O . LYS A 1 27 ? -1.518 9.683 -8.271 1.00 15.00 252 LYS A O 16
ATOM 11171 N N . ASN A 1 28 ? -1.375 8.133 -6.642 1.00 15.00 253 ASN A N 16
ATOM 11172 C CA . ASN A 1 28 ? -0.672 7.155 -7.454 1.00 15.00 253 ASN A CA 16
ATOM 11173 C C . ASN A 1 28 ? -1.674 6.249 -8.153 1.00 15.00 253 ASN A C 16
ATOM 11174 O O . ASN A 1 28 ? -1.360 5.623 -9.167 1.00 15.00 253 ASN A O 16
ATOM 11185 N N . LYS A 1 29 ? -2.884 6.188 -7.587 1.00 15.00 254 LYS A N 16
ATOM 11186 C CA . LYS A 1 29 ? -3.988 5.411 -8.150 1.00 15.00 254 LYS A CA 16
ATOM 11187 C C . LYS A 1 29 ? -3.588 3.940 -8.289 1.00 15.00 254 LYS A C 16
ATOM 11188 O O . LYS A 1 29 ? -4.110 3.210 -9.129 1.00 15.00 254 LYS A O 16
ATOM 11207 N N . THR A 1 30 ? -2.703 3.483 -7.415 1.00 15.00 255 THR A N 16
ATOM 11208 C CA . THR A 1 30 ? -2.171 2.139 -7.554 1.00 15.00 255 THR A CA 16
ATOM 11209 C C . THR A 1 30 ? -1.847 1.475 -6.265 1.00 15.00 255 THR A C 16
ATOM 11210 O O . THR A 1 30 ? -1.535 2.099 -5.242 1.00 15.00 255 THR A O 16
ATOM 11221 N N . THR A 1 31 ? -1.960 0.194 -6.366 1.00 15.00 256 THR A N 16
ATOM 11222 C CA . THR A 1 31 ? -1.666 -0.697 -5.271 1.00 15.00 256 THR A CA 16
ATOM 11223 C C . THR A 1 31 ? -0.288 -1.321 -5.464 1.00 15.00 256 THR A C 16
ATOM 11224 O O . THR A 1 31 ? -0.106 -2.274 -6.228 1.00 15.00 256 THR A O 16
ATOM 11235 N N . SER A 1 32 ? 0.676 -0.739 -4.789 1.00 15.00 257 SER A N 16
ATOM 11236 C CA . SER A 1 32 ? 2.046 -1.198 -4.829 1.00 15.00 257 SER A CA 16
ATOM 11237 C C . SER A 1 32 ? 2.320 -2.124 -3.642 1.00 15.00 257 SER A C 16
ATOM 11238 O O . SER A 1 32 ? 1.803 -1.908 -2.550 1.00 15.00 257 SER A O 16
ATOM 11246 N N . TRP A 1 33 ? 3.129 -3.149 -3.859 1.00 15.00 258 TRP A N 16
ATOM 11247 C CA . TRP A 1 33 ? 3.391 -4.150 -2.832 1.00 15.00 258 TRP A CA 16
ATOM 11248 C C . TRP A 1 33 ? 4.207 -3.582 -1.676 1.00 15.00 258 TRP A C 16
ATOM 11249 O O . TRP A 1 33 ? 3.696 -3.357 -0.587 1.00 15.00 258 TRP A O 16
ATOM 11270 N N . LEU A 1 34 ? 5.464 -3.303 -1.955 1.00 15.00 259 LEU A N 16
ATOM 11271 C CA . LEU A 1 34 ? 6.472 -3.119 -0.922 1.00 15.00 259 LEU A CA 16
ATOM 11272 C C . LEU A 1 34 ? 7.035 -1.706 -0.866 1.00 15.00 259 LEU A C 16
ATOM 11273 O O . LEU A 1 34 ? 6.921 -0.936 -1.824 1.00 15.00 259 LEU A O 16
ATOM 11289 N N . ASP A 1 35 ? 7.660 -1.386 0.272 1.00 15.00 260 ASP A N 16
ATOM 11290 C CA . ASP A 1 35 ? 7.906 -0.023 0.703 1.00 15.00 260 ASP A CA 16
ATOM 11291 C C . ASP A 1 35 ? 8.740 0.768 -0.287 1.00 15.00 260 ASP A C 16
ATOM 11292 O O . ASP A 1 35 ? 9.834 0.380 -0.684 1.00 15.00 260 ASP A O 16
ATOM 11301 N N . PRO A 1 36 ? 8.198 1.929 -0.671 1.00 15.00 261 PRO A N 16
ATOM 11302 C CA . PRO A 1 36 ? 8.772 2.832 -1.640 1.00 15.00 261 PRO A CA 16
ATOM 11303 C C . PRO A 1 36 ? 9.754 3.763 -1.053 1.00 15.00 261 PRO A C 16
ATOM 11304 O O . PRO A 1 36 ? 10.434 4.587 -1.662 1.00 15.00 261 PRO A O 16
ATOM 11315 N N . ARG A 1 37 ? 9.675 3.588 0.146 1.00 15.00 262 ARG A N 16
ATOM 11316 C CA . ARG A 1 37 ? 10.307 4.419 1.172 1.00 15.00 262 ARG A CA 16
ATOM 11317 C C . ARG A 1 37 ? 11.757 4.001 1.385 1.00 15.00 262 ARG A C 16
ATOM 11318 O O . ARG A 1 37 ? 12.528 4.710 2.033 1.00 15.00 262 ARG A O 16
ATOM 11339 N N . LEU A 1 38 ? 12.113 2.843 0.851 1.00 15.00 263 LEU A N 16
ATOM 11340 C CA . LEU A 1 38 ? 13.473 2.337 0.928 1.00 15.00 263 LEU A CA 16
ATOM 11341 C C . LEU A 1 38 ? 13.859 1.676 -0.383 1.00 15.00 263 LEU A C 16
ATOM 11342 O O . LEU A 1 38 ? 13.609 0.468 -0.536 1.00 15.00 263 LEU A O 16
ATOM 11359 N N . THR B 2 1 ? 1.245 -13.253 -7.584 1.00 15.00 222 THR B N 16
ATOM 11360 C CA . THR B 2 1 ? -0.048 -12.784 -7.055 1.00 15.00 222 THR B CA 16
ATOM 11361 C C . THR B 2 1 ? -0.101 -11.263 -7.021 1.00 15.00 222 THR B C 16
ATOM 11362 O O . THR B 2 1 ? 0.879 -10.606 -6.668 1.00 15.00 222 THR B O 16
ATOM 11375 N N . PRO B 2 2 ? -1.233 -10.680 -7.426 1.00 15.00 223 PRO B N 16
ATOM 11376 C CA . PRO B 2 2 ? -1.468 -9.251 -7.279 1.00 15.00 223 PRO B CA 16
ATOM 11377 C C . PRO B 2 2 ? -1.960 -8.930 -5.866 1.00 15.00 223 PRO B C 16
ATOM 11378 O O . PRO B 2 2 ? -2.474 -9.815 -5.176 1.00 15.00 223 PRO B O 16
ATOM 11389 N N . PRO B 2 3 ? -1.860 -7.670 -5.411 1.00 15.00 224 PRO B N 16
ATOM 11390 C CA . PRO B 2 3 ? -2.280 -7.284 -4.081 1.00 15.00 224 PRO B CA 16
ATOM 11391 C C . PRO B 2 3 ? -3.748 -6.875 -4.107 1.00 15.00 224 PRO B C 16
ATOM 11392 O O . PRO B 2 3 ? -4.376 -6.946 -5.169 1.00 15.00 224 PRO B O 16
ATOM 11403 N N . PRO B 2 4 ? -4.336 -6.476 -2.967 1.00 15.00 225 PRO B N 16
ATOM 11404 C CA . PRO B 2 4 ? -5.680 -5.902 -2.959 1.00 15.00 225 PRO B CA 16
ATOM 11405 C C . PRO B 2 4 ? -5.791 -4.808 -4.017 1.00 15.00 225 PRO B C 16
ATOM 11406 O O . PRO B 2 4 ? -4.829 -4.093 -4.260 1.00 15.00 225 PRO B O 16
ATOM 11417 N N . ALA B 2 5 ? -6.947 -4.688 -4.653 1.00 15.00 226 ALA B N 16
ATOM 11418 C CA . ALA B 2 5 ? -7.135 -3.697 -5.714 1.00 15.00 226 ALA B CA 16
ATOM 11419 C C . ALA B 2 5 ? -6.859 -2.279 -5.206 1.00 15.00 226 ALA B C 16
ATOM 11420 O O . ALA B 2 5 ? -6.552 -2.082 -4.032 1.00 15.00 226 ALA B O 16
ATOM 11427 N N . TYR B 2 6 ? -6.974 -1.286 -6.074 1.00 15.00 227 TYR B N 16
ATOM 11428 C CA . TYR B 2 6 ? -6.787 0.088 -5.638 1.00 15.00 227 TYR B CA 16
ATOM 11429 C C . TYR B 2 6 ? -7.966 0.462 -4.748 1.00 15.00 227 TYR B C 16
ATOM 11430 O O . TYR B 2 6 ? -9.132 0.381 -5.140 1.00 15.00 227 TYR B O 16
ATOM 11448 N N . LEU B 2 7 ? -7.614 0.875 -3.548 1.00 15.00 228 LEU B N 16
ATOM 11449 C CA . LEU B 2 7 ? -8.457 0.736 -2.379 1.00 15.00 228 LEU B CA 16
ATOM 11450 C C . LEU B 2 7 ? -8.205 1.859 -1.383 1.00 15.00 228 LEU B C 16
ATOM 11451 O O . LEU B 2 7 ? -7.123 2.439 -1.372 1.00 15.00 228 LEU B O 16
ATOM 11467 N N . PRO B 2 8 ? -9.200 2.231 -0.570 1.00 15.00 229 PRO B N 16
ATOM 11468 C CA . PRO B 2 8 ? -8.921 3.036 0.601 1.00 15.00 229 PRO B CA 16
ATOM 11469 C C . PRO B 2 8 ? -8.594 2.073 1.740 1.00 15.00 229 PRO B C 16
ATOM 11470 O O . PRO B 2 8 ? -9.111 0.954 1.787 1.00 15.00 229 PRO B O 16
ATOM 11481 N N . PRO B 2 9 ? -7.755 2.494 2.689 1.00 15.00 230 PRO B N 16
ATOM 11482 C CA . PRO B 2 9 ? -6.805 1.607 3.357 1.00 15.00 230 PRO B CA 16
ATOM 11483 C C . PRO B 2 9 ? -7.339 0.905 4.592 1.00 15.00 230 PRO B C 16
ATOM 11484 O O . PRO B 2 9 ? -8.195 1.417 5.323 1.00 15.00 230 PRO B O 16
ATOM 11495 N N . GLU B 2 10 ? -6.779 -0.280 4.812 1.00 15.00 231 GLU B N 16
ATOM 11496 C CA . GLU B 2 10 ? -7.337 -1.256 5.743 1.00 15.00 231 GLU B CA 16
ATOM 11497 C C . GLU B 2 10 ? -6.611 -1.237 7.074 1.00 15.00 231 GLU B C 16
ATOM 11498 O O . GLU B 2 10 ? -5.417 -0.944 7.150 1.00 15.00 231 GLU B O 16
ATOM 11510 N N . ASP B 2 11 ? -7.354 -1.573 8.111 1.00 15.00 232 ASP B N 16
ATOM 11511 C CA . ASP B 2 11 ? -6.912 -1.363 9.485 1.00 15.00 232 ASP B CA 16
ATOM 11512 C C . ASP B 2 11 ? -6.823 -2.668 10.299 1.00 15.00 232 ASP B C 16
ATOM 11513 O O . ASP B 2 11 ? -5.789 -2.933 10.912 1.00 15.00 232 ASP B O 16
ATOM 11522 N N . PRO B 2 12 ? -7.902 -3.490 10.354 1.00 15.00 233 PRO B N 16
ATOM 11523 C CA . PRO B 2 12 ? -7.924 -4.702 11.162 1.00 15.00 233 PRO B CA 16
ATOM 11524 C C . PRO B 2 12 ? -7.552 -5.962 10.374 1.00 15.00 233 PRO B C 16
ATOM 11525 O O . PRO B 2 12 ? -8.466 -6.637 9.851 1.00 15.00 233 PRO B O 16
ATOM 11537 N N . GLY A 1 5 ? 7.893 3.992 9.477 1.00 15.00 230 GLY A N 17
ATOM 11538 C CA . GLY A 1 5 ? 7.801 4.003 7.999 1.00 15.00 230 GLY A CA 17
ATOM 11539 C C . GLY A 1 5 ? 7.313 5.337 7.480 1.00 15.00 230 GLY A C 17
ATOM 11540 O O . GLY A 1 5 ? 6.151 5.693 7.684 1.00 15.00 230 GLY A O 17
ATOM 11544 N N . PRO A 1 6 ? 8.184 6.102 6.808 1.00 15.00 231 PRO A N 17
ATOM 11545 C CA . PRO A 1 6 ? 7.880 7.415 6.277 1.00 15.00 231 PRO A CA 17
ATOM 11546 C C . PRO A 1 6 ? 7.610 7.322 4.785 1.00 15.00 231 PRO A C 17
ATOM 11547 O O . PRO A 1 6 ? 8.514 7.010 4.006 1.00 15.00 231 PRO A O 17
ATOM 11558 N N . LEU A 1 7 ? 6.377 7.539 4.365 1.00 15.00 232 LEU A N 17
ATOM 11559 C CA . LEU A 1 7 ? 6.048 7.203 2.996 1.00 15.00 232 LEU A CA 17
ATOM 11560 C C . LEU A 1 7 ? 6.433 8.326 2.059 1.00 15.00 232 LEU A C 17
ATOM 11561 O O . LEU A 1 7 ? 6.565 9.474 2.479 1.00 15.00 232 LEU A O 17
ATOM 11577 N N . PRO A 1 8 ? 6.577 8.019 0.764 1.00 15.00 233 PRO A N 17
ATOM 11578 C CA . PRO A 1 8 ? 7.035 8.993 -0.221 1.00 15.00 233 PRO A CA 17
ATOM 11579 C C . PRO A 1 8 ? 6.038 10.135 -0.410 1.00 15.00 233 PRO A C 17
ATOM 11580 O O . PRO A 1 8 ? 6.416 11.278 -0.666 1.00 15.00 233 PRO A O 17
ATOM 11591 N N . ASP A 1 9 ? 4.760 9.802 -0.331 1.00 15.00 234 ASP A N 17
ATOM 11592 C CA . ASP A 1 9 ? 3.690 10.793 -0.401 1.00 15.00 234 ASP A CA 17
ATOM 11593 C C . ASP A 1 9 ? 2.967 10.881 0.934 1.00 15.00 234 ASP A C 17
ATOM 11594 O O . ASP A 1 9 ? 2.145 11.768 1.150 1.00 15.00 234 ASP A O 17
ATOM 11603 N N . GLY A 1 10 ? 3.271 9.944 1.823 1.00 15.00 235 GLY A N 17
ATOM 11604 C CA . GLY A 1 10 ? 2.462 9.758 3.011 1.00 15.00 235 GLY A CA 17
ATOM 11605 C C . GLY A 1 10 ? 1.322 8.796 2.740 1.00 15.00 235 GLY A C 17
ATOM 11606 O O . GLY A 1 10 ? 0.249 8.900 3.334 1.00 15.00 235 GLY A O 17
ATOM 11610 N N . TRP A 1 11 ? 1.571 7.846 1.842 1.00 15.00 236 TRP A N 17
ATOM 11611 C CA . TRP A 1 11 ? 0.540 6.922 1.389 1.00 15.00 236 TRP A CA 17
ATOM 11612 C C . TRP A 1 11 ? 0.655 5.564 2.060 1.00 15.00 236 TRP A C 17
ATOM 11613 O O . TRP A 1 11 ? 1.745 5.058 2.243 1.00 15.00 236 TRP A O 17
ATOM 11634 N N . GLU A 1 12 ? -0.466 4.884 2.232 1.00 15.00 237 GLU A N 17
ATOM 11635 C CA . GLU A 1 12 ? -0.643 4.019 3.390 1.00 15.00 237 GLU A CA 17
ATOM 11636 C C . GLU A 1 12 ? -0.159 2.613 3.171 1.00 15.00 237 GLU A C 17
ATOM 11637 O O . GLU A 1 12 ? -0.392 1.976 2.141 1.00 15.00 237 GLU A O 17
ATOM 11649 N N . GLN A 1 13 ? 0.499 2.168 4.219 1.00 15.00 238 GLN A N 17
ATOM 11650 C CA . GLN A 1 13 ? 1.080 0.846 4.307 1.00 15.00 238 GLN A CA 17
ATOM 11651 C C . GLN A 1 13 ? 0.211 0.000 5.210 1.00 15.00 238 GLN A C 17
ATOM 11652 O O . GLN A 1 13 ? 0.270 0.107 6.437 1.00 15.00 238 GLN A O 17
ATOM 11666 N N . ALA A 1 14 ? -0.624 -0.804 4.609 1.00 15.00 239 ALA A N 17
ATOM 11667 C CA . ALA A 1 14 ? -1.582 -1.575 5.358 1.00 15.00 239 ALA A CA 17
ATOM 11668 C C . ALA A 1 14 ? -1.241 -3.048 5.292 1.00 15.00 239 ALA A C 17
ATOM 11669 O O . ALA A 1 14 ? -0.738 -3.533 4.280 1.00 15.00 239 ALA A O 17
ATOM 11676 N N . ME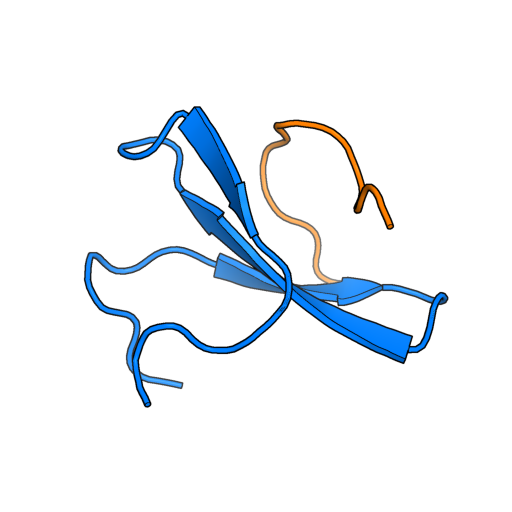T A 1 15 ? -1.499 -3.756 6.374 1.00 15.00 240 MET A N 17
ATOM 11677 C CA . MET A 1 15 ? -1.141 -5.156 6.450 1.00 15.00 240 MET A CA 17
ATOM 11678 C C . MET A 1 15 ? -2.320 -6.027 6.056 1.00 15.00 240 MET A C 17
ATOM 11679 O O . MET A 1 15 ? -3.308 -6.123 6.783 1.00 15.00 240 MET A O 17
ATOM 11693 N N . THR A 1 16 ? -2.200 -6.666 4.909 1.00 15.00 241 THR A N 17
ATOM 11694 C CA . THR A 1 16 ? -3.227 -7.567 4.426 1.00 15.00 241 THR A CA 17
ATOM 11695 C C . THR A 1 16 ? -2.935 -8.969 4.948 1.00 15.00 241 THR A C 17
ATOM 11696 O O . THR A 1 16 ? -1.774 -9.309 5.178 1.00 15.00 241 THR A O 17
ATOM 11707 N N . GLN A 1 17 ? -3.985 -9.763 5.145 1.00 15.00 242 GLN A N 17
ATOM 11708 C CA . GLN A 1 17 ? -3.910 -10.992 5.949 1.00 15.00 242 GLN A CA 17
ATOM 11709 C C . GLN A 1 17 ? -2.896 -11.991 5.403 1.00 15.00 242 GLN A C 17
ATOM 11710 O O . GLN A 1 17 ? -2.389 -12.838 6.142 1.00 15.00 242 GLN A O 17
ATOM 11724 N N . ASP A 1 18 ? -2.641 -11.917 4.108 1.00 15.00 243 ASP A N 17
ATOM 11725 C CA . ASP A 1 18 ? -1.603 -12.736 3.466 1.00 15.00 243 ASP A CA 17
ATOM 11726 C C . ASP A 1 18 ? -0.227 -12.460 4.073 1.00 15.00 243 ASP A C 17
ATOM 11727 O O . ASP A 1 18 ? 0.716 -13.233 3.913 1.00 15.00 243 ASP A O 17
ATOM 11736 N N . GLY A 1 19 ? -0.129 -11.337 4.754 1.00 15.00 244 GLY A N 17
ATOM 11737 C CA . GLY A 1 19 ? 1.106 -10.944 5.401 1.00 15.00 244 GLY A CA 17
ATOM 11738 C C . GLY A 1 19 ? 1.980 -10.107 4.496 1.00 15.00 244 GLY A C 17
ATOM 11739 O O . GLY A 1 19 ? 3.154 -10.407 4.289 1.00 15.00 244 GLY A O 17
ATOM 11743 N N . GLU A 1 20 ? 1.384 -9.052 3.957 1.00 15.00 245 GLU A N 17
ATOM 11744 C CA . GLU A 1 20 ? 2.091 -8.088 3.126 1.00 15.00 245 GLU A CA 17
ATOM 11745 C C . GLU A 1 20 ? 1.742 -6.681 3.576 1.00 15.00 245 GLU A C 17
ATOM 11746 O O . GLU A 1 20 ? 0.566 -6.354 3.748 1.00 15.00 245 GLU A O 17
ATOM 11758 N N . ILE A 1 21 ? 2.755 -5.855 3.769 1.00 15.00 246 ILE A N 17
ATOM 11759 C CA . ILE A 1 21 ? 2.531 -4.460 4.095 1.00 15.00 246 ILE A CA 17
ATOM 11760 C C . ILE A 1 21 ? 2.460 -3.654 2.800 1.00 15.00 246 ILE A C 17
ATOM 11761 O O . ILE A 1 21 ? 3.472 -3.245 2.247 1.00 15.00 246 ILE A O 17
ATOM 11777 N N . TYR A 1 22 ? 1.249 -3.432 2.314 1.00 15.00 247 TYR A N 17
ATOM 11778 C CA . TYR A 1 22 ? 1.076 -2.882 0.982 1.00 15.00 247 TYR A CA 17
ATOM 11779 C C . TYR A 1 22 ? 1.049 -1.363 1.042 1.00 15.00 247 TYR A C 17
ATOM 11780 O O . TYR A 1 22 ? 0.621 -0.776 2.031 1.00 15.00 247 TYR A O 17
ATOM 11798 N N . TYR A 1 23 ? 1.502 -0.753 -0.029 1.00 15.00 248 TYR A N 17
ATOM 11799 C CA . TYR A 1 23 ? 1.499 0.687 -0.198 1.00 15.00 248 TYR A CA 17
ATOM 11800 C C . TYR A 1 23 ? 0.501 1.094 -1.281 1.00 15.00 248 TYR A C 17
ATOM 11801 O O . TYR A 1 23 ? 0.628 0.692 -2.438 1.00 15.00 248 TYR A O 17
ATOM 11819 N N . ILE A 1 24 ? -0.513 1.874 -0.892 1.00 15.00 249 ILE A N 17
ATOM 11820 C CA . ILE A 1 24 ? -1.447 2.451 -1.862 1.00 15.00 249 ILE A CA 17
ATOM 11821 C C . ILE A 1 24 ? -1.505 3.962 -1.734 1.00 15.00 249 ILE A C 17
ATOM 11822 O O . ILE A 1 24 ? -1.588 4.512 -0.633 1.00 15.00 249 ILE A O 17
ATOM 11838 N N . ASN A 1 25 ? -1.448 4.632 -2.866 1.00 15.00 250 ASN A N 17
ATOM 11839 C CA . ASN A 1 25 ? -1.517 6.078 -2.891 1.00 15.00 250 ASN A CA 17
ATOM 11840 C C . ASN A 1 25 ? -2.704 6.515 -3.719 1.00 15.00 250 ASN A C 17
ATOM 11841 O O . ASN A 1 25 ? -2.938 5.981 -4.810 1.00 15.00 250 ASN A O 17
ATOM 11852 N N . HIS A 1 26 ? -3.434 7.494 -3.199 1.00 15.00 251 HIS A N 17
ATOM 11853 C CA . HIS A 1 26 ? -4.606 8.032 -3.873 1.00 15.00 251 HIS A CA 17
ATOM 11854 C C . HIS A 1 26 ? -4.196 8.998 -4.977 1.00 15.00 251 HIS A C 17
ATOM 11855 O O . HIS A 1 26 ? -4.982 9.303 -5.868 1.00 15.00 251 HIS A O 17
ATOM 11870 N N . LYS A 1 27 ? -2.966 9.488 -4.905 1.00 15.00 252 LYS A N 17
ATOM 11871 C CA . LYS A 1 27 ? -2.426 10.332 -5.962 1.00 15.00 252 LYS A CA 17
ATOM 11872 C C . LYS A 1 27 ? -1.651 9.476 -6.960 1.00 15.00 252 LYS A C 17
ATOM 11873 O O . LYS A 1 27 ? -1.245 9.941 -8.021 1.00 15.00 252 LYS A O 17
ATOM 11892 N N . ASN A 1 28 ? -1.432 8.219 -6.598 1.00 15.00 253 ASN A N 17
ATOM 11893 C CA . ASN A 1 28 ? -0.783 7.268 -7.495 1.00 15.00 253 ASN A CA 17
ATOM 11894 C C . ASN A 1 28 ? -1.812 6.322 -8.093 1.00 15.00 253 ASN A C 17
ATOM 11895 O O . ASN A 1 28 ? -1.554 5.670 -9.104 1.00 15.00 253 ASN A O 17
ATOM 11906 N N . LYS A 1 29 ? -2.974 6.242 -7.442 1.00 15.00 254 LYS A N 17
ATOM 11907 C CA . LYS A 1 29 ? -4.079 5.403 -7.900 1.00 15.00 254 LYS A CA 17
ATOM 11908 C C . LYS A 1 29 ? -3.612 3.953 -8.064 1.00 15.00 254 LYS A C 17
ATOM 11909 O O . LYS A 1 29 ? -4.065 3.228 -8.951 1.00 15.00 254 LYS A O 17
ATOM 11928 N N . THR A 1 30 ? -2.728 3.510 -7.179 1.00 15.00 255 THR A N 17
ATOM 11929 C CA . THR A 1 30 ? -2.172 2.168 -7.319 1.00 15.00 255 THR A CA 17
ATOM 11930 C C . THR A 1 30 ? -1.793 1.513 -6.030 1.00 15.00 255 THR A C 17
ATOM 11931 O O . THR A 1 30 ? -1.455 2.152 -5.027 1.00 15.00 255 THR A O 17
ATOM 11942 N N . THR A 1 31 ? -1.888 0.217 -6.114 1.00 15.00 256 THR A N 17
ATOM 11943 C CA . THR A 1 31 ? -1.593 -0.679 -5.018 1.00 15.00 256 THR A CA 17
ATOM 11944 C C . THR A 1 31 ? -0.297 -1.437 -5.299 1.00 15.00 256 THR A C 17
ATOM 11945 O O . THR A 1 31 ? -0.264 -2.347 -6.129 1.00 15.00 256 THR A O 17
ATOM 11956 N N . SER A 1 32 ? 0.771 -1.048 -4.626 1.00 15.00 257 SER A N 17
ATOM 11957 C CA . SER A 1 32 ? 2.062 -1.686 -4.809 1.00 15.00 257 SER A CA 17
ATOM 11958 C C . SER A 1 32 ? 2.426 -2.453 -3.540 1.00 15.00 257 SER A C 17
ATOM 11959 O O . SER A 1 32 ? 2.149 -1.984 -2.443 1.00 15.00 257 SER A O 17
ATOM 11967 N N . TRP A 1 33 ? 3.050 -3.620 -3.688 1.00 15.00 258 TRP A N 17
ATOM 11968 C CA . TRP A 1 33 ? 3.314 -4.498 -2.544 1.00 15.00 258 TRP A CA 17
ATOM 11969 C C . TRP A 1 33 ? 4.191 -3.847 -1.475 1.00 15.00 258 TRP A C 17
ATOM 11970 O O . TRP A 1 33 ? 3.712 -3.506 -0.403 1.00 15.00 258 TRP A O 17
ATOM 11991 N N . LEU A 1 34 ? 5.458 -3.645 -1.789 1.00 15.00 259 LEU A N 17
ATOM 11992 C CA . LEU A 1 34 ? 6.462 -3.378 -0.767 1.00 15.00 259 LEU A CA 17
ATOM 11993 C C . LEU A 1 34 ? 6.958 -1.931 -0.739 1.00 15.00 259 LEU A C 17
ATOM 11994 O O . LEU A 1 34 ? 6.821 -1.195 -1.722 1.00 15.00 259 LEU A O 17
ATOM 12010 N N . ASP A 1 35 ? 7.562 -1.553 0.398 1.00 15.00 260 ASP A N 17
ATOM 12011 C CA . ASP A 1 35 ? 7.787 -0.169 0.772 1.00 15.00 260 ASP A CA 17
ATOM 12012 C C . ASP A 1 35 ? 8.635 0.583 -0.241 1.00 15.00 260 ASP A C 17
ATOM 12013 O O . ASP A 1 35 ? 9.737 0.178 -0.606 1.00 15.00 260 ASP A O 17
ATOM 12022 N N . PRO A 1 36 ? 8.102 1.730 -0.682 1.00 15.00 261 PRO A N 17
ATOM 12023 C CA . PRO A 1 36 ? 8.700 2.583 -1.684 1.00 15.00 261 PRO A CA 17
ATOM 12024 C C . PRO A 1 36 ? 9.674 3.534 -1.123 1.00 15.00 261 PRO A C 17
ATOM 12025 O O . PRO A 1 36 ? 10.389 4.306 -1.755 1.00 15.00 261 PRO A O 17
ATOM 12036 N N . ARG A 1 37 ? 9.571 3.420 0.079 1.00 15.00 262 ARG A N 17
ATOM 12037 C CA . ARG A 1 37 ? 10.181 4.298 1.076 1.00 15.00 262 ARG A CA 17
ATOM 12038 C C . ARG A 1 37 ? 11.599 3.835 1.388 1.00 15.00 262 ARG A C 17
ATOM 12039 O O . ARG A 1 37 ? 12.372 4.547 2.032 1.00 15.00 262 ARG A O 17
ATOM 12060 N N . LEU A 1 38 ? 11.913 2.628 0.940 1.00 15.00 263 LEU A N 17
ATOM 12061 C CA . LEU A 1 38 ? 13.206 2.018 1.197 1.00 15.00 263 LEU A CA 17
ATOM 12062 C C . LEU A 1 38 ? 14.315 2.808 0.513 1.00 15.00 263 LEU A C 17
ATOM 12063 O O . LEU A 1 38 ? 14.310 2.892 -0.732 1.00 15.00 263 LEU A O 17
ATOM 12080 N N . THR B 2 1 ? 0.846 -13.342 -7.179 1.00 15.00 222 THR B N 17
ATOM 12081 C CA . THR B 2 1 ? -0.578 -12.956 -7.235 1.00 15.00 222 THR B CA 17
ATOM 12082 C C . THR B 2 1 ? -0.728 -11.489 -6.839 1.00 15.00 222 THR B C 17
ATOM 12083 O O . THR B 2 1 ? -0.234 -11.082 -5.790 1.00 15.00 222 THR B O 17
ATOM 12096 N N . PRO B 2 2 ? -1.381 -10.667 -7.688 1.00 15.00 223 PRO B N 17
ATOM 12097 C CA . PRO B 2 2 ? -1.545 -9.226 -7.437 1.00 15.00 223 PRO B CA 17
ATOM 12098 C C . PRO B 2 2 ? -2.198 -8.925 -6.081 1.00 15.00 223 PRO B C 17
ATOM 12099 O O . PRO B 2 2 ? -2.799 -9.810 -5.462 1.00 15.00 223 PRO B O 17
ATOM 12110 N N . PRO B 2 3 ? -2.122 -7.664 -5.608 1.00 15.00 224 PRO B N 17
ATOM 12111 C CA . PRO B 2 3 ? -2.629 -7.251 -4.313 1.00 15.00 224 PRO B CA 17
ATOM 12112 C C . PRO B 2 3 ? -4.070 -6.752 -4.427 1.00 15.00 224 PRO B C 17
ATOM 12113 O O . PRO B 2 3 ? -4.654 -6.781 -5.515 1.00 15.00 224 PRO B O 17
ATOM 12124 N N . PRO B 2 4 ? -4.679 -6.329 -3.308 1.00 15.00 225 PRO B N 17
ATOM 12125 C CA . PRO B 2 4 ? -5.972 -5.642 -3.339 1.00 15.00 225 PRO B CA 17
ATOM 12126 C C . PRO B 2 4 ? -5.971 -4.502 -4.359 1.00 15.00 225 PRO B C 17
ATOM 12127 O O . PRO B 2 4 ? -4.949 -3.856 -4.570 1.00 15.00 225 PRO B O 17
ATOM 12138 N N . ALA B 2 5 ? -7.112 -4.268 -4.994 1.00 15.00 226 ALA B N 17
ATOM 12139 C CA . ALA B 2 5 ? -7.251 -3.182 -5.964 1.00 15.00 226 ALA B CA 17
ATOM 12140 C C . ALA B 2 5 ? -6.987 -1.824 -5.311 1.00 15.00 226 ALA B C 17
ATOM 12141 O O . ALA B 2 5 ? -6.697 -1.745 -4.118 1.00 15.00 226 ALA B O 17
ATOM 12148 N N . TYR B 2 6 ? -7.087 -0.751 -6.089 1.00 15.00 227 TYR B N 17
ATOM 12149 C CA . TYR B 2 6 ? -6.891 0.584 -5.543 1.00 15.00 227 TYR B CA 17
ATOM 12150 C C . TYR B 2 6 ? -8.061 0.917 -4.624 1.00 15.00 227 TYR B C 17
ATOM 12151 O O . TYR B 2 6 ? -9.230 0.853 -5.009 1.00 15.00 227 TYR B O 17
ATOM 12169 N N . LEU B 2 7 ? -7.692 1.297 -3.416 1.00 15.00 228 LEU B N 17
ATOM 12170 C CA . LEU B 2 7 ? -8.521 1.146 -2.238 1.00 15.00 228 LEU B CA 17
ATOM 12171 C C . LEU B 2 7 ? -8.231 2.244 -1.220 1.00 15.00 228 LEU B C 17
ATOM 12172 O O . LEU B 2 7 ? -7.146 2.819 -1.232 1.00 15.00 228 LEU B O 17
ATOM 12188 N N . PRO B 2 8 ? -9.204 2.620 -0.383 1.00 15.00 229 PRO B N 17
ATOM 12189 C CA . PRO B 2 8 ? -8.890 3.363 0.826 1.00 15.00 229 PRO B CA 17
ATOM 12190 C C . PRO B 2 8 ? -8.593 2.340 1.923 1.00 15.00 229 PRO B C 17
ATOM 12191 O O . PRO B 2 8 ? -9.158 1.242 1.926 1.00 15.00 229 PRO B O 17
ATOM 12202 N N . PRO B 2 9 ? -7.737 2.688 2.892 1.00 15.00 230 PRO B N 17
ATOM 12203 C CA . PRO B 2 9 ? -6.778 1.750 3.484 1.00 15.00 230 PRO B CA 17
ATOM 12204 C C . PRO B 2 9 ? -7.296 0.954 4.670 1.00 15.00 230 PRO B C 17
ATOM 12205 O O . PRO B 2 9 ? -8.145 1.402 5.446 1.00 15.00 230 PRO B O 17
ATOM 12216 N N . GLU B 2 10 ? -6.727 -0.244 4.790 1.00 15.00 231 GLU B N 17
ATOM 12217 C CA . GLU B 2 10 ? -7.319 -1.331 5.568 1.00 15.00 231 GLU B CA 17
ATOM 12218 C C . GLU B 2 10 ? -6.478 -1.705 6.780 1.00 15.00 231 GLU B C 17
ATOM 12219 O O . GLU B 2 10 ? -5.260 -1.544 6.795 1.00 15.00 231 GLU B O 17
ATOM 12231 N N . ASP B 2 11 ? -7.164 -2.183 7.800 1.00 15.00 232 ASP B N 17
ATOM 12232 C CA . ASP B 2 11 ? -6.545 -2.476 9.092 1.00 15.00 232 ASP B CA 17
ATOM 12233 C C . ASP B 2 11 ? -6.689 -3.957 9.502 1.00 15.00 232 ASP B C 17
ATOM 12234 O O . ASP B 2 11 ? -5.728 -4.539 10.011 1.00 15.00 232 ASP B O 17
ATOM 12243 N N . PRO B 2 12 ? -7.887 -4.580 9.350 1.00 15.00 233 PRO B N 17
ATOM 12244 C CA . PRO B 2 12 ? -8.093 -5.994 9.712 1.00 15.00 233 PRO B CA 17
ATOM 12245 C C . PRO B 2 12 ? -7.179 -6.946 8.942 1.00 15.00 233 PRO B C 17
ATOM 12246 O O . PRO B 2 12 ? -7.346 -7.076 7.712 1.00 15.00 233 PRO B O 17
ATOM 12258 N N . GLY A 1 5 ? 4.833 3.323 8.842 1.00 15.00 230 GLY A N 18
ATOM 12259 C CA . GLY A 1 5 ? 6.095 3.672 8.143 1.00 15.00 230 GLY A CA 18
ATOM 12260 C C . GLY A 1 5 ? 6.052 5.075 7.581 1.00 15.00 230 GLY A C 18
ATOM 12261 O O . GLY A 1 5 ? 4.993 5.701 7.578 1.00 15.00 230 GLY A O 18
ATOM 12265 N N . PRO A 1 6 ? 7.183 5.600 7.088 1.00 15.00 231 PRO A N 18
ATOM 12266 C CA . PRO A 1 6 ? 7.298 6.957 6.601 1.00 15.00 231 PRO A CA 18
ATOM 12267 C C . PRO A 1 6 ? 7.228 6.973 5.085 1.00 15.00 231 PRO A C 18
ATOM 12268 O O . PRO A 1 6 ? 8.210 6.657 4.409 1.00 15.00 231 PRO A O 18
ATOM 12279 N N . LEU A 1 7 ? 6.068 7.276 4.532 1.00 15.00 232 LEU A N 18
ATOM 12280 C CA . LEU A 1 7 ? 5.875 6.992 3.127 1.00 15.00 232 LEU A CA 18
ATOM 12281 C C . LEU A 1 7 ? 6.312 8.140 2.247 1.00 15.00 232 LEU A C 18
ATOM 12282 O O . LEU A 1 7 ? 6.411 9.281 2.693 1.00 15.00 232 LEU A O 18
ATOM 12298 N N . PRO A 1 8 ? 6.557 7.842 0.965 1.00 15.00 233 PRO A N 18
ATOM 12299 C CA . PRO A 1 8 ? 7.092 8.818 0.019 1.00 15.00 233 PRO A CA 18
ATOM 12300 C C . PRO A 1 8 ? 6.173 10.030 -0.121 1.00 15.00 233 PRO A C 18
ATOM 12301 O O . PRO A 1 8 ? 6.584 11.173 0.081 1.00 15.00 233 PRO A O 18
ATOM 12312 N N . ASP A 1 9 ? 4.920 9.757 -0.450 1.00 15.00 234 ASP A N 18
ATOM 12313 C CA . ASP A 1 9 ? 3.907 10.796 -0.600 1.00 15.00 234 ASP A CA 18
ATOM 12314 C C . ASP A 1 9 ? 2.999 10.807 0.621 1.00 15.00 234 ASP A C 18
ATOM 12315 O O . ASP A 1 9 ? 2.163 11.696 0.792 1.00 15.00 234 ASP A O 18
ATOM 12324 N N . GLY A 1 10 ? 3.157 9.790 1.456 1.00 15.00 235 GLY A N 18
ATOM 12325 C CA . GLY A 1 10 ? 2.259 9.595 2.573 1.00 15.00 235 GLY A CA 18
ATOM 12326 C C . GLY A 1 10 ? 1.089 8.723 2.180 1.00 15.00 235 GLY A C 18
ATOM 12327 O O . GLY A 1 10 ? -0.070 9.136 2.259 1.00 15.00 235 GLY A O 18
ATOM 12331 N N . TRP A 1 11 ? 1.403 7.512 1.743 1.00 15.00 236 TRP A N 18
ATOM 12332 C CA . TRP A 1 11 ? 0.391 6.592 1.259 1.00 15.00 236 TRP A CA 18
ATOM 12333 C C . TRP A 1 11 ? 0.504 5.248 1.936 1.00 15.00 236 TRP A C 18
ATOM 12334 O O . TRP A 1 11 ? 1.594 4.772 2.171 1.00 15.00 236 TRP A O 18
ATOM 12355 N N . GLU A 1 12 ? -0.606 4.553 2.081 1.00 15.00 237 GLU A N 18
ATOM 12356 C CA . GLU A 1 12 ? -0.790 3.703 3.241 1.00 15.00 237 GLU A CA 18
ATOM 12357 C C . GLU A 1 12 ? -0.263 2.318 3.041 1.00 15.00 237 GLU A C 18
ATOM 12358 O O . GLU A 1 12 ? -0.472 1.657 2.022 1.00 15.00 237 GLU A O 18
ATOM 12370 N N . GLN A 1 13 ? 0.407 1.924 4.093 1.00 15.00 238 GLN A N 18
ATOM 12371 C CA . GLN A 1 13 ? 1.071 0.647 4.193 1.00 15.00 238 GLN A CA 18
ATOM 12372 C C . GLN A 1 13 ? 0.411 -0.139 5.292 1.00 15.00 238 GLN A C 18
ATOM 12373 O O . GLN A 1 13 ? 0.588 0.136 6.480 1.00 15.00 238 GLN A O 18
ATOM 12387 N N . ALA A 1 14 ? -0.377 -1.087 4.882 1.00 15.00 239 ALA A N 18
ATOM 12388 C CA . ALA A 1 14 ? -1.205 -1.826 5.790 1.00 15.00 239 ALA A CA 18
ATOM 12389 C C . ALA A 1 14 ? -0.965 -3.305 5.606 1.00 15.00 239 ALA A C 18
ATOM 12390 O O . ALA A 1 14 ? -0.594 -3.749 4.516 1.00 15.00 239 ALA A O 18
ATOM 12397 N N . MET A 1 15 ? -1.139 -4.066 6.665 1.00 15.00 240 MET A N 18
ATOM 12398 C CA . MET A 1 15 ? -0.811 -5.471 6.623 1.00 15.00 240 MET A CA 18
ATOM 12399 C C . MET A 1 15 ? -2.018 -6.260 6.166 1.00 15.00 240 MET A C 18
ATOM 12400 O O . MET A 1 15 ? -3.046 -6.299 6.836 1.00 15.00 240 MET A O 18
ATOM 12414 N N . THR A 1 16 ? -1.886 -6.871 5.006 1.00 15.00 241 THR A N 18
ATOM 12415 C CA . THR A 1 16 ? -2.945 -7.686 4.458 1.00 15.00 241 THR A CA 18
ATOM 12416 C C . THR A 1 16 ? -2.764 -9.112 4.946 1.00 15.00 241 THR A C 18
ATOM 12417 O O . THR A 1 16 ? -1.635 -9.536 5.206 1.00 15.00 241 THR A O 18
ATOM 12428 N N . GLN A 1 17 ? -3.874 -9.835 5.078 1.00 15.00 242 GLN A N 18
ATOM 12429 C CA . GLN A 1 17 ? -3.886 -11.157 5.710 1.00 15.00 242 GLN A CA 18
ATOM 12430 C C . GLN A 1 17 ? -2.975 -12.132 4.978 1.00 15.00 242 GLN A C 18
ATOM 12431 O O . GLN A 1 17 ? -2.516 -13.122 5.545 1.00 15.00 242 GLN A O 18
ATOM 12445 N N . ASP A 1 18 ? -2.755 -11.850 3.705 1.00 15.00 243 ASP A N 18
ATOM 12446 C CA . ASP A 1 18 ? -1.806 -12.603 2.878 1.00 15.00 243 ASP A CA 18
ATOM 12447 C C . ASP A 1 18 ? -0.389 -12.520 3.458 1.00 15.00 243 ASP A C 18
ATOM 12448 O O . ASP A 1 18 ? 0.489 -13.314 3.127 1.00 15.00 243 ASP A O 18
ATOM 12457 N N . GLY A 1 19 ? -0.196 -11.545 4.328 1.00 15.00 244 GLY A N 18
ATOM 12458 C CA . GLY A 1 19 ? 1.072 -11.354 5.006 1.00 15.00 244 GLY A CA 18
ATOM 12459 C C . GLY A 1 19 ? 2.008 -10.432 4.255 1.00 15.00 244 GLY A C 18
ATOM 12460 O O . GLY A 1 19 ? 3.194 -10.724 4.105 1.00 15.00 244 GLY A O 18
ATOM 12464 N N . GLU A 1 20 ? 1.475 -9.298 3.814 1.00 15.00 245 GLU A N 18
ATOM 12465 C CA . GLU A 1 20 ? 2.272 -8.298 3.101 1.00 15.00 245 GLU A CA 18
ATOM 12466 C C . GLU A 1 20 ? 1.962 -6.895 3.595 1.00 15.00 245 GLU A C 18
ATOM 12467 O O . GLU A 1 20 ? 0.804 -6.570 3.874 1.00 15.00 245 GLU A O 18
ATOM 12479 N N . ILE A 1 21 ? 2.993 -6.064 3.688 1.00 15.00 246 ILE A N 18
ATOM 12480 C CA . ILE A 1 21 ? 2.802 -4.647 3.954 1.00 15.00 246 ILE A CA 18
ATOM 12481 C C . ILE A 1 21 ? 2.657 -3.904 2.624 1.00 15.00 246 ILE A C 18
ATOM 12482 O O . ILE A 1 21 ? 3.635 -3.564 1.965 1.00 15.00 246 ILE A O 18
ATOM 12498 N N . TYR A 1 22 ? 1.421 -3.671 2.226 1.00 15.00 247 TYR A N 18
ATOM 12499 C CA . TYR A 1 22 ? 1.145 -3.157 0.894 1.00 15.00 247 TYR A CA 18
ATOM 12500 C C . TYR A 1 22 ? 1.140 -1.631 0.896 1.00 15.00 247 TYR A C 18
ATOM 12501 O O . TYR A 1 22 ? 0.801 -1.004 1.896 1.00 15.00 247 TYR A O 18
ATOM 12519 N N . TYR A 1 23 ? 1.506 -1.056 -0.233 1.00 15.00 248 TYR A N 18
ATOM 12520 C CA . TYR A 1 23 ? 1.512 0.386 -0.430 1.00 15.00 248 TYR A CA 18
ATOM 12521 C C . TYR A 1 23 ? 0.517 0.794 -1.514 1.00 15.00 248 TYR A C 18
ATOM 12522 O O . TYR A 1 23 ? 0.668 0.428 -2.676 1.00 15.00 248 TYR A O 18
ATOM 12540 N N . ILE A 1 24 ? -0.526 1.531 -1.129 1.00 15.00 249 ILE A N 18
ATOM 12541 C CA . ILE A 1 24 ? -1.452 2.115 -2.104 1.00 15.00 249 ILE A CA 18
ATOM 12542 C C . ILE A 1 24 ? -1.552 3.618 -1.909 1.00 15.00 249 ILE A C 18
ATOM 12543 O O . ILE A 1 24 ? -1.664 4.106 -0.781 1.00 15.00 249 ILE A O 18
ATOM 12559 N N . ASN A 1 25 ? -1.504 4.352 -3.003 1.00 15.00 250 ASN A N 18
ATOM 12560 C CA . ASN A 1 25 ? -1.567 5.801 -2.938 1.00 15.00 250 ASN A CA 18
ATOM 12561 C C . ASN A 1 25 ? -2.792 6.305 -3.675 1.00 15.00 250 ASN A C 18
ATOM 12562 O O . ASN A 1 25 ? -3.056 5.882 -4.802 1.00 15.00 250 ASN A O 18
ATOM 12573 N N . HIS A 1 26 ? -3.514 7.221 -3.041 1.00 15.00 251 HIS A N 18
ATOM 12574 C CA . HIS A 1 26 ? -4.637 7.900 -3.673 1.00 15.00 251 HIS A CA 18
ATOM 12575 C C . HIS A 1 26 ? -4.137 9.013 -4.588 1.00 15.00 251 HIS A C 18
ATOM 12576 O O . HIS A 1 26 ? -4.876 9.524 -5.427 1.00 15.00 251 HIS A O 18
ATOM 12591 N N . LYS A 1 27 ? -2.879 9.399 -4.404 1.00 15.00 252 LYS A N 18
ATOM 12592 C CA . LYS A 1 27 ? -2.242 10.384 -5.269 1.00 15.00 252 LYS A CA 18
ATOM 12593 C C . LYS A 1 27 ? -1.573 9.685 -6.448 1.00 15.00 252 LYS A C 18
ATOM 12594 O O . LYS A 1 27 ? -1.364 10.279 -7.505 1.00 15.00 252 LYS A O 18
ATOM 12613 N N . ASN A 1 28 ? -1.208 8.422 -6.243 1.00 15.00 253 ASN A N 18
ATOM 12614 C CA . ASN A 1 28 ? -0.627 7.614 -7.309 1.00 15.00 253 ASN A CA 18
ATOM 12615 C C . ASN A 1 28 ? -1.709 6.806 -8.009 1.00 15.00 253 ASN A C 18
ATOM 12616 O O . ASN A 1 28 ? -1.512 6.328 -9.125 1.00 15.00 253 ASN A O 18
ATOM 12627 N N . LYS A 1 29 ? -2.841 6.645 -7.324 1.00 15.00 254 LYS A N 18
ATOM 12628 C CA . LYS A 1 29 ? -3.984 5.899 -7.848 1.00 15.00 254 LYS A CA 18
ATOM 12629 C C . LYS A 1 29 ? -3.574 4.458 -8.182 1.00 15.00 254 LYS A C 18
ATOM 12630 O O . LYS A 1 29 ? -4.183 3.796 -9.017 1.00 15.00 254 LYS A O 18
ATOM 12649 N N . THR A 1 30 ? -2.584 3.937 -7.471 1.00 15.00 255 THR A N 18
ATOM 12650 C CA . THR A 1 30 ? -2.031 2.638 -7.837 1.00 15.00 255 THR A CA 18
ATOM 12651 C C . THR A 1 30 ? -1.682 1.753 -6.682 1.00 15.00 255 THR A C 18
ATOM 12652 O O . THR A 1 30 ? -1.370 2.184 -5.568 1.00 15.00 255 THR A O 18
ATOM 12663 N N . THR A 1 31 ? -1.785 0.501 -7.012 1.00 15.00 256 THR A N 18
ATOM 12664 C CA . THR A 1 31 ? -1.543 -0.592 -6.099 1.00 15.00 256 THR A CA 18
ATOM 12665 C C . THR A 1 31 ? -0.085 -1.051 -6.195 1.00 15.00 256 THR A C 18
ATOM 12666 O O . THR A 1 31 ? 0.384 -1.441 -7.266 1.00 15.00 256 THR A O 18
ATOM 12677 N N . SER A 1 32 ? 0.624 -0.999 -5.079 1.00 15.00 257 SER A N 18
ATOM 12678 C CA . SER A 1 32 ? 2.033 -1.358 -5.034 1.00 15.00 257 SER A CA 18
ATOM 12679 C C . SER A 1 32 ? 2.290 -2.323 -3.868 1.00 15.00 257 SER A C 18
ATOM 12680 O O . SER A 1 32 ? 1.692 -2.189 -2.801 1.00 15.00 257 SER A O 18
ATOM 12688 N N . TRP A 1 33 ? 3.182 -3.289 -4.074 1.00 15.00 258 TRP A N 18
ATOM 12689 C CA . TRP A 1 33 ? 3.463 -4.301 -3.054 1.00 15.00 258 TRP A CA 18
ATOM 12690 C C . TRP A 1 33 ? 4.285 -3.748 -1.896 1.00 15.00 258 TRP A C 18
ATOM 12691 O O . TRP A 1 33 ? 3.780 -3.547 -0.799 1.00 15.00 258 TRP A O 18
ATOM 12712 N N . LEU A 1 34 ? 5.543 -3.456 -2.182 1.00 15.00 259 LEU A N 18
ATOM 12713 C CA . LEU A 1 34 ? 6.558 -3.297 -1.150 1.00 15.00 259 LEU A CA 18
ATOM 12714 C C . LEU A 1 34 ? 7.083 -1.871 -1.011 1.00 15.00 259 LEU A C 18
ATOM 12715 O O . LEU A 1 34 ? 6.933 -1.046 -1.916 1.00 15.00 259 LEU A O 18
ATOM 12731 N N . ASP A 1 35 ? 7.708 -1.604 0.142 1.00 15.00 260 ASP A N 18
ATOM 12732 C CA . ASP A 1 35 ? 7.950 -0.263 0.639 1.00 15.00 260 ASP A CA 18
ATOM 12733 C C . ASP A 1 35 ? 8.780 0.588 -0.306 1.00 15.00 260 ASP A C 18
ATOM 12734 O O . ASP A 1 35 ? 9.909 0.259 -0.666 1.00 15.00 260 ASP A O 18
ATOM 12743 N N . PRO A 1 36 ? 8.194 1.725 -0.700 1.00 15.00 261 PRO A N 18
ATOM 12744 C CA . PRO A 1 36 ? 8.794 2.696 -1.585 1.00 15.00 261 PRO A CA 18
ATOM 12745 C C . PRO A 1 36 ? 9.668 3.652 -0.880 1.00 15.00 261 PRO A C 18
ATOM 12746 O O . PRO A 1 36 ? 10.376 4.514 -1.397 1.00 15.00 261 PRO A O 18
ATOM 12757 N N . ARG A 1 37 ? 9.497 3.426 0.301 1.00 15.00 262 ARG A N 18
ATOM 12758 C CA . ARG A 1 37 ? 10.002 4.240 1.409 1.00 15.00 262 ARG A CA 18
ATOM 12759 C C . ARG A 1 37 ? 11.452 3.893 1.723 1.00 15.00 262 ARG A C 18
ATOM 12760 O O . ARG A 1 37 ? 12.109 4.577 2.509 1.00 15.00 262 ARG A O 18
ATOM 12781 N N . LEU A 1 38 ? 11.935 2.817 1.119 1.00 15.00 263 LEU A N 18
ATOM 12782 C CA . LEU A 1 38 ? 13.295 2.358 1.334 1.00 15.00 263 LEU A CA 18
ATOM 12783 C C . LEU A 1 38 ? 14.259 3.240 0.551 1.00 15.00 263 LEU A C 18
ATOM 12784 O O . LEU A 1 38 ? 15.050 3.967 1.183 1.00 15.00 263 LEU A O 18
ATOM 12801 N N . THR B 2 1 ? -0.106 -13.727 -6.823 1.00 15.00 222 THR B N 18
ATOM 12802 C CA . THR B 2 1 ? -1.337 -12.934 -7.007 1.00 15.00 222 THR B CA 18
ATOM 12803 C C . THR B 2 1 ? -1.037 -11.440 -6.910 1.00 15.00 222 THR B C 18
ATOM 12804 O O . THR B 2 1 ? 0.017 -11.056 -6.402 1.00 15.00 222 THR B O 18
ATOM 12817 N N . PRO B 2 2 ? -1.932 -10.582 -7.426 1.00 15.00 223 PRO B N 18
ATOM 12818 C CA . PRO B 2 2 ? -1.841 -9.136 -7.222 1.00 15.00 223 PRO B CA 18
ATOM 12819 C C . PRO B 2 2 ? -2.170 -8.765 -5.773 1.00 15.00 223 PRO B C 18
ATOM 12820 O O . PRO B 2 2 ? -2.679 -9.596 -5.017 1.00 15.00 223 PRO B O 18
ATOM 12831 N N . PRO B 2 3 ? -1.924 -7.510 -5.370 1.00 15.00 224 PRO B N 18
ATOM 12832 C CA . PRO B 2 3 ? -2.208 -7.034 -4.027 1.00 15.00 224 PRO B CA 18
ATOM 12833 C C . PRO B 2 3 ? -3.638 -6.507 -3.959 1.00 15.00 224 PRO B C 18
ATOM 12834 O O . PRO B 2 3 ? -4.330 -6.493 -4.982 1.00 15.00 224 PRO B O 18
ATOM 12845 N N . PRO B 2 4 ? -4.131 -6.101 -2.778 1.00 15.00 225 PRO B N 18
ATOM 12846 C CA . PRO B 2 4 ? -5.423 -5.425 -2.690 1.00 15.00 225 PRO B CA 18
ATOM 12847 C C . PRO B 2 4 ? -5.469 -4.238 -3.648 1.00 15.00 225 PRO B C 18
ATOM 12848 O O . PRO B 2 4 ? -4.646 -3.329 -3.547 1.00 15.00 225 PRO B O 18
ATOM 12859 N N . ALA B 2 5 ? -6.417 -4.275 -4.585 1.00 15.00 226 ALA B N 18
ATOM 12860 C CA . ALA B 2 5 ? -6.496 -3.289 -5.666 1.00 15.00 226 ALA B CA 18
ATOM 12861 C C . ALA B 2 5 ? -6.647 -1.868 -5.133 1.00 15.00 226 ALA B C 18
ATOM 12862 O O . ALA B 2 5 ? -6.700 -1.652 -3.923 1.00 15.00 226 ALA B O 18
ATOM 12869 N N . TYR B 2 6 ? -6.730 -0.891 -6.034 1.00 15.00 227 TYR B N 18
ATOM 12870 C CA . TYR B 2 6 ? -6.793 0.498 -5.609 1.00 15.00 227 TYR B CA 18
ATOM 12871 C C . TYR B 2 6 ? -8.138 0.782 -4.934 1.00 15.00 227 TYR B C 18
ATOM 12872 O O . TYR B 2 6 ? -9.177 0.974 -5.571 1.00 15.00 227 TYR B O 18
ATOM 12890 N N . LEU B 2 7 ? -8.047 0.761 -3.618 1.00 15.00 228 LEU B N 18
ATOM 12891 C CA . LEU B 2 7 ? -9.154 0.690 -2.675 1.00 15.00 228 LEU B CA 18
ATOM 12892 C C . LEU B 2 7 ? -8.691 1.417 -1.428 1.00 15.00 228 LEU B C 18
ATOM 12893 O O . LEU B 2 7 ? -7.496 1.463 -1.195 1.00 15.00 228 LEU B O 18
ATOM 12909 N N . PRO B 2 8 ? -9.553 2.018 -0.605 1.00 15.00 229 PRO B N 18
ATOM 12910 C CA . PRO B 2 8 ? -9.074 2.853 0.481 1.00 15.00 229 PRO B CA 18
ATOM 12911 C C . PRO B 2 8 ? -8.819 1.979 1.702 1.00 15.00 229 PRO B C 18
ATOM 12912 O O . PRO B 2 8 ? -9.500 0.973 1.918 1.00 15.00 229 PRO B O 18
ATOM 12923 N N . PRO B 2 9 ? -7.854 2.386 2.536 1.00 15.00 230 PRO B N 18
ATOM 12924 C CA . PRO B 2 9 ? -6.905 1.479 3.172 1.00 15.00 230 PRO B CA 18
ATOM 12925 C C . PRO B 2 9 ? -7.350 0.903 4.501 1.00 15.00 230 PRO B C 18
ATOM 12926 O O . PRO B 2 9 ? -8.087 1.520 5.274 1.00 15.00 230 PRO B O 18
ATOM 12937 N N . GLU B 2 10 ? -6.848 -0.298 4.749 1.00 15.00 231 GLU B N 18
ATOM 12938 C CA . GLU B 2 10 ? -7.376 -1.172 5.785 1.00 15.00 231 GLU B CA 18
ATOM 12939 C C . GLU B 2 10 ? -6.672 -0.962 7.114 1.00 15.00 231 GLU B C 18
ATOM 12940 O O . GLU B 2 10 ? -5.494 -0.610 7.170 1.00 15.00 231 GLU B O 18
ATOM 12952 N N . ASP B 2 11 ? -7.417 -1.204 8.175 1.00 15.00 232 ASP B N 18
ATOM 12953 C CA . ASP B 2 11 ? -7.002 -0.807 9.518 1.00 15.00 232 ASP B CA 18
ATOM 12954 C C . ASP B 2 11 ? -6.538 -1.998 10.372 1.00 15.00 232 ASP B C 18
ATOM 12955 O O . ASP B 2 11 ? -5.484 -1.921 10.999 1.00 15.00 232 ASP B O 18
ATOM 12964 N N . PRO B 2 12 ? -7.316 -3.107 10.444 1.00 15.00 233 PRO B N 18
ATOM 12965 C CA . PRO B 2 12 ? -6.940 -4.270 11.254 1.00 15.00 233 PRO B CA 18
ATOM 12966 C C . PRO B 2 12 ? -5.805 -5.078 10.630 1.00 15.00 233 PRO B C 18
ATOM 12967 O O . PRO B 2 12 ? -4.625 -4.797 10.940 1.00 15.00 233 PRO B O 18
ATOM 12979 N N . GLY A 1 5 ? 8.431 4.348 9.535 1.00 15.00 230 GLY A N 19
ATOM 12980 C CA . GLY A 1 5 ? 8.473 4.239 8.059 1.00 15.00 230 GLY A CA 19
ATOM 12981 C C . GLY A 1 5 ? 7.904 5.472 7.394 1.00 15.00 230 GLY A C 19
ATOM 12982 O O . GLY A 1 5 ? 6.769 5.854 7.670 1.00 15.00 230 GLY A O 19
ATOM 12986 N N . PRO A 1 6 ? 8.668 6.123 6.510 1.00 15.00 231 PRO A N 19
ATOM 12987 C CA . PRO A 1 6 ? 8.286 7.362 5.871 1.00 15.00 231 PRO A CA 19
ATOM 12988 C C . PRO A 1 6 ? 7.837 7.124 4.436 1.00 15.00 231 PRO A C 19
ATOM 12989 O O . PRO A 1 6 ? 8.640 6.713 3.598 1.00 15.00 231 PRO A O 19
ATOM 13000 N N . LEU A 1 7 ? 6.567 7.333 4.127 1.00 15.00 232 LEU A N 19
ATOM 13001 C CA . LEU A 1 7 ? 6.128 7.003 2.784 1.00 15.00 232 LEU A CA 19
ATOM 13002 C C . LEU A 1 7 ? 6.555 8.093 1.836 1.00 15.00 232 LEU A C 19
ATOM 13003 O O . LEU A 1 7 ? 6.805 9.224 2.254 1.00 15.00 232 LEU A O 19
ATOM 13019 N N . PRO A 1 8 ? 6.609 7.789 0.541 1.00 15.00 233 PRO A N 19
ATOM 13020 C CA . PRO A 1 8 ? 7.094 8.740 -0.453 1.00 15.00 233 PRO A CA 19
ATOM 13021 C C . PRO A 1 8 ? 6.212 9.986 -0.513 1.00 15.00 233 PRO A C 19
ATOM 13022 O O . PRO A 1 8 ? 6.695 11.116 -0.446 1.00 15.00 233 PRO A O 19
ATOM 13033 N N . ASP A 1 9 ? 4.910 9.756 -0.622 1.00 15.00 234 ASP A N 19
ATOM 13034 C CA . ASP A 1 9 ? 3.930 10.834 -0.674 1.00 15.00 234 ASP A CA 19
ATOM 13035 C C . ASP A 1 9 ? 3.149 10.899 0.627 1.00 15.00 234 ASP A C 19
ATOM 13036 O O . ASP A 1 9 ? 2.385 11.833 0.858 1.00 15.00 234 ASP A O 19
ATOM 13045 N N . GLY A 1 10 ? 3.338 9.889 1.463 1.00 15.00 235 GLY A N 19
ATOM 13046 C CA . GLY A 1 10 ? 2.509 9.733 2.641 1.00 15.00 235 GLY A CA 19
ATOM 13047 C C . GLY A 1 10 ? 1.288 8.887 2.340 1.00 15.00 235 GLY A C 19
ATOM 13048 O O . GLY A 1 10 ? 0.154 9.302 2.570 1.00 15.00 235 GLY A O 19
ATOM 13052 N N . TRP A 1 11 ? 1.533 7.696 1.808 1.00 15.00 236 TRP A N 19
ATOM 13053 C CA . TRP A 1 11 ? 0.464 6.804 1.391 1.00 15.00 236 TRP A CA 19
ATOM 13054 C C . TRP A 1 11 ? 0.532 5.453 2.083 1.00 15.00 236 TRP A C 19
ATOM 13055 O O . TRP A 1 11 ? 1.609 4.924 2.295 1.00 15.00 236 TRP A O 19
ATOM 13076 N N . GLU A 1 12 ? -0.614 4.812 2.272 1.00 15.00 237 GLU A N 19
ATOM 13077 C CA . GLU A 1 12 ? -0.833 3.994 3.455 1.00 15.00 237 GLU A CA 19
ATOM 13078 C C . GLU A 1 12 ? -0.378 2.572 3.277 1.00 15.00 237 GLU A C 19
ATOM 13079 O O . GLU A 1 12 ? -0.548 1.938 2.232 1.00 15.00 237 GLU A O 19
ATOM 13091 N N . GLN A 1 13 ? 0.179 2.114 4.375 1.00 15.00 238 GLN A N 19
ATOM 13092 C CA . GLN A 1 13 ? 0.811 0.820 4.493 1.00 15.00 238 GLN A CA 19
ATOM 13093 C C . GLN A 1 13 ? 0.068 0.025 5.544 1.00 15.00 238 GLN A C 19
ATOM 13094 O O . GLN A 1 13 ? 0.097 0.355 6.732 1.00 15.00 238 GLN A O 19
ATOM 13108 N N . ALA A 1 14 ? -0.612 -1.002 5.099 1.00 15.00 239 ALA A N 19
ATOM 13109 C CA . ALA A 1 14 ? -1.464 -1.775 5.969 1.00 15.00 239 ALA A CA 19
ATOM 13110 C C . ALA A 1 14 ? -1.307 -3.256 5.680 1.00 15.00 239 ALA A C 19
ATOM 13111 O O . ALA A 1 14 ? -0.988 -3.641 4.555 1.00 15.00 239 ALA A O 19
ATOM 13118 N N . MET A 1 15 ? -1.502 -4.077 6.697 1.00 15.00 240 MET A N 19
ATOM 13119 C CA . MET A 1 15 ? -1.274 -5.506 6.565 1.00 15.00 240 MET A CA 19
ATOM 13120 C C . MET A 1 15 ? -2.534 -6.224 6.102 1.00 15.00 240 MET A C 19
ATOM 13121 O O . MET A 1 15 ? -3.564 -6.206 6.773 1.00 15.00 240 MET A O 19
ATOM 13135 N N . THR A 1 16 ? -2.420 -6.866 4.955 1.00 15.00 241 THR A N 19
ATOM 13136 C CA . THR A 1 16 ? -3.494 -7.658 4.389 1.00 15.00 241 THR A CA 19
ATOM 13137 C C . THR A 1 16 ? -3.376 -9.092 4.895 1.00 15.00 241 THR A C 19
ATOM 13138 O O . THR A 1 16 ? -2.273 -9.551 5.201 1.00 15.00 241 THR A O 19
ATOM 13149 N N . GLN A 1 17 ? -4.513 -9.779 5.002 1.00 15.00 242 GLN A N 19
ATOM 13150 C CA . GLN A 1 17 ? -4.587 -11.106 5.623 1.00 15.00 242 GLN A CA 19
ATOM 13151 C C . GLN A 1 17 ? -3.698 -12.115 4.907 1.00 15.00 242 GLN A C 19
ATOM 13152 O O . GLN A 1 17 ? -3.331 -13.147 5.468 1.00 15.00 242 GLN A O 19
ATOM 13166 N N . ASP A 1 18 ? -3.400 -11.820 3.652 1.00 15.00 243 ASP A N 19
ATOM 13167 C CA . ASP A 1 18 ? -2.441 -12.602 2.859 1.00 15.00 243 ASP A CA 19
ATOM 13168 C C . ASP A 1 18 ? -1.058 -12.587 3.525 1.00 15.00 243 ASP A C 19
ATOM 13169 O O . ASP A 1 18 ? -0.169 -13.375 3.204 1.00 15.00 243 ASP A O 19
ATOM 13178 N N . GLY A 1 19 ? -0.897 -11.655 4.442 1.00 15.00 244 GLY A N 19
ATOM 13179 C CA . GLY A 1 19 ? 0.314 -11.554 5.233 1.00 15.00 244 GLY A CA 19
ATOM 13180 C C . GLY A 1 19 ? 1.349 -10.658 4.594 1.00 15.00 244 GLY A C 19
ATOM 13181 O O . GLY A 1 19 ? 2.547 -10.921 4.679 1.00 15.00 244 GLY A O 19
ATOM 13185 N N . GLU A 1 20 ? 0.879 -9.583 3.979 1.00 15.00 245 GLU A N 19
ATOM 13186 C CA . GLU A 1 20 ? 1.762 -8.598 3.365 1.00 15.00 245 GLU A CA 19
ATOM 13187 C C . GLU A 1 20 ? 1.420 -7.214 3.857 1.00 15.00 245 GLU A C 19
ATOM 13188 O O . GLU A 1 20 ? 0.262 -6.926 4.161 1.00 15.00 245 GLU A O 19
ATOM 13200 N N . ILE A 1 21 ? 2.416 -6.361 3.917 1.00 15.00 246 ILE A N 19
ATOM 13201 C CA . ILE A 1 21 ? 2.162 -4.948 4.031 1.00 15.00 246 ILE A CA 19
ATOM 13202 C C . ILE A 1 21 ? 2.072 -4.410 2.616 1.00 15.00 246 ILE A C 19
ATOM 13203 O O . ILE A 1 21 ? 2.720 -4.943 1.719 1.00 15.00 246 ILE A O 19
ATOM 13219 N N . TYR A 1 22 ? 1.240 -3.415 2.395 1.00 15.00 247 TYR A N 19
ATOM 13220 C CA . TYR A 1 22 ? 1.057 -2.883 1.056 1.00 15.00 247 TYR A CA 19
ATOM 13221 C C . TYR A 1 22 ? 1.035 -1.357 1.095 1.00 15.00 247 TYR A C 19
ATOM 13222 O O . TYR A 1 22 ? 0.646 -0.758 2.096 1.00 15.00 247 TYR A O 19
ATOM 13240 N N . TYR A 1 23 ? 1.474 -0.755 0.014 1.00 15.00 248 TYR A N 19
ATOM 13241 C CA . TYR A 1 23 ? 1.400 0.683 -0.193 1.00 15.00 248 TYR A CA 19
ATOM 13242 C C . TYR A 1 23 ? 0.336 1.027 -1.234 1.00 15.00 248 TYR A C 19
ATOM 13243 O O . TYR A 1 23 ? 0.405 0.573 -2.375 1.00 15.00 248 TYR A O 19
ATOM 13261 N N . ILE A 1 24 ? -0.671 1.812 -0.826 1.00 15.00 249 ILE A N 19
ATOM 13262 C CA . ILE A 1 24 ? -1.652 2.359 -1.772 1.00 15.00 249 ILE A CA 19
ATOM 13263 C C . ILE A 1 24 ? -1.793 3.866 -1.597 1.00 15.00 249 ILE A C 19
ATOM 13264 O O . ILE A 1 24 ? -1.766 4.382 -0.476 1.00 15.00 249 ILE A O 19
ATOM 13280 N N . ASN A 1 25 ? -1.956 4.571 -2.705 1.00 15.00 250 ASN A N 19
ATOM 13281 C CA . ASN A 1 25 ? -2.091 6.017 -2.666 1.00 15.00 250 ASN A CA 19
ATOM 13282 C C . ASN A 1 25 ? -3.285 6.458 -3.495 1.00 15.00 250 ASN A C 19
ATOM 13283 O O . ASN A 1 25 ? -3.473 5.990 -4.620 1.00 15.00 250 ASN A O 19
ATOM 13294 N N . HIS A 1 26 ? -4.060 7.382 -2.938 1.00 15.00 251 HIS A N 19
ATOM 13295 C CA . HIS A 1 26 ? -5.233 7.939 -3.604 1.00 15.00 251 HIS A CA 19
ATOM 13296 C C . HIS A 1 26 ? -4.846 9.002 -4.630 1.00 15.00 251 HIS A C 19
ATOM 13297 O O . HIS A 1 26 ? -5.619 9.316 -5.532 1.00 15.00 251 HIS A O 19
ATOM 13312 N N . LYS A 1 27 ? -3.659 9.572 -4.474 1.00 15.00 252 LYS A N 19
ATOM 13313 C CA . LYS A 1 27 ? -3.144 10.533 -5.441 1.00 15.00 252 LYS A CA 19
ATOM 13314 C C . LYS A 1 27 ? -2.335 9.806 -6.502 1.00 15.00 252 LYS A C 19
ATOM 13315 O O . LYS A 1 27 ? -2.113 10.318 -7.594 1.00 15.00 252 LYS A O 19
ATOM 13334 N N . ASN A 1 28 ? -1.884 8.608 -6.161 1.00 15.00 253 ASN A N 19
ATOM 13335 C CA . ASN A 1 28 ? -1.087 7.808 -7.082 1.00 15.00 253 ASN A CA 19
ATOM 13336 C C . ASN A 1 28 ? -1.963 6.806 -7.820 1.00 15.00 253 ASN A C 19
ATOM 13337 O O . ASN A 1 28 ? -1.589 6.314 -8.886 1.00 15.00 253 ASN A O 19
ATOM 13348 N N . LYS A 1 29 ? -3.120 6.491 -7.232 1.00 15.00 254 LYS A N 19
ATOM 13349 C CA . LYS A 1 29 ? -4.072 5.556 -7.833 1.00 15.00 254 LYS A CA 19
ATOM 13350 C C . LYS A 1 29 ? -3.410 4.181 -8.001 1.00 15.00 254 LYS A C 19
ATOM 13351 O O . LYS A 1 29 ? -3.736 3.416 -8.907 1.00 15.00 254 LYS A O 19
ATOM 13370 N N . THR A 1 30 ? -2.515 3.849 -7.078 1.00 15.00 255 THR A N 19
ATOM 13371 C CA . THR A 1 30 ? -1.693 2.651 -7.225 1.00 15.00 255 THR A CA 19
ATOM 13372 C C . THR A 1 30 ? -1.662 1.802 -5.969 1.00 15.00 255 THR A C 19
ATOM 13373 O O . THR A 1 30 ? -1.798 2.302 -4.852 1.00 15.00 255 THR A O 19
ATOM 13384 N N . THR A 1 31 ? -1.488 0.515 -6.197 1.00 15.00 256 THR A N 19
ATOM 13385 C CA . THR A 1 31 ? -1.218 -0.443 -5.147 1.00 15.00 256 THR A CA 19
ATOM 13386 C C . THR A 1 31 ? 0.088 -1.171 -5.447 1.00 15.00 256 THR A C 19
ATOM 13387 O O . THR A 1 31 ? 0.240 -1.780 -6.507 1.00 15.00 256 THR A O 19
ATOM 13398 N N . SER A 1 32 ? 1.026 -1.091 -4.530 1.00 15.00 257 SER A N 19
ATOM 13399 C CA . SER A 1 32 ? 2.283 -1.801 -4.662 1.00 15.00 257 SER A CA 19
ATOM 13400 C C . SER A 1 32 ? 2.547 -2.581 -3.378 1.00 15.00 257 SER A C 19
ATOM 13401 O O . SER A 1 32 ? 2.149 -2.141 -2.308 1.00 15.00 257 SER A O 19
ATOM 13409 N N . TRP A 1 33 ? 3.205 -3.732 -3.484 1.00 15.00 258 TRP A N 19
ATOM 13410 C CA . TRP A 1 33 ? 3.442 -4.581 -2.315 1.00 15.00 258 TRP A CA 19
ATOM 13411 C C . TRP A 1 33 ? 4.274 -3.869 -1.254 1.00 15.00 258 TRP A C 19
ATOM 13412 O O . TRP A 1 33 ? 3.775 -3.453 -0.216 1.00 15.00 258 TRP A O 19
ATOM 13433 N N . LEU A 1 34 ? 5.531 -3.670 -1.575 1.00 15.00 259 LEU A N 19
ATOM 13434 C CA . LEU A 1 34 ? 6.544 -3.387 -0.583 1.00 15.00 259 LEU A CA 19
ATOM 13435 C C . LEU A 1 34 ? 7.065 -1.965 -0.651 1.00 15.00 259 LEU A C 19
ATOM 13436 O O . LEU A 1 34 ? 6.909 -1.284 -1.666 1.00 15.00 259 LEU A O 19
ATOM 13452 N N . ASP A 1 35 ? 7.695 -1.531 0.442 1.00 15.00 260 ASP A N 19
ATOM 13453 C CA . ASP A 1 35 ? 7.892 -0.127 0.730 1.00 15.00 260 ASP A CA 19
ATOM 13454 C C . ASP A 1 35 ? 8.677 0.578 -0.361 1.00 15.00 260 ASP A C 19
ATOM 13455 O O . ASP A 1 35 ? 9.798 0.211 -0.710 1.00 15.00 260 ASP A O 19
ATOM 13464 N N . PRO A 1 36 ? 8.050 1.637 -0.897 1.00 15.00 261 PRO A N 19
ATOM 13465 C CA . PRO A 1 36 ? 8.572 2.447 -1.977 1.00 15.00 261 PRO A CA 19
ATOM 13466 C C . PRO A 1 36 ? 9.539 3.448 -1.501 1.00 15.00 261 PRO A C 19
ATOM 13467 O O . PRO A 1 36 ? 10.206 4.212 -2.194 1.00 15.00 261 PRO A O 19
ATOM 13478 N N . ARG A 1 37 ? 9.480 3.378 -0.289 1.00 15.00 262 ARG A N 19
ATOM 13479 C CA . ARG A 1 37 ? 10.081 4.311 0.659 1.00 15.00 262 ARG A CA 19
ATOM 13480 C C . ARG A 1 37 ? 11.556 3.990 0.856 1.00 15.00 262 ARG A C 19
ATOM 13481 O O . ARG A 1 37 ? 12.301 4.771 1.456 1.00 15.00 262 ARG A O 19
ATOM 13502 N N . LEU A 1 38 ? 11.954 2.825 0.370 1.00 15.00 263 LEU A N 19
ATOM 13503 C CA . LEU A 1 38 ? 13.296 2.324 0.572 1.00 15.00 263 LEU A CA 19
ATOM 13504 C C . LEU A 1 38 ? 14.252 2.960 -0.433 1.00 15.00 263 LEU A C 19
ATOM 13505 O O . LEU A 1 38 ? 14.826 4.026 -0.114 1.00 15.00 263 LEU A O 19
ATOM 13522 N N . THR B 2 1 ? 1.903 -13.078 -7.291 1.00 15.00 222 THR B N 19
ATOM 13523 C CA . THR B 2 1 ? 0.507 -12.610 -7.284 1.00 15.00 222 THR B CA 19
ATOM 13524 C C . THR B 2 1 ? 0.451 -11.087 -7.183 1.00 15.00 222 THR B C 19
ATOM 13525 O O . THR B 2 1 ? 1.418 -10.462 -6.742 1.00 15.00 222 THR B O 19
ATOM 13538 N N . PRO B 2 2 ? -0.660 -10.456 -7.614 1.00 15.00 223 PRO B N 19
ATOM 13539 C CA . PRO B 2 2 ? -0.889 -9.038 -7.386 1.00 15.00 223 PRO B CA 19
ATOM 13540 C C . PRO B 2 2 ? -1.575 -8.807 -6.035 1.00 15.00 223 PRO B C 19
ATOM 13541 O O . PRO B 2 2 ? -2.158 -9.736 -5.475 1.00 15.00 223 PRO B O 19
ATOM 13552 N N . PRO B 2 3 ? -1.547 -7.574 -5.495 1.00 15.00 224 PRO B N 19
ATOM 13553 C CA . PRO B 2 3 ? -2.128 -7.255 -4.205 1.00 15.00 224 PRO B CA 19
ATOM 13554 C C . PRO B 2 3 ? -3.567 -6.780 -4.366 1.00 15.00 224 PRO B C 19
ATOM 13555 O O . PRO B 2 3 ? -4.083 -6.739 -5.487 1.00 15.00 224 PRO B O 19
ATOM 13566 N N . PRO B 2 4 ? -4.246 -6.439 -3.260 1.00 15.00 225 PRO B N 19
ATOM 13567 C CA . PRO B 2 4 ? -5.546 -5.774 -3.327 1.00 15.00 225 PRO B CA 19
ATOM 13568 C C . PRO B 2 4 ? -5.487 -4.589 -4.290 1.00 15.00 225 PRO B C 19
ATOM 13569 O O . PRO B 2 4 ? -4.517 -3.841 -4.280 1.00 15.00 225 PRO B O 19
ATOM 13580 N N . ALA B 2 5 ? -6.505 -4.444 -5.139 1.00 15.00 226 ALA B N 19
ATOM 13581 C CA . ALA B 2 5 ? -6.558 -3.342 -6.110 1.00 15.00 226 ALA B CA 19
ATOM 13582 C C . ALA B 2 5 ? -6.443 -1.985 -5.418 1.00 15.00 226 ALA B C 19
ATOM 13583 O O . ALA B 2 5 ? -6.328 -1.911 -4.196 1.00 15.00 226 ALA B O 19
ATOM 13590 N N . TYR B 2 6 ? -6.479 -0.897 -6.178 1.00 15.00 227 TYR B N 19
ATOM 13591 C CA . TYR B 2 6 ? -6.403 0.406 -5.548 1.00 15.00 227 TYR B CA 19
ATOM 13592 C C . TYR B 2 6 ? -7.700 0.662 -4.780 1.00 15.00 227 TYR B C 19
ATOM 13593 O O . TYR B 2 6 ? -8.812 0.597 -5.314 1.00 15.00 227 TYR B O 19
ATOM 13611 N N . LEU B 2 7 ? -7.496 0.970 -3.517 1.00 15.00 228 LEU B N 19
ATOM 13612 C CA . LEU B 2 7 ? -8.448 0.749 -2.446 1.00 15.00 228 LEU B CA 19
ATOM 13613 C C . LEU B 2 7 ? -8.256 1.807 -1.374 1.00 15.00 228 LEU B C 19
ATOM 13614 O O . LEU B 2 7 ? -7.174 2.378 -1.285 1.00 15.00 228 LEU B O 19
ATOM 13630 N N . PRO B 2 8 ? -9.280 2.174 -0.601 1.00 15.00 229 PRO B N 19
ATOM 13631 C CA . PRO B 2 8 ? -9.033 3.000 0.562 1.00 15.00 229 PRO B CA 19
ATOM 13632 C C . PRO B 2 8 ? -8.713 2.070 1.728 1.00 15.00 229 PRO B C 19
ATOM 13633 O O . PRO B 2 8 ? -9.236 0.955 1.805 1.00 15.00 229 PRO B O 19
ATOM 13644 N N . PRO B 2 9 ? -7.890 2.529 2.679 1.00 15.00 230 PRO B N 19
ATOM 13645 C CA . PRO B 2 9 ? -6.919 1.672 3.358 1.00 15.00 230 PRO B CA 19
ATOM 13646 C C . PRO B 2 9 ? -7.452 0.974 4.592 1.00 15.00 230 PRO B C 19
ATOM 13647 O O . PRO B 2 9 ? -8.329 1.472 5.300 1.00 15.00 230 PRO B O 19
ATOM 13658 N N . GLU B 2 10 ? -6.876 -0.195 4.839 1.00 15.00 231 GLU B N 19
ATOM 13659 C CA . GLU B 2 10 ? -7.487 -1.178 5.727 1.00 15.00 231 GLU B CA 19
ATOM 13660 C C . GLU B 2 10 ? -6.850 -1.184 7.104 1.00 15.00 231 GLU B C 19
ATOM 13661 O O . GLU B 2 10 ? -5.666 -0.905 7.268 1.00 15.00 231 GLU B O 19
ATOM 13673 N N . ASP B 2 11 ? -7.667 -1.532 8.081 1.00 15.00 232 ASP B N 19
ATOM 13674 C CA . ASP B 2 11 ? -7.322 -1.377 9.488 1.00 15.00 232 ASP B CA 19
ATOM 13675 C C . ASP B 2 11 ? -6.933 -2.693 10.196 1.00 15.00 232 ASP B C 19
ATOM 13676 O O . ASP B 2 11 ? -6.178 -2.621 11.167 1.00 15.00 232 ASP B O 19
ATOM 13685 N N . PRO B 2 12 ? -7.475 -3.889 9.782 1.00 15.00 233 PRO B N 19
ATOM 13686 C CA . PRO B 2 12 ? -7.181 -5.195 10.390 1.00 15.00 233 PRO B CA 19
ATOM 13687 C C . PRO B 2 12 ? -5.844 -5.280 11.126 1.00 15.00 233 PRO B C 19
ATOM 13688 O O . PRO B 2 12 ? -4.785 -5.236 10.466 1.00 15.00 233 PRO B O 19
ATOM 13700 N N . GLY A 1 5 ? 6.801 4.417 9.851 1.00 15.00 230 GLY A N 20
ATOM 13701 C CA . GLY A 1 5 ? 7.083 4.335 8.399 1.00 15.00 230 GLY A CA 20
ATOM 13702 C C . GLY A 1 5 ? 6.847 5.663 7.715 1.00 15.00 230 GLY A C 20
ATOM 13703 O O . GLY A 1 5 ? 5.767 6.234 7.842 1.00 15.00 230 GLY A O 20
ATOM 13707 N N . PRO A 1 6 ? 7.839 6.189 6.983 1.00 15.00 231 PRO A N 20
ATOM 13708 C CA . PRO A 1 6 ? 7.771 7.474 6.334 1.00 15.00 231 PRO A CA 20
ATOM 13709 C C . PRO A 1 6 ? 7.527 7.294 4.845 1.00 15.00 231 PRO A C 20
ATOM 13710 O O . PRO A 1 6 ? 8.440 6.934 4.099 1.00 15.00 231 PRO A O 20
ATOM 13721 N N . LEU A 1 7 ? 6.297 7.477 4.403 1.00 15.00 232 LEU A N 20
ATOM 13722 C CA . LEU A 1 7 ? 5.980 7.107 3.040 1.00 15.00 232 LEU A CA 20
ATOM 13723 C C . LEU A 1 7 ? 6.424 8.184 2.080 1.00 15.00 232 LEU A C 20
ATOM 13724 O O . LEU A 1 7 ? 6.612 9.336 2.471 1.00 15.00 232 LEU A O 20
ATOM 13740 N N . PRO A 1 8 ? 6.574 7.826 0.802 1.00 15.00 233 PRO A N 20
ATOM 13741 C CA . PRO A 1 8 ? 7.085 8.743 -0.207 1.00 15.00 233 PRO A CA 20
ATOM 13742 C C . PRO A 1 8 ? 6.199 9.979 -0.342 1.00 15.00 233 PRO A C 20
ATOM 13743 O O . PRO A 1 8 ? 6.676 11.113 -0.333 1.00 15.00 233 PRO A O 20
ATOM 13754 N N . ASP A 1 9 ? 4.902 9.734 -0.468 1.00 15.00 234 ASP A N 20
ATOM 13755 C CA . ASP A 1 9 ? 3.907 10.798 -0.555 1.00 15.00 234 ASP A CA 20
ATOM 13756 C C . ASP A 1 9 ? 3.114 10.874 0.739 1.00 15.00 234 ASP A C 20
ATOM 13757 O O . ASP A 1 9 ? 2.324 11.792 0.947 1.00 15.00 234 ASP A O 20
ATOM 13766 N N . GLY A 1 10 ? 3.310 9.879 1.593 1.00 15.00 235 GLY A N 20
ATOM 13767 C CA . GLY A 1 10 ? 2.469 9.730 2.762 1.00 15.00 235 GLY A CA 20
ATOM 13768 C C . GLY A 1 10 ? 1.259 8.884 2.441 1.00 15.00 235 GLY A C 20
ATOM 13769 O O . GLY A 1 10 ? 0.121 9.320 2.612 1.00 15.00 235 GLY A O 20
ATOM 13773 N N . TRP A 1 11 ? 1.508 7.677 1.943 1.00 15.00 236 TRP A N 20
ATOM 13774 C CA . TRP A 1 11 ? 0.440 6.799 1.500 1.00 15.00 236 TRP A CA 20
ATOM 13775 C C . TRP A 1 11 ? 0.528 5.421 2.140 1.00 15.00 236 TRP A C 20
ATOM 13776 O O . TRP A 1 11 ? 1.609 4.888 2.315 1.00 15.00 236 TRP A O 20
ATOM 13797 N N . GLU A 1 12 ? -0.610 4.775 2.322 1.00 15.00 237 GLU A N 20
ATOM 13798 C CA . GLU A 1 12 ? -0.804 3.901 3.469 1.00 15.00 237 GLU A CA 20
ATOM 13799 C C . GLU A 1 12 ? -0.367 2.479 3.224 1.00 15.00 237 GLU A C 20
ATOM 13800 O O . GLU A 1 12 ? -0.542 1.903 2.148 1.00 15.00 237 GLU A O 20
ATOM 13812 N N . GLN A 1 13 ? 0.167 1.940 4.303 1.00 15.00 238 GLN A N 20
ATOM 13813 C CA . GLN A 1 13 ? 0.735 0.606 4.353 1.00 15.00 238 GLN A CA 20
ATOM 13814 C C . GLN A 1 13 ? -0.116 -0.256 5.262 1.00 15.00 238 GLN A C 20
ATOM 13815 O O . GLN A 1 13 ? -0.260 0.029 6.453 1.00 15.00 238 GLN A O 20
ATOM 13829 N N . ALA A 1 14 ? -0.674 -1.309 4.713 1.00 15.00 239 ALA A N 20
ATOM 13830 C CA . ALA A 1 14 ? -1.609 -2.117 5.456 1.00 15.00 239 ALA A CA 20
ATOM 13831 C C . ALA A 1 14 ? -1.166 -3.563 5.554 1.00 15.00 239 ALA A C 20
ATOM 13832 O O . ALA A 1 14 ? -0.490 -4.083 4.664 1.00 15.00 239 ALA A O 20
ATOM 13839 N N . MET A 1 15 ? -1.557 -4.203 6.642 1.00 15.00 240 MET A N 20
ATOM 13840 C CA . MET A 1 15 ? -1.173 -5.576 6.911 1.00 15.00 240 MET A CA 20
ATOM 13841 C C . MET A 1 15 ? -2.191 -6.543 6.319 1.00 15.00 240 MET A C 20
ATOM 13842 O O . MET A 1 15 ? -3.337 -6.590 6.756 1.00 15.00 240 MET A O 20
ATOM 13856 N N . THR A 1 16 ? -1.775 -7.293 5.315 1.00 15.00 241 THR A N 20
ATOM 13857 C CA . THR A 1 16 ? -2.626 -8.315 4.739 1.00 15.00 241 THR A CA 20
ATOM 13858 C C . THR A 1 16 ? -2.390 -9.620 5.476 1.00 15.00 241 THR A C 20
ATOM 13859 O O . THR A 1 16 ? -1.249 -9.930 5.836 1.00 15.00 241 THR A O 20
ATOM 13870 N N . GLN A 1 17 ? -3.463 -10.373 5.683 1.00 15.00 242 GLN A N 20
ATOM 13871 C CA . GLN A 1 17 ? -3.405 -11.656 6.380 1.00 15.00 242 GLN A CA 20
ATOM 13872 C C . GLN A 1 17 ? -2.584 -12.648 5.570 1.00 15.00 242 GLN A C 20
ATOM 13873 O O . GLN A 1 17 ? -2.061 -13.632 6.092 1.00 15.00 242 GLN A O 20
ATOM 13887 N N . ASP A 1 18 ? -2.531 -12.386 4.275 1.00 15.00 243 ASP A N 20
ATOM 13888 C CA . ASP A 1 18 ? -1.667 -13.117 3.347 1.00 15.00 243 ASP A CA 20
ATOM 13889 C C . ASP A 1 18 ? -0.197 -12.909 3.710 1.00 15.00 243 ASP A C 20
ATOM 13890 O O . ASP A 1 18 ? 0.685 -13.649 3.277 1.00 15.00 243 ASP A O 20
ATOM 13899 N N . GLY A 1 19 ? 0.035 -11.883 4.509 1.00 15.00 244 GLY A N 20
ATOM 13900 C CA . GLY A 1 19 ? 1.368 -11.555 4.967 1.00 15.00 244 GLY A CA 20
ATOM 13901 C C . GLY A 1 19 ? 2.078 -10.584 4.047 1.00 15.00 244 GLY A C 20
ATOM 13902 O O . GLY A 1 19 ? 3.203 -10.836 3.615 1.00 15.00 244 GLY A O 20
ATOM 13906 N N . GLU A 1 20 ? 1.423 -9.464 3.758 1.00 15.00 245 GLU A N 20
ATOM 13907 C CA . GLU A 1 20 ? 2.027 -8.403 2.950 1.00 15.00 245 GLU A CA 20
ATOM 13908 C C . GLU A 1 20 ? 1.779 -7.051 3.596 1.00 15.00 245 GLU A C 20
ATOM 13909 O O . GLU A 1 20 ? 0.758 -6.851 4.242 1.00 15.00 245 GLU A O 20
ATOM 13921 N N . ILE A 1 21 ? 2.700 -6.124 3.416 1.00 15.00 246 ILE A N 20
ATOM 13922 C CA . ILE A 1 21 ? 2.487 -4.762 3.869 1.00 15.00 246 ILE A CA 20
ATOM 13923 C C . ILE A 1 21 ? 2.338 -3.848 2.653 1.00 15.00 246 ILE A C 20
ATOM 13924 O O . ILE A 1 21 ? 3.315 -3.351 2.103 1.00 15.00 246 ILE A O 20
ATOM 13940 N N . TYR A 1 22 ? 1.098 -3.611 2.241 1.00 15.00 247 TYR A N 20
ATOM 13941 C CA . TYR A 1 22 ? 0.851 -3.027 0.930 1.00 15.00 247 TYR A CA 20
ATOM 13942 C C . TYR A 1 22 ? 0.833 -1.508 1.013 1.00 15.00 247 TYR A C 20
ATOM 13943 O O . TYR A 1 22 ? 0.464 -0.936 2.032 1.00 15.00 247 TYR A O 20
ATOM 13961 N N . TYR A 1 23 ? 1.230 -0.884 -0.080 1.00 15.00 248 TYR A N 20
ATOM 13962 C CA . TYR A 1 23 ? 1.229 0.561 -0.234 1.00 15.00 248 TYR A CA 20
ATOM 13963 C C . TYR A 1 23 ? 0.239 0.978 -1.311 1.00 15.00 248 TYR A C 20
ATOM 13964 O O . TYR A 1 23 ? 0.377 0.600 -2.472 1.00 15.00 248 TYR A O 20
ATOM 13982 N N . ILE A 1 24 ? -0.790 1.732 -0.918 1.00 15.00 249 ILE A N 20
ATOM 13983 C CA . ILE A 1 24 ? -1.712 2.319 -1.887 1.00 15.00 249 ILE A CA 20
ATOM 13984 C C . ILE A 1 24 ? -1.778 3.829 -1.738 1.00 15.00 249 ILE A C 20
ATOM 13985 O O . ILE A 1 24 ? -1.862 4.363 -0.627 1.00 15.00 249 ILE A O 20
ATOM 14001 N N . ASN A 1 25 ? -1.729 4.510 -2.865 1.00 15.00 250 ASN A N 20
ATOM 14002 C CA . ASN A 1 25 ? -1.720 5.962 -2.883 1.00 15.00 250 ASN A CA 20
ATOM 14003 C C . ASN A 1 25 ? -2.883 6.466 -3.715 1.00 15.00 250 ASN A C 20
ATOM 14004 O O . ASN A 1 25 ? -3.127 5.963 -4.813 1.00 15.00 250 ASN A O 20
ATOM 14015 N N . HIS A 1 26 ? -3.579 7.472 -3.198 1.00 15.00 251 HIS A N 20
ATOM 14016 C CA . HIS A 1 26 ? -4.714 8.070 -3.895 1.00 15.00 251 HIS A CA 20
ATOM 14017 C C . HIS A 1 26 ? -4.244 9.109 -4.905 1.00 15.00 251 HIS A C 20
ATOM 14018 O O . HIS A 1 26 ? -4.997 9.525 -5.785 1.00 15.00 251 HIS A O 20
ATOM 14033 N N . LYS A 1 27 ? -3.001 9.544 -4.758 1.00 15.00 252 LYS A N 20
ATOM 14034 C CA . LYS A 1 27 ? -2.401 10.474 -5.702 1.00 15.00 252 LYS A CA 20
ATOM 14035 C C . LYS A 1 27 ? -1.518 9.713 -6.688 1.00 15.00 252 LYS A C 20
ATOM 14036 O O . LYS A 1 27 ? -1.113 10.243 -7.720 1.00 15.00 252 LYS A O 20
ATOM 14055 N N . ASN A 1 28 ? -1.203 8.468 -6.346 1.00 15.00 253 ASN A N 20
ATOM 14056 C CA . ASN A 1 28 ? -0.486 7.584 -7.263 1.00 15.00 253 ASN A CA 20
ATOM 14057 C C . ASN A 1 28 ? -1.468 6.665 -7.977 1.00 15.00 253 ASN A C 20
ATOM 14058 O O . ASN A 1 28 ? -1.153 6.097 -9.022 1.00 15.00 253 ASN A O 20
ATOM 14069 N N . LYS A 1 29 ? -2.653 6.515 -7.381 1.00 15.00 254 LYS A N 20
ATOM 14070 C CA . LYS A 1 29 ? -3.737 5.721 -7.960 1.00 15.00 254 LYS A CA 20
ATOM 14071 C C . LYS A 1 29 ? -3.292 4.270 -8.178 1.00 15.00 254 LYS A C 20
ATOM 14072 O O . LYS A 1 29 ? -3.707 3.612 -9.135 1.00 15.00 254 LYS A O 20
ATOM 14091 N N . THR A 1 30 ? -2.481 3.749 -7.266 1.00 15.00 255 THR A N 20
ATOM 14092 C CA . THR A 1 30 ? -1.934 2.408 -7.445 1.00 15.00 255 THR A CA 20
ATOM 14093 C C . THR A 1 30 ? -1.662 1.674 -6.168 1.00 15.00 255 THR A C 20
ATOM 14094 O O . THR A 1 30 ? -1.396 2.251 -5.107 1.00 15.00 255 THR A O 20
ATOM 14105 N N . THR A 1 31 ? -1.771 0.385 -6.327 1.00 15.00 256 THR A N 20
ATOM 14106 C CA . THR A 1 31 ? -1.534 -0.572 -5.266 1.00 15.00 256 THR A CA 20
ATOM 14107 C C . THR A 1 31 ? -0.221 -1.320 -5.512 1.00 15.00 256 THR A C 20
ATOM 14108 O O . THR A 1 31 ? -0.125 -2.147 -6.423 1.00 15.00 256 THR A O 20
ATOM 14119 N N . SER A 1 32 ? 0.781 -1.015 -4.706 1.00 15.00 257 SER A N 20
ATOM 14120 C CA . SER A 1 32 ? 2.086 -1.648 -4.809 1.00 15.00 257 SER A CA 20
ATOM 14121 C C . SER A 1 32 ? 2.318 -2.532 -3.581 1.00 15.00 257 SER A C 20
ATOM 14122 O O . SER A 1 32 ? 1.959 -2.152 -2.465 1.00 15.00 257 SER A O 20
ATOM 14130 N N . TRP A 1 33 ? 2.926 -3.702 -3.787 1.00 15.00 258 TRP A N 20
ATOM 14131 C CA . TRP A 1 33 ? 3.106 -4.683 -2.710 1.00 15.00 258 TRP A CA 20
ATOM 14132 C C . TRP A 1 33 ? 3.924 -4.147 -1.539 1.00 15.00 258 TRP A C 20
ATOM 14133 O O . TRP A 1 33 ? 3.476 -4.179 -0.403 1.00 15.00 258 TRP A O 20
ATOM 14154 N N . LEU A 1 34 ? 5.128 -3.680 -1.828 1.00 15.00 259 LEU A N 20
ATOM 14155 C CA . LEU A 1 34 ? 6.131 -3.461 -0.793 1.00 15.00 259 LEU A CA 20
ATOM 14156 C C . LEU A 1 34 ? 6.612 -2.012 -0.684 1.00 15.00 259 LEU A C 20
ATOM 14157 O O . LEU A 1 34 ? 6.449 -1.222 -1.617 1.00 15.00 259 LEU A O 20
ATOM 14173 N N . ASP A 1 35 ? 7.225 -1.686 0.470 1.00 15.00 260 ASP A N 20
ATOM 14174 C CA . ASP A 1 35 ? 7.480 -0.317 0.890 1.00 15.00 260 ASP A CA 20
ATOM 14175 C C . ASP A 1 35 ? 8.345 0.443 -0.098 1.00 15.00 260 ASP A C 20
ATOM 14176 O O . ASP A 1 35 ? 9.452 0.042 -0.442 1.00 15.00 260 ASP A O 20
ATOM 14185 N N . PRO A 1 36 ? 7.816 1.588 -0.550 1.00 15.00 261 PRO A N 20
ATOM 14186 C CA . PRO A 1 36 ? 8.441 2.440 -1.531 1.00 15.00 261 PRO A CA 20
ATOM 14187 C C . PRO A 1 36 ? 9.390 3.403 -0.945 1.00 15.00 261 PRO A C 20
ATOM 14188 O O . PRO A 1 36 ? 10.135 4.164 -1.561 1.00 15.00 261 PRO A O 20
ATOM 14199 N N . ARG A 1 37 ? 9.251 3.299 0.251 1.00 15.00 262 ARG A N 20
ATOM 14200 C CA . ARG A 1 37 ? 9.821 4.200 1.253 1.00 15.00 262 ARG A CA 20
ATOM 14201 C C . ARG A 1 37 ? 11.274 3.849 1.537 1.00 15.00 262 ARG A C 20
ATOM 14202 O O . ARG A 1 37 ? 11.978 4.584 2.227 1.00 15.00 262 ARG A O 20
ATOM 14223 N N . LEU A 1 38 ? 11.704 2.714 1.021 1.00 15.00 263 LEU A N 20
ATOM 14224 C CA . LEU A 1 38 ? 13.047 2.231 1.253 1.00 15.00 263 LEU A CA 20
ATOM 14225 C C . LEU A 1 38 ? 13.901 2.483 0.018 1.00 15.00 263 LEU A C 20
ATOM 14226 O O . LEU A 1 38 ? 14.776 3.375 0.067 1.00 15.00 263 LEU A O 20
ATOM 14243 N N . THR B 2 1 ? 1.818 -12.334 -7.757 1.00 15.00 222 THR B N 20
ATOM 14244 C CA . THR B 2 1 ? 0.349 -12.305 -7.628 1.00 15.00 222 THR B CA 20
ATOM 14245 C C . THR B 2 1 ? -0.145 -10.867 -7.487 1.00 15.00 222 THR B C 20
ATOM 14246 O O . THR B 2 1 ? 0.653 -9.968 -7.218 1.00 15.00 222 THR B O 20
ATOM 14259 N N . PRO B 2 2 ? -1.455 -10.618 -7.684 1.00 15.00 223 PRO B N 20
ATOM 14260 C CA . PRO B 2 2 ? -2.033 -9.283 -7.552 1.00 15.00 223 PRO B CA 20
ATOM 14261 C C . PRO B 2 2 ? -2.411 -8.960 -6.096 1.00 15.00 223 PRO B C 20
ATOM 14262 O O . PRO B 2 2 ? -2.863 -9.853 -5.372 1.00 15.00 223 PRO B O 20
ATOM 14273 N N . PRO B 2 3 ? -2.275 -7.694 -5.630 1.00 15.00 224 PRO B N 20
ATOM 14274 C CA . PRO B 2 3 ? -2.749 -7.284 -4.318 1.00 15.00 224 PRO B CA 20
ATOM 14275 C C . PRO B 2 3 ? -4.174 -6.750 -4.430 1.00 15.00 224 PRO B C 20
ATOM 14276 O O . PRO B 2 3 ? -4.750 -6.763 -5.523 1.00 15.00 224 PRO B O 20
ATOM 14287 N N . PRO B 2 4 ? -4.787 -6.314 -3.319 1.00 15.00 225 PRO B N 20
ATOM 14288 C CA . PRO B 2 4 ? -6.065 -5.602 -3.375 1.00 15.00 225 PRO B CA 20
ATOM 14289 C C . PRO B 2 4 ? -6.021 -4.478 -4.411 1.00 15.00 225 PRO B C 20
ATOM 14290 O O . PRO B 2 4 ? -4.975 -3.872 -4.625 1.00 15.00 225 PRO B O 20
ATOM 14301 N N . ALA B 2 5 ? -7.149 -4.215 -5.055 1.00 15.00 226 ALA B N 20
ATOM 14302 C CA . ALA B 2 5 ? -7.234 -3.174 -6.081 1.00 15.00 226 ALA B CA 20
ATOM 14303 C C . ALA B 2 5 ? -6.918 -1.796 -5.498 1.00 15.00 226 ALA B C 20
ATOM 14304 O O . ALA B 2 5 ? -6.621 -1.673 -4.310 1.00 15.00 226 ALA B O 20
ATOM 14311 N N . TYR B 2 6 ? -6.963 -0.756 -6.324 1.00 15.00 227 TYR B N 20
ATOM 14312 C CA . TYR B 2 6 ? -6.776 0.589 -5.810 1.00 15.00 227 TYR B CA 20
ATOM 14313 C C . TYR B 2 6 ? -7.995 0.955 -4.968 1.00 15.00 227 TYR B C 20
ATOM 14314 O O . TYR B 2 6 ? -9.141 0.911 -5.421 1.00 15.00 227 TYR B O 20
ATOM 14332 N N . LEU B 2 7 ? -7.693 1.323 -3.742 1.00 15.00 228 LEU B N 20
ATOM 14333 C CA . LEU B 2 7 ? -8.579 1.169 -2.608 1.00 15.00 228 LEU B CA 20
ATOM 14334 C C . LEU B 2 7 ? -8.331 2.261 -1.578 1.00 15.00 228 LEU B C 20
ATOM 14335 O O . LEU B 2 7 ? -7.241 2.827 -1.538 1.00 15.00 228 LEU B O 20
ATOM 14351 N N . PRO B 2 8 ? -9.334 2.644 -0.778 1.00 15.00 229 PRO B N 20
ATOM 14352 C CA . PRO B 2 8 ? -9.048 3.434 0.403 1.00 15.00 229 PRO B CA 20
ATOM 14353 C C . PRO B 2 8 ? -8.741 2.463 1.540 1.00 15.00 229 PRO B C 20
ATOM 14354 O O . PRO B 2 8 ? -9.294 1.364 1.598 1.00 15.00 229 PRO B O 20
ATOM 14365 N N . PRO B 2 9 ? -7.864 2.866 2.469 1.00 15.00 230 PRO B N 20
ATOM 14366 C CA . PRO B 2 9 ? -6.913 1.954 3.104 1.00 15.00 230 PRO B CA 20
ATOM 14367 C C . PRO B 2 9 ? -7.408 1.256 4.359 1.00 15.00 230 PRO B C 20
ATOM 14368 O O . PRO B 2 9 ? -8.202 1.788 5.139 1.00 15.00 230 PRO B O 20
ATOM 14379 N N . GLU B 2 10 ? -6.862 0.058 4.549 1.00 15.00 231 GLU B N 20
ATOM 14380 C CA . GLU B 2 10 ? -7.315 -0.878 5.570 1.00 15.00 231 GLU B CA 20
ATOM 14381 C C . GLU B 2 10 ? -6.290 -0.981 6.680 1.00 15.00 231 GLU B C 20
ATOM 14382 O O . GLU B 2 10 ? -5.097 -0.798 6.455 1.00 15.00 231 GLU B O 20
ATOM 14394 N N . ASP B 2 11 ? -6.761 -1.262 7.873 1.00 15.00 232 ASP B N 20
ATOM 14395 C CA . ASP B 2 11 ? -5.905 -1.208 9.053 1.00 15.00 232 ASP B CA 20
ATOM 14396 C C . ASP B 2 11 ? -5.811 -2.558 9.772 1.00 15.00 232 ASP B C 20
ATOM 14397 O O . ASP B 2 11 ? -4.705 -3.068 9.966 1.00 15.00 232 ASP B O 20
ATOM 14406 N N . PRO B 2 12 ? -6.945 -3.156 10.204 1.00 15.00 233 PRO B N 20
ATOM 14407 C CA . PRO B 2 12 ? -6.941 -4.420 10.921 1.00 15.00 233 PRO B CA 20
ATOM 14408 C C . PRO B 2 12 ? -7.161 -5.617 9.997 1.00 15.00 233 PRO B C 20
ATOM 14409 O O . PRO B 2 12 ? -6.197 -6.035 9.324 1.00 15.00 233 PRO B O 20
#

Foldseek 3Di:
DDAPVPFAWDADPVGFTWTDDPVVRDIGTDGPPD/DDDDDPDDDDDD